Protein 8K1L (pdb70)

Sequence (1271 aa):
LDQHKIPLEELCRRLGTNTETGLTSSQAKSHLEKYGPNALTPPRTTPEWIKFCKQLFGGFQMLLWIGSILCFIAYTMEKYKNPDVLGDNLYLGLALLFVVIMTGCFAYYQDHNASKIMDSFKNLMPQFAFVIRDGKKIQLKAEEVTVGDLVEVKFGDRIPADIRITSCQSMKVDNSSLTGESEPQSRSTECTNDNPLETKNLAFFFTNTLEGTGRGIVINVGDDSVMGRIACLASSLDSGKTPIAREIEHFIHIITAMAVSLAAVFAVISFLYGYTWLEAAIFMIGIIVAKVPEGLLATVTVCLTLTAKRMAKKNCLVRNLEAVETLGSTSTICSDKTGTLTQNRMTVAHMWFDQKIVTADTTENQSGNQLYRGSKGFPELIRVASLCSRAEFKTEHAHLPVLKRDVNGDASEAAILKFAEMSTGSVMNIRSKQKKVSEIPFNSANKYQVSVHEREDKSGYFLVMKGAPERILERCSTILIDGTEIPLDNHMKECFNNAYMELGGMGERVLGFCDFELPSDQYPRGYVFDADEPNFPISGLRFVGLMSMIDPPRAAVPDAVSKCRSAGIKVIMVTGDHPITAKAIARQVGIISEGHETVDDIAARLNIPVSEVNPRSAQAAVIHGNDLKDMNSDQLDDILRHYREIVFARTSPQQKLIIVEGVQRQGEFVAVTGDGVNDSPALKKADIGVAMGIAGSDVSKQAADMILLDDNFASIVTGVEEGRLIFDNIKKSIAYTLTSKIPELSPFLMYILFDLPLAIGTVTILCIDLGTDVVPAISMAYEGPEADPRKPRDPVKEKLVNERLISMAYGQIGVMQAFGGFFTYFVIMGECGFLPNRLFGLRKWWESKAYNDLTDSYGQEWTWDARKQLEYTCHTAFFISIVIVQWTDLIICKTRRLSLFQQGMKNGTLNFALVFETCVAAFLSYTPGMDKGLRMYPLKIWWWFPPMPFSLLILVYDECRKFLMRRNPGGFLERETYYTFIWNSETSEFMGRTGVNWAKITIFYVIFYTLLAGFFAGMLMIFYQTLDFKIPKWQNKDSLIGTNPGLGFRPMPPEAQVDSTLIQFKHGIKGDWQYWVHSLTEFLEPYETLTSSGQEFTNCDFDKPPQEGKACNFNVELLGDHCTKENNFGYELGKPCVLIKLNKIFGWRPEVYNSSAEVPEDMPADLKSYIKDIETGNKTHMNMVWLSCEGETANDKEKIGTITYTPFRGFPAYYYPYLNVPGYLTPVVALQFGSLQNGQAVNVECKAWANNISRDRQRRLGSVHFEIRMD

B-factor: mean 114.82, std 47.59, range [26.55, 231.52]

Foldseek 3Di:
DQPLVDDPVVQCVVLVADPQAQAAPVSLVVQCVVPFPLAADADDDDDPVVVLVVLLDALLNVLLVVLLVLLVVLVVVCCVVPVPDDDFSNVVSVVSVVLSNVLSVLVCQQFPQQFRLRVLPVPQFAQFCFWCHPNGTDSDGLRSDWFSTKGKDFAQRFPSAKFQWDDKAPWWWAPCQWFVARATDAADCHADDRDPVPGSRIDFRGIRTHGIITIGGHPGGACPTQLRVLSRLLSPFFQPAFPVRVLVSVVSVVLSVVLVVVLVVCVVLCVVQPQDPSRNSQLSSQSSLLSRQSQQSSLLSLLLVVLQVVLVVLLKHFNRSSLLQSLQLFFEAEEEVQLQFFPVQKAFFWWWFQLDIDGDDDAPVRPDDPPCLPAPLNVVQLLLLPVLVAWDWDPVCPPPDLSPTDTDDGSVSSRSNSVSCVNVVHCVVVCVLKPWDAWDAQDDPLGKIWTWIQDSVRQFIKIKIKFACVSQVQQAQWEQHSNDTGGDDPVNVVSSVVVVVVLCQLVWDKMWIFMATGDCVVAPPPRDADRVDGPDRRGRTYTGIMITIARAGYPQQLVQQVVCVLLNHFYEYDGQADLSNQVSRCPVSCLQDPPAAALVRVCVVVVHPSVVVDRLSHAEESAEQVNLVPDDLVVLLVVVPSHGRYYYYNHTLVVLLVNQVSVCVVVGQYEYEEAHSSVSSVQNNGSFYEYEQPSHRSSSVSSGRMYNNVSNSNSSSVSNQLSNQSLLLSLLLVLQSLLSSCLSNVQSVCCSVWPFAGQADSLLSCCCSVNLSNLLSSLSSQQDDDDDCSPPCSSVPDRSDDQLSCCSRVNDLSVLLNVLLVLLVQVLCVVVFAHPVNRTPCNVPLQDQVQQFDAHPVGGGHGNVRSLLSSLQSNLLSSLLSLLLSLLSSQLSSDQQDACVVRDPDRVSNVVSNVRSVVSSCVCAPDPDNCPNSSHYHDDPVSNPSSNVSSVVSNCVSNVLSVVCNPPPVPVSCVRNRD/DPPCPPVVQPNVHDHPVVVVVVVVVVVVVVVVVVVVVVVVVVVVVVPADPQFGPQAECRDPCHQFKFKDWQLADDPVVNVAQEDEKAAAPPMPLVSSLVSLCVVCVLLPPCVVVQPQEDCADLPRAHDPLGAHHDHPCLLPDCCDVVVSRVSHHQKHKIKMFIDQGAQHQFAFDQDLVSFDPPPDVVVSVVLVVCCVPPSSQRQFKAKDKAFDDPVLRVQQDDKPQSHPRHGHRRRRNPSRRPSHDTDITMIIRGDHDAADKTKMKMFIGTPSYDADPPVNTRMDIHMYHYD

Radius of gyration: 47.16 Å; Cα contacts (8 Å, |Δi|>4): 2419; chains: 2; bounding box: 75×88×152 Å

InterPro domains:
  IPR001757 P-type ATPase [TIGR01494] (113-382)
  IPR001757 P-type ATPase [TIGR01494] (664-781)
  IPR004014 Cation-transporting P-type ATPase, N-terminal [PF00690] (21-88)
  IPR004014 Cation-transporting P-type ATPase, N-terminal [SM00831] (19-93)
  IPR005775 P-type ATPase subfamily IIC, subunit alpha [TIGR01106] (5-996)
  IPR005775 P-type ATPase subfamily IIC, subunit alpha [cd02608] (39-993)
  IPR006068 Cation-transporting P-type ATPase, C-terminal [PF00689] (774-981)
  IPR008250 P-type ATPase, A domain superfamily [SSF81653] (143-248)
  IPR018303 P-type ATPase, phosphorylation site [PS00154] (353-359)
  IPR023214 HAD superfamily [G3DSA:3.40.50.1000] (348-730)
  IPR023298 P-type ATPase, transmembrane domain superfamily [SSF81665] (18-986)
  IPR023299 P-type ATPase, cytoplasmic domain N [G3DSA:3.40.1110.10] (361-569)
  IPR023299 P-type ATPase, cytoplasmic domain N [SSF81660] (360-570)
  IPR036412 HAD-like superfamily [SSF56784] (354-739)
  IPR044492 P-type ATPase, haloacid dehalogenase domain [SFLDF00027] (332-742)
  IPR050510 Cation transport ATPase (P-type) [PTHR43294] (3-996)
  IPR059000 P-type ATPase, A domain [PF00122] (141-250)

Nearest PDB structures (foldseek):
  8k1l-assembly1_B  TM=1.003E+00  e=4.335E-68  Artemia salina
  8jfz-assembly1_D  TM=7.504E-01  e=4.717E-24  Squalus acanthias
  8ijl-assembly1_B  TM=7.668E-01  e=1.470E-22  Rattus
  7ddh-assembly2_D  TM=7.681E-01  e=4.342E-22  Sus scrofa
  7w47-assembly1_B  TM=7.426E-01  e=4.609E-15  Sus scrofa

Organism: Artemia franciscana (NCBI:txid6661)

Secondary structure (DSSP, 8-state):
--TTTS-HHHHHHHHT-BTTTB--HHHHHHHHHH----SPPPPP---HHHHHHHHS-SSTTHHHHHHHHHHHHHHHHHHHH-TT--SSHHHHHHHHHHHHHHHHHHHHHHS-----HHHH---S--S--EE-GGGS-----SS---TT-EEE--SSS---SEEEEEE-SS-EE--TTTSS--S-EE--SS--SSSGGG-TTB--SS----B---EEEEEE-SSSSHHHHHHHHHHT----S-HHHHHHHHHHHHHHHHHHHHHHHHTHHHHTTT--HHHHHHHHHHHTTSSS-TTTHHHHHHHHHHHHHHHHTTTEEESSGGGTGGGTS--EEEE-TBTTTB-S--B--EEEETTEEEEPP--TT--S---STT-THHHHHHHHHHHSS--EE-STTTTS-TTTS-EES-HHHHHHHHHHHHHHS-THHHHHHS-EEEE----SSS--EEEEEE-TTSSSEEEEEEE-HHHHHTTEEEEEETTEEEE--HHHHHHHHHHHHHHHHTT-EEEEEEEEEE-TTTS-TT----SSS--S--SSEEEEEEEEEB--B-SSHHHHHHHHHHTT-EEEEE-SS-HHHHHHHHHHHTSSPTT---HHHHHHHHTS-TTTS-TTT--EE--BHHHHHS--HHHHHHHHHH-SEEEEBS--HHHHHHHHHHHHTTT--EEEE--SSTTHHHHHHSSEEEEESSSS-HHHHHT-SEEETT--TTHHHHHHHHHHHHHHHHHHHHHHHTSSHHHHHHHHHHHHSS-PPPSS-HHHHHHHHTTGGGHHHHHGGGPPP-S-SSSTTTT--S-SS-HHHHIIIIIIHHHHHHHHHHHHHHHHHHHHT--HHHHTT-HHHHH-SS-S-EE-TTS-EE-HHHHHHHHHHHHHHHHHHHHHHHHHHHHHHH-SSS-HHHH-S--HHHHHHHHHHHHHHHHHTSSTTTTSSS------TTSSSTTHHHHHHHHHHHHHHHHHHHSSTT-HHHHTT--/------TT---SSS-HHHHHHHHHHHHHHHHHHHHHHHHHHHHHHTT--SSS-SS-TTSSSSTT---EEESS-PPTT-TT--EEEE--SSSSSTHHHHHHHHHHTSTTTHHHHH-SS-B--BTTBPPPTT-PBP--GGGGTTTSSGGGGGGTTTT----EEEE---TT------SSTTTS-SSS-HHHHHHHHHHHHS-GGGGSBPEEEEEESSHHHHHHS--B---S-SS-BSSS---TT-TT----EEE--B----BTEEEEEEEEEE-TT----TTT-TTEEEEEEEE-

Structure (mmCIF, N/CA/C/O backbone):
data_8K1L
#
_entry.id   8K1L
#
_cell.length_a   1.00
_cell.length_b   1.00
_cell.length_c   1.00
_cell.angle_alpha   90.00
_cell.angle_beta   90.00
_cell.angle_gamma   90.00
#
_symmetry.space_group_name_H-M   'P 1'
#
loop_
_entity.id
_entity.type
_entity.pdbx_description
1 polymer 'Na+,K+-ATPase alpha2KK'
2 polymer 'Na+,K+-ATPase beta2'
3 non-polymer 'TETRAFLUOROALUMINATE ION'
#
loop_
_atom_site.group_PDB
_atom_site.id
_atom_site.type_symbol
_atom_site.label_atom_id
_atom_site.label_alt_id
_atom_site.label_comp_id
_atom_site.label_asym_id
_atom_site.label_entity_id
_atom_site.label_seq_id
_atom_site.pdbx_PDB_ins_code
_atom_site.Cartn_x
_atom_site.Cartn_y
_atom_site.Cartn_z
_atom_site.occupancy
_atom_site.B_iso_or_equiv
_atom_site.auth_seq_id
_atom_site.auth_comp_id
_atom_site.auth_asym_id
_atom_site.auth_atom_id
_atom_site.pdbx_PDB_model_num
ATOM 1 N N . LEU A 1 18 ? 153.76700 160.46800 227.85900 1.000 151.26400 18 LEU A N 1
ATOM 2 C CA . LEU A 1 18 ? 154.74900 160.32600 228.93000 1.000 152.68152 18 LEU A CA 1
ATOM 3 C C . LEU A 1 18 ? 154.46000 161.30800 230.06000 1.000 155.07785 18 LEU A C 1
ATOM 4 O O . LEU A 1 18 ? 154.67700 162.51100 229.92100 1.000 155.23537 18 LEU A O 1
ATOM 9 N N . ASP A 1 19 ? 153.96800 160.78400 231.18300 1.000 167.33302 19 ASP A N 1
ATOM 10 C CA . ASP A 1 19 ? 153.60800 161.59300 232.34100 1.000 167.19066 19 ASP A CA 1
ATOM 11 C C . ASP A 1 19 ? 154.36700 161.15100 233.58800 1.000 165.38208 19 ASP A C 1
ATOM 12 O O . ASP A 1 19 ? 153.89400 161.33800 234.71100 1.000 164.35927 19 ASP A O 1
ATOM 17 N N . GLN A 1 20 ? 155.55000 160.56400 233.40200 1.000 159.34459 20 GLN A N 1
ATOM 18 C CA . GLN A 1 20 ? 156.30500 160.04900 234.53800 1.000 160.08413 20 GLN A CA 1
ATOM 19 C C . GLN A 1 20 ? 156.81300 161.16800 235.43600 1.000 161.10154 20 GLN A C 1
ATOM 20 O O . GLN A 1 20 ? 156.97000 160.96700 236.64600 1.000 161.64477 20 GLN A O 1
ATOM 26 N N . HIS A 1 21 ? 157.08100 162.34600 234.87100 1.000 154.62983 21 HIS A N 1
ATOM 27 C CA . HIS A 1 21 ? 157.45100 163.48500 235.70200 1.000 154.20628 21 HIS A CA 1
ATOM 28 C C . HIS A 1 21 ? 156.29100 163.93400 236.58100 1.000 154.33566 21 HIS A C 1
ATOM 29 O O . HIS A 1 21 ? 156.51000 164.38300 237.71200 1.000 153.47331 21 HIS A O 1
ATOM 36 N N . LYS A 1 22 ? 155.05800 163.82300 236.08300 1.000 166.22997 22 LYS A N 1
ATOM 37 C CA . LYS A 1 22 ? 153.89800 164.20500 236.88200 1.000 167.91818 22 LYS A CA 1
ATOM 38 C C . LYS A 1 22 ? 153.66800 163.23300 238.03300 1.000 168.31092 22 LYS A C 1
ATOM 39 O O . LYS A 1 22 ? 153.40500 163.65600 239.16500 1.000 168.58824 22 LYS A O 1
ATOM 45 N N . ILE A 1 23 ? 153.75900 161.93300 237.76800 1.000 166.59931 23 ILE A N 1
ATOM 46 C CA . ILE A 1 23 ? 153.49100 160.91800 238.78500 1.000 166.33229 23 ILE A CA 1
ATOM 47 C C . ILE A 1 23 ? 154.59400 160.96300 239.83700 1.000 167.13189 23 ILE A C 1
ATOM 48 O O . ILE A 1 23 ? 155.73200 161.34600 239.52500 1.000 165.65001 23 ILE A O 1
ATOM 53 N N . PRO A 1 24 ? 154.30800 160.60300 241.08600 1.000 172.78041 24 PRO A N 1
ATOM 54 C CA . PRO A 1 24 ? 155.32300 160.70600 242.14000 1.000 171.85361 24 PRO A CA 1
ATOM 55 C C . PRO A 1 24 ? 156.45000 159.70300 241.94100 1.000 171.36283 24 PRO A C 1
ATOM 56 O O . PRO A 1 24 ? 156.41100 158.82500 241.07700 1.000 170.72827 24 PRO A O 1
ATOM 60 N N . LEU A 1 25 ? 157.47900 159.86000 242.77600 1.000 173.97357 25 LEU A N 1
ATOM 61 C CA . LEU A 1 25 ? 158.66100 159.01000 242.67800 1.000 175.21035 25 LEU A CA 1
ATOM 62 C C . LEU A 1 25 ? 158.32200 157.55100 242.95200 1.000 175.01432 25 LEU A C 1
ATOM 63 O O . LEU A 1 25 ? 158.82400 156.65200 242.26900 1.000 175.54958 25 LEU A O 1
ATOM 68 N N . GLU A 1 26 ? 157.47000 157.29600 243.94900 1.000 177.89526 26 GLU A N 1
ATOM 69 C CA . GLU A 1 26 ? 157.11200 155.92000 244.28100 1.000 178.30510 26 GLU A CA 1
ATOM 70 C C . GLU A 1 26 ? 156.39600 155.24000 243.12200 1.000 177.38186 26 GLU A C 1
ATOM 71 O O . GLU A 1 26 ? 156.61200 154.05100 242.86000 1.000 177.27417 26 GLU A O 1
ATOM 77 N N . GLU A 1 27 ? 155.52700 155.97600 242.42400 1.000 179.91726 27 GLU A N 1
ATOM 78 C CA . GLU A 1 27 ? 154.81500 155.39600 241.29000 1.000 180.83070 27 GLU A CA 1
ATOM 79 C C . GLU A 1 27 ? 155.78100 154.94900 240.20200 1.000 181.72387 27 GLU A C 1
ATOM 80 O O . GLU A 1 27 ? 155.65700 153.84100 239.67000 1.000 182.11408 27 GLU A O 1
ATOM 86 N N . LEU A 1 28 ? 156.76200 155.79000 239.86800 1.000 178.70715 28 LEU A N 1
ATOM 87 C CA . LEU A 1 28 ? 157.75900 155.40200 238.87500 1.000 177.85126 28 LEU A CA 1
ATOM 88 C C . LEU A 1 28 ? 158.61300 154.24200 239.37000 1.000 177.90156 28 LEU A C 1
ATOM 89 O O . LEU A 1 28 ? 158.97400 153.35300 238.58900 1.000 178.12784 28 LEU A O 1
ATOM 94 N N . CYS A 1 29 ? 158.95500 154.23900 240.66100 1.000 178.27016 29 CYS A N 1
ATOM 95 C CA . CYS A 1 29 ? 159.75900 153.15100 241.20700 1.000 178.32668 29 CYS A CA 1
ATOM 96 C C . CYS A 1 29 ? 159.03400 151.81600 241.09400 1.000 178.91235 29 CYS A C 1
ATOM 97 O O . CYS A 1 29 ? 159.64200 150.80100 240.73800 1.000 177.32053 29 CYS A O 1
ATOM 100 N N . ARG A 1 30 ? 157.73300 151.79500 241.38800 1.000 177.49156 30 ARG A N 1
ATOM 101 C CA . ARG A 1 30 ? 156.97500 150.55800 241.23000 1.000 176.28559 30 ARG A CA 1
ATOM 102 C C . ARG A 1 30 ? 156.70600 150.23600 239.76500 1.000 175.70573 30 ARG A C 1
ATOM 103 O O . ARG A 1 30 ? 156.53400 149.06300 239.41600 1.000 176.52123 30 ARG A O 1
ATOM 111 N N . ARG A 1 31 ? 156.65800 151.25200 238.90100 1.000 173.59007 31 ARG A N 1
ATOM 112 C CA . ARG A 1 31 ? 156.52800 151.00100 237.47000 1.000 173.60073 31 ARG A CA 1
ATOM 113 C C . ARG A 1 31 ? 157.76200 150.30000 236.91600 1.000 172.48998 31 ARG A C 1
ATOM 114 O O . ARG A 1 31 ? 157.64600 149.38000 236.09900 1.000 172.74356 31 ARG A O 1
ATOM 122 N N . LEU A 1 32 ? 158.94900 150.72000 237.34600 1.000 164.60554 32 LEU A N 1
ATOM 123 C CA . LEU A 1 32 ? 160.19700 150.17700 236.83000 1.000 164.68094 32 LEU A CA 1
ATOM 124 C C . LEU A 1 32 ? 160.89000 149.23000 237.80100 1.000 167.08432 32 LEU A C 1
ATOM 125 O O . LEU A 1 32 ? 161.97100 148.72700 237.48300 1.000 169.35041 32 LEU A O 1
ATOM 130 N N . GLY A 1 33 ? 160.30100 148.96900 238.96400 1.000 171.33592 33 GLY A N 1
ATOM 131 C CA . GLY A 1 33 ? 160.98000 148.15300 239.96000 1.000 170.52084 33 GLY A CA 1
ATOM 132 C C . GLY A 1 33 ? 162.25700 148.78300 240.46800 1.000 170.96294 33 GLY A C 1
ATOM 133 O O . GLY A 1 33 ? 163.27300 148.09300 240.61600 1.000 170.46633 33 GLY A O 1
ATOM 134 N N . THR A 1 34 ? 162.22800 150.08300 240.74600 1.000 177.20875 34 THR A N 1
ATOM 135 C CA . THR A 1 34 ? 163.40900 150.85100 241.10900 1.000 178.16592 34 THR A CA 1
ATOM 136 C C . THR A 1 34 ? 163.40900 151.15200 242.60300 1.000 177.83117 34 THR A C 1
ATOM 137 O O . THR A 1 34 ? 162.35600 151.19900 243.24400 1.000 177.95526 34 THR A O 1
ATOM 141 N N . ASN A 1 35 ? 164.60600 151.35000 243.15200 1.000 169.56701 35 ASN A N 1
ATOM 142 C CA . ASN A 1 35 ? 164.78900 151.71200 244.54900 1.000 169.33033 35 ASN A CA 1
ATOM 143 C C . ASN A 1 35 ? 165.45400 153.07800 244.64100 1.000 169.75427 35 ASN A C 1
ATOM 144 O O . ASN A 1 35 ? 166.36400 153.39100 243.86700 1.000 168.62441 35 ASN A O 1
ATOM 149 N N . THR A 1 36 ? 164.99300 153.89200 245.59300 1.000 169.74964 36 THR A N 1
ATOM 150 C CA . THR A 1 36 ? 165.54000 155.23300 245.76400 1.000 168.45531 36 THR A CA 1
ATOM 151 C C . THR A 1 36 ? 166.94000 155.22200 246.36900 1.000 168.19504 36 THR A C 1
ATOM 152 O O . THR A 1 36 ? 167.60600 156.26300 246.37700 1.000 167.51910 36 THR A O 1
ATOM 156 N N . GLU A 1 37 ? 167.40500 154.08000 246.87400 1.000 173.99815 37 GLU A N 1
ATOM 157 C CA . GLU A 1 37 ? 168.71100 153.99800 247.51400 1.000 174.00951 37 GLU A CA 1
ATOM 158 C C . GLU A 1 37 ? 169.69200 153.07400 246.80900 1.000 174.23733 37 GLU A C 1
ATOM 159 O O . GLU A 1 37 ? 170.89700 153.33000 246.85800 1.000 174.30596 37 GLU A O 1
ATOM 165 N N . THR A 1 38 ? 169.21800 152.01000 246.15700 1.000 165.62738 38 THR A N 1
ATOM 166 C CA . THR A 1 38 ? 170.09300 151.13200 245.39300 1.000 165.14775 38 THR A CA 1
ATOM 167 C C . THR A 1 38 ? 169.72700 151.03000 243.92000 1.000 165.57414 38 THR A C 1
ATOM 168 O O . THR A 1 38 ? 170.57400 150.61300 243.12300 1.000 165.63597 38 THR A O 1
ATOM 172 N N . GLY A 1 39 ? 168.50600 151.39500 243.53600 1.000 167.01697 39 GLY A N 1
ATOM 173 C CA . GLY A 1 39 ? 168.13200 151.43100 242.13600 1.000 166.88835 39 GLY A CA 1
ATOM 174 C C . GLY A 1 39 ? 167.77000 150.08000 241.56200 1.000 166.13147 39 GLY A C 1
ATOM 175 O O . GLY A 1 39 ? 166.59100 149.78300 241.34800 1.000 165.29377 39 GLY A O 1
ATOM 176 N N . LEU A 1 40 ? 168.77900 149.24900 241.31500 1.000 168.98662 40 LEU A N 1
ATOM 177 C CA . LEU A 1 40 ? 168.58000 147.94500 240.70300 1.000 169.22449 40 LEU A CA 1
ATOM 178 C C . LEU A 1 40 ? 169.73100 147.03100 241.09400 1.000 169.83075 40 LEU A C 1
ATOM 179 O O . LEU A 1 40 ? 170.74300 147.46800 241.64800 1.000 168.83186 40 LEU A O 1
ATOM 184 N N . THR A 1 41 ? 169.56100 145.74800 240.79800 1.000 174.97487 41 THR A N 1
ATOM 185 C CA . THR A 1 41 ? 170.59800 144.74400 240.97600 1.000 175.23646 41 THR A CA 1
ATOM 186 C C . THR A 1 41 ? 171.16600 144.34100 239.62100 1.000 174.63852 41 THR A C 1
ATOM 187 O O . THR A 1 41 ? 170.66700 144.74000 238.56600 1.000 174.65177 41 THR A O 1
ATOM 191 N N . SER A 1 42 ? 172.22900 143.53500 239.66500 1.000 174.31155 42 SER A N 1
ATOM 192 C CA . SER A 1 42 ? 172.88800 143.11300 238.43300 1.000 174.12895 42 SER A CA 1
ATOM 193 C C . SER A 1 42 ? 171.95900 142.28700 237.55200 1.000 175.53675 42 SER A C 1
ATOM 194 O O . SER A 1 42 ? 171.94100 142.46000 236.32900 1.000 176.47675 42 SER A O 1
ATOM 197 N N . SER A 1 43 ? 171.19400 141.36800 238.14800 1.000 175.24702 43 SER A N 1
ATOM 198 C CA . SER A 1 43 ? 170.27800 140.55300 237.35500 1.000 175.94129 43 SER A CA 1
ATOM 199 C C . SER A 1 43 ? 169.17800 141.40500 236.73400 1.000 175.34258 43 SER A C 1
ATOM 200 O O . SER A 1 43 ? 168.83400 141.22500 235.55900 1.000 173.54755 43 SER A O 1
ATOM 203 N N . GLN A 1 44 ? 168.61900 142.34200 237.50400 1.000 168.42730 44 GLN A N 1
ATOM 204 C CA . GLN A 1 44 ? 167.61500 143.24300 236.95000 1.000 167.54013 44 GLN A CA 1
ATOM 205 C C . GLN A 1 44 ? 168.22600 144.15900 235.89500 1.000 167.13142 44 GLN A C 1
ATOM 206 O O . GLN A 1 44 ? 167.55800 144.52400 234.92100 1.000 165.42961 44 GLN A O 1
ATOM 212 N N . ALA A 1 45 ? 169.49700 144.53400 236.06700 1.000 163.96043 45 ALA A N 1
ATOM 213 C CA . ALA A 1 45 ? 170.19600 145.29800 235.03600 1.000 161.83542 45 ALA A CA 1
ATOM 214 C C . ALA A 1 45 ? 170.33300 144.49800 233.74600 1.000 163.76430 45 ALA A C 1
ATOM 215 O O . ALA A 1 45 ? 170.09000 145.02200 232.65400 1.000 165.20757 45 ALA A O 1
ATOM 217 N N . LYS A 1 46 ? 170.72200 143.22600 233.85300 1.000 160.59265 46 LYS A N 1
ATOM 218 C CA . LYS A 1 46 ? 170.78100 142.35900 232.67900 1.000 159.53129 46 LYS A CA 1
ATOM 219 C C . LYS A 1 46 ? 169.41500 142.23100 232.02000 1.000 160.62516 46 LYS A C 1
ATOM 220 O O . LYS A 1 46 ? 169.30000 142.25600 230.78700 1.000 163.28085 46 LYS A O 1
ATOM 226 N N . SER A 1 47 ? 168.36900 142.09700 232.83200 1.000 160.03558 47 SER A N 1
ATOM 227 C CA . SER A 1 47 ? 167.01700 141.99600 232.29800 1.000 162.27371 47 SER A CA 1
ATOM 228 C C . SER A 1 47 ? 166.61400 143.26300 231.55100 1.000 161.55951 47 SER A C 1
ATOM 229 O O . SER A 1 47 ? 166.02900 143.19200 230.46500 1.000 159.59819 47 SER A O 1
ATOM 232 N N . HIS A 1 48 ? 166.91500 144.43400 232.11600 1.000 152.11804 48 HIS A N 1
ATOM 233 C CA . HIS A 1 48 ? 166.57700 145.68400 231.44100 1.000 150.88990 48 HIS A CA 1
ATOM 234 C C . HIS A 1 48 ? 167.38800 145.85900 230.16300 1.000 149.98643 48 HIS A C 1
ATOM 235 O O . HIS A 1 48 ? 166.87800 146.38100 229.16300 1.000 150.72584 48 HIS A O 1
ATOM 242 N N . LEU A 1 49 ? 168.65200 145.43500 230.18000 1.000 150.45217 49 LEU A N 1
ATOM 243 C CA . LEU A 1 49 ? 169.47100 145.48900 228.97500 1.000 149.94824 49 LEU A CA 1
ATOM 244 C C . LEU A 1 49 ? 168.86300 144.64000 227.86500 1.000 152.25280 49 LEU A C 1
ATOM 245 O O . LEU A 1 49 ? 168.71700 145.10000 226.72600 1.000 153.34258 49 LEU A O 1
ATOM 250 N N . GLU A 1 50 ? 168.49900 143.39200 228.17800 1.000 164.70484 50 GLU A N 1
ATOM 251 C CA . GLU A 1 50 ? 167.94500 142.52500 227.14000 1.000 164.77930 50 GLU A CA 1
ATOM 252 C C . GLU A 1 50 ? 166.56200 142.99000 226.70300 1.000 164.74192 50 GLU A C 1
ATOM 253 O O . GLU A 1 50 ? 166.18000 142.79100 225.54500 1.000 165.24966 50 GLU A O 1
ATOM 259 N N . LYS A 1 51 ? 165.79600 143.59900 227.61300 1.000 151.72381 51 LYS A N 1
ATOM 260 C CA . LYS A 1 51 ? 164.51600 144.18400 227.23100 1.000 151.54375 51 LYS A CA 1
ATOM 261 C C . LYS A 1 51 ? 164.71700 145.31100 226.22800 1.000 152.14007 51 LYS A C 1
ATOM 262 O O . LYS A 1 51 ? 164.10800 145.31900 225.15200 1.000 153.56226 51 LYS A O 1
ATOM 268 N N . TYR A 1 52 ? 165.58300 146.26700 226.56000 1.000 146.67841 52 TYR A N 1
ATOM 269 C CA . TYR A 1 52 ? 166.00900 147.29000 225.61300 1.000 144.61476 52 TYR A CA 1
ATOM 270 C C . TYR A 1 52 ? 167.31800 147.92000 226.06900 1.000 142.87124 52 TYR A C 1
ATOM 271 O O . TYR A 1 52 ? 167.38200 148.55100 227.12700 1.000 142.39441 52 TYR A O 1
ATOM 280 N N . GLY A 1 53 ? 168.37400 147.74000 225.28200 1.000 138.58014 53 GLY A N 1
ATOM 281 C CA . GLY A 1 53 ? 169.66400 148.28300 225.62700 1.000 139.27330 53 GLY A CA 1
ATOM 282 C C . GLY A 1 53 ? 170.32700 149.15900 224.57800 1.000 141.78235 53 GLY A C 1
ATOM 283 O O . GLY A 1 53 ? 171.52900 149.02100 224.33200 1.000 141.07514 53 GLY A O 1
ATOM 284 N N . PRO A 1 54 ? 169.57800 150.05600 223.90300 1.000 152.14956 54 PRO A N 1
ATOM 285 C CA . PRO A 1 54 ? 170.25200 150.94800 222.95100 1.000 153.02768 54 PRO A CA 1
ATOM 286 C C . PRO A 1 54 ? 171.12700 151.97700 223.65200 1.000 153.68111 54 PRO A C 1
ATOM 287 O O . PRO A 1 54 ? 172.32400 152.07400 223.36400 1.000 152.30086 54 PRO A O 1
ATOM 291 N N . ASN A 1 55 ? 170.53600 152.72900 224.58700 1.000 156.19714 55 ASN A N 1
ATOM 292 C CA . ASN A 1 55 ? 171.20400 153.77700 225.35600 1.000 153.20424 55 ASN A CA 1
ATOM 293 C C . ASN A 1 55 ? 172.10200 154.63800 224.47800 1.000 154.44886 55 ASN A C 1
ATOM 294 O O . ASN A 1 55 ? 173.14400 155.12800 224.92400 1.000 158.20013 55 ASN A O 1
ATOM 299 N N . ALA A 1 56 ? 171.69400 154.82600 223.22900 1.000 148.06007 56 ALA A N 1
ATOM 300 C CA . ALA A 1 56 ? 172.47700 155.54700 222.24000 1.000 147.46361 56 ALA A CA 1
ATOM 301 C C . ALA A 1 56 ? 171.60100 155.74500 221.01700 1.000 147.18965 56 ALA A C 1
ATOM 302 O O . ALA A 1 56 ? 170.50900 155.18000 220.91400 1.000 147.50948 56 ALA A O 1
ATOM 304 N N . LEU A 1 57 ? 172.09600 156.55500 220.09100 1.000 144.71681 57 LEU A N 1
ATOM 305 C CA . LEU A 1 57 ? 171.37000 156.84800 218.86400 1.000 146.09808 57 LEU A CA 1
ATOM 306 C C . LEU A 1 57 ? 171.62200 155.71900 217.87200 1.000 148.42697 57 LEU A C 1
ATOM 307 O O . LEU A 1 57 ? 172.76900 155.46800 217.48700 1.000 147.33299 57 LEU A O 1
ATOM 312 N N . THR A 1 58 ? 170.55900 155.03200 217.46800 1.000 164.37874 58 THR A N 1
ATOM 313 C CA . THR A 1 58 ? 170.69800 153.90900 216.55500 1.000 164.84879 58 THR A CA 1
ATOM 314 C C . THR A 1 58 ? 171.23800 154.39200 215.21000 1.000 165.46284 58 THR A C 1
ATOM 315 O O . THR A 1 58 ? 170.75800 155.40700 214.68500 1.000 164.98501 58 THR A O 1
ATOM 319 N N . PRO A 1 59 ? 172.22900 153.71300 214.63600 1.000 169.34102 59 PRO A N 1
ATOM 320 C CA . PRO A 1 59 ? 172.78100 154.16800 213.36400 1.000 168.09113 59 PRO A CA 1
ATOM 321 C C . PRO A 1 59 ? 171.73100 154.12700 212.28000 1.000 169.56567 59 PRO A C 1
ATOM 322 O O . PRO A 1 59 ? 170.82600 153.26800 212.29000 1.000 169.70061 59 PRO A O 1
ATOM 326 N N . PRO A 1 60 ? 171.80200 155.03700 211.31200 1.000 170.25738 60 PRO A N 1
ATOM 327 C CA . PRO A 1 60 ? 170.73400 155.15400 210.32000 1.000 169.33390 60 PRO A CA 1
ATOM 328 C C . PRO A 1 60 ? 170.92200 154.19000 209.16300 1.000 168.54551 60 PRO A C 1
ATOM 329 O O . PRO A 1 60 ? 172.03700 153.78100 208.83100 1.000 168.83218 60 PRO A O 1
ATOM 333 N N . ARG A 1 61 ? 169.80200 153.82900 208.54400 1.000 166.76234 61 ARG A N 1
ATOM 334 C CA . ARG A 1 61 ? 169.85600 152.99200 207.35500 1.000 168.01698 61 ARG A CA 1
ATOM 335 C C . ARG A 1 61 ? 170.45000 153.78700 206.20100 1.000 169.44663 61 ARG A C 1
ATOM 336 O O . ARG A 1 61 ? 170.00600 154.89900 205.90100 1.000 168.05113 61 ARG A O 1
ATOM 344 N N . THR A 1 62 ? 171.46100 153.21500 205.55600 1.000 166.32951 62 THR A N 1
ATOM 345 C CA . THR A 1 62 ? 172.15800 153.86400 204.46000 1.000 164.98279 62 THR A CA 1
ATOM 346 C C . THR A 1 62 ? 172.18400 152.95100 203.24300 1.000 164.05338 62 THR A C 1
ATOM 347 O O . THR A 1 62 ? 172.19700 151.72200 203.36600 1.000 162.84689 62 THR A O 1
ATOM 351 N N . THR A 1 63 ? 172.18500 153.56800 202.06600 1.000 150.45950 63 THR A N 1
ATOM 352 C CA . THR A 1 63 ? 172.28300 152.85500 200.80600 1.000 148.79435 63 THR A CA 1
ATOM 353 C C . THR A 1 63 ? 173.68100 153.01400 200.23300 1.000 147.71101 63 THR A C 1
ATOM 354 O O . THR A 1 63 ? 174.25300 154.11000 200.30900 1.000 146.82313 63 THR A O 1
ATOM 358 N N . PRO A 1 64 ? 174.26000 151.95800 199.66700 1.000 135.76053 64 PRO A N 1
ATOM 359 C CA . PRO A 1 64 ? 175.63900 152.04500 199.17200 1.000 132.52274 64 PRO A CA 1
ATOM 360 C C . PRO A 1 64 ? 175.76600 153.03600 198.02300 1.000 133.16919 64 PRO A C 1
ATOM 361 O O . PRO A 1 64 ? 174.77600 153.46000 197.42400 1.000 135.62605 64 PRO A O 1
ATOM 365 N N . GLU A 1 65 ? 177.01100 153.41900 197.73200 1.000 126.05549 65 GLU A N 1
ATOM 366 C CA . GLU A 1 65 ? 177.25400 154.37000 196.65400 1.000 126.49426 65 GLU A CA 1
ATOM 367 C C . GLU A 1 65 ? 177.02400 153.74600 195.28400 1.000 127.94041 65 GLU A C 1
ATOM 368 O O . GLU A 1 65 ? 176.56900 154.43100 194.36100 1.000 128.04082 65 GLU A O 1
ATOM 374 N N . TRP A 1 66 ? 177.33700 152.45600 195.12800 1.000 131.16606 66 TRP A N 1
ATOM 375 C CA . TRP A 1 66 ? 177.22200 151.82200 193.81800 1.000 131.65088 66 TRP A CA 1
ATOM 376 C C . TRP A 1 66 ? 175.77700 151.78600 193.33200 1.000 131.89827 66 TRP A C 1
ATOM 377 O O . TRP A 1 66 ? 175.51000 152.03200 192.15100 1.000 135.36894 66 TRP A O 1
ATOM 388 N N . ILE A 1 67 ? 174.82900 151.48500 194.22200 1.000 121.87827 67 ILE A N 1
ATOM 389 C CA . ILE A 1 67 ? 173.43100 151.41500 193.80400 1.000 122.96066 67 ILE A CA 1
ATOM 390 C C . ILE A 1 67 ? 172.90200 152.80500 193.46800 1.000 124.12019 67 ILE A C 1
ATOM 391 O O . ILE A 1 67 ? 172.13100 152.97600 192.51600 1.000 126.01193 67 ILE A O 1
ATOM 396 N N . LYS A 1 68 ? 173.30200 153.81800 194.23900 1.000 117.54292 68 LYS A N 1
ATOM 397 C CA . LYS A 1 68 ? 172.90800 155.18500 193.91500 1.000 116.07988 68 LYS A CA 1
ATOM 398 C C . LYS A 1 68 ? 173.51200 155.63000 192.59100 1.000 118.05172 68 LYS A C 1
ATOM 399 O O . LYS A 1 68 ? 172.84300 156.28300 191.78200 1.000 118.19003 68 LYS A O 1
ATOM 405 N N . PHE A 1 69 ? 174.78200 155.29500 192.35500 1.000 117.04848 69 PHE A N 1
ATOM 406 C CA . PHE A 1 69 ? 175.39900 155.60300 191.07000 1.000 113.56854 69 PHE A CA 1
ATOM 407 C C . PHE A 1 69 ? 174.75400 154.80900 189.94200 1.000 114.10784 69 PHE A C 1
ATOM 408 O O . PHE A 1 69 ? 174.52000 155.34400 188.85200 1.000 116.42372 69 PHE A O 1
ATOM 416 N N . CYS A 1 70 ? 174.46700 153.52600 190.18100 1.000 124.37000 70 CYS A N 1
ATOM 417 C CA . CYS A 1 70 ? 173.88700 152.68800 189.13600 1.000 124.57880 70 CYS A CA 1
ATOM 418 C C . CYS A 1 70 ? 172.52800 153.21200 188.69300 1.000 125.97133 70 CYS A C 1
ATOM 419 O O . CYS A 1 70 ? 172.24100 153.27500 187.49200 1.000 127.75441 70 CYS A O 1
ATOM 422 N N . LYS A 1 71 ? 171.67500 153.59500 189.64500 1.000 121.53081 71 LYS A N 1
ATOM 423 C CA . LYS A 1 71 ? 170.38800 154.17000 189.27900 1.000 119.94685 71 LYS A CA 1
ATOM 424 C C . LYS A 1 71 ? 170.53300 155.57300 188.70700 1.000 118.32756 71 LYS A C 1
ATOM 425 O O . LYS A 1 71 ? 169.58100 156.08900 188.11100 1.000 117.37926 71 LYS A O 1
ATOM 431 N N . GLN A 1 72 ? 171.69700 156.20100 188.87700 1.000 113.49618 72 GLN A N 1
ATOM 432 C CA . GLN A 1 72 ? 171.97100 157.47700 188.23200 1.000 113.00717 72 GLN A CA 1
ATOM 433 C C . GLN A 1 72 ? 172.46200 157.30600 186.80200 1.000 111.44687 72 GLN A C 1
ATOM 434 O O . GLN A 1 72 ? 172.47000 158.27900 186.04100 1.000 111.07922 72 GLN A O 1
ATOM 440 N N . LEU A 1 73 ? 172.87200 156.09300 186.42400 1.000 110.70912 73 LEU A N 1
ATOM 441 C CA . LEU A 1 73 ? 173.26100 155.82400 185.04500 1.000 109.95979 73 LEU A CA 1
ATOM 442 C C . LEU A 1 73 ? 172.06600 155.80500 184.10500 1.000 110.37116 73 LEU A C 1
ATOM 443 O O . LEU A 1 73 ? 172.24600 155.92600 182.89000 1.000 111.49436 73 LEU A O 1
ATOM 448 N N . PHE A 1 74 ? 170.85800 155.65200 184.63700 1.000 111.39821 74 PHE A N 1
ATOM 449 C CA . PHE A 1 74 ? 169.64100 155.59600 183.84400 1.000 109.69990 74 PHE A CA 1
ATOM 450 C C . PHE A 1 74 ? 168.85100 156.88400 184.02900 1.000 108.09775 74 PHE A C 1
ATOM 451 O O . PHE A 1 74 ? 168.76000 157.41300 185.14000 1.000 111.36908 74 PHE A O 1
ATOM 459 N N . GLY A 1 75 ? 168.28700 157.38600 182.93500 1.000 98.91897 75 GLY A N 1
ATOM 460 C CA . GLY A 1 75 ? 167.48500 158.59100 182.98600 1.000 100.15593 75 GLY A CA 1
ATOM 461 C C . GLY A 1 75 ? 166.61600 158.76200 181.75800 1.000 103.41943 75 GLY A C 1
ATOM 462 O O . GLY A 1 75 ? 166.07100 157.78700 181.23400 1.000 106.71466 75 GLY A O 1
ATOM 463 N N . GLY A 1 76 ? 166.46900 160.00000 181.29600 1.000 89.61860 76 GLY A N 1
ATOM 464 C CA . GLY A 1 76 ? 165.76100 160.26100 180.06100 1.000 86.79536 76 GLY A CA 1
ATOM 465 C C . GLY A 1 76 ? 166.72000 160.50300 178.91600 1.000 85.87235 76 GLY A C 1
ATOM 466 O O . GLY A 1 76 ? 166.46400 160.09700 177.77900 1.000 80.95526 76 GLY A O 1
ATOM 467 N N . PHE A 1 77 ? 167.83300 161.17300 179.21100 1.000 91.57882 77 PHE A N 1
ATOM 468 C CA . PHE A 1 77 ? 168.87700 161.42500 178.23000 1.000 88.45602 77 PHE A CA 1
ATOM 469 C C . PHE A 1 77 ? 169.89700 160.30000 178.14500 1.000 92.89324 77 PHE A C 1
ATOM 470 O O . PHE A 1 77 ? 170.69500 160.27800 177.20300 1.000 95.83059 77 PHE A O 1
ATOM 478 N N . GLN A 1 78 ? 169.89500 159.37700 179.10400 1.000 93.26190 78 GLN A N 1
ATOM 479 C CA . GLN A 1 78 ? 170.81300 158.24800 179.10200 1.000 90.12203 78 GLN A CA 1
ATOM 480 C C . GLN A 1 78 ? 170.15800 156.94000 178.69700 1.000 94.78590 78 GLN A C 1
ATOM 481 O O . GLN A 1 78 ? 170.83000 156.08500 178.11800 1.000 98.21956 78 GLN A O 1
ATOM 487 N N . MET A 1 79 ? 168.86900 156.76300 178.99000 1.000 92.53744 79 MET A N 1
ATOM 488 C CA . MET A 1 79 ? 168.16200 155.58300 178.50600 1.000 89.57764 79 MET A CA 1
ATOM 489 C C . MET A 1 79 ? 168.09200 155.58000 176.98600 1.000 94.22210 79 MET A C 1
ATOM 490 O O . MET A 1 79 ? 168.22500 154.52700 176.35200 1.000 94.04655 79 MET A O 1
ATOM 495 N N . LEU A 1 80 ? 167.87100 156.75000 176.38200 1.000 84.92593 80 LEU A N 1
ATOM 496 C CA . LEU A 1 80 ? 167.86400 156.84000 174.92600 1.000 80.16455 80 LEU A CA 1
ATOM 497 C C . LEU A 1 80 ? 169.23800 156.53200 174.34800 1.000 75.30751 80 LEU A C 1
ATOM 498 O O . LEU A 1 80 ? 169.35100 155.83500 173.33300 1.000 79.25448 80 LEU A O 1
ATOM 503 N N . LEU A 1 81 ? 170.29800 157.04500 174.97700 1.000 65.09804 81 LEU A N 1
ATOM 504 C CA . LEU A 1 81 ? 171.64300 156.71000 174.52700 1.000 66.01724 81 LEU A CA 1
ATOM 505 C C . LEU A 1 81 ? 171.98300 155.25300 174.81000 1.000 68.32010 81 LEU A C 1
ATOM 506 O O . LEU A 1 81 ? 172.90200 154.70300 174.19400 1.000 72.95100 81 LEU A O 1
ATOM 511 N N . TRP A 1 82 ? 171.26800 154.61400 175.73700 1.000 81.58769 82 TRP A N 1
ATOM 512 C CA . TRP A 1 82 ? 171.39300 153.16900 175.89200 1.000 84.64384 82 TRP A CA 1
ATOM 513 C C . TRP A 1 82 ? 170.83300 152.44500 174.67500 1.000 82.47491 82 TRP A C 1
ATOM 514 O O . TRP A 1 82 ? 171.44700 151.50600 174.15800 1.000 84.30425 82 TRP A O 1
ATOM 525 N N . ILE A 1 83 ? 169.66400 152.87600 174.19900 1.000 66.38702 83 ILE A N 1
ATOM 526 C CA . ILE A 1 83 ? 169.09000 152.28400 172.99600 1.000 64.10646 83 ILE A CA 1
ATOM 527 C C . ILE A 1 83 ? 169.94400 152.62100 171.78200 1.000 68.26229 83 ILE A C 1
ATOM 528 O O . ILE A 1 83 ? 170.13000 151.79100 170.88400 1.000 68.78626 83 ILE A O 1
ATOM 533 N N . GLY A 1 84 ? 170.47800 153.84200 171.73500 1.000 70.12871 84 GLY A N 1
ATOM 534 C CA . GLY A 1 84 ? 171.34500 154.21400 170.62900 1.000 63.50981 84 GLY A CA 1
ATOM 535 C C . GLY A 1 84 ? 172.63900 153.42500 170.61100 1.000 66.08072 84 GLY A C 1
ATOM 536 O O . GLY A 1 84 ? 173.07200 152.94600 169.56200 1.000 66.45219 84 GLY A O 1
ATOM 537 N N . SER A 1 85 ? 173.27200 153.27800 171.77700 1.000 72.65897 85 SER A N 1
ATOM 538 C CA . SER A 1 85 ? 174.53700 152.55200 171.85000 1.000 67.46448 85 SER A CA 1
ATOM 539 C C . SER A 1 85 ? 174.35600 151.08900 171.46600 1.000 77.81932 85 SER A C 1
ATOM 540 O O . SER A 1 85 ? 175.18400 150.51600 170.75100 1.000 85.63099 85 SER A O 1
ATOM 543 N N . ILE A 1 86 ? 173.27800 150.46500 171.94200 1.000 73.24687 86 ILE A N 1
ATOM 544 C CA . ILE A 1 86 ? 173.02800 149.06400 171.61500 1.000 67.05065 86 ILE A CA 1
ATOM 545 C C . ILE A 1 86 ? 172.77300 148.90000 170.12200 1.000 65.77267 86 ILE A C 1
ATOM 546 O O . ILE A 1 86 ? 173.24100 147.93900 169.49900 1.000 70.10121 86 ILE A O 1
ATOM 551 N N . LEU A 1 87 ? 172.03600 149.83800 169.52300 1.000 70.14969 87 LEU A N 1
ATOM 552 C CA . LEU A 1 87 ? 171.62400 149.68400 168.13200 1.000 76.08469 87 LEU A CA 1
ATOM 553 C C . LEU A 1 87 ? 172.82100 149.64200 167.18800 1.000 76.21578 87 LEU A C 1
ATOM 554 O O . LEU A 1 87 ? 172.86400 148.81100 166.27400 1.000 83.22915 87 LEU A O 1
ATOM 559 N N . CYS A 1 88 ? 173.80300 150.52400 167.38700 1.000 76.09492 88 CYS A N 1
ATOM 560 C CA . CYS A 1 88 ? 174.97900 150.49500 166.52300 1.000 80.31537 88 CYS A CA 1
ATOM 561 C C . CYS A 1 88 ? 175.84300 149.27100 166.78700 1.000 81.87811 88 CYS A C 1
ATOM 562 O O . CYS A 1 88 ? 176.58500 148.83900 165.89800 1.000 89.24917 88 CYS A O 1
ATOM 565 N N . PHE A 1 89 ? 175.77200 148.70300 167.99100 1.000 71.21872 89 PHE A N 1
ATOM 566 C CA . PHE A 1 89 ? 176.42300 147.41900 168.22900 1.000 71.97778 89 PHE A CA 1
ATOM 567 C C . PHE A 1 89 ? 175.79500 146.32800 167.37600 1.000 78.20461 89 PHE A C 1
ATOM 568 O O . PHE A 1 89 ? 176.50100 145.48800 166.80600 1.000 82.05828 89 PHE A O 1
ATOM 576 N N . ILE A 1 90 ? 174.46500 146.32300 167.28100 1.000 79.77483 90 ILE A N 1
ATOM 577 C CA . ILE A 1 90 ? 173.78200 145.38600 166.39600 1.000 80.29715 90 ILE A CA 1
ATOM 578 C C . ILE A 1 90 ? 174.08300 145.72000 164.94100 1.000 82.20855 90 ILE A C 1
ATOM 579 O O . ILE A 1 90 ? 174.28800 144.82500 164.11100 1.000 82.66505 90 ILE A O 1
ATOM 584 N N . ALA A 1 91 ? 174.13500 147.01300 164.61400 1.000 79.93701 91 ALA A N 1
ATOM 585 C CA . ALA A 1 91 ? 174.43000 147.42400 163.24500 1.000 78.87861 91 ALA A CA 1
ATOM 586 C C . ALA A 1 91 ? 175.80900 146.94800 162.80900 1.000 84.54394 91 ALA A C 1
ATOM 587 O O . ALA A 1 91 ? 175.99100 146.51800 161.66500 1.000 89.94062 91 ALA A O 1
ATOM 589 N N . TYR A 1 92 ? 176.79600 147.02300 163.70300 1.000 90.91982 92 TYR A N 1
ATOM 590 C CA . TYR A 1 92 ? 178.13300 146.55100 163.36000 1.000 87.93709 92 TYR A CA 1
ATOM 591 C C . TYR A 1 92 ? 178.15200 145.04100 163.17400 1.000 89.09255 92 TYR A C 1
ATOM 592 O O . TYR A 1 92 ? 178.89800 144.52100 162.33700 1.000 101.10959 92 TYR A O 1
ATOM 601 N N . THR A 1 93 ? 177.34600 144.31900 163.95300 1.000 88.73253 93 THR A N 1
ATOM 602 C CA . THR A 1 93 ? 177.27500 142.87100 163.79600 1.000 94.45918 93 THR A CA 1
ATOM 603 C C . THR A 1 93 ? 176.68900 142.49300 162.44200 1.000 99.85392 93 THR A C 1
ATOM 604 O O . THR A 1 93 ? 177.16800 141.55800 161.78900 1.000 104.01349 93 THR A O 1
ATOM 608 N N . MET A 1 94 ? 175.65900 143.21500 161.99700 1.000 97.77385 94 MET A N 1
ATOM 609 C CA . MET A 1 94 ? 175.07600 142.94600 160.68700 1.000 95.24856 94 MET A CA 1
ATOM 610 C C . MET A 1 94 ? 176.09900 143.16400 159.58000 1.000 91.00720 94 MET A C 1
ATOM 611 O O . MET A 1 94 ? 176.18700 142.37400 158.63400 1.000 91.63823 94 MET A O 1
ATOM 616 N N . GLU A 1 95 ? 176.88100 144.24000 159.68100 1.000 99.59237 95 GLU A N 1
ATOM 617 C CA . GLU A 1 95 ? 177.89100 144.51500 158.66600 1.000 102.32873 95 GLU A CA 1
ATOM 618 C C . GLU A 1 95 ? 178.99500 143.46600 158.67700 1.000 106.86385 95 GLU A C 1
ATOM 619 O O . GLU A 1 95 ? 179.48000 143.05700 157.61700 1.000 115.04084 95 GLU A O 1
ATOM 625 N N . LYS A 1 96 ? 179.41200 143.02000 159.86400 1.000 108.36693 96 LYS A N 1
ATOM 626 C CA . LYS A 1 96 ? 180.54600 142.10300 159.94000 1.000 105.55681 96 LYS A CA 1
ATOM 627 C C . LYS A 1 96 ? 180.21200 140.74400 159.33700 1.000 109.88650 96 LYS A C 1
ATOM 628 O O . LYS A 1 96 ? 181.00800 140.19100 158.56900 1.000 111.06038 96 LYS A O 1
ATOM 634 N N . TYR A 1 97 ? 179.04700 140.18800 159.66700 1.000 122.49063 97 TYR A N 1
ATOM 635 C CA . TYR A 1 97 ? 178.69200 138.86700 159.16200 1.000 122.92556 97 TYR A CA 1
ATOM 636 C C . TYR A 1 97 ? 178.11300 138.90800 157.75400 1.000 121.96337 97 TYR A C 1
ATOM 637 O O . TYR A 1 97 ? 177.96000 137.84900 157.13600 1.000 122.84141 97 TYR A O 1
ATOM 646 N N . LYS A 1 98 ? 177.80200 140.09100 157.22900 1.000 115.93875 98 LYS A N 1
ATOM 647 C CA . LYS A 1 98 ? 177.46100 140.25800 155.82300 1.000 116.44130 98 LYS A CA 1
ATOM 648 C C . LYS A 1 98 ? 178.59200 140.88900 155.02400 1.000 112.77784 98 LYS A C 1
ATOM 649 O O . LYS A 1 98 ? 178.47900 141.01100 153.80100 1.000 111.50719 98 LYS A O 1
ATOM 655 N N . ASN A 1 99 ? 179.67000 141.29200 155.68700 1.000 122.09309 99 ASN A N 1
ATOM 656 C CA . ASN A 1 99 ? 180.85400 141.83500 155.02200 1.000 125.39444 99 ASN A CA 1
ATOM 657 C C . ASN A 1 99 ? 182.02800 141.56900 155.95100 1.000 126.96109 99 ASN A C 1
ATOM 658 O O . ASN A 1 99 ? 182.25300 142.31800 156.91400 1.000 130.74578 99 ASN A O 1
ATOM 663 N N . PRO A 1 100 ? 182.79400 140.50500 155.70600 1.000 125.16837 100 PRO A N 1
ATOM 664 C CA . PRO A 1 100 ? 183.86100 140.13800 156.65100 1.000 125.18865 100 PRO A CA 1
ATOM 665 C C . PRO A 1 100 ? 184.95800 141.18000 156.77800 1.000 127.10092 100 PRO A C 1
ATOM 666 O O . PRO A 1 100 ? 185.70400 141.14800 157.76400 1.000 127.62830 100 PRO A O 1
ATOM 670 N N . ASP A 1 101 ? 185.08600 142.10000 155.82400 1.000 125.60577 101 ASP A N 1
ATOM 671 C CA . ASP A 1 101 ? 186.15100 143.09500 155.83800 1.000 125.93009 101 ASP A CA 1
ATOM 672 C C . ASP A 1 101 ? 185.62300 144.51100 156.05100 1.000 126.04507 101 ASP A C 1
ATOM 673 O O . ASP A 1 101 ? 186.20700 145.47600 155.55400 1.000 124.49958 101 ASP A O 1
ATOM 678 N N . VAL A 1 102 ? 184.52500 144.65400 156.78600 1.000 115.56044 102 VAL A N 1
ATOM 679 C CA . VAL A 1 102 ? 183.99400 145.97600 157.09800 1.000 111.18202 102 VAL A CA 1
ATOM 680 C C . VAL A 1 102 ? 184.86800 146.61600 158.16800 1.000 109.53469 102 VAL A C 1
ATOM 681 O O . VAL A 1 102 ? 185.22000 145.97700 159.16700 1.000 110.71259 102 VAL A O 1
ATOM 685 N N . LEU A 1 103 ? 185.24400 147.87100 157.94900 1.000 103.59335 103 LEU A N 1
ATOM 686 C CA . LEU A 1 103 ? 186.04300 148.58200 158.93200 1.000 104.73506 103 LEU A CA 1
ATOM 687 C C . LEU A 1 103 ? 185.19700 148.92400 160.15500 1.000 106.15481 103 LEU A C 1
ATOM 688 O O . LEU A 1 103 ? 183.96400 148.90400 160.11800 1.000 106.98384 103 LEU A O 1
ATOM 693 N N . GLY A 1 104 ? 185.87800 149.24100 161.25100 1.000 101.09421 104 GLY A N 1
ATOM 694 C CA . GLY A 1 104 ? 185.18600 149.53500 162.48800 1.000 98.50824 104 GLY A CA 1
ATOM 695 C C . GLY A 1 104 ? 184.77100 150.98600 162.59300 1.000 96.35855 104 GLY A C 1
ATOM 696 O O . GLY A 1 104 ? 185.58000 151.85200 162.93400 1.000 94.58671 104 GLY A O 1
ATOM 697 N N . ASP A 1 105 ? 183.50700 151.26100 162.28600 1.000 93.10269 105 ASP A N 1
ATOM 698 C CA . ASP A 1 105 ? 182.95000 152.60300 162.39100 1.000 91.88688 105 ASP A CA 1
ATOM 699 C C . ASP A 1 105 ? 181.73700 152.65100 163.30100 1.000 91.66430 105 ASP A C 1
ATOM 700 O O . ASP A 1 105 ? 181.60600 153.58100 164.10500 1.000 96.44427 105 ASP A O 1
ATOM 705 N N . ASN A 1 106 ? 180.83400 151.67600 163.19200 1.000 90.78244 106 ASN A N 1
ATOM 706 C CA . ASN A 1 106 ? 179.69000 151.63200 164.09400 1.000 91.84356 106 ASN A CA 1
ATOM 707 C C . ASN A 1 106 ? 180.07400 151.08600 165.46200 1.000 91.65308 106 ASN A C 1
ATOM 708 O O . ASN A 1 106 ? 179.45900 151.45600 166.46800 1.000 90.98696 106 ASN A O 1
ATOM 713 N N . LEU A 1 107 ? 181.07300 150.20300 165.52100 1.000 85.83913 107 LEU A N 1
ATOM 714 C CA . LEU A 1 107 ? 181.51200 149.68000 166.81000 1.000 80.84338 107 LEU A CA 1
ATOM 715 C C . LEU A 1 107 ? 182.14800 150.77200 167.65800 1.000 83.69783 107 LEU A C 1
ATOM 716 O O . LEU A 1 107 ? 181.84000 150.90400 168.84700 1.000 91.20787 107 LEU A O 1
ATOM 721 N N . TYR A 1 108 ? 183.03500 151.57100 167.06300 1.000 76.78883 108 TYR A N 1
ATOM 722 C CA . TYR A 1 108 ? 183.67900 152.63600 167.82300 1.000 72.98128 108 TYR A CA 1
ATOM 723 C C . TYR A 1 108 ? 182.70000 153.76000 168.13000 1.000 75.73399 108 TYR A C 1
ATOM 724 O O . TYR A 1 108 ? 182.79100 154.39700 169.18600 1.000 84.14850 108 TYR A O 1
ATOM 733 N N . LEU A 1 109 ? 181.76000 154.02500 167.22200 1.000 79.35452 109 LEU A N 1
ATOM 734 C CA . LEU A 1 109 ? 180.65100 154.91000 167.56100 1.000 80.05440 109 LEU A CA 1
ATOM 735 C C . LEU A 1 109 ? 179.79100 154.29500 168.65600 1.000 79.82450 109 LEU A C 1
ATOM 736 O O . LEU A 1 109 ? 179.27600 155.00600 169.52700 1.000 85.90983 109 LEU A O 1
ATOM 741 N N . GLY A 1 110 ? 179.62200 152.97200 168.62500 1.000 73.68114 110 GLY A N 1
ATOM 742 C CA . GLY A 1 110 ? 178.90500 152.30300 169.69800 1.000 70.63516 110 GLY A CA 1
ATOM 743 C C . GLY A 1 110 ? 179.58300 152.47500 171.04200 1.000 70.94390 110 GLY A C 1
ATOM 744 O O . GLY A 1 110 ? 178.92800 152.73200 172.05500 1.000 75.91844 110 GLY A O 1
ATOM 745 N N . LEU A 1 111 ? 180.90800 152.33000 171.07000 1.000 69.05574 111 LEU A N 1
ATOM 746 C CA . LEU A 1 111 ? 181.64800 152.58800 172.29800 1.000 65.26974 111 LEU A CA 1
ATOM 747 C C . LEU A 1 111 ? 181.54000 154.05100 172.70200 1.000 69.02510 111 LEU A C 1
ATOM 748 O O . LEU A 1 111 ? 181.39000 154.36600 173.88800 1.000 74.39522 111 LEU A O 1
ATOM 753 N N . ALA A 1 112 ? 181.61300 154.96000 171.72700 1.000 62.78825 112 ALA A N 1
ATOM 754 C CA . ALA A 1 112 ? 181.59400 156.38700 172.02600 1.000 59.38713 112 ALA A CA 1
ATOM 755 C C . ALA A 1 112 ? 180.31300 156.78100 172.75000 1.000 65.63249 112 ALA A C 1
ATOM 756 O O . ALA A 1 112 ? 180.35300 157.44700 173.78900 1.000 78.92575 112 ALA A O 1
ATOM 758 N N . LEU A 1 113 ? 179.16100 156.36400 172.21800 1.000 62.13881 113 LEU A N 1
ATOM 759 C CA . LEU A 1 113 ? 177.89400 156.69700 172.85900 1.000 63.24124 113 LEU A CA 1
ATOM 760 C C . LEU A 1 113 ? 177.78700 156.07500 174.24200 1.000 70.96673 113 LEU A C 1
ATOM 761 O O . LEU A 1 113 ? 177.16300 156.65400 175.13800 1.000 72.82075 113 LEU A O 1
ATOM 766 N N . LEU A 1 114 ? 178.38100 154.89800 174.43400 1.000 75.29636 114 LEU A N 1
ATOM 767 C CA . LEU A 1 114 ? 178.40300 154.29200 175.76000 1.000 72.33606 114 LEU A CA 1
ATOM 768 C C . LEU A 1 114 ? 179.20000 155.14900 176.73300 1.000 77.04386 114 LEU A C 1
ATOM 769 O O . LEU A 1 114 ? 178.79400 155.34400 177.88400 1.000 82.39417 114 LEU A O 1
ATOM 774 N N . PHE A 1 115 ? 180.34400 155.67300 176.28500 1.000 81.08243 115 PHE A N 1
ATOM 775 C CA . PHE A 1 115 ? 181.15300 156.52700 177.14700 1.000 75.03145 115 PHE A CA 1
ATOM 776 C C . PHE A 1 115 ? 180.39900 157.79500 177.52500 1.000 73.29581 115 PHE A C 1
ATOM 777 O O . PHE A 1 115 ? 180.57100 158.32100 178.63000 1.000 80.24409 115 PHE A O 1
ATOM 785 N N . VAL A 1 116 ? 179.56100 158.30300 176.61800 1.000 70.48936 116 VAL A N 1
ATOM 786 C CA . VAL A 1 116 ? 178.73200 159.46000 176.94100 1.000 75.35790 116 VAL A CA 1
ATOM 787 C C . VAL A 1 116 ? 177.76300 159.13100 178.06300 1.000 80.28378 116 VAL A C 1
ATOM 788 O O . VAL A 1 116 ? 177.48900 159.97500 178.92500 1.000 83.52540 116 VAL A O 1
ATOM 792 N N . VAL A 1 117 ? 177.22800 157.91000 178.07500 1.000 78.54337 117 VAL A N 1
ATOM 793 C CA . VAL A 1 117 ? 176.31000 157.51400 179.13700 1.000 79.21543 117 VAL A CA 1
ATOM 794 C C . VAL A 1 117 ? 177.01800 157.53500 180.48500 1.000 77.92208 117 VAL A C 1
ATOM 795 O O . VAL A 1 117 ? 176.50200 158.07700 181.46800 1.000 78.38150 117 VAL A O 1
ATOM 799 N N . ILE A 1 118 ? 178.21700 156.95000 180.55000 1.000 76.89959 118 ILE A N 1
ATOM 800 C CA . ILE A 1 118 ? 178.96700 156.91500 181.80300 1.000 80.19531 118 ILE A CA 1
ATOM 801 C C . ILE A 1 118 ? 179.44500 158.28800 182.24500 1.000 80.78457 118 ILE A C 1
ATOM 802 O O . ILE A 1 118 ? 179.27200 158.64000 183.41800 1.000 79.75664 118 ILE A O 1
ATOM 807 N N . MET A 1 119 ? 180.02400 159.08000 181.34400 1.000 91.47474 119 MET A N 1
ATOM 808 C CA . MET A 1 119 ? 180.51100 160.40400 181.71100 1.000 91.24873 119 MET A CA 1
ATOM 809 C C . MET A 1 119 ? 179.39200 161.33100 182.16200 1.000 91.92852 119 MET A C 1
ATOM 810 O O . MET A 1 119 ? 179.56400 162.06200 183.14400 1.000 93.72713 119 MET A O 1
ATOM 815 N N . THR A 1 120 ? 178.25000 161.31700 181.47600 1.000 83.95430 120 THR A N 1
ATOM 816 C CA . THR A 1 120 ? 177.07900 162.04900 181.93600 1.000 81.45579 120 THR A CA 1
ATOM 817 C C . THR A 1 120 ? 176.40000 161.36700 183.11600 1.000 84.59019 120 THR A C 1
ATOM 818 O O . THR A 1 120 ? 175.76200 162.04700 183.92700 1.000 87.86801 120 THR A O 1
ATOM 822 N N . GLY A 1 121 ? 176.54800 160.05200 183.25000 1.000 96.59159 121 GLY A N 1
ATOM 823 C CA . GLY A 1 121 ? 176.03500 159.34900 184.40800 1.000 103.21673 121 GLY A CA 1
ATOM 824 C C . GLY A 1 121 ? 176.95100 159.49900 185.60300 1.000 105.07338 121 GLY A C 1
ATOM 825 O O . GLY A 1 121 ? 176.62500 159.05600 186.70800 1.000 105.80242 121 GLY A O 1
ATOM 826 N N . CYS A 1 122 ? 178.10800 160.12100 185.38800 1.000 99.11843 122 CYS A N 1
ATOM 827 C CA . CYS A 1 122 ? 179.02400 160.46300 186.46600 1.000 95.25993 122 CYS A CA 1
ATOM 828 C C . CYS A 1 122 ? 178.96500 161.93500 186.84100 1.000 94.26864 122 CYS A C 1
ATOM 829 O O . CYS A 1 122 ? 179.24900 162.28400 187.99000 1.000 93.98939 122 CYS A O 1
ATOM 832 N N . PHE A 1 123 ? 178.59600 162.80300 185.89700 1.000 81.49379 123 PHE A N 1
ATOM 833 C CA . PHE A 1 123 ? 178.39700 164.21000 186.22300 1.000 81.98987 123 PHE A CA 1
ATOM 834 C C . PHE A 1 123 ? 177.15400 164.40100 187.07900 1.000 83.11530 123 PHE A C 1
ATOM 835 O O . PHE A 1 123 ? 177.13100 165.25400 187.97400 1.000 91.32747 123 PHE A O 1
ATOM 843 N N . ALA A 1 124 ? 176.10300 163.62300 186.81200 1.000 83.89268 124 ALA A N 1
ATOM 844 C CA . ALA A 1 124 ? 174.89800 163.70300 187.62900 1.000 87.42582 124 ALA A CA 1
ATOM 845 C C . ALA A 1 124 ? 175.17300 163.26400 189.06100 1.000 94.83523 124 ALA A C 1
ATOM 846 O O . ALA A 1 124 ? 174.62300 163.83500 190.01000 1.000 96.38735 124 ALA A O 1
ATOM 848 N N . TYR A 1 125 ? 176.01400 162.24300 189.23700 1.000 95.03083 125 TYR A N 1
ATOM 849 C CA . TYR A 1 125 ? 176.35500 161.78000 190.57900 1.000 87.42664 125 TYR A CA 1
ATOM 850 C C . TYR A 1 125 ? 177.04100 162.87400 191.38600 1.000 94.45853 125 TYR A C 1
ATOM 851 O O . TYR A 1 125 ? 176.72600 163.08200 192.56200 1.000 97.96687 125 TYR A O 1
ATOM 860 N N . TYR A 1 126 ? 177.99200 163.57900 190.77100 1.000 97.37526 126 TYR A N 1
ATOM 861 C CA . TYR A 1 126 ? 178.71100 164.62400 191.49200 1.000 95.20656 126 TYR A CA 1
ATOM 862 C C . TYR A 1 126 ? 177.78700 165.76800 191.88300 1.000 95.16748 126 TYR A C 1
ATOM 863 O O . TYR A 1 126 ? 178.03100 166.44700 192.88700 1.000 100.31833 126 TYR A O 1
ATOM 872 N N . GLN A 1 127 ? 176.72300 165.99600 191.11100 1.000 77.83643 127 GLN A N 1
ATOM 873 C CA . GLN A 1 127 ? 175.77200 167.04600 191.45800 1.000 76.88235 127 GLN A CA 1
ATOM 874 C C . GLN A 1 127 ? 175.02300 166.71000 192.74100 1.000 89.76377 127 GLN A C 1
ATOM 875 O O . GLN A 1 127 ? 174.83100 167.57900 193.59900 1.000 95.28670 127 GLN A O 1
ATOM 881 N N . ASP A 1 128 ? 174.60200 165.45800 192.89500 1.000 96.24527 128 ASP A N 1
ATOM 882 C CA . ASP A 1 128 ? 173.89700 164.99900 194.08800 1.000 90.67839 128 ASP A CA 1
ATOM 883 C C . ASP A 1 128 ? 174.83300 164.06300 194.84700 1.000 93.56589 128 ASP A C 1
ATOM 884 O O . ASP A 1 128 ? 174.78200 162.84200 194.70400 1.000 99.77337 128 ASP A O 1
ATOM 889 N N . HIS A 1 129 ? 175.69200 164.65400 195.67000 1.000 104.83651 129 HIS A N 1
ATOM 890 C CA . HIS A 1 129 ? 176.67400 163.93000 196.46700 1.000 109.29260 129 HIS A CA 1
ATOM 891 C C . HIS A 1 129 ? 176.59800 164.38600 197.91600 1.000 113.49001 129 HIS A C 1
ATOM 892 O O . HIS A 1 129 ? 177.59900 164.74500 198.54200 1.000 114.27128 129 HIS A O 1
ATOM 899 N N . ASN A 1 130 ? 175.38300 164.39700 198.46300 1.000 115.96392 130 ASN A N 1
ATOM 900 C CA . ASN A 1 130 ? 175.16300 164.87900 199.81900 1.000 117.12915 130 ASN A CA 1
ATOM 901 C C . ASN A 1 130 ? 175.93000 164.02900 200.82200 1.000 117.08379 130 ASN A C 1
ATOM 902 O O . ASN A 1 130 ? 175.57100 162.87500 201.07600 1.000 118.38970 130 ASN A O 1
ATOM 907 N N . ALA A 1 131 ? 176.98700 164.59400 201.39500 1.000 135.18994 131 ALA A N 1
ATOM 908 C CA . ALA A 1 131 ? 177.81400 163.91800 202.39000 1.000 138.61526 131 ALA A CA 1
ATOM 909 C C . ALA A 1 131 ? 177.45500 164.51300 203.74700 1.000 139.85407 131 ALA A C 1
ATOM 910 O O . ALA A 1 131 ? 178.07100 165.47700 204.20400 1.000 140.16968 131 ALA A O 1
ATOM 912 N N . SER A 1 132 ? 176.44800 163.92700 204.39200 1.000 130.77578 132 SER A N 1
ATOM 913 C CA . SER A 1 132 ? 175.95300 164.41600 205.68000 1.000 129.65123 132 SER A CA 1
ATOM 914 C C . SER A 1 132 ? 175.77500 163.20700 206.59400 1.000 129.60888 132 SER A C 1
ATOM 915 O O . SER A 1 132 ? 174.70400 162.59500 206.63600 1.000 130.64852 132 SER A O 1
ATOM 918 N N . LYS A 1 133 ? 176.83500 162.87000 207.32500 1.000 123.55931 133 LYS A N 1
ATOM 919 C CA . LYS A 1 133 ? 176.79800 161.77800 208.29700 1.000 124.30568 133 LYS A CA 1
ATOM 920 C C . LYS A 1 133 ? 176.42000 162.32200 209.67500 1.000 124.21832 133 LYS A C 1
ATOM 921 O O . LYS A 1 133 ? 177.17100 162.23300 210.64500 1.000 127.97773 133 LYS A O 1
ATOM 927 N N . ILE A 1 134 ? 175.21700 162.89700 209.74000 1.000 110.40621 134 ILE A N 1
ATOM 928 C CA . ILE A 1 134 ? 174.79800 163.61800 210.93900 1.000 107.79555 134 ILE A CA 1
ATOM 929 C C . ILE A 1 134 ? 174.78000 162.70200 212.15200 1.000 113.17792 134 ILE A C 1
ATOM 930 O O . ILE A 1 134 ? 174.94600 163.16200 213.28700 1.000 116.46337 134 ILE A O 1
ATOM 935 N N . MET A 1 135 ? 174.58200 161.39900 211.94300 1.000 122.89100 135 MET A N 1
ATOM 936 C CA . MET A 1 135 ? 174.65000 160.46300 213.05700 1.000 122.86597 135 MET A CA 1
ATOM 937 C C . MET A 1 135 ? 176.07600 160.35900 213.58400 1.000 121.67198 135 MET A C 1
ATOM 938 O O . MET A 1 135 ? 176.30500 160.42000 214.79800 1.000 122.00924 135 MET A O 1
ATOM 943 N N . ASP A 1 136 ? 177.05400 160.24800 212.68300 1.000 127.75851 136 ASP A N 1
ATOM 944 C CA . ASP A 1 136 ? 178.45600 160.29500 213.07600 1.000 130.11986 136 ASP A CA 1
ATOM 945 C C . ASP A 1 136 ? 178.88000 161.68000 213.54900 1.000 131.39014 136 ASP A C 1
ATOM 946 O O . ASP A 1 136 ? 179.96000 161.81200 214.13500 1.000 131.91246 136 ASP A O 1
ATOM 951 N N . SER A 1 137 ? 178.05900 162.70700 213.31200 1.000 125.69410 137 SER A N 1
ATOM 952 C CA . SER A 1 137 ? 178.33400 164.04400 213.82500 1.000 124.09846 137 SER A CA 1
ATOM 953 C C . SER A 1 137 ? 178.02200 164.17600 215.30700 1.000 121.73153 137 SER A C 1
ATOM 954 O O . SER A 1 137 ? 178.52500 165.10300 215.95100 1.000 120.85097 137 SER A O 1
ATOM 957 N N . PHE A 1 138 ? 177.20500 163.28000 215.86200 1.000 115.73602 138 PHE A N 1
ATOM 958 C CA . PHE A 1 138 ? 176.96000 163.26400 217.29800 1.000 114.76096 138 PHE A CA 1
ATOM 959 C C . PHE A 1 138 ? 178.11800 162.56400 217.99500 1.000 117.31752 138 PHE A C 1
ATOM 960 O O . PHE A 1 138 ? 177.91300 161.60600 218.74700 1.000 115.78201 138 PHE A O 1
ATOM 968 N N . LYS A 1 139 ? 179.34200 163.03100 217.74000 1.000 138.25899 139 LYS A N 1
ATOM 969 C CA . LYS A 1 139 ? 180.51900 162.37400 218.29600 1.000 139.06442 139 LYS A CA 1
ATOM 970 C C . LYS A 1 139 ? 180.62600 162.58700 219.79700 1.000 139.94256 139 LYS A C 1
ATOM 971 O O . LYS A 1 139 ? 181.17000 161.73300 220.50600 1.000 141.36864 139 LYS A O 1
ATOM 977 N N . ASN A 1 140 ? 180.12400 163.71500 220.29400 1.000 144.74769 140 ASN A N 1
ATOM 978 C CA . ASN A 1 140 ? 180.19400 164.03400 221.71300 1.000 144.76912 140 ASN A CA 1
ATOM 979 C C . ASN A 1 140 ? 179.45400 163.01200 222.57000 1.000 145.86413 140 ASN A C 1
ATOM 980 O O . ASN A 1 140 ? 180.08200 162.29600 223.35400 1.000 148.39627 140 ASN A O 1
ATOM 985 N N . LEU A 1 141 ? 178.13400 162.91200 222.40500 1.000 144.54431 141 LEU A N 1
ATOM 986 C CA . LEU A 1 141 ? 177.30400 162.04300 223.23600 1.000 145.20500 141 LEU A CA 1
ATOM 987 C C . LEU A 1 141 ? 177.59700 162.20500 224.72300 1.000 145.86149 141 LEU A C 1
ATOM 988 O O . LEU A 1 141 ? 177.26000 163.23200 225.32100 1.000 145.18070 141 LEU A O 1
ATOM 993 N N . MET A 1 142 ? 178.21900 161.19000 225.32300 1.000 155.53054 142 MET A N 1
ATOM 994 C CA . MET A 1 142 ? 178.44100 161.12900 226.76400 1.000 155.18572 142 MET A CA 1
ATOM 995 C C . MET A 1 142 ? 179.51300 160.12300 227.18200 1.000 157.80957 142 MET A C 1
ATOM 996 O O . MET A 1 142 ? 179.24800 159.21500 227.97500 1.000 158.78594 142 MET A O 1
ATOM 1001 N N . PRO A 1 143 ? 180.75500 160.29500 226.74500 1.000 160.89542 143 PRO A N 1
ATOM 1002 C CA . PRO A 1 143 ? 181.79600 159.33900 227.13000 1.000 159.47065 143 PRO A CA 1
ATOM 1003 C C . PRO A 1 143 ? 182.12400 159.44200 228.61200 1.000 159.36282 143 PRO A C 1
ATOM 1004 O O . PRO A 1 143 ? 181.98400 160.49900 229.23200 1.000 160.21662 143 PRO A O 1
ATOM 1008 N N . GLN A 1 144 ? 182.57700 158.31900 229.17500 1.000 160.04224 144 GLN A N 1
ATOM 1009 C CA . GLN A 1 144 ? 183.03300 158.24200 230.56400 1.000 161.46810 144 GLN A CA 1
ATOM 1010 C C . GLN A 1 144 ? 181.90900 158.62000 231.53600 1.000 161.50504 144 GLN A C 1
ATOM 1011 O O . GLN A 1 144 ? 181.93100 159.65900 232.20000 1.000 161.52149 144 GLN A O 1
ATOM 1017 N N . PHE A 1 145 ? 180.90400 157.74500 231.57200 1.000 168.98092 145 PHE A N 1
ATOM 1018 C CA . PHE A 1 145 ? 179.82000 157.87200 232.53900 1.000 170.81057 145 PHE A CA 1
ATOM 1019 C C . PHE A 1 145 ? 180.38800 157.89300 233.95300 1.000 171.26135 145 PHE A C 1
ATOM 1020 O O . PHE A 1 145 ? 181.29800 157.12700 234.28200 1.000 171.53577 145 PHE A O 1
ATOM 1028 N N . ALA A 1 146 ? 179.83800 158.77100 234.79500 1.000 175.03042 146 ALA A N 1
ATOM 1029 C CA . ALA A 1 146 ? 180.49300 159.10600 236.06000 1.000 175.21820 146 ALA A CA 1
ATOM 1030 C C . ALA A 1 146 ? 180.21200 158.08900 237.16400 1.000 175.62086 146 ALA A C 1
ATOM 1031 O O . ALA A 1 146 ? 181.11900 157.38200 237.61300 1.000 173.92718 146 ALA A O 1
ATOM 1033 N N . PHE A 1 147 ? 178.96200 157.99300 237.61500 1.000 175.37123 147 PHE A N 1
ATOM 1034 C CA . PHE A 1 147 ? 178.67200 157.19700 238.80100 1.000 176.25395 147 PHE A CA 1
ATOM 1035 C C . PHE A 1 147 ? 177.24500 156.67400 238.76900 1.000 174.18189 147 PHE A C 1
ATOM 1036 O O . PHE A 1 147 ? 176.32200 157.37300 238.34300 1.000 171.23185 147 PHE A O 1
ATOM 1044 N N . VAL A 1 148 ? 177.08300 155.44100 239.24000 1.000 176.04765 148 VAL A N 1
ATOM 1045 C CA . VAL A 1 148 ? 175.79800 154.75500 239.30600 1.000 174.92659 148 VAL A CA 1
ATOM 1046 C C . VAL A 1 148 ? 175.69300 154.04900 240.65200 1.000 175.45977 148 VAL A C 1
ATOM 1047 O O . VAL A 1 148 ? 176.65900 153.43900 241.12200 1.000 174.33133 148 VAL A O 1
ATOM 1051 N N . ILE A 1 149 ? 174.52100 154.13400 241.27500 1.000 174.53016 149 ILE A N 1
ATOM 1052 C CA . ILE A 1 149 ? 174.33200 153.66200 242.64100 1.000 173.30861 149 ILE A CA 1
ATOM 1053 C C . ILE A 1 149 ? 173.76100 152.24000 242.66900 1.000 173.76003 149 ILE A C 1
ATOM 1054 O O . ILE A 1 149 ? 173.23400 151.80100 243.69100 1.000 174.13015 149 ILE A O 1
ATOM 1059 N N . ARG A 1 150 ? 173.84400 151.51600 241.55700 1.000 171.60747 150 ARG A N 1
ATOM 1060 C CA . ARG A 1 150 ? 173.40100 150.12800 241.54400 1.000 170.72008 150 ARG A CA 1
ATOM 1061 C C . ARG A 1 150 ? 174.28800 149.27900 242.44600 1.000 170.75264 150 ARG A C 1
ATOM 1062 O O . ARG A 1 150 ? 175.48900 149.53000 242.57900 1.000 169.32453 150 ARG A O 1
ATOM 1070 N N . ASP A 1 151 ? 173.67900 148.27500 243.08000 1.000 179.09290 151 ASP A N 1
ATOM 1071 C CA . ASP A 1 151 ? 174.35000 147.36900 244.01200 1.000 179.04259 151 ASP A CA 1
ATOM 1072 C C . ASP A 1 151 ? 174.92300 148.09900 245.22300 1.000 177.88526 151 ASP A C 1
ATOM 1073 O O . ASP A 1 151 ? 175.86200 147.61000 245.86000 1.000 176.54463 151 ASP A O 1
ATOM 1078 N N . GLY A 1 152 ? 174.37500 149.26600 245.55500 1.000 183.99711 152 GLY A N 1
ATOM 1079 C CA . GLY A 1 152 ? 174.83600 150.00700 246.71300 1.000 183.47090 152 GLY A CA 1
ATOM 1080 C C . GLY A 1 152 ? 176.24300 150.54800 246.61100 1.000 184.39882 152 GLY A C 1
ATOM 1081 O O . GLY A 1 152 ? 176.81600 150.94700 247.62700 1.000 184.13419 152 GLY A O 1
ATOM 1082 N N . LYS A 1 153 ? 176.81900 150.57700 245.41100 1.000 182.03679 153 LYS A N 1
ATOM 1083 C CA . LYS A 1 153 ? 178.18200 151.04300 245.21200 1.000 182.15113 153 LYS A CA 1
ATOM 1084 C C . LYS A 1 153 ? 178.24200 151.86300 243.93300 1.000 182.23218 153 LYS A C 1
ATOM 1085 O O . LYS A 1 153 ? 177.48700 151.60700 242.99200 1.000 180.28698 153 LYS A O 1
ATOM 1091 N N . LYS A 1 154 ? 179.13500 152.85000 243.90700 1.000 179.12614 154 LYS A N 1
ATOM 1092 C CA . LYS A 1 154 ? 179.30400 153.69400 242.73200 1.000 176.79408 154 LYS A CA 1
ATOM 1093 C C . LYS A 1 154 ? 180.27300 153.04500 241.75100 1.000 176.38485 154 LYS A C 1
ATOM 1094 O O . LYS A 1 154 ? 181.39200 152.67700 242.12200 1.000 176.02423 154 LYS A O 1
ATOM 1100 N N . ILE A 1 155 ? 179.84300 152.90600 240.49900 1.000 180.69710 155 ILE A N 1
ATOM 1101 C CA . ILE A 1 155 ? 180.65000 152.29800 239.44800 1.000 181.52056 155 ILE A CA 1
ATOM 1102 C C . ILE A 1 155 ? 180.84300 153.30500 238.32200 1.000 181.24901 155 ILE A C 1
ATOM 1103 O O . ILE A 1 155 ? 179.86700 153.84500 237.78800 1.000 179.66577 155 ILE A O 1
ATOM 1108 N N . GLN A 1 156 ? 182.10300 153.54500 237.96200 1.000 192.00324 156 GLN A N 1
ATOM 1109 C CA . GLN A 1 156 ? 182.46600 154.42700 236.85200 1.000 192.04051 156 GLN A CA 1
ATOM 1110 C C . GLN A 1 156 ? 182.49100 153.63200 235.54300 1.000 191.28631 156 GLN A C 1
ATOM 1111 O O . GLN A 1 156 ? 183.50100 153.53800 234.84600 1.000 191.44095 156 GLN A O 1
ATOM 1117 N N . LEU A 1 157 ? 181.33800 153.05200 235.22100 1.000 174.48740 157 LEU A N 1
ATOM 1118 C CA . LEU A 1 157 ? 181.22600 152.09100 234.13100 1.000 174.42179 157 LEU A CA 1
ATOM 1119 C C . LEU A 1 157 ? 181.07800 152.80500 232.78500 1.000 175.18981 157 LEU A C 1
ATOM 1120 O O . LEU A 1 157 ? 181.19800 154.02900 232.68200 1.000 175.48258 157 LEU A O 1
ATOM 1125 N N . LYS A 1 158 ? 180.79800 152.03500 231.73300 1.000 165.68187 158 LYS A N 1
ATOM 1126 C CA . LYS A 1 158 ? 180.86100 152.54600 230.37200 1.000 163.93757 158 LYS A CA 1
ATOM 1127 C C . LYS A 1 158 ? 179.72700 153.53300 230.11000 1.000 164.14273 158 LYS A C 1
ATOM 1128 O O . LYS A 1 158 ? 178.85500 153.77300 230.95000 1.000 165.04562 158 LYS A O 1
ATOM 1134 N N . ALA A 1 159 ? 179.74300 154.09900 228.90400 1.000 160.89744 159 ALA A N 1
ATOM 1135 C CA . ALA A 1 159 ? 178.75600 155.09400 228.51300 1.000 161.37656 159 ALA A CA 1
ATOM 1136 C C . ALA A 1 159 ? 177.38400 154.48500 228.24200 1.000 160.36066 159 ALA A C 1
ATOM 1137 O O . ALA A 1 159 ? 176.36400 155.09300 228.58400 1.000 158.25156 159 ALA A O 1
ATOM 1139 N N . GLU A 1 160 ? 177.33100 153.28600 227.66400 1.000 151.98333 160 GLU A N 1
ATOM 1140 C CA . GLU A 1 160 ? 176.08500 152.75400 227.12700 1.000 150.26675 160 GLU A CA 1
ATOM 1141 C C . GLU A 1 160 ? 175.38300 151.75700 228.04300 1.000 149.66352 160 GLU A C 1
ATOM 1142 O O . GLU A 1 160 ? 174.17100 151.57100 227.90800 1.000 147.15963 160 GLU A O 1
ATOM 1148 N N . GLU A 1 161 ? 176.09800 151.13200 228.98000 1.000 154.08146 161 GLU A N 1
ATOM 1149 C CA . GLU A 1 161 ? 175.51300 150.03500 229.74700 1.000 151.54092 161 GLU A CA 1
ATOM 1150 C C . GLU A 1 161 ? 174.29200 150.47700 230.55000 1.000 152.18379 161 GLU A C 1
ATOM 1151 O O . GLU A 1 161 ? 173.44600 149.64600 230.89800 1.000 153.78399 161 GLU A O 1
ATOM 1157 N N . VAL A 1 162 ? 174.17800 151.77100 230.84400 1.000 143.79241 162 VAL A N 1
ATOM 1158 C CA . VAL A 1 162 ? 173.11900 152.29600 231.70200 1.000 142.48782 162 VAL A CA 1
ATOM 1159 C C . VAL A 1 162 ? 171.75300 152.05900 231.07000 1.000 138.65995 162 VAL A C 1
ATOM 1160 O O . VAL A 1 162 ? 171.57600 152.24200 229.86200 1.000 142.83608 162 VAL A O 1
ATOM 1164 N N . THR A 1 163 ? 170.78000 151.64900 231.88400 1.000 126.24838 163 THR A N 1
ATOM 1165 C CA . THR A 1 163 ? 169.44000 151.34300 231.40500 1.000 129.03381 163 THR A CA 1
ATOM 1166 C C . THR A 1 163 ? 168.40500 151.99400 232.31200 1.000 134.12746 163 THR A C 1
ATOM 1167 O O . THR A 1 163 ? 168.73400 152.70800 233.26200 1.000 137.77710 163 THR A O 1
ATOM 1171 N N . VAL A 1 164 ? 167.13200 151.73600 231.99800 1.000 139.36036 164 VAL A N 1
ATOM 1172 C CA . VAL A 1 164 ? 166.03900 152.30300 232.77600 1.000 140.50596 164 VAL A CA 1
ATOM 1173 C C . VAL A 1 164 ? 165.97100 151.65500 234.15700 1.000 140.15472 164 VAL A C 1
ATOM 1174 O O . VAL A 1 164 ? 166.52000 150.57400 234.40200 1.000 142.36578 164 VAL A O 1
ATOM 1178 N N . GLY A 1 165 ? 165.28300 152.33600 235.07000 1.000 148.96499 165 GLY A N 1
ATOM 1179 C CA . GLY A 1 165 ? 165.20200 151.86900 236.43700 1.000 150.30774 165 GLY A CA 1
ATOM 1180 C C . GLY A 1 165 ? 166.51000 151.90800 237.18700 1.000 153.85491 165 GLY A C 1
ATOM 1181 O O . GLY A 1 165 ? 166.63700 151.24800 238.22100 1.000 157.04709 165 GLY A O 1
ATOM 1182 N N . ASP A 1 166 ? 167.48700 152.66300 236.70000 1.000 147.91658 166 ASP A N 1
ATOM 1183 C CA . ASP A 1 166 ? 168.83100 152.67900 237.25600 1.000 145.14355 166 ASP A CA 1
ATOM 1184 C C . ASP A 1 166 ? 169.12000 154.05800 237.83300 1.000 147.10195 166 ASP A C 1
ATOM 1185 O O . ASP A 1 166 ? 169.00500 155.06700 237.12900 1.000 147.33271 166 ASP A O 1
ATOM 1190 N N . LEU A 1 167 ? 169.50600 154.09400 239.10500 1.000 156.92947 167 LEU A N 1
ATOM 1191 C CA . LEU A 1 167 ? 169.84000 155.35300 239.75700 1.000 156.28777 167 LEU A CA 1
ATOM 1192 C C . LEU A 1 167 ? 171.20400 155.84200 239.28800 1.000 155.95467 167 LEU A C 1
ATOM 1193 O O . LEU A 1 167 ? 172.20200 155.12400 239.39400 1.000 156.27368 167 LEU A O 1
ATOM 1198 N N . VAL A 1 168 ? 171.24800 157.06700 238.77700 1.000 152.56189 168 VAL A N 1
ATOM 1199 C CA . VAL A 1 168 ? 172.48600 157.65700 238.29200 1.000 155.28300 168 VAL A CA 1
ATOM 1200 C C . VAL A 1 168 ? 172.92000 158.75100 239.25800 1.000 154.30146 168 VAL A C 1
ATOM 1201 O O . VAL A 1 168 ? 172.12800 159.27800 240.04300 1.000 151.41672 168 VAL A O 1
ATOM 1205 N N . GLU A 1 169 ? 174.21000 159.09300 239.19300 1.000 165.18110 169 GLU A N 1
ATOM 1206 C CA . GLU A 1 169 ? 174.80900 160.11500 240.05200 1.000 163.98416 169 GLU A CA 1
ATOM 1207 C C . GLU A 1 169 ? 175.49400 161.15900 239.16600 1.000 164.15879 169 GLU A C 1
ATOM 1208 O O . GLU A 1 169 ? 176.64400 161.00000 238.75100 1.000 164.62755 169 GLU A O 1
ATOM 1214 N N . VAL A 1 170 ? 174.77000 162.24200 238.87800 1.000 155.62679 170 VAL A N 1
ATOM 1215 C CA . VAL A 1 170 ? 175.33400 163.32900 238.02700 1.000 155.14323 170 VAL A CA 1
ATOM 1216 C C . VAL A 1 170 ? 175.97400 164.37000 238.94900 1.000 158.09576 170 VAL A C 1
ATOM 1217 O O . VAL A 1 170 ? 175.48200 164.53100 240.08000 1.000 158.71032 170 VAL A O 1
ATOM 1221 N N . LYS A 1 171 ? 177.03200 165.04100 238.48400 1.000 157.10567 171 LYS A N 1
ATOM 1222 C CA . LYS A 1 171 ? 177.68800 166.10100 239.29500 1.000 154.90365 171 LYS A CA 1
ATOM 1223 C C . LYS A 1 171 ? 177.77200 167.38400 238.46500 1.000 154.33813 171 LYS A C 1
ATOM 1224 O O . LYS A 1 171 ? 176.71700 167.85000 238.00000 1.000 154.43895 171 LYS A O 1
ATOM 1230 N N . PHE A 1 172 ? 178.98000 167.92300 238.28900 1.000 153.83762 172 PHE A N 1
ATOM 1231 C CA . PHE A 1 172 ? 179.15500 169.18200 237.52400 1.000 153.77261 172 PHE A CA 1
ATOM 1232 C C . PHE A 1 172 ? 179.81600 168.86400 236.18200 1.000 153.40825 172 PHE A C 1
ATOM 1233 O O . PHE A 1 172 ? 180.91400 168.28100 236.18300 1.000 154.88977 172 PHE A O 1
ATOM 1241 N N . GLY A 1 173 ? 179.16800 169.23900 235.07800 1.000 148.66174 173 GLY A N 1
ATOM 1242 C CA . GLY A 1 173 ? 179.75800 169.02200 233.74400 1.000 149.56958 173 GLY A CA 1
ATOM 1243 C C . GLY A 1 173 ? 180.07600 167.56200 233.48200 1.000 151.34924 173 GLY A C 1
ATOM 1244 O O . GLY A 1 173 ? 181.26500 167.25100 233.28000 1.000 150.14318 173 GLY A O 1
ATOM 1245 N N . ASP A 1 174 ? 179.05900 166.69600 233.49100 1.000 156.19287 174 ASP A N 1
ATOM 1246 C CA . ASP A 1 174 ? 179.27400 165.26000 233.16800 1.000 155.23243 174 ASP A CA 1
ATOM 1247 C C . ASP A 1 174 ? 178.26200 164.82300 232.10500 1.000 153.67675 174 ASP A C 1
ATOM 1248 O O . ASP A 1 174 ? 178.12200 163.60400 231.90200 1.000 153.70046 174 ASP A O 1
ATOM 1253 N N . ARG A 1 175 ? 177.59000 165.78100 231.46200 1.000 147.66611 175 ARG A N 1
ATOM 1254 C CA . ARG A 1 175 ? 176.60900 165.46400 230.38900 1.000 146.89498 175 ARG A CA 1
ATOM 1255 C C . ARG A 1 175 ? 175.61500 164.41900 230.90500 1.000 145.65942 175 ARG A C 1
ATOM 1256 O O . ARG A 1 175 ? 175.82300 163.22600 230.62700 1.000 146.45043 175 ARG A O 1
ATOM 1264 N N . ILE A 1 176 ? 174.58300 164.86000 231.62700 1.000 135.40148 176 ILE A N 1
ATOM 1265 C CA . ILE A 1 176 ? 173.57400 163.92500 232.20800 1.000 134.72922 176 ILE A CA 1
ATOM 1266 C C . ILE A 1 176 ? 173.53900 162.63600 231.38100 1.000 137.42505 176 ILE A C 1
ATOM 1267 O O . ILE A 1 176 ? 173.29600 162.71800 230.16400 1.000 140.69658 176 ILE A O 1
ATOM 1272 N N . PRO A 1 177 ? 173.74900 161.45300 231.99700 1.000 141.53843 177 PRO A N 1
ATOM 1273 C CA . PRO A 1 177 ? 173.82700 160.18700 231.25700 1.000 138.91226 177 PRO A CA 1
ATOM 1274 C C . PRO A 1 177 ? 172.59600 159.83400 230.41300 1.000 137.35178 177 PRO A C 1
ATOM 1275 O O . PRO A 1 177 ? 172.77500 159.36400 229.31200 1.000 139.39382 177 PRO A O 1
ATOM 1279 N N . ALA A 1 178 ? 171.39600 160.03600 230.95300 1.000 132.09796 178 ALA A N 1
ATOM 1280 C CA . ALA A 1 178 ? 170.17800 159.64600 230.20900 1.000 134.14742 178 ALA A CA 1
ATOM 1281 C C . ALA A 1 178 ? 168.95800 160.34900 230.80800 1.000 136.72946 178 ALA A C 1
ATOM 1282 O O . ALA A 1 178 ? 169.10400 160.97500 231.87300 1.000 140.90517 178 ALA A O 1
ATOM 1284 N N . ASP A 1 179 ? 167.80500 160.25200 230.14400 1.000 127.57457 179 ASP A N 1
ATOM 1285 C CA . ASP A 1 179 ? 166.60200 160.96800 230.63900 1.000 129.83870 179 ASP A CA 1
ATOM 1286 C C . ASP A 1 179 ? 166.28000 160.44000 232.04100 1.000 131.60815 179 ASP A C 1
ATOM 1287 O O . ASP A 1 179 ? 165.83700 159.28200 232.14400 1.000 132.33930 179 ASP A O 1
ATOM 1292 N N . ILE A 1 180 ? 166.50400 161.25800 233.07300 1.000 128.95210 180 ILE A N 1
ATOM 1293 C CA . ILE A 1 180 ? 166.29300 160.79800 234.47700 1.000 128.01948 180 ILE A CA 1
ATOM 1294 C C . ILE A 1 180 ? 165.20600 161.65200 235.12600 1.000 131.82018 180 ILE A C 1
ATOM 1295 O O . ILE A 1 180 ? 165.25300 162.88200 234.95900 1.000 136.88796 180 ILE A O 1
ATOM 1300 N N . ARG A 1 181 ? 164.26900 161.02300 235.83600 1.000 146.94221 181 ARG A N 1
ATOM 1301 C CA . ARG A 1 181 ? 163.24500 161.80000 236.58200 1.000 149.12192 181 ARG A CA 1
ATOM 1302 C C . ARG A 1 181 ? 163.92100 162.34000 237.84300 1.000 149.54117 181 ARG A C 1
ATOM 1303 O O . ARG A 1 181 ? 164.08800 161.56200 238.79900 1.000 148.31640 181 ARG A O 1
ATOM 1311 N N . ILE A 1 182 ? 164.31100 163.61700 237.83700 1.000 144.22493 182 ILE A N 1
ATOM 1312 C CA . ILE A 1 182 ? 165.07100 164.17200 238.99400 1.000 142.08820 182 ILE A CA 1
ATOM 1313 C C . ILE A 1 182 ? 164.41600 163.66700 240.28200 1.000 144.35036 182 ILE A C 1
ATOM 1314 O O . ILE A 1 182 ? 163.20100 163.87900 240.45000 1.000 143.51557 182 ILE A O 1
ATOM 1319 N N . THR A 1 183 ? 165.19600 163.00800 241.14100 1.000 157.89173 183 THR A N 1
ATOM 1320 C CA . THR A 1 183 ? 164.66300 162.47000 242.42000 1.000 158.42652 183 THR A CA 1
ATOM 1321 C C . THR A 1 183 ? 165.15000 163.34000 243.58100 1.000 157.80655 183 THR A C 1
ATOM 1322 O O . THR A 1 183 ? 164.33600 163.63500 244.47500 1.000 157.44289 183 THR A O 1
ATOM 1326 N N . SER A 1 184 ? 166.42800 163.72100 243.56500 1.000 165.51134 184 SER A N 1
ATOM 1327 C CA . SER A 1 184 ? 166.99600 164.52200 244.67900 1.000 165.10582 184 SER A CA 1
ATOM 1328 C C . SER A 1 184 ? 168.16400 165.36700 244.16500 1.000 166.10559 184 SER A C 1
ATOM 1329 O O . SER A 1 184 ? 168.96300 164.83700 243.37000 1.000 166.81776 184 SER A O 1
ATOM 1332 N N . CYS A 1 185 ? 168.26300 166.62300 244.61100 1.000 172.30165 185 CYS A N 1
ATOM 1333 C CA . CYS A 1 185 ? 169.30900 167.49900 244.10500 1.000 173.11422 185 CYS A CA 1
ATOM 1334 C C . CYS A 1 185 ? 169.31900 168.78100 244.92300 1.000 174.30661 185 CYS A C 1
ATOM 1335 O O . CYS A 1 185 ? 168.33400 169.11800 245.58400 1.000 174.11368 185 CYS A O 1
ATOM 1338 N N . GLN A 1 186 ? 170.44400 169.49200 244.86800 1.000 168.62510 186 GLN A N 1
ATOM 1339 C CA . GLN A 1 186 ? 170.57900 170.78300 245.53200 1.000 167.35588 186 GLN A CA 1
ATOM 1340 C C . GLN A 1 186 ? 171.46000 171.68600 244.68300 1.000 168.41200 186 GLN A C 1
ATOM 1341 O O . GLN A 1 186 ? 172.47100 171.23600 244.13600 1.000 169.42838 186 GLN A O 1
ATOM 1347 N N . SER A 1 187 ? 171.05300 172.95100 244.55100 1.000 166.51013 187 SER A N 1
ATOM 1348 C CA . SER A 1 187 ? 171.76200 173.92700 243.72100 1.000 166.35561 187 SER A CA 1
ATOM 1349 C C . SER A 1 187 ? 171.89500 173.43100 242.28300 1.000 166.66816 187 SER A C 1
ATOM 1350 O O . SER A 1 187 ? 172.83000 173.78400 241.56200 1.000 165.94386 187 SER A O 1
ATOM 1353 N N . MET A 1 188 ? 170.93500 172.61300 241.86000 1.000 156.08472 188 MET A N 1
ATOM 1354 C CA . MET A 1 188 ? 170.99300 171.93800 240.56800 1.000 153.53052 188 MET A CA 1
ATOM 1355 C C . MET A 1 188 ? 170.63100 172.91500 239.46000 1.000 151.58596 188 MET A C 1
ATOM 1356 O O . MET A 1 188 ? 169.48200 173.35300 239.36500 1.000 151.04888 188 MET A O 1
ATOM 1361 N N . LYS A 1 189 ? 171.60200 173.25100 238.61500 1.000 139.04457 189 LYS A N 1
ATOM 1362 C CA . LYS A 1 189 ? 171.33300 173.99800 237.39500 1.000 139.31998 189 LYS A CA 1
ATOM 1363 C C . LYS A 1 189 ? 171.93600 173.24500 236.22100 1.000 141.10780 189 LYS A C 1
ATOM 1364 O O . LYS A 1 189 ? 173.09800 172.82800 236.27500 1.000 139.56518 189 LYS A O 1
ATOM 1370 N N . VAL A 1 190 ? 171.13800 173.05700 235.17100 1.000 134.74024 190 VAL A N 1
ATOM 1371 C CA . VAL A 1 190 ? 171.58000 172.40300 233.94900 1.000 130.06913 190 VAL A CA 1
ATOM 1372 C C . VAL A 1 190 ? 171.27200 173.33100 232.78400 1.000 131.20243 190 VAL A C 1
ATOM 1373 O O . VAL A 1 190 ? 170.46700 174.25800 232.89200 1.000 135.12997 190 VAL A O 1
ATOM 1377 N N . ASP A 1 191 ? 171.93500 173.07600 231.66200 1.000 117.56578 191 ASP A N 1
ATOM 1378 C CA . ASP A 1 191 ? 171.77600 173.88200 230.45600 1.000 117.35588 191 ASP A CA 1
ATOM 1379 C C . ASP A 1 191 ? 171.31500 172.97000 229.32600 1.000 118.13064 191 ASP A C 1
ATOM 1380 O O . ASP A 1 191 ? 172.11800 172.24600 228.73000 1.000 120.80801 191 ASP A O 1
ATOM 1385 N N . ASN A 1 192 ? 170.02100 173.00100 229.03000 1.000 103.09135 192 ASN A N 1
ATOM 1386 C CA . ASN A 1 192 ? 169.49000 172.27800 227.87700 1.000 103.75594 192 ASN A CA 1
ATOM 1387 C C . ASN A 1 192 ? 169.66100 173.09100 226.59900 1.000 102.38178 192 ASN A C 1
ATOM 1388 O O . ASN A 1 192 ? 168.71700 173.33000 225.84900 1.000 102.20837 192 ASN A O 1
ATOM 1393 N N . SER A 1 193 ? 170.90000 173.52500 226.34900 1.000 96.44373 193 SER A N 1
ATOM 1394 C CA . SER A 1 193 ? 171.20500 174.28200 225.14300 1.000 93.55635 193 SER A CA 1
ATOM 1395 C C . SER A 1 193 ? 171.08500 173.43100 223.88800 1.000 90.72101 193 SER A C 1
ATOM 1396 O O . SER A 1 193 ? 171.07500 173.97800 222.78100 1.000 95.79780 193 SER A O 1
ATOM 1399 N N . SER A 1 194 ? 170.99800 172.11400 224.03600 1.000 85.50531 194 SER A N 1
ATOM 1400 C CA . SER A 1 194 ? 170.72000 171.21700 222.92800 1.000 92.75558 194 SER A CA 1
ATOM 1401 C C . SER A 1 194 ? 169.23000 170.96700 222.75700 1.000 92.30939 194 SER A C 1
ATOM 1402 O O . SER A 1 194 ? 168.84100 170.14500 221.92300 1.000 92.83146 194 SER A O 1
ATOM 1405 N N . LEU A 1 195 ? 168.39400 171.65500 223.52800 1.000 86.00042 195 LEU A N 1
ATOM 1406 C CA . LEU A 1 195 ? 166.94500 171.51600 223.46300 1.000 88.01662 195 LEU A CA 1
ATOM 1407 C C . LEU A 1 195 ? 166.23900 172.78200 223.01000 1.000 88.39322 195 LEU A C 1
ATOM 1408 O O . LEU A 1 195 ? 165.32200 172.71000 222.19100 1.000 89.52367 195 LEU A O 1
ATOM 1413 N N . THR A 1 196 ? 166.64200 173.94400 223.52400 1.000 85.18338 196 THR A N 1
ATOM 1414 C CA . THR A 1 196 ? 166.02000 175.20800 223.16500 1.000 82.15837 196 THR A CA 1
ATOM 1415 C C . THR A 1 196 ? 167.00700 176.23200 222.62700 1.000 82.73889 196 THR A C 1
ATOM 1416 O O . THR A 1 196 ? 166.61900 177.38500 222.40900 1.000 84.92376 196 THR A O 1
ATOM 1420 N N . GLY A 1 197 ? 168.26200 175.85600 222.41500 1.000 88.06452 197 GLY A N 1
ATOM 1421 C CA . GLY A 1 197 ? 169.27000 176.75500 221.87800 1.000 89.45907 197 GLY A CA 1
ATOM 1422 C C . GLY A 1 197 ? 169.89300 177.68200 222.89900 1.000 96.76137 197 GLY A C 1
ATOM 1423 O O . GLY A 1 197 ? 171.07200 178.02500 222.78900 1.000 98.76334 197 GLY A O 1
ATOM 1424 N N . GLU A 1 198 ? 169.11600 178.10000 223.89500 1.000 93.97109 198 GLU A N 1
ATOM 1425 C CA . GLU A 1 198 ? 169.61900 178.98100 224.93800 1.000 92.75987 198 GLU A CA 1
ATOM 1426 C C . GLU A 1 198 ? 170.49200 178.19800 225.90900 1.000 95.74631 198 GLU A C 1
ATOM 1427 O O . GLU A 1 198 ? 170.10200 177.12700 226.38400 1.000 96.34432 198 GLU A O 1
ATOM 1433 N N . SER A 1 199 ? 171.67100 178.73600 226.20600 1.000 107.38852 199 SER A N 1
ATOM 1434 C CA . SER A 1 199 ? 172.62200 178.08900 227.09700 1.000 107.86502 199 SER A CA 1
ATOM 1435 C C . SER A 1 199 ? 172.54900 178.61100 228.52500 1.000 110.04238 199 SER A C 1
ATOM 1436 O O . SER A 1 199 ? 173.35800 178.19700 229.36100 1.000 111.25679 199 SER A O 1
ATOM 1439 N N . GLU A 1 200 ? 171.61400 179.50600 228.82300 1.000 116.31379 200 GLU A N 1
ATOM 1440 C CA . GLU A 1 200 ? 171.52200 180.06600 230.16600 1.000 113.79371 200 GLU A CA 1
ATOM 1441 C C . GLU A 1 200 ? 171.16100 178.96900 231.16200 1.000 114.46712 200 GLU A C 1
ATOM 1442 O O . GLU A 1 200 ? 170.29900 178.13200 230.87000 1.000 117.39789 200 GLU A O 1
ATOM 1448 N N . PRO A 1 201 ? 171.80300 178.92600 232.32800 1.000 118.75424 201 PRO A N 1
ATOM 1449 C CA . PRO A 1 201 ? 171.52900 177.84600 233.28300 1.000 119.05902 201 PRO A CA 1
ATOM 1450 C C . PRO A 1 201 ? 170.08700 177.87800 233.76500 1.000 117.63873 201 PRO A C 1
ATOM 1451 O O . PRO A 1 201 ? 169.49900 178.94400 233.95800 1.000 120.29539 201 PRO A O 1
ATOM 1455 N N . GLN A 1 202 ? 169.52200 176.69100 233.96500 1.000 117.67959 202 GLN A N 1
ATOM 1456 C CA . GLN A 1 202 ? 168.16700 176.53600 234.47500 1.000 120.92803 202 GLN A CA 1
ATOM 1457 C C . GLN A 1 202 ? 168.20800 175.68100 235.73000 1.000 125.44804 202 GLN A C 1
ATOM 1458 O O . GLN A 1 202 ? 168.69600 174.54700 235.69600 1.000 127.08449 202 GLN A O 1
ATOM 1464 N N . SER A 1 203 ? 167.68900 176.22000 236.82900 1.000 141.42820 203 SER A N 1
ATOM 1465 C CA . SER A 1 203 ? 167.69000 175.50500 238.09600 1.000 138.96256 203 SER A CA 1
ATOM 1466 C C . SER A 1 203 ? 166.63500 174.40600 238.07700 1.000 139.64155 203 SER A C 1
ATOM 1467 O O . SER A 1 203 ? 165.48200 174.64800 237.70900 1.000 139.93280 203 SER A O 1
ATOM 1470 N N . ARG A 1 204 ? 167.02900 173.20100 238.47800 1.000 140.33101 204 ARG A N 1
ATOM 1471 C CA . ARG A 1 204 ? 166.14700 172.04300 238.47000 1.000 139.75179 204 ARG A CA 1
ATOM 1472 C C . ARG A 1 204 ? 165.82800 171.61900 239.89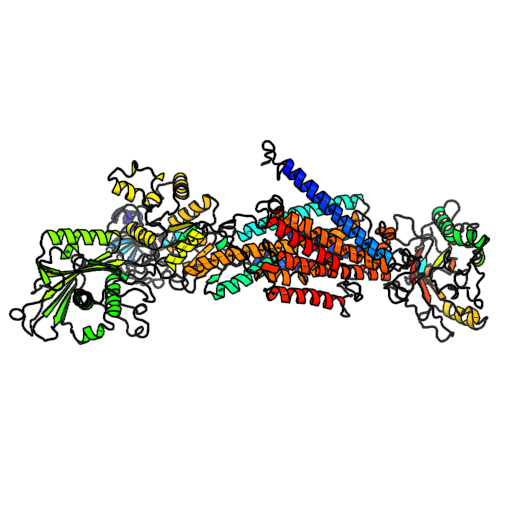600 1.000 141.85399 204 ARG A C 1
ATOM 1473 O O . ARG A 1 204 ? 166.71300 171.57800 240.75600 1.000 143.06214 204 ARG A O 1
ATOM 1481 N N . SER A 1 205 ? 164.55700 171.30600 240.13900 1.000 152.83236 205 SER A N 1
ATOM 1482 C CA . SER A 1 205 ? 164.09700 170.85900 241.44500 1.000 152.22875 205 SER A CA 1
ATOM 1483 C C . SER A 1 205 ? 163.18100 169.66000 241.26100 1.000 151.34478 205 SER A C 1
ATOM 1484 O O . SER A 1 205 ? 162.52500 169.50600 240.22900 1.000 151.90695 205 SER A O 1
ATOM 1487 N N . THR A 1 206 ? 163.12800 168.81300 242.28800 1.000 147.44872 206 THR A N 1
ATOM 1488 C CA . THR A 1 206 ? 162.36200 167.56900 242.23200 1.000 148.77010 206 THR A CA 1
ATOM 1489 C C . THR A 1 206 ? 160.86500 167.84300 242.40500 1.000 151.37310 206 THR A C 1
ATOM 1490 O O . THR A 1 206 ? 160.21400 167.37800 243.33900 1.000 153.45484 206 THR A O 1
ATOM 1494 N N . GLU A 1 207 ? 160.32100 168.61400 241.46500 1.000 158.27147 207 GLU A N 1
ATOM 1495 C CA . GLU A 1 207 ? 158.90900 168.97700 241.49200 1.000 158.45309 207 GLU A CA 1
ATOM 1496 C C . GLU A 1 207 ? 158.48800 169.43300 240.10400 1.000 159.29237 207 GLU A C 1
ATOM 1497 O O . GLU A 1 207 ? 159.11100 170.33100 239.53100 1.000 158.29574 207 GLU A O 1
ATOM 1503 N N . CYS A 1 208 ? 157.44000 168.81100 239.57000 1.000 162.91252 208 CYS A N 1
ATOM 1504 C CA . CYS A 1 208 ? 156.93600 169.18400 238.25600 1.000 163.24903 208 CYS A CA 1
ATOM 1505 C C . CYS A 1 208 ? 156.28300 170.55800 238.31300 1.000 162.77615 208 CYS A C 1
ATOM 1506 O O . CYS A 1 208 ? 155.47100 170.83600 239.20100 1.000 161.95398 208 CYS A O 1
ATOM 1509 N N . THR A 1 209 ? 156.63400 171.41900 237.35900 1.000 163.83068 209 THR A N 1
ATOM 1510 C CA . THR A 1 209 ? 156.12600 172.78500 237.33500 1.000 163.29264 209 THR A CA 1
ATOM 1511 C C . THR A 1 209 ? 154.96600 172.98500 236.37100 1.000 163.61555 209 THR A C 1
ATOM 1512 O O . THR A 1 209 ? 154.13700 173.87200 236.59900 1.000 161.99871 209 THR A O 1
ATOM 1516 N N . ASN A 1 210 ? 154.88200 172.19300 235.30500 1.000 164.73821 210 ASN A N 1
ATOM 1517 C CA . ASN A 1 210 ? 153.78000 172.31000 234.35900 1.000 164.36490 210 ASN A CA 1
ATOM 1518 C C . ASN A 1 210 ? 153.61200 170.97900 233.63700 1.000 163.62491 210 ASN A C 1
ATOM 1519 O O . ASN A 1 210 ? 154.43900 170.07200 233.76200 1.000 162.31470 210 ASN A O 1
ATOM 1524 N N . ASP A 1 211 ? 152.51900 170.87800 232.87600 1.000 160.91987 211 ASP A N 1
ATOM 1525 C CA . ASP A 1 211 ? 152.16900 169.61400 232.23400 1.000 160.60472 211 ASP A CA 1
ATOM 1526 C C . ASP A 1 211 ? 153.18800 169.21200 231.17300 1.000 162.05524 211 ASP A C 1
ATOM 1527 O O . ASP A 1 211 ? 153.53200 168.03100 231.05700 1.000 163.21128 211 ASP A O 1
ATOM 1532 N N . ASN A 1 212 ? 153.67000 170.16700 230.38800 1.000 153.08668 212 ASN A N 1
ATOM 1533 C CA . ASN A 1 212 ? 154.59900 169.84700 229.30900 1.000 151.31540 212 ASN A CA 1
ATOM 1534 C C . ASN A 1 212 ? 155.92600 169.37600 229.88800 1.000 151.20822 212 ASN A C 1
ATOM 1535 O O . ASN A 1 212 ? 156.57300 170.13300 230.62200 1.000 149.92975 212 ASN A O 1
ATOM 1540 N N . PRO A 1 213 ? 156.37700 168.15600 229.57800 1.000 139.94484 213 PRO A N 1
ATOM 1541 C CA . PRO A 1 213 ? 157.59900 167.63400 230.21000 1.000 137.95946 213 PRO A CA 1
ATOM 1542 C C . PRO A 1 213 ? 158.86600 168.37600 229.82500 1.000 138.77989 213 PRO A C 1
ATOM 1543 O O . PRO A 1 213 ? 159.87600 168.23700 230.52700 1.000 140.00361 213 PRO A O 1
ATOM 1547 N N . LEU A 1 214 ? 158.85300 169.15500 228.74500 1.000 135.77427 214 LEU A N 1
ATOM 1548 C CA . LEU A 1 214 ? 160.04400 169.87800 228.32300 1.000 135.42396 214 LEU A CA 1
ATOM 1549 C C . LEU A 1 214 ? 160.30200 171.13300 229.14500 1.000 135.56807 214 LEU A C 1
ATOM 1550 O O . LEU A 1 214 ? 161.40000 171.69400 229.05700 1.000 135.56448 214 LEU A O 1
ATOM 1555 N N . GLU A 1 215 ? 159.33400 171.58400 229.93700 1.000 144.06841 215 GLU A N 1
ATOM 1556 C CA . GLU A 1 215 ? 159.45800 172.80400 230.72700 1.000 146.84246 215 GLU A CA 1
ATOM 1557 C C . GLU A 1 215 ? 159.14200 172.52100 232.19200 1.000 148.23712 215 GLU A C 1
ATOM 1558 O O . GLU A 1 215 ? 158.37900 173.23300 232.84600 1.000 149.19943 215 GLU A O 1
ATOM 1564 N N . THR A 1 216 ? 159.72200 171.44900 232.72400 1.000 150.67914 216 THR A N 1
ATOM 1565 C CA . THR A 1 216 ? 159.63700 171.14900 234.14500 1.000 148.79922 216 THR A CA 1
ATOM 1566 C C . THR A 1 216 ? 161.04000 171.04000 234.71400 1.000 149.65521 216 THR A C 1
ATOM 1567 O O . THR A 1 216 ? 161.93900 170.48900 234.07300 1.000 150.99997 216 THR A O 1
ATOM 1571 N N . LYS A 1 217 ? 161.22000 171.56800 235.92300 1.000 143.46533 217 LYS A N 1
ATOM 1572 C CA . LYS A 1 217 ? 162.47900 171.39500 236.63200 1.000 141.51561 217 LYS A CA 1
ATOM 1573 C C . LYS A 1 217 ? 162.63000 169.98800 237.19200 1.000 143.38295 217 LYS A C 1
ATOM 1574 O O . LYS A 1 217 ? 163.70800 169.64600 237.68800 1.000 142.79811 217 LYS A O 1
ATOM 1580 N N . ASN A 1 218 ? 161.57600 169.17400 237.11700 1.000 148.21673 218 ASN A N 1
ATOM 1581 C CA . ASN A 1 218 ? 161.56700 167.83600 237.68900 1.000 146.31719 218 ASN A CA 1
ATOM 1582 C C . ASN A 1 218 ? 162.26300 166.80800 236.80600 1.000 145.75000 218 ASN A C 1
ATOM 1583 O O . ASN A 1 218 ? 162.56300 165.70600 237.27800 1.000 145.16482 218 ASN A O 1
ATOM 1588 N N . LEU A 1 219 ? 162.53700 167.14000 235.54900 1.000 136.79837 219 LEU A N 1
ATOM 1589 C CA . LEU A 1 219 ? 163.05600 166.18600 234.58100 1.000 132.28835 219 LEU A CA 1
ATOM 1590 C C . LEU A 1 219 ? 164.35700 166.69900 233.97900 1.000 132.91421 219 LEU A C 1
ATOM 1591 O O . LEU A 1 219 ? 164.43200 167.84400 233.52600 1.000 136.57359 219 LEU A O 1
ATOM 1596 N N . ALA A 1 220 ? 165.37700 165.84600 233.97200 1.000 127.23337 220 ALA A N 1
ATOM 1597 C CA . ALA A 1 220 ? 166.61300 166.12000 233.26000 1.000 127.90755 220 ALA A CA 1
ATOM 1598 C C . ALA A 1 220 ? 166.50700 165.55200 231.84900 1.000 132.54447 220 ALA A C 1
ATOM 1599 O O . ALA A 1 220 ? 165.45400 165.07000 231.42700 1.000 138.27818 220 ALA A O 1
ATOM 1601 N N . PHE A 1 221 ? 167.61300 165.59300 231.10900 1.000 128.20085 221 PHE A N 1
ATOM 1602 C CA . PHE A 1 221 ? 167.57700 165.20100 229.70900 1.000 126.93704 221 PHE A CA 1
ATOM 1603 C C . PHE A 1 221 ? 168.90100 164.57300 229.29900 1.000 130.47997 221 PHE A C 1
ATOM 1604 O O . PHE A 1 221 ? 169.90700 164.65700 230.00800 1.000 131.37329 221 PHE A O 1
ATOM 1612 N N . PHE A 1 222 ? 168.87100 163.92800 228.13100 1.000 126.73738 222 PHE A N 1
ATOM 1613 C CA . PHE A 1 222 ? 170.02000 163.17200 227.64300 1.000 122.26447 222 PHE A CA 1
ATOM 1614 C C . PHE A 1 222 ? 171.22200 164.07900 227.40500 1.000 123.55280 222 PHE A C 1
ATOM 1615 O O . PHE A 1 222 ? 172.35900 163.72200 227.73200 1.000 124.91239 222 PHE A O 1
ATOM 1623 N N . PHE A 1 223 ? 170.99200 165.25500 226.83300 1.000 132.71096 223 PHE A N 1
ATOM 1624 C CA . PHE A 1 223 ? 172.06800 166.16100 226.43400 1.000 134.11524 223 PHE A CA 1
ATOM 1625 C C . PHE A 1 223 ? 171.97200 167.47300 227.20600 1.000 134.89871 223 PHE A C 1
ATOM 1626 O O . PHE A 1 223 ? 171.40300 168.45600 226.72900 1.000 133.79329 223 PHE A O 1
ATOM 1634 N N . THR A 1 224 ? 172.54700 167.48100 228.40700 1.000 134.93509 224 THR A N 1
ATOM 1635 C CA . THR A 1 224 ? 172.75300 168.70200 229.17400 1.000 134.13780 224 THR A CA 1
ATOM 1636 C C . THR A 1 224 ? 174.09900 168.59800 229.87100 1.000 133.56391 224 THR A C 1
ATOM 1637 O O . THR A 1 224 ? 174.30300 167.70100 230.69500 1.000 134.79727 224 THR A O 1
ATOM 1641 N N . ASN A 1 225 ? 175.01400 169.50700 229.54300 1.000 135.25164 225 ASN A N 1
ATOM 1642 C CA . ASN A 1 225 ? 176.30600 169.58000 230.22400 1.000 136.50748 225 ASN A CA 1
ATOM 1643 C C . ASN A 1 225 ? 176.12500 170.37900 231.51600 1.000 141.56796 225 ASN A C 1
ATOM 1644 O O . ASN A 1 225 ? 176.53700 171.53300 231.64300 1.000 143.21100 225 ASN A O 1
ATOM 1649 N N . THR A 1 226 ? 175.48300 169.72000 232.48600 1.000 144.26524 226 THR A N 1
ATOM 1650 C CA . THR A 1 226 ? 175.05100 170.32600 233.74400 1.000 142.48045 226 THR A CA 1
ATOM 1651 C C . THR A 1 226 ? 176.12500 171.18500 234.40000 1.000 141.71614 226 THR A C 1
ATOM 1652 O O . THR A 1 226 ? 177.24500 170.72600 234.63900 1.000 144.83024 226 THR A O 1
ATOM 1656 N N . LEU A 1 227 ? 175.78900 172.44300 234.69000 1.000 133.70679 227 LEU A N 1
ATOM 1657 C CA . LEU A 1 227 ? 176.79800 173.37800 235.17300 1.000 137.70665 227 LEU A CA 1
ATOM 1658 C C . LEU A 1 227 ? 177.16500 173.10900 236.62900 1.000 140.20907 227 LEU A C 1
ATOM 1659 O O . LEU A 1 227 ? 178.35000 173.09800 236.98200 1.000 140.61447 227 LEU A O 1
ATOM 1664 N N . GLU A 1 228 ? 176.16800 172.87800 237.48600 1.000 150.73159 228 GLU A N 1
ATOM 1665 C CA . GLU A 1 228 ? 176.42100 172.64100 238.90400 1.000 151.16175 228 GLU A CA 1
ATOM 1666 C C . GLU A 1 228 ? 175.16700 172.13300 239.60800 1.000 149.75459 228 GLU A C 1
ATOM 1667 O O . GLU A 1 228 ? 174.05000 172.50400 239.23300 1.000 149.02873 228 GLU A O 1
ATOM 1673 N N . GLY A 1 229 ? 175.33500 171.28900 240.62700 1.000 157.80182 229 GLY A N 1
ATOM 1674 C CA . GLY A 1 229 ? 174.21400 170.95100 241.48100 1.000 160.27856 229 GLY A CA 1
ATOM 1675 C C . GLY A 1 229 ? 173.99200 169.49700 241.84100 1.000 161.55880 229 GLY A C 1
ATOM 1676 O O . GLY A 1 229 ? 172.92200 169.15700 242.35600 1.000 162.68713 229 GLY A O 1
ATOM 1677 N N . THR A 1 230 ? 174.96600 168.63100 241.57100 1.000 163.87512 230 THR A N 1
ATOM 1678 C CA . THR A 1 230 ? 174.88200 167.20500 241.92400 1.000 165.69231 230 THR A CA 1
ATOM 1679 C C . THR A 1 230 ? 173.67000 166.64100 241.18500 1.000 167.50442 230 THR A C 1
ATOM 1680 O O . THR A 1 230 ? 173.59000 166.80300 239.95700 1.000 169.42544 230 THR A O 1
ATOM 1684 N N . GLY A 1 231 ? 172.71700 166.00400 241.86300 1.000 160.39721 231 GLY A N 1
ATOM 1685 C CA . GLY A 1 231 ? 171.53100 165.49100 241.20800 1.000 159.82875 231 GLY A CA 1
ATOM 1686 C C . GLY A 1 231 ? 171.39200 163.98300 241.26000 1.000 157.65276 231 GLY A C 1
ATOM 1687 O O . GLY A 1 231 ? 172.37500 163.25200 241.10300 1.000 156.51739 231 GLY A O 1
ATOM 1688 N N . ARG A 1 232 ? 170.16600 163.51000 241.47600 1.000 152.82656 232 ARG A N 1
ATOM 1689 C CA . ARG A 1 232 ? 169.85800 162.08700 241.51100 1.000 153.05872 232 ARG A CA 1
ATOM 1690 C C . ARG A 1 232 ? 168.56800 161.85300 240.74200 1.000 153.54506 232 ARG A C 1
ATOM 1691 O O . ARG A 1 232 ? 167.58400 162.56700 240.95400 1.000 154.53196 232 ARG A O 1
ATOM 1699 N N . GLY A 1 233 ? 168.57000 160.85900 239.85500 1.000 146.94325 233 GLY A N 1
ATOM 1700 C CA . GLY A 1 233 ? 167.39300 160.55900 239.06800 1.000 147.01876 233 GLY A CA 1
ATOM 1701 C C . GLY A 1 233 ? 167.37400 159.11200 238.61800 1.000 146.32886 233 GLY A C 1
ATOM 1702 O O . GLY A 1 233 ? 168.40900 158.44500 238.53600 1.000 146.50235 233 GLY A O 1
ATOM 1703 N N . ILE A 1 234 ? 166.16600 158.63800 238.31900 1.000 142.56143 234 ILE A N 1
ATOM 1704 C CA . ILE A 1 234 ? 165.95000 157.30700 237.76500 1.000 143.01241 234 ILE A CA 1
ATOM 1705 C C . ILE A 1 234 ? 165.73400 157.43800 236.26400 1.000 145.86148 234 ILE A C 1
ATOM 1706 O O . ILE A 1 234 ? 165.02000 158.33600 235.80100 1.000 144.89452 234 ILE A O 1
ATOM 1711 N N . VAL A 1 235 ? 166.36100 156.54800 235.50000 1.000 135.72276 235 VAL A N 1
ATOM 1712 C CA . VAL A 1 235 ? 166.36700 156.66400 234.04500 1.000 129.62148 235 VAL A CA 1
ATOM 1713 C C . VAL A 1 235 ? 164.99100 156.26900 233.52000 1.000 126.36552 235 VAL A C 1
ATOM 1714 O O . VAL A 1 235 ? 164.58300 155.11100 233.63600 1.000 129.37068 235 VAL A O 1
ATOM 1718 N N . ILE A 1 236 ? 164.26600 157.23100 232.94900 1.000 126.34368 236 ILE A N 1
ATOM 1719 C CA . ILE A 1 236 ? 162.98100 156.90500 232.34100 1.000 132.61743 236 ILE A CA 1
ATOM 1720 C C . ILE A 1 236 ? 163.18100 156.14100 231.03500 1.000 134.49546 236 ILE A C 1
ATOM 1721 O O . ILE A 1 236 ? 162.44900 155.18700 230.74400 1.000 134.24184 236 ILE A O 1
ATOM 1726 N N . ASN A 1 237 ? 164.17000 156.53200 230.23400 1.000 133.71863 237 ASN A N 1
ATOM 1727 C CA . ASN A 1 237 ? 164.41600 155.85700 228.96700 1.000 131.62506 237 ASN A CA 1
ATOM 1728 C C . ASN A 1 237 ? 165.83600 156.15000 228.50400 1.000 131.97138 237 ASN A C 1
ATOM 1729 O O . ASN A 1 237 ? 166.48600 157.08200 228.98400 1.000 131.31757 237 ASN A O 1
ATOM 1734 N N . VAL A 1 238 ? 166.30600 155.33600 227.55800 1.000 131.85343 238 VAL A N 1
ATOM 1735 C CA . VAL A 1 238 ? 167.65900 155.45700 227.02500 1.000 130.70448 238 VAL A CA 1
ATOM 1736 C C . VAL A 1 238 ? 167.67300 155.29800 225.50800 1.000 132.73217 238 VAL A C 1
ATOM 1737 O O . VAL A 1 238 ? 167.60700 154.18100 224.98600 1.000 136.20130 238 VAL A O 1
ATOM 1741 N N . GLY A 1 239 ? 167.75500 156.41000 224.79400 1.000 134.55634 239 GLY A N 1
ATOM 1742 C CA . GLY A 1 239 ? 168.00000 156.36500 223.36000 1.000 135.82153 239 GLY A CA 1
ATOM 1743 C C . GLY A 1 239 ? 166.76600 156.00000 222.56000 1.000 134.97646 239 GLY A C 1
ATOM 1744 O O . GLY A 1 239 ? 165.97400 155.13500 222.93500 1.000 132.99199 239 GLY A O 1
ATOM 1745 N N . ASP A 1 240 ? 166.58800 156.70900 221.44200 1.000 143.37495 240 ASP A N 1
ATOM 1746 C CA . ASP A 1 240 ? 165.53900 156.44700 220.45900 1.000 144.81728 240 ASP A CA 1
ATOM 1747 C C . ASP A 1 240 ? 164.15300 156.73100 221.02900 1.000 145.16479 240 ASP A C 1
ATOM 1748 O O . ASP A 1 240 ? 163.14900 156.65800 220.31300 1.000 144.02492 240 ASP A O 1
ATOM 1753 N N . ASP A 1 241 ? 164.09400 157.06000 222.32000 1.000 139.87063 241 ASP A N 1
ATOM 1754 C CA . ASP A 1 241 ? 162.88300 157.53500 222.96800 1.000 140.19654 241 ASP A CA 1
ATOM 1755 C C . ASP A 1 241 ? 163.13700 158.72600 223.87400 1.000 138.42652 241 ASP A C 1
ATOM 1756 O O . ASP A 1 241 ? 162.18700 159.43500 224.22000 1.000 139.05756 241 ASP A O 1
ATOM 1761 N N . SER A 1 242 ? 164.38600 158.95400 224.26900 1.000 122.81062 242 SER A N 1
ATOM 1762 C CA . SER A 1 242 ? 164.75500 160.19700 224.91800 1.000 124.85041 242 SER A CA 1
ATOM 1763 C C . SER A 1 242 ? 164.57600 161.35700 223.94400 1.000 126.62911 242 SER A C 1
ATOM 1764 O O . SER A 1 242 ? 164.58800 161.18300 222.72200 1.000 128.39445 242 SER A O 1
ATOM 1767 N N . VAL A 1 243 ? 164.39800 162.55500 224.50300 1.000 115.18724 243 VAL A N 1
ATOM 1768 C CA . VAL A 1 243 ? 164.09300 163.72100 223.67800 1.000 109.68265 243 VAL A CA 1
ATOM 1769 C C . VAL A 1 243 ? 165.19000 163.94700 222.64800 1.000 110.99191 243 VAL A C 1
ATOM 1770 O O . VAL A 1 243 ? 164.91600 164.20100 221.47000 1.000 117.12043 243 VAL A O 1
ATOM 1774 N N . MET A 1 244 ? 166.45000 163.85400 223.07300 1.000 114.16430 244 MET A N 1
ATOM 1775 C CA . MET A 1 244 ? 167.54800 163.94000 222.11700 1.000 116.51759 244 MET A CA 1
ATOM 1776 C C . MET A 1 244 ? 167.57800 162.72200 221.20500 1.000 116.33076 244 MET A C 1
ATOM 1777 O O . MET A 1 244 ? 167.87700 162.83300 220.01000 1.000 119.76926 244 MET A O 1
ATOM 1782 N N . GLY A 1 245 ? 167.28100 161.54400 221.75500 1.000 115.23943 245 GLY A N 1
ATOM 1783 C CA . GLY A 1 245 ? 167.28700 160.33900 220.94200 1.000 118.54027 245 GLY A CA 1
ATOM 1784 C C . GLY A 1 245 ? 166.27300 160.38900 219.81700 1.000 119.56115 245 GLY A C 1
ATOM 1785 O O . GLY A 1 245 ? 166.55200 159.95400 218.69700 1.000 119.78415 245 GLY A O 1
ATOM 1786 N N . ARG A 1 246 ? 165.08100 160.91600 220.09900 1.000 116.80158 246 ARG A N 1
ATOM 1787 C CA . ARG A 1 246 ? 164.06800 161.04000 219.05800 1.000 113.05297 246 ARG A CA 1
ATOM 1788 C C . ARG A 1 246 ? 164.52000 161.99400 217.96200 1.000 112.75732 246 ARG A C 1
ATOM 1789 O O . ARG A 1 246 ? 164.36000 161.70200 216.77200 1.000 112.95551 246 ARG A O 1
ATOM 1797 N N . ILE A 1 247 ? 165.09400 163.13600 218.34500 1.000 104.92485 247 ILE A N 1
ATOM 1798 C CA . ILE A 1 247 ? 165.48500 164.14000 217.35900 1.000 106.08041 247 ILE A CA 1
ATOM 1799 C C . ILE A 1 247 ? 166.57100 163.59900 216.44000 1.000 107.59847 247 ILE A C 1
ATOM 1800 O O . ILE A 1 247 ? 166.50200 163.75900 215.21600 1.000 111.59659 247 ILE A O 1
ATOM 1805 N N . ALA A 1 248 ? 167.58600 162.94500 217.00800 1.000 108.40361 248 ALA A N 1
ATOM 1806 C CA . ALA A 1 248 ? 168.66200 162.40400 216.18400 1.000 108.24126 248 ALA A CA 1
ATOM 1807 C C . ALA A 1 248 ? 168.13900 161.35600 215.21100 1.000 108.77480 248 ALA A C 1
ATOM 1808 O O . ALA A 1 248 ? 168.52300 161.34300 214.03600 1.000 113.19322 248 ALA A O 1
ATOM 1810 N N . CYS A 1 249 ? 167.26500 160.46600 215.68300 1.000 113.48691 249 CYS A N 1
ATOM 1811 C CA . CYS A 1 249 ? 166.64200 159.50000 214.78600 1.000 115.88282 249 CYS A CA 1
ATOM 1812 C C . CYS A 1 249 ? 165.77500 160.19600 213.74600 1.000 116.16030 249 CYS A C 1
ATOM 1813 O O . CYS A 1 249 ? 165.81200 159.84900 212.56000 1.000 117.54897 249 CYS A O 1
ATOM 1816 N N . LEU A 1 250 ? 164.98800 161.18500 214.17300 1.000 98.94633 250 LEU A N 1
ATOM 1817 C CA . LEU A 1 250 ? 164.10300 161.87900 213.24600 1.000 100.11646 250 LEU A CA 1
ATOM 1818 C C . LEU A 1 250 ? 164.88100 162.79200 212.30500 1.000 99.23968 250 LEU A C 1
ATOM 1819 O O . LEU A 1 250 ? 164.46500 162.99400 211.16000 1.000 102.56330 250 LEU A O 1
ATOM 1824 N N . ALA A 1 251 ? 166.00300 163.35400 212.76300 1.000 93.70566 251 ALA A N 1
ATOM 1825 C CA . ALA A 1 251 ? 166.84700 164.13500 211.86400 1.000 93.73242 251 ALA A CA 1
ATOM 1826 C C . ALA A 1 251 ? 167.53000 163.24300 210.83600 1.000 97.81829 251 ALA A C 1
ATOM 1827 O O . ALA A 1 251 ? 167.69100 163.63500 209.67500 1.000 104.08348 251 ALA A O 1
ATOM 1829 N N . SER A 1 252 ? 167.95000 162.04500 211.24700 1.000 102.92392 252 SER A N 1
ATOM 1830 C CA . SER A 1 252 ? 168.62100 161.13800 210.32200 1.000 103.61229 252 SER A CA 1
ATOM 1831 C C . SER A 1 252 ? 167.65400 160.59200 209.28000 1.000 103.53383 252 SER A C 1
ATOM 1832 O O . SER A 1 252 ? 167.97000 160.56600 208.08500 1.000 105.62138 252 SER A O 1
ATOM 1835 N N . SER A 1 253 ? 166.47500 160.15300 209.70900 1.000 109.61906 253 SER A N 1
ATOM 1836 C CA . SER A 1 253 ? 165.47800 159.59000 208.80000 1.000 113.14225 253 SER A CA 1
ATOM 1837 C C . SER A 1 253 ? 164.60500 160.67900 208.18500 1.000 114.83769 253 SER A C 1
ATOM 1838 O O . SER A 1 253 ? 163.37700 160.63400 208.24700 1.000 115.19318 253 SER A O 1
ATOM 1841 N N . LEU A 1 254 ? 165.24800 161.67300 207.57700 1.000 109.95272 254 LEU A N 1
ATOM 1842 C CA . LEU A 1 254 ? 164.54200 162.78700 206.96400 1.000 106.64980 254 LEU A CA 1
ATOM 1843 C C . LEU A 1 254 ? 165.27900 163.21300 205.70600 1.000 107.92848 254 LEU A C 1
ATOM 1844 O O . LEU A 1 254 ? 166.51200 163.24900 205.68300 1.000 110.51154 254 LEU A O 1
ATOM 1849 N N . ASP A 1 255 ? 164.51600 163.52700 204.66300 1.000 124.14531 255 ASP A N 1
ATOM 1850 C CA . ASP A 1 255 ? 165.07200 164.04000 203.42100 1.000 125.04231 255 ASP A CA 1
ATOM 1851 C C . ASP A 1 255 ? 164.19400 165.17300 202.91500 1.000 124.91239 255 ASP A C 1
ATOM 1852 O O . ASP A 1 255 ? 162.96800 165.13300 203.04000 1.000 126.61539 255 ASP A O 1
ATOM 1857 N N . SER A 1 256 ? 164.83800 166.19300 202.34700 1.000 116.45915 256 SER A N 1
ATOM 1858 C CA . SER A 1 256 ? 164.09400 167.31800 201.79700 1.000 119.40633 256 SER A CA 1
ATOM 1859 C C . SER A 1 256 ? 163.25800 166.92200 200.58900 1.000 116.61794 256 SER A C 1
ATOM 1860 O O . SER A 1 256 ? 162.30100 167.62800 200.25600 1.000 113.55652 256 SER A O 1
ATOM 1863 N N . GLY A 1 257 ? 163.59100 165.81300 199.93600 1.000 112.02398 257 GLY A N 1
ATOM 1864 C CA . GLY A 1 257 ? 162.90300 165.41000 198.72700 1.000 113.05855 257 GLY A CA 1
ATOM 1865 C C . GLY A 1 257 ? 163.70700 165.73400 197.48600 1.000 113.50713 257 GLY A C 1
ATOM 1866 O O . GLY A 1 257 ? 164.77800 165.16200 197.26500 1.000 114.17819 257 GLY A O 1
ATOM 1867 N N . LYS A 1 258 ? 163.20200 166.65300 196.66800 1.000 101.27378 258 LYS A N 1
ATOM 1868 C CA . LYS A 1 258 ? 163.89400 167.09800 195.46700 1.000 99.82085 258 LYS A CA 1
ATOM 1869 C C . LYS A 1 258 ? 164.07500 168.60600 195.53200 1.000 100.65303 258 LYS A C 1
ATOM 1870 O O . LYS A 1 258 ? 163.11100 169.34000 195.77200 1.000 97.20851 258 LYS A O 1
ATOM 1876 N N . THR A 1 259 ? 165.30600 169.06300 195.31800 1.000 88.40238 259 THR A N 1
ATOM 1877 C CA . THR A 1 259 ? 165.59000 170.48700 195.34200 1.000 84.05741 259 THR A CA 1
ATOM 1878 C C . THR A 1 259 ? 164.91000 171.18000 194.16200 1.000 84.39167 259 THR A C 1
ATOM 1879 O O . THR A 1 259 ? 164.64500 170.55100 193.13400 1.000 91.94443 259 THR A O 1
ATOM 1883 N N . PRO A 1 260 ? 164.59600 172.47500 194.29300 1.000 80.42811 260 PRO A N 1
ATOM 1884 C CA . PRO A 1 260 ? 163.84900 173.15300 193.21800 1.000 84.36349 260 PRO A CA 1
ATOM 1885 C C . PRO A 1 260 ? 164.52600 173.09200 191.86100 1.000 93.83099 260 PRO A C 1
ATOM 1886 O O . PRO A 1 260 ? 163.84200 172.92500 190.84400 1.000 99.39318 260 PRO A O 1
ATOM 1890 N N . ILE A 1 261 ? 165.85200 173.22100 191.80900 1.000 88.18353 261 ILE A N 1
ATOM 1891 C CA . ILE A 1 261 ? 166.54000 173.13200 190.52500 1.000 81.60185 261 ILE A CA 1
ATOM 1892 C C . ILE A 1 261 ? 166.48100 171.70900 189.98300 1.000 78.96986 261 ILE A C 1
ATOM 1893 O O . ILE A 1 261 ? 166.36500 171.49800 188.77000 1.000 84.38988 261 ILE A O 1
ATOM 1898 N N . ALA A 1 262 ? 166.55900 170.70900 190.86500 1.000 78.20178 262 ALA A N 1
ATOM 1899 C CA . ALA A 1 262 ? 166.44700 169.32400 190.41900 1.000 79.53248 262 ALA A CA 1
ATOM 1900 C C . ALA A 1 262 ? 165.06300 169.03500 189.85700 1.000 83.44485 262 ALA A C 1
ATOM 1901 O O . ALA A 1 262 ? 164.93200 168.31800 188.85900 1.000 95.31262 262 ALA A O 1
ATOM 1903 N N . ARG A 1 263 ? 164.01900 169.57700 190.48700 1.000 79.64236 263 ARG A N 1
ATOM 1904 C CA . ARG A 1 263 ? 162.66600 169.37700 189.98000 1.000 82.79381 263 ARG A CA 1
ATOM 1905 C C . ARG A 1 263 ? 162.50600 169.98600 188.59600 1.000 88.60883 263 ARG A C 1
ATOM 1906 O O . ARG A 1 263 ? 161.85700 169.40000 187.72200 1.000 89.22959 263 ARG A O 1
ATOM 1914 N N . GLU A 1 264 ? 163.08500 171.16700 188.38000 1.000 86.58148 264 GLU A N 1
ATOM 1915 C CA . GLU A 1 264 ? 163.04600 171.78000 187.05700 1.000 84.44465 264 GLU A CA 1
ATOM 1916 C C . GLU A 1 264 ? 163.82100 170.94900 186.04200 1.000 87.77496 264 GLU A C 1
ATOM 1917 O O . GLU A 1 264 ? 163.37800 170.78100 184.90000 1.000 93.66414 264 GLU A O 1
ATOM 1923 N N . ILE A 1 265 ? 164.98400 170.42700 186.43800 1.000 82.59913 265 ILE A N 1
ATOM 1924 C CA . ILE A 1 265 ? 165.79000 169.62700 185.52100 1.000 85.06318 265 ILE A CA 1
ATOM 1925 C C . ILE A 1 265 ? 165.06000 168.34200 185.15000 1.000 86.02836 265 ILE A C 1
ATOM 1926 O O . ILE A 1 265 ? 165.03200 167.94300 183.97900 1.000 90.81448 265 ILE A O 1
ATOM 1931 N N . GLU A 1 266 ? 164.45300 167.67700 186.13600 1.000 82.51644 266 GLU A N 1
ATOM 1932 C CA . GLU A 1 266 ? 163.67000 166.48200 185.84100 1.000 80.02057 266 GLU A CA 1
ATOM 1933 C C . GLU A 1 266 ? 162.48300 166.81800 184.95100 1.000 86.99633 266 GLU A C 1
ATOM 1934 O O . GLU A 1 266 ? 162.11100 166.03200 184.07200 1.000 91.46082 266 GLU A O 1
ATOM 1940 N N . HIS A 1 267 ? 161.86900 167.98000 185.17200 1.000 84.37191 267 HIS A N 1
ATOM 1941 C CA . HIS A 1 267 ? 160.81900 168.44700 184.27600 1.000 85.38467 267 HIS A CA 1
ATOM 1942 C C . HIS A 1 267 ? 161.37500 168.74200 182.88900 1.000 87.50587 267 HIS A C 1
ATOM 1943 O O . HIS A 1 267 ? 160.71500 168.47900 181.87700 1.000 88.73659 267 HIS A O 1
ATOM 1950 N N . PHE A 1 268 ? 162.58600 169.30000 182.82300 1.000 87.80861 268 PHE A N 1
ATOM 1951 C CA . PHE A 1 268 ? 163.22800 169.54200 181.53500 1.000 87.90761 268 PHE A CA 1
ATOM 1952 C C . PHE A 1 268 ? 163.48900 168.24000 180.79000 1.000 91.84382 268 PHE A C 1
ATOM 1953 O O . PHE A 1 268 ? 163.23200 168.13800 179.58600 1.000 96.99358 268 PHE A O 1
ATOM 1961 N N . ILE A 1 269 ? 164.01200 167.23400 181.49200 1.000 80.31536 269 ILE A N 1
ATOM 1962 C CA . ILE A 1 269 ? 164.29700 165.95200 180.85700 1.000 76.49214 269 ILE A CA 1
ATOM 1963 C C . ILE A 1 269 ? 163.01000 165.30500 180.36400 1.000 81.01859 269 ILE A C 1
ATOM 1964 O O . ILE A 1 269 ? 162.97400 164.70000 179.28700 1.000 85.49938 269 ILE A O 1
ATOM 1969 N N . HIS A 1 270 ? 161.93100 165.43600 181.13800 1.000 76.37547 270 HIS A N 1
ATOM 1970 C CA . HIS A 1 270 ? 160.66300 164.82900 180.74900 1.000 73.86527 270 HIS A CA 1
ATOM 1971 C C . HIS A 1 270 ? 160.11900 165.45500 179.47200 1.000 76.00298 270 HIS A C 1
ATOM 1972 O O . HIS A 1 270 ? 159.48500 164.77300 178.66000 1.000 81.35889 270 HIS A O 1
ATOM 1979 N N . ILE A 1 271 ? 160.34400 166.75600 179.28500 1.000 75.30322 271 ILE A N 1
ATOM 1980 C CA . ILE A 1 271 ? 159.83900 167.43200 178.09300 1.000 74.32585 271 ILE A CA 1
ATOM 1981 C C . ILE A 1 271 ? 160.61800 166.99700 176.85800 1.000 75.91068 271 ILE A C 1
ATOM 1982 O O . ILE A 1 271 ? 160.03500 166.66400 175.82100 1.000 82.92587 271 ILE A O 1
ATOM 1987 N N . ILE A 1 272 ? 161.95000 166.98600 176.95100 1.000 72.09939 272 ILE A N 1
ATOM 1988 C CA . ILE A 1 272 ? 162.76500 166.66200 175.78300 1.000 74.16588 272 ILE A CA 1
ATOM 1989 C C . ILE A 1 272 ? 162.63900 165.18500 175.43300 1.000 74.24287 272 ILE A C 1
ATOM 1990 O O . ILE A 1 272 ? 162.55700 164.81900 174.25500 1.000 75.91427 272 ILE A O 1
ATOM 1995 N N . THR A 1 273 ? 162.62600 164.31300 176.44300 1.000 66.28705 273 THR A N 1
ATOM 1996 C CA . THR A 1 273 ? 162.41800 162.89300 176.18300 1.000 64.14338 273 THR A CA 1
ATOM 1997 C C . THR A 1 273 ? 161.05000 162.64700 175.56100 1.000 69.78399 273 THR A C 1
ATOM 1998 O O . THR A 1 273 ? 160.86200 161.67500 174.82000 1.000 65.23579 273 THR A O 1
ATOM 2002 N N . ALA A 1 274 ? 160.08300 163.52100 175.84600 1.000 75.89100 274 ALA A N 1
ATOM 2003 C CA . ALA A 1 274 ? 158.75100 163.36900 175.27100 1.000 71.86257 274 ALA A CA 1
ATOM 2004 C C . ALA A 1 274 ? 158.78400 163.52300 173.75600 1.000 74.09202 274 ALA A C 1
ATOM 2005 O O . ALA A 1 274 ? 158.18500 162.72500 173.02800 1.000 82.07997 274 ALA A O 1
ATOM 2007 N N . MET A 1 275 ? 159.48500 164.54600 173.25800 1.000 69.34343 275 MET A N 1
ATOM 2008 C CA . MET A 1 275 ? 159.58400 164.72100 171.81300 1.000 68.21339 275 MET A CA 1
ATOM 2009 C C . MET A 1 275 ? 160.48400 163.66300 171.19000 1.000 70.53990 275 MET A C 1
ATOM 2010 O O . MET A 1 275 ? 160.17400 163.12700 170.12000 1.000 74.18905 275 MET A O 1
ATOM 2015 N N . ALA A 1 276 ? 161.60400 163.35200 171.84400 1.000 71.73679 276 ALA A N 1
ATOM 2016 C CA . ALA A 1 276 ? 162.57900 162.43500 171.26300 1.000 70.31860 276 ALA A CA 1
ATOM 2017 C C . ALA A 1 276 ? 161.98500 161.04600 171.06700 1.000 68.71708 276 ALA A C 1
ATOM 2018 O O . ALA A 1 276 ? 162.17400 160.42100 170.01900 1.000 71.17991 276 ALA A O 1
ATOM 2020 N N . VAL A 1 277 ? 161.26100 160.54600 172.06800 1.000 67.67629 277 VAL A N 1
ATOM 2021 C CA . VAL A 1 277 ? 160.66000 159.22500 171.93200 1.000 67.09435 277 VAL A CA 1
ATOM 2022 C C . VAL A 1 277 ? 159.44200 159.28500 171.01900 1.000 68.61590 277 VAL A C 1
ATOM 2023 O O . VAL A 1 277 ? 159.06300 158.28100 170.40600 1.000 73.24832 277 VAL A O 1
ATOM 2027 N N . SER A 1 278 ? 158.80400 160.45400 170.91400 1.000 63.22708 278 SER A N 1
ATOM 2028 C CA . SER A 1 278 ? 157.67900 160.58900 169.99500 1.000 58.73629 278 SER A CA 1
ATOM 2029 C C . SER A 1 278 ? 158.15800 160.72900 168.55700 1.000 66.46094 278 SER A C 1
ATOM 2030 O O . SER A 1 278 ? 157.54400 160.18200 167.63500 1.000 72.37204 278 SER A O 1
ATOM 2033 N N . LEU A 1 279 ? 159.25600 161.45800 168.34500 1.000 68.26877 279 LEU A N 1
ATOM 2034 C CA . LEU A 1 279 ? 159.77500 161.62800 166.99200 1.000 66.78643 279 LEU A CA 1
ATOM 2035 C C . LEU A 1 279 ? 160.38900 160.33600 166.47000 1.000 63.65389 279 LEU A C 1
ATOM 2036 O O . LEU A 1 279 ? 160.18100 159.96900 165.30900 1.000 66.14203 279 LEU A O 1
ATOM 2041 N N . ALA A 1 280 ? 161.15200 159.63500 167.31100 1.000 53.01762 280 ALA A N 1
ATOM 2042 C CA . ALA A 1 280 ? 161.73700 158.36800 166.89000 1.000 55.10187 280 ALA A CA 1
ATOM 2043 C C . ALA A 1 280 ? 160.66100 157.32300 166.62800 1.000 61.46881 280 ALA A C 1
ATOM 2044 O O . ALA A 1 280 ? 160.79300 156.50200 165.71500 1.000 64.70100 280 ALA A O 1
ATOM 2046 N N . ALA A 1 281 ? 159.59000 157.33100 167.42500 1.000 63.67543 281 ALA A N 1
ATOM 2047 C CA . ALA A 1 281 ? 158.48600 156.41000 167.18000 1.000 61.90789 281 ALA A CA 1
ATOM 2048 C C . ALA A 1 281 ? 157.80000 156.71600 165.85700 1.000 60.27132 281 ALA A C 1
ATOM 2049 O O . ALA A 1 281 ? 157.42300 155.80000 165.11700 1.000 67.73955 281 ALA A O 1
ATOM 2051 N N . VAL A 1 282 ? 157.61800 158.00100 165.54700 1.000 52.67451 282 VAL A N 1
ATOM 2052 C CA . VAL A 1 282 ? 157.02400 158.38000 164.26900 1.000 58.26739 282 VAL A CA 1
ATOM 2053 C C . VAL A 1 282 ? 157.91800 157.94300 163.11800 1.000 66.62537 282 VAL A C 1
ATOM 2054 O O . VAL A 1 282 ? 157.44100 157.40900 162.10900 1.000 67.55791 282 VAL A O 1
ATOM 2058 N N . PHE A 1 283 ? 159.22700 158.14000 163.25600 1.000 70.07577 283 PHE A N 1
ATOM 2059 C CA . PHE A 1 283 ? 160.14200 157.84300 162.16300 1.000 68.34793 283 PHE A CA 1
ATOM 2060 C C . PHE A 1 283 ? 160.56000 156.38100 162.11500 1.000 72.06094 283 PHE A C 1
ATOM 2061 O O . PHE A 1 283 ? 161.33300 156.00600 161.22800 1.000 75.79217 283 PHE A O 1
ATOM 2069 N N . ALA A 1 284 ? 160.08800 155.55700 163.04300 1.000 75.00663 284 ALA A N 1
ATOM 2070 C CA . ALA A 1 284 ? 160.10900 154.11400 162.86200 1.000 69.92813 284 ALA A CA 1
ATOM 2071 C C . ALA A 1 284 ? 158.91300 153.63100 162.06000 1.000 73.75679 284 ALA A C 1
ATOM 2072 O O . ALA A 1 284 ? 158.86400 152.45600 161.68400 1.000 76.91995 284 ALA A O 1
ATOM 2074 N N . VAL A 1 285 ? 157.95300 154.51400 161.79400 1.000 68.02752 285 VAL A N 1
ATOM 2075 C CA . VAL A 1 285 ? 156.80200 154.18600 160.96800 1.000 71.02575 285 VAL A CA 1
ATOM 2076 C C . VAL A 1 285 ? 156.94600 154.69700 159.54200 1.000 77.88229 285 VAL A C 1
ATOM 2077 O O . VAL A 1 285 ? 156.66900 153.93700 158.60100 1.000 83.95863 285 VAL A O 1
ATOM 2081 N N . ILE A 1 286 ? 157.39100 155.94300 159.34300 1.000 72.35627 286 ILE A N 1
ATOM 2082 C CA . ILE A 1 286 ? 157.58800 156.47000 157.99800 1.000 78.31703 286 ILE A CA 1
ATOM 2083 C C . ILE A 1 286 ? 158.84500 155.90000 157.34900 1.000 74.92501 286 ILE A C 1
ATOM 2084 O O . ILE A 1 286 ? 158.99600 155.97800 156.12300 1.000 76.99013 286 ILE A O 1
ATOM 2089 N N . SER A 1 287 ? 159.72800 155.27400 158.12700 1.000 73.77806 287 SER A N 1
ATOM 2090 C CA . SER A 1 287 ? 160.86100 154.53900 157.57500 1.000 72.43914 287 SER A CA 1
ATOM 2091 C C . SER A 1 287 ? 160.42600 153.19300 157.00800 1.000 84.35008 287 SER A C 1
ATOM 2092 O O . SER A 1 287 ? 160.65000 152.90700 155.82800 1.000 91.46143 287 SER A O 1
ATOM 2095 N N . PHE A 1 288 ? 159.80400 152.35500 157.84100 1.000 86.19553 288 PHE A N 1
ATOM 2096 C CA . PHE A 1 288 ? 159.40400 151.02000 157.41600 1.000 81.92561 288 PHE A CA 1
ATOM 2097 C C . PHE A 1 288 ? 158.37400 151.05800 156.29500 1.000 75.61542 288 PHE A C 1
ATOM 2098 O O . PHE A 1 288 ? 158.28900 150.10700 155.51200 1.000 78.19873 288 PHE A O 1
ATOM 2106 N N . LEU A 1 289 ? 157.61100 152.14200 156.18200 1.000 68.47685 289 LEU A N 1
ATOM 2107 C CA . LEU A 1 289 ? 156.67900 152.33100 155.07900 1.000 84.11069 289 LEU A CA 1
ATOM 2108 C C . LEU A 1 289 ? 157.34100 152.94200 153.85000 1.000 90.13741 289 LEU A C 1
ATOM 2109 O O . LEU A 1 289 ? 156.65600 153.19900 152.85500 1.000 85.90268 289 LEU A O 1
ATOM 2114 N N . TYR A 1 290 ? 158.65200 153.18500 153.89800 1.000 79.53246 290 TYR A N 1
ATOM 2115 C CA . TYR A 1 290 ? 159.37800 153.77700 152.78500 1.000 70.47396 290 TYR A CA 1
ATOM 2116 C C . TYR A 1 290 ? 160.33600 152.81900 152.09600 1.000 71.87560 290 TYR A C 1
ATOM 2117 O O . TYR A 1 290 ? 160.93700 153.19900 151.08500 1.000 78.08035 290 TYR A O 1
ATOM 2126 N N . GLY A 1 291 ? 160.50000 151.60000 152.60300 1.000 71.71912 291 GLY A N 1
ATOM 2127 C CA . GLY A 1 291 ? 161.33500 150.59700 151.98000 1.000 74.56693 291 GLY A CA 1
ATOM 2128 C C . GLY A 1 291 ? 162.70300 150.43800 152.60500 1.000 71.78807 291 GLY A C 1
ATOM 2129 O O . GLY A 1 291 ? 163.48900 149.60900 152.13000 1.000 73.31724 291 GLY A O 1
ATOM 2130 N N . TYR A 1 292 ? 163.01800 151.21100 153.64200 1.000 63.88855 292 TYR A N 1
ATOM 2131 C CA . TYR A 1 292 ? 164.28700 151.06000 154.34000 1.000 63.81333 292 TYR A CA 1
ATOM 2132 C C . TYR A 1 292 ? 164.43400 149.64900 154.88800 1.000 75.09697 292 TYR A C 1
ATOM 2133 O O . TYR A 1 292 ? 163.53500 149.13000 155.55300 1.000 82.32487 292 TYR A O 1
ATOM 2142 N N . THR A 1 293 ? 165.57500 149.03000 154.60300 1.000 75.28923 293 THR A N 1
ATOM 2143 C CA . THR A 1 293 ? 165.86200 147.72600 155.17200 1.000 74.77818 293 THR A CA 1
ATOM 2144 C C . THR A 1 293 ? 166.14600 147.86000 156.66500 1.000 76.82398 293 THR A C 1
ATOM 2145 O O . THR A 1 293 ? 166.18800 148.95900 157.22500 1.000 81.58157 293 THR A O 1
ATOM 2149 N N . TRP A 1 294 ? 166.34000 146.71200 157.31700 1.000 77.65902 294 TRP A N 1
ATOM 2150 C CA . TRP A 1 294 ? 166.57900 146.71000 158.75500 1.000 78.15014 294 TRP A CA 1
ATOM 2151 C C . TRP A 1 294 ? 167.83200 147.50300 159.10500 1.000 77.56459 294 TRP A C 1
ATOM 2152 O O . TRP A 1 294 ? 167.85800 148.23800 160.09800 1.000 80.82741 294 TRP A O 1
ATOM 2163 N N . LEU A 1 295 ? 168.88500 147.36600 158.29800 1.000 64.64900 295 LEU A N 1
ATOM 2164 C CA . LEU A 1 295 ? 170.10900 148.11600 158.56000 1.000 66.50190 295 LEU A CA 1
ATOM 2165 C C . LEU A 1 295 ? 169.92600 149.60100 158.27200 1.000 77.04722 295 LEU A C 1
ATOM 2166 O O . LEU A 1 295 ? 170.44600 150.44900 159.00500 1.000 84.73626 295 LEU A O 1
ATOM 2171 N N . GLU A 1 296 ? 169.19400 149.93700 157.20600 1.000 73.63591 296 GLU A N 1
ATOM 2172 C CA . GLU A 1 296 ? 168.98300 151.34200 156.86800 1.000 68.80207 296 GLU A CA 1
ATOM 2173 C C . GLU A 1 296 ? 168.19900 152.05700 157.96000 1.000 73.79567 296 GLU A C 1
ATOM 2174 O O . GLU A 1 296 ? 168.51500 153.19400 158.32400 1.000 74.31245 296 GLU A O 1
ATOM 2180 N N . ALA A 1 297 ? 167.16300 151.40500 158.49100 1.000 67.18729 297 ALA A N 1
ATOM 2181 C CA . ALA A 1 297 ? 166.42800 151.97800 159.61300 1.000 57.04035 297 ALA A CA 1
ATOM 2182 C C . ALA A 1 297 ? 167.29300 152.02400 160.86500 1.000 55.90609 297 ALA A C 1
ATOM 2183 O O . ALA A 1 297 ? 167.25400 153.00000 161.62400 1.000 58.15637 297 ALA A O 1
ATOM 2185 N N . ALA A 1 298 ? 168.07700 150.97000 161.10200 1.000 62.20244 298 ALA A N 1
ATOM 2186 C CA . ALA A 1 298 ? 168.95700 150.93400 162.26400 1.000 63.57365 298 ALA A CA 1
ATOM 2187 C C . ALA A 1 298 ? 169.98800 152.05100 162.21100 1.000 60.59600 298 ALA A C 1
ATOM 2188 O O . ALA A 1 298 ? 170.21000 152.75400 163.20000 1.000 70.13943 298 ALA A O 1
ATOM 2190 N N . ILE A 1 299 ? 170.62300 152.23400 161.05400 1.000 60.05702 299 ILE A N 1
ATOM 2191 C CA . ILE A 1 299 ? 171.59200 153.31600 160.90400 1.000 63.06782 299 ILE A CA 1
ATOM 2192 C C . ILE A 1 299 ? 170.89600 154.66500 161.03100 1.000 68.47382 299 ILE A C 1
ATOM 2193 O O . ILE A 1 299 ? 171.46900 155.63500 161.54400 1.000 74.09763 299 ILE A O 1
ATOM 2198 N N . PHE A 1 300 ? 169.64000 154.73900 160.59400 1.000 66.65026 300 PHE A N 1
ATOM 2199 C CA . PHE A 1 300 ? 168.89600 155.98900 160.67400 1.000 67.60101 300 PHE A CA 1
ATOM 2200 C C . PHE A 1 300 ? 168.45900 156.30700 162.09800 1.000 73.14988 300 PHE A C 1
ATOM 2201 O O . PHE A 1 300 ? 168.44200 157.47900 162.49000 1.000 73.39931 300 PHE A O 1
ATOM 2209 N N . MET A 1 301 ? 168.09800 155.28700 162.88100 1.000 76.59029 301 MET A N 1
ATOM 2210 C CA . MET A 1 301 ? 167.59200 155.53000 164.22900 1.000 71.06083 301 MET A CA 1
ATOM 2211 C C . MET A 1 301 ? 168.65400 156.15900 165.11900 1.000 67.80681 301 MET A C 1
ATOM 2212 O O . MET A 1 301 ? 168.35000 157.03100 165.94000 1.000 70.00342 301 MET A O 1
ATOM 2217 N N . ILE A 1 302 ? 169.90800 155.73300 164.97000 1.000 58.34768 302 ILE A N 1
ATOM 2218 C CA . ILE A 1 302 ? 171.00200 156.30300 165.73800 1.000 58.27311 302 ILE A CA 1
ATOM 2219 C C . ILE A 1 302 ? 171.31400 157.73200 165.32100 1.000 65.30213 302 ILE A C 1
ATOM 2220 O O . ILE A 1 302 ? 172.21100 158.35800 165.89000 1.000 73.13504 302 ILE A O 1
ATOM 2225 N N . GLY A 1 303 ? 170.60900 158.26100 164.32800 1.000 63.63120 303 GLY A N 1
ATOM 2226 C CA . GLY A 1 303 ? 170.76800 159.65000 163.95800 1.000 64.67222 303 GLY A CA 1
ATOM 2227 C C . GLY A 1 303 ? 169.76700 160.55400 164.64500 1.000 64.48292 303 GLY A C 1
ATOM 2228 O O . GLY A 1 303 ? 170.13300 161.59600 165.19400 1.000 69.82222 303 GLY A O 1
ATOM 2229 N N . ILE A 1 304 ? 168.49100 160.16000 164.62300 1.000 55.98904 304 ILE A N 1
ATOM 2230 C CA . ILE A 1 304 ? 167.42700 161.00000 165.16500 1.000 52.33475 304 ILE A CA 1
ATOM 2231 C C . ILE A 1 304 ? 167.25200 160.85800 166.66900 1.000 58.24435 304 ILE A C 1
ATOM 2232 O O . ILE A 1 304 ? 166.37400 161.52100 167.24200 1.000 63.77165 304 ILE A O 1
ATOM 2237 N N . ILE A 1 305 ? 168.04400 160.01500 167.32800 1.000 60.88586 305 ILE A N 1
ATOM 2238 C CA . ILE A 1 305 ? 168.07000 159.95300 168.78300 1.000 55.68899 305 ILE A CA 1
ATOM 2239 C C . ILE A 1 305 ? 169.42700 160.36100 169.33400 1.000 58.12313 305 ILE A C 1
ATOM 2240 O O . ILE A 1 305 ? 169.63900 160.31700 170.54900 1.000 62.67032 305 ILE A O 1
ATOM 2245 N N . VAL A 1 306 ? 170.35600 160.75600 168.46800 1.000 59.06607 306 VAL A N 1
ATOM 2246 C CA . VAL A 1 306 ? 171.61000 161.36000 168.88300 1.000 60.39951 306 VAL A CA 1
ATOM 2247 C C . VAL A 1 306 ? 171.59800 162.86700 168.66600 1.000 71.11124 306 VAL A C 1
ATOM 2248 O O . VAL A 1 306 ? 172.11400 163.62100 169.49400 1.000 75.98955 306 VAL A O 1
ATOM 2252 N N . ALA A 1 307 ? 170.99500 163.32400 167.56900 1.000 50.67949 307 ALA A N 1
ATOM 2253 C CA . ALA A 1 307 ? 170.81500 164.75700 167.37300 1.000 49.73109 307 ALA A CA 1
ATOM 2254 C C . ALA A 1 307 ? 169.84800 165.33700 168.39600 1.000 57.14196 307 ALA A C 1
ATOM 2255 O O . ALA A 1 307 ? 170.04800 166.45300 168.88600 1.000 60.51726 307 ALA A O 1
ATOM 2257 N N . LYS A 1 308 ? 168.79100 164.59300 168.73000 1.000 64.95269 308 LYS A N 1
ATOM 2258 C CA . LYS A 1 308 ? 167.75500 165.12700 169.60900 1.000 62.55567 308 LYS A CA 1
ATOM 2259 C C . LYS A 1 308 ? 168.25700 165.29600 171.03800 1.000 68.91958 308 LYS A C 1
ATOM 2260 O O . LYS A 1 308 ? 168.07600 166.35700 171.64500 1.000 72.24322 308 LYS A O 1
ATOM 2266 N N . VAL A 1 309 ? 168.88800 164.26700 171.59500 1.000 69.82935 309 VAL A N 1
ATOM 2267 C CA . VAL A 1 309 ? 169.29600 164.31900 172.99700 1.000 73.28709 309 VAL A CA 1
ATOM 2268 C C . VAL A 1 309 ? 170.58100 165.12900 173.12900 1.000 67.54050 309 VAL A C 1
ATOM 2269 O O . VAL A 1 309 ? 171.56200 164.87500 172.41300 1.000 67.22775 309 VAL A O 1
ATOM 2273 N N . PRO A 1 310 ? 170.60300 166.15100 173.97800 1.000 68.63190 310 PRO A N 1
ATOM 2274 C CA . PRO A 1 310 ? 171.85000 166.89300 174.19500 1.000 74.40228 310 PRO A CA 1
ATOM 2275 C C . PRO A 1 310 ? 172.79600 166.13600 175.11000 1.000 76.29425 310 PRO A C 1
ATOM 2276 O O . PRO A 1 310 ? 172.58200 166.06300 176.32400 1.000 77.32091 310 PRO A O 1
ATOM 2280 N N . GLU A 1 311 ? 173.85300 165.57000 174.53100 1.000 84.25496 311 GLU A N 1
ATOM 2281 C CA . GLU A 1 311 ? 174.81800 164.79900 175.30100 1.000 84.10672 311 GLU A CA 1
ATOM 2282 C C . GLU A 1 311 ? 175.64600 165.66100 176.24300 1.000 80.52941 311 GLU A C 1
ATOM 2283 O O . GLU A 1 311 ? 176.19900 165.13200 177.21300 1.000 81.28291 311 GLU A O 1
ATOM 2289 N N . GLY A 1 312 ? 175.74300 166.96000 175.98900 1.000 88.90917 312 GLY A N 1
ATOM 2290 C CA . GLY A 1 312 ? 176.54600 167.82800 176.82500 1.000 91.61221 312 GLY A CA 1
ATOM 2291 C C . GLY A 1 312 ? 175.74500 168.90800 177.51900 1.000 90.15536 312 GLY A C 1
ATOM 2292 O O . GLY A 1 312 ? 176.18500 170.05800 177.58900 1.000 90.80537 312 GLY A O 1
ATOM 2293 N N . LEU A 1 313 ? 174.56400 168.56100 178.02700 1.000 82.28141 313 LEU A N 1
ATOM 2294 C CA . LEU A 1 313 ? 173.70600 169.51900 178.71200 1.000 81.52596 313 LEU A CA 1
ATOM 2295 C C . LEU A 1 313 ? 173.63600 169.28800 180.21300 1.000 80.15755 313 LEU A C 1
ATOM 2296 O O . LEU A 1 313 ? 173.83600 170.22700 180.98900 1.000 85.11621 313 LEU A O 1
ATOM 2301 N N . LEU A 1 314 ? 173.34500 168.06000 180.64800 1.000 86.30478 314 LEU A N 1
ATOM 2302 C CA . LEU A 1 314 ? 173.34200 167.77400 182.07900 1.000 88.44635 314 LEU A CA 1
ATOM 2303 C C . LEU A 1 314 ? 174.72700 167.97500 182.67600 1.000 89.71449 314 LEU A C 1
ATOM 2304 O O . LEU A 1 314 ? 174.86300 168.46100 183.80500 1.000 85.34575 314 LEU A O 1
ATOM 2309 N N . ALA A 1 315 ? 175.76900 167.59900 181.93300 1.000 76.89062 315 ALA A N 1
ATOM 2310 C CA . ALA A 1 315 ? 177.13000 167.89000 182.36800 1.000 71.24197 315 ALA A CA 1
ATOM 2311 C C . ALA A 1 315 ? 177.37800 169.39000 182.42400 1.000 76.13083 315 ALA A C 1
ATOM 2312 O O . ALA A 1 315 ? 178.06000 169.88200 183.33000 1.000 84.80006 315 ALA A O 1
ATOM 2314 N N . THR A 1 316 ? 176.83900 170.13300 181.45600 1.000 78.70787 316 THR A N 1
ATOM 2315 C CA . THR A 1 316 ? 177.02100 171.58100 181.44100 1.000 76.72971 316 THR A CA 1
ATOM 2316 C C . THR A 1 316 ? 176.41400 172.23300 182.67500 1.000 78.90327 316 THR A C 1
ATOM 2317 O O . THR A 1 316 ? 177.02300 173.12400 183.27900 1.000 79.12181 316 THR A O 1
ATOM 2321 N N . VAL A 1 317 ? 175.21200 171.80700 183.06400 1.000 72.69680 317 VAL A N 1
ATOM 2322 C CA . VAL A 1 317 ? 174.56000 172.39900 184.22700 1.000 66.23007 317 VAL A CA 1
ATOM 2323 C C . VAL A 1 317 ? 175.33700 172.07100 185.49500 1.000 71.93434 317 VAL A C 1
ATOM 2324 O O . VAL A 1 317 ? 175.44300 172.89900 186.40800 1.000 80.69385 317 VAL A O 1
ATOM 2328 N N . THR A 1 318 ? 175.89800 170.86400 185.57000 1.000 74.37199 318 THR A N 1
ATOM 2329 C CA . THR A 1 318 ? 176.67200 170.47900 186.74500 1.000 76.36414 318 THR A CA 1
ATOM 2330 C C . THR A 1 318 ? 177.89400 171.37300 186.91500 1.000 75.17365 318 THR A C 1
ATOM 2331 O O . THR A 1 318 ? 178.19800 171.82600 188.02400 1.000 80.86870 318 THR A O 1
ATOM 2335 N N . VAL A 1 319 ? 178.60400 171.64800 185.82000 1.000 62.84210 319 VAL A N 1
ATOM 2336 C CA . VAL A 1 319 ? 179.76000 172.53200 185.90400 1.000 62.51866 319 VAL A CA 1
ATOM 2337 C C . VAL A 1 319 ? 179.32600 173.96600 186.17300 1.000 63.90408 319 VAL A C 1
ATOM 2338 O O . VAL A 1 319 ? 179.99900 174.69600 186.91000 1.000 74.28213 319 VAL A O 1
ATOM 2342 N N . CYS A 1 320 ? 178.20500 174.39600 185.58800 1.000 63.80841 320 CYS A N 1
ATOM 2343 C CA . CYS A 1 320 ? 177.72700 175.75700 185.81600 1.000 66.57024 320 CYS A CA 1
ATOM 2344 C C . CYS A 1 320 ? 177.42300 175.99600 187.28900 1.000 74.77305 320 CYS A C 1
ATOM 2345 O O . CYS A 1 320 ? 177.74900 177.05700 187.83300 1.000 78.75765 320 CYS A O 1
ATOM 2348 N N . LEU A 1 321 ? 176.79000 175.02600 187.95000 1.000 73.47466 321 LEU A N 1
ATOM 2349 C CA . LEU A 1 321 ? 176.57400 175.13600 189.38900 1.000 65.57240 321 LEU A CA 1
ATOM 2350 C C . LEU A 1 321 ? 177.89600 175.11000 190.14400 1.000 73.49611 321 LEU A C 1
ATOM 2351 O O . LEU A 1 321 ? 178.05400 175.79600 191.16000 1.000 75.29628 321 LEU A O 1
ATOM 2356 N N . THR A 1 322 ? 178.85500 174.31500 189.66700 1.000 71.94396 322 THR A N 1
ATOM 2357 C CA . THR A 1 322 ? 180.14900 174.23000 190.33300 1.000 65.16379 322 THR A CA 1
ATOM 2358 C C . THR A 1 322 ? 180.87400 175.56900 190.30600 1.000 70.19546 322 THR A C 1
ATOM 2359 O O . THR A 1 322 ? 181.45500 175.99000 191.31300 1.000 81.85191 322 THR A O 1
ATOM 2363 N N . LEU A 1 323 ? 180.83800 176.26200 189.16600 1.000 68.34701 323 LEU A N 1
ATOM 2364 C CA . LEU A 1 323 ? 181.54800 177.53200 189.05000 1.000 68.88519 323 LEU A CA 1
ATOM 2365 C C . LEU A 1 323 ? 180.99200 178.57200 190.01300 1.000 76.14339 323 LEU A C 1
ATOM 2366 O O . LEU A 1 323 ? 181.75500 179.29400 190.66600 1.000 78.63376 323 LEU A O 1
ATOM 2371 N N . THR A 1 324 ? 179.66400 178.66100 190.12400 1.000 72.43447 324 THR A N 1
ATOM 2372 C CA . THR A 1 324 ? 179.07900 179.65600 191.01600 1.000 71.50507 324 THR A CA 1
ATOM 2373 C C . THR A 1 324 ? 179.22800 179.25700 192.47800 1.000 74.49929 324 THR A C 1
ATOM 2374 O O . THR A 1 324 ? 179.25900 180.12900 193.35200 1.000 80.51550 324 THR A O 1
ATOM 2378 N N . ALA A 1 325 ? 179.32000 177.95700 192.76600 1.000 79.05126 325 ALA A N 1
ATOM 2379 C CA . ALA A 1 325 ? 179.65300 177.53300 194.12100 1.000 77.28815 325 ALA A CA 1
ATOM 2380 C C . ALA A 1 325 ? 181.09100 177.89400 194.46000 1.000 81.89361 325 ALA A C 1
ATOM 2381 O O . ALA A 1 325 ? 181.39800 178.24900 195.60300 1.000 85.05174 325 ALA A O 1
ATOM 2383 N N . LYS A 1 326 ? 181.98500 177.80300 193.47500 1.000 86.65923 326 LYS A N 1
ATOM 2384 C CA . LYS A 1 326 ? 183.36200 178.24100 193.67100 1.000 82.06601 326 LYS A CA 1
ATOM 2385 C C . LYS A 1 326 ? 183.42900 179.74600 193.89400 1.000 82.79650 326 LYS A C 1
ATOM 2386 O O . LYS A 1 326 ? 184.21200 180.22600 194.72100 1.000 80.50539 326 LYS A O 1
ATOM 2392 N N . ARG A 1 327 ? 182.62000 180.50800 193.15400 1.000 87.93451 327 ARG A N 1
ATOM 2393 C CA . ARG A 1 327 ? 182.60400 181.95700 193.32600 1.000 90.25192 327 ARG A CA 1
ATOM 2394 C C . ARG A 1 327 ? 181.95000 182.35200 194.64300 1.000 88.34167 327 ARG A C 1
ATOM 2395 O O . ARG A 1 327 ? 182.43000 183.25900 195.33300 1.000 91.07460 327 ARG A O 1
ATOM 2403 N N . MET A 1 328 ? 180.85700 181.68500 195.01100 1.000 95.23365 328 MET A N 1
ATOM 2404 C CA . MET A 1 328 ? 180.15000 182.03000 196.23700 1.000 95.32930 328 MET A CA 1
ATOM 2405 C C . MET A 1 328 ? 180.87400 181.54600 197.48400 1.000 92.91216 328 MET A C 1
ATOM 2406 O O . MET A 1 328 ? 180.62200 182.07300 198.57200 1.000 93.68188 328 MET A O 1
ATOM 2411 N N . ALA A 1 329 ? 181.76500 180.56100 197.35700 1.000 87.01079 329 ALA A N 1
ATOM 2412 C CA . ALA A 1 329 ? 182.57600 180.15200 198.49600 1.000 89.97986 329 ALA A CA 1
ATOM 2413 C C . ALA A 1 329 ? 183.68100 181.15300 198.80100 1.000 90.81923 329 ALA A C 1
ATOM 2414 O O . ALA A 1 329 ? 184.20800 181.15300 199.91700 1.000 87.57591 329 ALA A O 1
ATOM 2416 N N . LYS A 1 330 ? 184.04400 182.00100 197.83600 1.000 97.56604 330 LYS A N 1
ATOM 2417 C CA . LYS A 1 330 ? 185.03200 183.04200 198.08300 1.000 96.45519 330 LYS A CA 1
ATOM 2418 C C . LYS A 1 330 ? 184.51100 184.13100 199.00800 1.000 100.04088 330 LYS A C 1
ATOM 2419 O O . LYS A 1 330 ? 185.30900 184.93300 199.50500 1.000 103.20335 330 LYS A O 1
ATOM 2425 N N . LYS A 1 331 ? 183.20100 184.18100 199.24600 1.000 108.93303 331 LYS A N 1
ATOM 2426 C CA . LYS A 1 331 ? 182.60300 185.08400 200.22000 1.000 106.79034 331 LYS A CA 1
ATOM 2427 C C . LYS A 1 331 ? 182.33500 184.38700 201.54900 1.000 107.71523 331 LYS A C 1
ATOM 2428 O O . LYS A 1 331 ? 181.37100 184.72500 202.24500 1.000 107.00153 331 LYS A O 1
ATOM 2434 N N . ASN A 1 332 ? 183.17500 183.41100 201.90200 1.000 109.89881 332 ASN A N 1
ATOM 2435 C CA . ASN A 1 332 ? 183.06300 182.66700 203.15800 1.000 107.50335 332 ASN A CA 1
ATOM 2436 C C . ASN A 1 332 ? 181.69500 181.99900 203.28500 1.000 105.30938 332 ASN A C 1
ATOM 2437 O O . ASN A 1 332 ? 181.06700 182.00900 204.34500 1.000 106.76374 332 ASN A O 1
ATOM 2442 N N . CYS A 1 333 ? 181.23100 181.41200 202.18300 1.000 96.53955 333 CYS A N 1
ATOM 2443 C CA . CYS A 1 333 ? 179.93600 180.73400 202.12900 1.000 94.70340 333 CYS A CA 1
ATOM 2444 C C . CYS A 1 333 ? 180.15100 179.35100 201.52000 1.000 97.48041 333 CYS A C 1
ATOM 2445 O O . CYS A 1 333 ? 180.00900 179.16900 200.30800 1.000 100.57163 333 CYS A O 1
ATOM 2448 N N . LEU A 1 334 ? 180.48400 178.37900 202.36500 1.000 85.28892 334 LEU A N 1
ATOM 2449 C CA . LEU A 1 334 ? 180.73800 177.02200 201.90300 1.000 85.43240 334 LEU A CA 1
ATOM 2450 C C . LEU A 1 334 ? 179.42700 176.30600 201.60200 1.000 89.51939 334 LEU A C 1
ATOM 2451 O O . LEU A 1 334 ? 178.42900 176.48500 202.30400 1.000 95.29644 334 LEU A O 1
ATOM 2456 N N . VAL A 1 335 ? 179.43500 175.49200 200.54900 1.000 79.82708 335 VAL A N 1
ATOM 2457 C CA . VAL A 1 335 ? 178.25300 174.77100 200.09300 1.000 73.37589 335 VAL A CA 1
ATOM 2458 C C . VAL A 1 335 ? 178.56600 173.28200 200.08300 1.000 78.64336 335 VAL A C 1
ATOM 2459 O O . VAL A 1 335 ? 179.58900 172.86300 199.52900 1.000 89.87819 335 VAL A O 1
ATOM 2463 N N . ARG A 1 336 ? 177.68500 172.48600 200.68800 1.000 88.34050 336 ARG A N 1
ATOM 2464 C CA . ARG A 1 336 ? 177.88600 171.04300 200.75500 1.000 91.25702 336 ARG A CA 1
ATOM 2465 C C . ARG A 1 336 ? 177.22800 170.29600 199.60400 1.000 92.21125 336 ARG A C 1
ATOM 2466 O O . ARG A 1 336 ? 177.77000 169.28500 199.14400 1.000 95.66108 336 ARG A O 1
ATOM 2474 N N . ASN A 1 337 ? 176.07800 170.76300 199.12800 1.000 84.48810 337 ASN A N 1
ATOM 2475 C CA . ASN A 1 337 ? 175.36400 170.13100 198.02800 1.000 79.51840 337 ASN A CA 1
ATOM 2476 C C . ASN A 1 337 ? 175.31500 171.09400 196.85300 1.000 85.56034 337 ASN A C 1
ATOM 2477 O O . ASN A 1 337 ? 174.90200 172.24700 197.01000 1.000 89.10859 337 ASN A O 1
ATOM 2482 N N . LEU A 1 338 ? 175.72000 170.61300 195.67500 1.000 76.23037 338 LEU A N 1
ATOM 2483 C CA . LEU A 1 338 ? 175.85400 171.49100 194.51600 1.000 73.23251 338 LEU A CA 1
ATOM 2484 C C . LEU A 1 338 ? 174.52600 172.13900 194.15000 1.000 78.68273 338 LEU A C 1
ATOM 2485 O O . LEU A 1 338 ? 174.44900 173.35800 193.95800 1.000 82.97152 338 LEU A O 1
ATOM 2490 N N . GLU A 1 339 ? 173.46200 171.34000 194.05800 1.000 77.13959 339 GLU A N 1
ATOM 2491 C CA . GLU A 1 339 ? 172.16500 171.87000 193.65800 1.000 75.93471 339 GLU A CA 1
ATOM 2492 C C . GLU A 1 339 ? 171.56100 172.79900 194.70000 1.000 80.96000 339 GLU A C 1
ATOM 2493 O O . GLU A 1 339 ? 170.58200 173.48800 194.39600 1.000 83.58596 339 GLU A O 1
ATOM 2499 N N . ALA A 1 340 ? 172.11500 172.83500 195.91100 1.000 81.03483 340 ALA A N 1
ATOM 2500 C CA . ALA A 1 340 ? 171.60800 173.71300 196.95600 1.000 72.96875 340 ALA A CA 1
ATOM 2501 C C . ALA A 1 340 ? 172.08800 175.14800 196.80500 1.000 74.57663 340 ALA A C 1
ATOM 2502 O O . ALA A 1 340 ? 171.69400 176.00200 197.60500 1.000 76.65387 340 ALA A O 1
ATOM 2504 N N . VAL A 1 341 ? 172.93500 175.42600 195.81500 1.000 77.16153 341 VAL A N 1
ATOM 2505 C CA . VAL A 1 341 ? 173.38200 176.79400 195.57600 1.000 78.92976 341 VAL A CA 1
ATOM 2506 C C . VAL A 1 341 ? 172.21500 177.66500 195.12500 1.000 87.74231 341 VAL A C 1
ATOM 2507 O O . VAL A 1 341 ? 172.04100 178.79400 195.59700 1.000 85.54749 341 VAL A O 1
ATOM 2511 N N . GLU A 1 342 ? 171.39500 177.15000 194.20800 1.000 92.67552 342 GLU A N 1
ATOM 2512 C CA . GLU A 1 342 ? 170.31800 177.93900 193.62500 1.000 83.82804 342 GLU A CA 1
ATOM 2513 C C . GLU A 1 342 ? 169.11900 178.10400 194.54900 1.000 85.69724 342 GLU A C 1
ATOM 2514 O O . GLU A 1 342 ? 168.48600 179.16500 194.52900 1.000 90.37642 342 GLU A O 1
ATOM 2520 N N . THR A 1 343 ? 168.79600 177.09900 195.36500 1.000 79.43895 343 THR A N 1
ATOM 2521 C CA . THR A 1 343 ? 167.51700 177.09600 196.06900 1.000 79.98120 343 THR A CA 1
ATOM 2522 C C . THR A 1 343 ? 167.40500 178.17700 197.13100 1.000 76.53219 343 THR A C 1
ATOM 2523 O O . THR A 1 343 ? 166.39200 178.21200 197.83700 1.000 83.35437 343 THR A O 1
ATOM 2527 N N . LEU A 1 344 ? 168.40300 179.04300 197.27400 1.000 72.11130 344 LEU A N 1
ATOM 2528 C CA . LEU A 1 344 ? 168.24800 180.27600 198.02600 1.000 79.80852 344 LEU A CA 1
ATOM 2529 C C . LEU A 1 344 ? 167.63100 181.38000 197.18200 1.000 80.41846 344 LEU A C 1
ATOM 2530 O O . LEU A 1 344 ? 167.33800 182.45700 197.70700 1.000 83.61051 344 LEU A O 1
ATOM 2535 N N . GLY A 1 345 ? 167.42600 181.13500 195.89100 1.000 81.61615 345 GLY A N 1
ATOM 2536 C CA . GLY A 1 345 ? 166.82800 182.11700 195.01300 1.000 83.24860 345 GLY A CA 1
ATOM 2537 C C . GLY A 1 345 ? 165.35300 181.87000 194.78100 1.000 84.05483 345 GLY A C 1
ATOM 2538 O O . GLY A 1 345 ? 164.57800 182.81500 194.61000 1.000 90.27948 345 GLY A O 1
ATOM 2539 N N . SER A 1 346 ? 164.95300 180.60300 194.77100 1.000 82.80463 346 SER A N 1
ATOM 2540 C CA . SER A 1 346 ? 163.55400 180.23700 194.60600 1.000 86.67583 346 SER A CA 1
ATOM 2541 C C . SER A 1 346 ? 162.81900 180.10800 195.93200 1.000 92.90401 346 SER A C 1
ATOM 2542 O O . SER A 1 346 ? 161.61000 179.85500 195.93100 1.000 90.87790 346 SER A O 1
ATOM 2545 N N . THR A 1 347 ? 163.51200 180.27300 197.05400 1.000 86.53371 347 THR A N 1
ATOM 2546 C CA . THR A 1 347 ? 162.85500 180.24500 198.35000 1.000 79.88459 347 THR A CA 1
ATOM 2547 C C . THR A 1 347 ? 162.04800 181.52200 198.56400 1.000 81.36862 347 THR A C 1
ATOM 2548 O O . THR A 1 347 ? 162.38200 182.59100 198.04600 1.000 78.83025 347 THR A O 1
ATOM 2552 N N . SER A 1 348 ? 160.96300 181.39900 199.32600 1.000 76.54271 348 SER A N 1
ATOM 2553 C CA . SER A 1 348 ? 160.07100 182.53100 199.54100 1.000 74.74362 348 SER A CA 1
ATOM 2554 C C . SER A 1 348 ? 159.80700 182.77100 201.02100 1.000 78.77067 348 SER A C 1
ATOM 2555 O O . SER A 1 348 ? 159.55100 183.90600 201.43300 1.000 86.23509 348 SER A O 1
ATOM 2558 N N . THR A 1 349 ? 159.85100 181.71400 201.82700 1.000 74.12130 349 THR A N 1
ATOM 2559 C CA . THR A 1 349 ? 159.70400 181.82700 203.27300 1.000 74.71911 349 THR A CA 1
ATOM 2560 C C . THR A 1 349 ? 160.95400 181.26000 203.92000 1.000 74.74030 349 THR A C 1
ATOM 2561 O O . THR A 1 349 ? 161.31700 180.10900 203.66400 1.000 80.15416 349 THR A O 1
ATOM 2565 N N . ILE A 1 350 ? 161.60900 182.05800 204.75400 1.000 60.48992 350 ILE A N 1
ATOM 2566 C CA . ILE A 1 350 ? 162.86800 181.66900 205.37400 1.000 58.08235 350 ILE A CA 1
ATOM 2567 C C . ILE A 1 350 ? 162.66200 181.68900 206.88400 1.000 57.80697 350 ILE A C 1
ATOM 2568 O O . ILE A 1 350 ? 162.60100 182.75400 207.50800 1.000 68.87468 350 ILE A O 1
ATOM 2573 N N . CYS A 1 351 ? 162.53000 180.50600 207.47800 1.000 46.63683 351 CYS A N 1
ATOM 2574 C CA . CYS A 1 351 ? 162.52800 180.41300 208.92600 1.000 54.63061 351 CYS A CA 1
ATOM 2575 C C . CYS A 1 351 ? 163.92200 180.73200 209.45900 1.000 63.78817 351 CYS A C 1
ATOM 2576 O O . CYS A 1 351 ? 164.90900 180.75800 208.72300 1.000 71.03213 351 CYS A O 1
ATOM 2579 N N . SER A 1 352 ? 164.00100 180.97600 210.76200 1.000 66.14671 352 SER A N 1
ATOM 2580 C CA . SER A 1 352 ? 165.24400 181.44700 211.35600 1.000 58.43301 352 SER A CA 1
ATOM 2581 C C . SER A 1 352 ? 165.30500 180.98800 212.80600 1.000 53.36722 352 SER A C 1
ATOM 2582 O O . SER A 1 352 ? 164.45100 180.23300 213.27800 1.000 61.99706 352 SER A O 1
ATOM 2585 N N . ASP A 1 353 ? 166.33700 181.44300 213.50600 1.000 49.03359 353 ASP A N 1
ATOM 2586 C CA . ASP A 1 353 ? 166.52300 181.16300 214.92000 1.000 56.45924 353 ASP A CA 1
ATOM 2587 C C . ASP A 1 353 ? 167.03900 182.42800 215.58900 1.000 62.77240 353 ASP A C 1
ATOM 2588 O O . ASP A 1 353 ? 167.80600 183.18500 214.99000 1.000 72.67989 353 ASP A O 1
ATOM 2593 N N . LYS A 1 354 ? 166.61600 182.65700 216.83200 1.000 61.68245 354 LYS A N 1
ATOM 2594 C CA . LYS A 1 354 ? 166.98600 183.89800 217.50400 1.000 65.89089 354 LYS A CA 1
ATOM 2595 C C . LYS A 1 354 ? 168.38200 183.81000 218.10800 1.000 72.73398 354 LYS A C 1
ATOM 2596 O O . LYS A 1 354 ? 169.27900 184.57300 217.73300 1.000 80.65265 354 LYS A O 1
ATOM 2602 N N . THR A 1 355 ? 168.58800 182.89000 219.04500 1.000 77.86243 355 THR A N 1
ATOM 2603 C CA . THR A 1 355 ? 169.85000 182.80100 219.77000 1.000 76.00342 355 THR A CA 1
ATOM 2604 C C . THR A 1 355 ? 170.85800 182.03500 218.92600 1.000 84.91463 355 THR A C 1
ATOM 2605 O O . THR A 1 355 ? 170.73300 180.81900 218.74500 1.000 88.72770 355 THR A O 1
ATOM 2609 N N . GLY A 1 356 ? 171.85600 182.74400 218.41100 1.000 81.75105 356 GLY A N 1
ATOM 2610 C CA . GLY A 1 356 ? 172.91600 182.11100 217.65500 1.000 78.05432 356 GLY A CA 1
ATOM 2611 C C . GLY A 1 356 ? 172.92100 182.49600 216.19300 1.000 74.05165 356 GLY A C 1
ATOM 2612 O O . GLY A 1 356 ? 173.98700 182.60900 215.58200 1.000 85.20293 356 GLY A O 1
ATOM 2613 N N . THR A 1 357 ? 171.73900 182.70500 215.61900 1.000 59.97309 357 THR A N 1
ATOM 2614 C CA . THR A 1 357 ? 171.61900 183.09200 214.22100 1.000 64.19181 357 THR A CA 1
ATOM 2615 C C . THR A 1 357 ? 171.30000 184.57300 214.06700 1.000 69.97106 357 THR A C 1
ATOM 2616 O O . THR A 1 357 ? 172.04900 185.30200 213.41100 1.000 74.22585 357 THR A O 1
ATOM 2620 N N . LEU A 1 358 ? 170.20600 185.04100 214.66200 1.000 71.25253 358 LEU A N 1
ATOM 2621 C CA . LEU A 1 358 ? 169.83400 186.44500 214.58500 1.000 60.51969 358 LEU A CA 1
ATOM 2622 C C . LEU A 1 358 ? 170.41300 187.27600 215.72200 1.000 65.01132 358 LEU A C 1
ATOM 2623 O O . LEU A 1 358 ? 170.25800 188.50000 215.71300 1.000 73.09630 358 LEU A O 1
ATOM 2628 N N . THR A 1 359 ? 171.05900 186.64500 216.70100 1.000 78.97206 359 THR A N 1
ATOM 2629 C CA . THR A 1 359 ? 171.66400 187.35100 217.82000 1.000 75.13972 359 THR A CA 1
ATOM 2630 C C . THR A 1 359 ? 173.05600 186.79000 218.06700 1.000 79.59209 359 THR A C 1
ATOM 2631 O O . THR A 1 359 ? 173.37000 185.66000 217.68800 1.000 85.75046 359 THR A O 1
ATOM 2635 N N . GLN A 1 360 ? 173.89200 187.59900 218.71900 1.000 94.08501 360 GLN A N 1
ATOM 2636 C CA . GLN A 1 360 ? 175.28900 187.24400 218.93200 1.000 94.50325 360 GLN A CA 1
ATOM 2637 C C . GLN A 1 360 ? 175.48300 186.15200 219.97300 1.000 98.97141 360 GLN A C 1
ATOM 2638 O O . GLN A 1 360 ? 176.61200 185.67500 220.13000 1.000 103.33507 360 GLN A O 1
ATOM 2644 N N . ASN A 1 361 ? 174.42800 185.75400 220.68600 1.000 105.55879 361 ASN A N 1
ATOM 2645 C CA . ASN A 1 361 ? 174.53600 184.80400 221.79600 1.000 106.06585 361 ASN A CA 1
ATOM 2646 C C . ASN A 1 361 ? 175.51800 185.31400 222.84700 1.000 104.87421 361 ASN A C 1
ATOM 2647 O O . ASN A 1 361 ? 176.28400 184.55100 223.43600 1.000 108.07596 361 ASN A O 1
ATOM 2652 N N . ARG A 1 362 ? 175.49300 186.62400 223.07800 1.000 111.78983 362 ARG A N 1
ATOM 2653 C CA . ARG A 1 362 ? 176.40400 187.28300 224.01200 1.000 110.47671 362 ARG A CA 1
ATOM 2654 C C . ARG A 1 362 ? 175.57300 188.27000 224.82200 1.000 114.59038 362 ARG A C 1
ATOM 2655 O O . ARG A 1 362 ? 175.33900 189.39800 224.37700 1.000 119.14188 362 ARG A O 1
ATOM 2663 N N . MET A 1 363 ? 175.11900 187.83900 225.99600 1.000 121.18942 363 MET A N 1
ATOM 2664 C CA . MET A 1 363 ? 174.30500 188.70100 226.84200 1.000 119.14739 363 MET A CA 1
ATOM 2665 C C . MET A 1 363 ? 175.06900 189.97600 227.16400 1.000 121.01790 363 MET A C 1
ATOM 2666 O O . MET A 1 363 ? 176.10400 189.94000 227.83400 1.000 125.61637 363 MET A O 1
ATOM 2671 N N . THR A 1 364 ? 174.56600 191.10200 226.66500 1.000 118.34572 364 THR A N 1
ATOM 2672 C CA . THR A 1 364 ? 175.25100 192.37800 226.78700 1.000 118.87179 364 THR A CA 1
ATOM 2673 C C . THR A 1 364 ? 174.24900 193.44600 227.19400 1.000 122.89075 364 THR A C 1
ATOM 2674 O O . THR A 1 364 ? 173.05300 193.33400 226.91600 1.000 125.94036 364 THR A O 1
ATOM 2678 N N . VAL A 1 365 ? 174.75100 194.48500 227.86200 1.000 135.83663 365 VAL A N 1
ATOM 2679 C CA . VAL A 1 365 ? 173.88900 195.56200 228.3270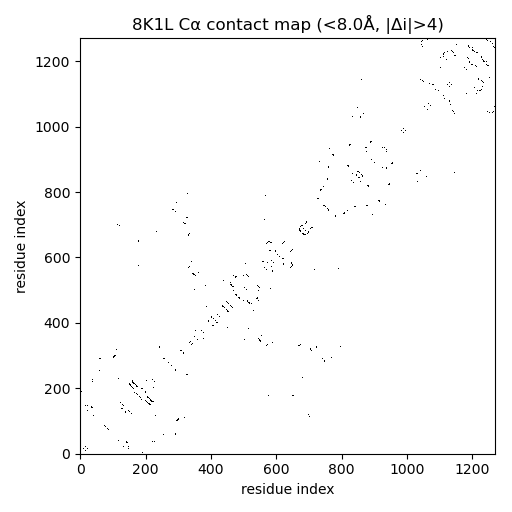0 1.000 134.60919 365 VAL A CA 1
ATOM 2680 C C . VAL A 1 365 ? 173.38800 196.37400 227.14200 1.000 137.21022 365 VAL A C 1
ATOM 2681 O O . VAL A 1 365 ? 174.11000 196.59500 226.16000 1.000 140.56025 365 VAL A O 1
ATOM 2685 N N . ALA A 1 366 ? 172.12800 196.79800 227.21500 1.000 146.04421 366 ALA A N 1
ATOM 2686 C CA . ALA A 1 366 ? 171.52300 197.61900 226.17400 1.000 148.11665 366 ALA A CA 1
ATOM 2687 C C . ALA A 1 366 ? 171.02500 198.95600 226.69500 1.000 149.79643 366 ALA A C 1
ATOM 2688 O O . ALA A 1 366 ? 171.30700 199.99500 226.08900 1.000 151.56536 366 ALA A O 1
ATOM 2690 N N . HIS A 1 367 ? 170.28900 198.96400 227.80100 1.000 154.01973 367 HIS A N 1
ATOM 2691 C CA . HIS A 1 367 ? 169.67400 200.17200 228.32800 1.000 154.69746 367 HIS A CA 1
ATOM 2692 C C . HIS A 1 367 ? 170.09500 200.38400 229.77400 1.000 155.89897 367 HIS A C 1
ATOM 2693 O O . HIS A 1 367 ? 170.26100 199.42400 230.53200 1.000 156.38670 367 HIS A O 1
ATOM 2700 N N . MET A 1 368 ? 170.27000 201.64800 230.14700 1.000 166.49842 368 MET A N 1
ATOM 2701 C CA . MET A 1 368 ? 170.78000 202.02000 231.45700 1.000 164.74418 368 MET A CA 1
ATOM 2702 C C . MET A 1 368 ? 169.82700 203.01800 232.09700 1.000 167.12096 368 MET A C 1
ATOM 2703 O O . MET A 1 368 ? 169.42900 203.99500 231.45500 1.000 167.66726 368 MET A O 1
ATOM 2708 N N . TRP A 1 369 ? 169.46500 202.77900 233.35500 1.000 176.68384 369 TRP A N 1
ATOM 2709 C CA . TRP A 1 369 ? 168.63100 203.70700 234.11000 1.000 177.49636 369 TRP A CA 1
ATOM 2710 C C . TRP A 1 369 ? 169.50700 204.49400 235.07400 1.000 177.64943 369 TRP A C 1
ATOM 2711 O O . TRP A 1 369 ? 170.19900 203.90800 235.91400 1.000 177.23736 369 TRP A O 1
ATOM 2722 N N . PHE A 1 370 ? 169.46800 205.81700 234.95000 1.000 175.20873 370 PHE A N 1
ATOM 2723 C CA . PHE A 1 370 ? 170.23000 206.70400 235.81700 1.000 174.44630 370 PHE A CA 1
ATOM 2724 C C . PHE A 1 370 ? 169.66800 208.10800 235.66700 1.000 176.49573 370 PHE A C 1
ATOM 2725 O O . PHE A 1 370 ? 169.41500 208.55400 234.54300 1.000 175.87146 370 PHE A O 1
ATOM 2733 N N . ASP A 1 371 ? 169.46500 208.78800 236.79500 1.000 185.02887 371 ASP A N 1
ATOM 2734 C CA . ASP A 1 371 ? 168.96200 210.16100 236.80700 1.000 183.68287 371 ASP A CA 1
ATOM 2735 C C . ASP A 1 371 ? 167.65200 210.27700 236.03000 1.000 181.74053 371 ASP A C 1
ATOM 2736 O O . ASP A 1 371 ? 167.44000 211.22400 235.26900 1.000 181.52246 371 ASP A O 1
ATOM 2741 N N . GLN A 1 372 ? 166.77000 209.29300 236.22300 1.000 186.77578 372 GLN A N 1
ATOM 2742 C CA . GLN A 1 372 ? 165.45600 209.26500 235.57600 1.000 189.06718 372 GLN A CA 1
ATOM 2743 C C . GLN A 1 372 ? 165.58500 209.29800 234.05300 1.000 188.80612 372 GLN A C 1
ATOM 2744 O O . GLN A 1 372 ? 164.77600 209.91200 233.35400 1.000 188.20304 372 GLN A O 1
ATOM 2750 N N . LYS A 1 373 ? 166.61300 208.63300 233.52900 1.000 184.25328 373 LYS A N 1
ATOM 2751 C CA . LYS A 1 373 ? 166.87000 208.63400 232.09600 1.000 184.59671 373 LYS A CA 1
ATOM 2752 C C . LYS A 1 373 ? 167.19500 207.22600 231.62200 1.000 183.84135 373 LYS A C 1
ATOM 2753 O O . LYS A 1 373 ? 167.82800 206.44800 232.34100 1.000 182.83556 373 LYS A O 1
ATOM 2759 N N . ILE A 1 374 ? 166.75500 206.90800 230.40700 1.000 178.48606 374 ILE A N 1
ATOM 2760 C CA . ILE A 1 374 ? 167.05400 205.64100 229.75300 1.000 176.94460 374 ILE A CA 1
ATOM 2761 C C . ILE A 1 374 ? 167.68700 205.94700 228.40500 1.000 176.30105 374 ILE A C 1
ATOM 2762 O O . ILE A 1 374 ? 167.08000 206.62800 227.56900 1.000 176.67934 374 ILE A O 1
ATOM 2767 N N . VAL A 1 375 ? 168.90300 205.44800 228.19400 1.000 169.83050 375 VAL A N 1
ATOM 2768 C CA . VAL A 1 375 ? 169.59500 205.58700 226.92100 1.000 171.81559 375 VAL A CA 1
ATOM 2769 C C . VAL A 1 375 ? 170.11900 204.22100 226.50500 1.000 171.24202 375 VAL A C 1
ATOM 2770 O O . VAL A 1 375 ? 170.40000 203.35800 227.34200 1.000 170.56579 375 VAL A O 1
ATOM 2774 N N . THR A 1 376 ? 170.22700 204.02100 225.19500 1.000 164.49833 376 THR A N 1
ATOM 2775 C CA . THR A 1 376 ? 170.66900 202.74300 224.66100 1.000 164.83077 376 THR A CA 1
ATOM 2776 C C . THR A 1 376 ? 172.18900 202.65300 224.66700 1.000 164.70084 376 THR A C 1
ATOM 2777 O O . THR A 1 376 ? 172.88600 203.62800 224.37400 1.000 164.51450 376 THR A O 1
ATOM 2781 N N . ALA A 1 377 ? 172.70000 201.47300 225.00200 1.000 169.81045 377 ALA A N 1
ATOM 2782 C CA . ALA A 1 377 ? 174.13000 201.21000 225.00500 1.000 170.41516 377 ALA A CA 1
ATOM 2783 C C . ALA A 1 377 ? 174.52700 200.45400 223.74400 1.000 170.97339 377 ALA A C 1
ATOM 2784 O O . ALA A 1 377 ? 173.73900 199.68800 223.18200 1.000 168.87515 377 ALA A O 1
ATOM 2786 N N . ASP A 1 378 ? 175.75900 200.68400 223.29900 1.000 179.59360 378 ASP A N 1
ATOM 2787 C CA . ASP A 1 378 ? 176.25100 200.04400 222.08800 1.000 178.93881 378 ASP A CA 1
ATOM 2788 C C . ASP A 1 378 ? 176.34300 198.53500 222.27600 1.000 177.96601 378 ASP A C 1
ATOM 2789 O O . ASP A 1 378 ? 176.80900 198.04700 223.30900 1.000 177.19400 378 ASP A O 1
ATOM 2794 N N . THR A 1 379 ? 175.89500 197.79400 221.26000 1.000 169.74593 379 THR A N 1
ATOM 2795 C CA . THR A 1 379 ? 175.87400 196.34000 221.31400 1.000 169.81688 379 THR A CA 1
ATOM 2796 C C . THR A 1 379 ? 176.60800 195.67500 220.15800 1.000 169.42461 379 THR A C 1
ATOM 2797 O O . THR A 1 379 ? 176.71300 194.44400 220.14400 1.000 169.60647 379 THR A O 1
ATOM 2801 N N . THR A 1 380 ? 177.10900 196.44200 219.19300 1.000 172.10558 380 THR A N 1
ATOM 2802 C CA . THR A 1 380 ? 177.77800 195.86100 218.03800 1.000 171.48032 380 THR A CA 1
ATOM 2803 C C . THR A 1 380 ? 179.08000 195.18400 218.45400 1.000 171.59901 380 THR A C 1
ATOM 2804 O O . THR A 1 380 ? 179.77900 195.64800 219.35900 1.000 170.21354 380 THR A O 1
ATOM 2808 N N . GLU A 1 381 ? 179.39600 194.06900 217.78800 1.000 166.94024 381 GLU A N 1
ATOM 2809 C CA . GLU A 1 381 ? 180.62800 193.34600 218.08700 1.000 166.82365 381 GLU A CA 1
ATOM 2810 C C . GLU A 1 381 ? 181.85400 194.20900 217.81500 1.000 165.83344 381 GLU A C 1
ATOM 2811 O O . GLU A 1 381 ? 182.82800 194.17600 218.57700 1.000 165.37762 381 GLU A O 1
ATOM 2817 N N . ASN A 1 382 ? 181.82500 194.98600 216.73500 1.000 186.90861 382 ASN A N 1
ATOM 2818 C CA . ASN A 1 382 ? 182.94500 195.84200 216.37000 1.000 187.78299 382 ASN A CA 1
ATOM 2819 C C . ASN A 1 382 ? 182.98400 197.14000 217.16600 1.000 188.36591 382 ASN A C 1
ATOM 2820 O O . ASN A 1 382 ? 183.93100 197.91700 217.00000 1.000 189.67417 382 ASN A O 1
ATOM 2825 N N . GLN A 1 383 ? 181.98300 197.38800 218.01200 1.000 176.46189 383 GLN A N 1
ATOM 2826 C CA . GLN A 1 383 ? 181.92600 198.57000 218.87300 1.000 175.85199 383 GLN A CA 1
ATOM 2827 C C . GLN A 1 383 ? 181.96200 199.85900 218.04900 1.000 175.20585 383 GLN A C 1
ATOM 2828 O O . GLN A 1 383 ? 182.84200 200.70900 218.20200 1.000 174.35876 383 GLN A O 1
ATOM 2834 N N . SER A 1 384 ? 180.97900 199.98700 217.16100 1.000 185.55376 384 SER A N 1
ATOM 2835 C CA . SER A 1 384 ? 180.81300 201.17500 216.33700 1.000 186.43275 384 SER A CA 1
ATOM 2836 C C . SER A 1 384 ? 179.67000 202.06400 216.81400 1.000 187.32990 384 SER A C 1
ATOM 2837 O O . SER A 1 384 ? 179.28000 202.99100 216.09700 1.000 187.08497 384 SER A O 1
ATOM 2840 N N . GLY A 1 385 ? 179.12800 201.80500 218.00300 1.000 186.27284 385 GLY A N 1
ATOM 2841 C CA . GLY A 1 385 ? 177.99600 202.55300 218.50300 1.000 185.02187 385 GLY A CA 1
ATOM 2842 C C . GLY A 1 385 ? 178.37900 203.91300 219.05600 1.000 185.32219 385 GLY A C 1
ATOM 2843 O O . GLY A 1 385 ? 179.54600 204.30100 219.10900 1.000 185.06961 385 GLY A O 1
ATOM 2844 N N . ASN A 1 386 ? 177.35500 204.65000 219.47800 1.000 186.99285 386 ASN A N 1
ATOM 2845 C CA . ASN A 1 386 ? 177.52800 206.00000 219.99900 1.000 186.88873 386 ASN A CA 1
ATOM 2846 C C . ASN A 1 386 ? 177.72500 205.94400 221.50900 1.000 187.27595 386 ASN A C 1
ATOM 2847 O O . ASN A 1 386 ? 176.82200 205.52800 222.24400 1.000 187.58219 386 ASN A O 1
ATOM 2852 N N . GLN A 1 387 ? 178.90100 206.36300 221.96800 1.000 189.43093 387 GLN A N 1
ATOM 2853 C CA . GLN A 1 387 ? 179.18000 206.47200 223.39800 1.000 189.96697 387 GLN A CA 1
ATOM 2854 C C . GLN A 1 387 ? 178.97200 207.91900 223.84300 1.000 190.20020 387 GLN A C 1
ATOM 2855 O O . GLN A 1 387 ? 179.90500 208.65100 224.17400 1.000 188.90046 387 GLN A O 1
ATOM 2861 N N . LEU A 1 388 ? 177.70500 208.32900 223.82600 1.000 188.71479 388 LEU A N 1
ATOM 2862 C CA . LEU A 1 388 ? 177.32200 209.67600 224.22800 1.000 186.77961 388 LEU A CA 1
ATOM 2863 C C . LEU A 1 388 ? 176.99200 209.78600 225.71000 1.000 186.77910 388 LEU A C 1
ATOM 2864 O O . LEU A 1 388 ? 176.80300 210.90200 226.20600 1.000 186.25466 388 LEU A O 1
ATOM 2869 N N . TYR A 1 389 ? 176.92000 208.66600 226.42100 1.000 185.12058 389 TYR A N 1
ATOM 2870 C CA . TYR A 1 389 ? 176.51500 208.64000 227.82000 1.000 184.51907 389 TYR A CA 1
ATOM 2871 C C . TYR A 1 389 ? 177.68500 208.74500 228.78900 1.000 184.59652 389 TYR A C 1
ATOM 2872 O O . TYR A 1 389 ? 177.45700 208.85900 229.99800 1.000 183.29447 389 TYR A O 1
ATOM 2881 N N . ARG A 1 390 ? 178.92600 208.71000 228.29500 1.000 185.78977 390 ARG A N 1
ATOM 2882 C CA . ARG A 1 390 ? 180.07900 208.74300 229.18900 1.000 186.35320 390 ARG A CA 1
ATOM 2883 C C . ARG A 1 390 ? 180.15700 210.05000 229.96800 1.000 186.44724 390 ARG A C 1
ATOM 2884 O O . ARG A 1 390 ? 180.69900 210.07500 231.07900 1.000 185.18072 390 ARG A O 1
ATOM 2892 N N . GLY A 1 391 ? 179.62600 211.13500 229.41200 1.000 186.26547 391 GLY A N 1
ATOM 2893 C CA . GLY A 1 391 ? 179.63200 212.41700 230.08300 1.000 184.90123 391 GLY A CA 1
ATOM 2894 C C . GLY A 1 391 ? 178.56200 212.60800 231.13000 1.000 185.27172 391 GLY A C 1
ATOM 2895 O O . GLY A 1 391 ? 178.53900 213.64900 231.79400 1.000 184.80167 391 GLY A O 1
ATOM 2896 N N . SER A 1 392 ? 177.67000 211.63700 231.30000 1.000 183.88096 392 SER A N 1
ATOM 2897 C CA . SER A 1 392 ? 176.62000 211.75000 232.30100 1.000 184.18839 392 SER A CA 1
ATOM 2898 C C . SER A 1 392 ? 177.21000 211.71400 233.70700 1.000 184.38166 392 SER A C 1
ATOM 2899 O O . SER A 1 392 ? 178.20700 211.03700 233.97300 1.000 185.23345 392 SER A O 1
ATOM 2902 N N . LYS A 1 393 ? 176.57600 212.46000 234.61500 1.000 185.75493 393 LYS A N 1
ATOM 2903 C CA . LYS A 1 393 ? 177.08400 212.55400 235.98000 1.000 186.72621 393 LYS A CA 1
ATOM 2904 C C . LYS A 1 393 ? 176.95200 211.23600 236.73100 1.000 186.84886 393 LYS A C 1
ATOM 2905 O O . LYS A 1 393 ? 177.82400 210.89800 237.53800 1.000 185.92786 393 LYS A O 1
ATOM 2911 N N . GLY A 1 394 ? 175.87800 210.48500 236.49200 1.000 187.18392 394 GLY A N 1
ATOM 2912 C CA . GLY A 1 394 ? 175.71300 209.20100 237.14700 1.000 186.67304 394 GLY A CA 1
ATOM 2913 C C . GLY A 1 394 ? 176.53900 208.07600 236.56600 1.000 186.57351 394 GLY A C 1
ATOM 2914 O O . GLY A 1 394 ? 176.55300 206.97900 237.13300 1.000 185.98264 394 GLY A O 1
ATOM 2915 N N . PHE A 1 395 ? 177.21900 208.32200 235.44700 1.000 186.65702 395 PHE A N 1
ATOM 2916 C CA . PHE A 1 395 ? 178.03100 207.28000 234.82200 1.000 186.29227 395 PHE A CA 1
ATOM 2917 C C . PHE A 1 395 ? 179.18200 206.80300 235.70200 1.000 187.09810 395 PHE A C 1
ATOM 2918 O O . PHE A 1 395 ? 179.31800 205.58100 235.88400 1.000 186.56706 395 PHE A O 1
ATOM 2926 N N . PRO A 1 396 ? 180.03300 207.67200 236.27100 1.000 189.68990 396 PRO A N 1
ATOM 2927 C CA . PRO A 1 396 ? 181.18300 207.14900 237.03300 1.000 189.66868 396 PRO A CA 1
ATOM 2928 C C . PRO A 1 396 ? 180.79700 206.35800 238.27200 1.000 189.37984 396 PRO A C 1
ATOM 2929 O O . PRO A 1 396 ? 181.40600 205.31700 238.54600 1.000 187.60145 396 PRO A O 1
ATOM 2933 N N . GLU A 1 397 ? 179.81300 206.82700 239.04100 1.000 195.76767 397 GLU A N 1
ATOM 2934 C CA . GLU A 1 397 ? 179.41300 206.09400 240.23800 1.000 195.71323 397 GLU A CA 1
ATOM 2935 C C . GLU A 1 397 ? 178.81200 204.74200 239.88100 1.000 194.97079 397 GLU A C 1
ATOM 2936 O O . GLU A 1 397 ? 179.11000 203.73200 240.52800 1.000 194.70261 397 GLU A O 1
ATOM 2942 N N . LEU A 1 398 ? 177.96600 204.70200 238.85000 1.000 191.11541 398 LEU A N 1
ATOM 2943 C CA . LEU A 1 398 ? 177.30800 203.45400 238.47800 1.000 191.67606 398 LEU A CA 1
ATOM 2944 C C . LEU A 1 398 ? 178.31600 202.41600 237.99900 1.000 191.56316 398 LEU A C 1
ATOM 2945 O O . LEU A 1 398 ? 178.25900 201.24900 238.40000 1.000 190.68874 398 LEU A O 1
ATOM 2950 N N . ILE A 1 399 ? 179.25700 202.82600 237.14500 1.000 192.85663 399 ILE A N 1
ATOM 2951 C CA . ILE A 1 399 ? 180.26700 201.88600 236.66300 1.000 192.96392 399 ILE A CA 1
ATOM 2952 C C . ILE A 1 399 ? 181.19400 201.47300 237.79900 1.000 192.98117 399 ILE A C 1
ATOM 2953 O O . ILE A 1 399 ? 181.68900 200.34000 237.83300 1.000 192.85414 399 ILE A O 1
ATOM 2958 N N . ARG A 1 400 ? 181.45400 202.38500 238.74000 1.000 194.67601 400 ARG A N 1
ATOM 2959 C CA . ARG A 1 400 ? 182.21400 202.01500 239.92900 1.000 194.27400 400 ARG A CA 1
ATOM 2960 C C . ARG A 1 400 ? 181.47400 200.95200 240.73100 1.000 194.29152 400 ARG A C 1
ATOM 2961 O O . ARG A 1 400 ? 182.07100 199.96700 241.17900 1.000 194.67252 400 ARG A O 1
ATOM 2969 N N . VAL A 1 401 ? 180.16500 201.13300 240.91400 1.000 194.88678 401 VAL A N 1
ATOM 2970 C CA . VAL A 1 401 ? 179.35800 200.09500 241.54700 1.000 195.71461 401 VAL A CA 1
ATOM 2971 C C . VAL A 1 401 ? 179.30200 198.85900 240.66000 1.000 197.04238 401 VAL A C 1
ATOM 2972 O O . VAL A 1 401 ? 179.33000 197.72400 241.14900 1.000 198.04528 401 VAL A O 1
ATOM 2976 N N . ALA A 1 402 ? 179.22500 199.05900 239.34200 1.000 194.61073 402 ALA A N 1
ATOM 2977 C CA . ALA A 1 402 ? 179.17000 197.92800 238.42000 1.000 193.72861 402 ALA A CA 1
ATOM 2978 C C . ALA A 1 402 ? 180.47800 197.14700 238.41200 1.000 193.95281 402 ALA A C 1
ATOM 2979 O O . ALA A 1 402 ? 180.49700 195.95700 238.07600 1.000 193.35592 402 ALA A O 1
ATOM 2981 N N . SER A 1 403 ? 181.58700 197.80100 238.75900 1.000 193.17912 403 SER A N 1
ATOM 2982 C CA . SER A 1 403 ? 182.88400 197.14000 238.73400 1.000 192.35953 403 SER A CA 1
ATOM 2983 C C . SER A 1 403 ? 183.30300 196.58500 240.08900 1.000 193.11327 403 SER A C 1
ATOM 2984 O O . SER A 1 403 ? 183.94100 195.52800 240.13800 1.000 194.09362 403 SER A O 1
ATOM 2987 N N . LEU A 1 404 ? 182.96100 197.26200 241.18200 1.000 203.82898 404 LEU A N 1
ATOM 2988 C CA . LEU A 1 404 ? 183.44100 196.90300 242.51000 1.000 204.93151 404 LEU A CA 1
ATOM 2989 C C . LEU A 1 404 ? 182.52200 195.93300 243.23700 1.000 204.70736 404 LEU A C 1
ATOM 2990 O O . LEU A 1 404 ? 182.78800 195.60100 244.39600 1.000 205.73731 404 LEU A O 1
ATOM 2995 N N . CYS A 1 405 ? 181.45700 195.46900 242.58600 1.000 205.22798 405 CYS A N 1
ATOM 2996 C CA . CYS A 1 405 ? 180.43700 194.64500 243.22400 1.000 206.15043 405 CYS A CA 1
ATOM 2997 C C . CYS A 1 405 ? 180.84700 193.17800 243.29000 1.000 206.32861 405 CYS A C 1
ATOM 2998 O O . CYS A 1 405 ? 180.08800 192.29500 242.87600 1.000 205.74660 405 CYS A O 1
ATOM 3001 N N . SER A 1 406 ? 182.06400 192.92900 243.78100 1.000 204.67840 406 SER A N 1
ATOM 3002 C CA . SER A 1 406 ? 182.67600 191.61400 243.96800 1.000 204.21670 406 SER A CA 1
ATOM 3003 C C . SER A 1 406 ? 183.02600 190.97100 242.63100 1.000 202.88361 406 SER A C 1
ATOM 3004 O O . SER A 1 406 ? 183.80400 190.01200 242.58400 1.000 202.74294 406 SER A O 1
ATOM 3007 N N . ARG A 1 407 ? 182.47100 191.51500 241.54700 1.000 194.14726 407 ARG A N 1
ATOM 3008 C CA . ARG A 1 407 ? 182.97400 191.37000 240.18600 1.000 194.30745 407 ARG A CA 1
ATOM 3009 C C . ARG A 1 407 ? 183.17300 189.92600 239.72700 1.000 194.91547 407 ARG A C 1
ATOM 3010 O O . ARG A 1 407 ? 182.73400 188.97500 240.38100 1.000 193.97650 407 ARG A O 1
ATOM 3018 N N . ALA A 1 408 ? 183.80600 189.77700 238.56500 1.000 188.80527 408 ALA A N 1
ATOM 3019 C CA . ALA A 1 408 ? 184.31400 188.51700 238.04300 1.000 187.18081 408 ALA A CA 1
ATOM 3020 C C . ALA A 1 408 ? 185.70400 188.79300 237.48300 1.000 186.88833 408 ALA A C 1
ATOM 3021 O O . ALA A 1 408 ? 186.25900 189.87000 237.72500 1.000 186.63675 408 ALA A O 1
ATOM 3023 N N . GLU A 1 409 ? 186.28400 187.85400 236.74200 1.000 183.55154 409 GLU A N 1
ATOM 3024 C CA . GLU A 1 409 ? 187.63500 188.09600 236.25100 1.000 183.25875 409 GLU A CA 1
ATOM 3025 C C . GLU A 1 409 ? 187.76400 187.58500 234.82400 1.000 182.93375 409 GLU A C 1
ATOM 3026 O O . GLU A 1 409 ? 187.00400 186.71400 234.39000 1.000 181.64429 409 GLU A O 1
ATOM 3032 N N . PHE A 1 410 ? 188.73700 188.14500 234.10400 1.000 182.24226 410 PHE A N 1
ATOM 3033 C CA . PHE A 1 410 ? 189.07900 187.69300 232.76100 1.000 182.75385 410 PHE A CA 1
ATOM 3034 C C . PHE A 1 410 ? 189.97300 186.46300 232.84200 1.000 183.05670 410 PHE A C 1
ATOM 3035 O O . PHE A 1 410 ? 190.17500 185.90800 233.92700 1.000 182.73420 410 PHE A O 1
ATOM 3043 N N . LYS A 1 411 ? 190.51800 186.03000 231.70700 1.000 188.88660 411 LYS A N 1
ATOM 3044 C CA . LYS A 1 411 ? 191.46000 184.91800 231.69300 1.000 188.28878 411 LYS A CA 1
ATOM 3045 C C . LYS A 1 411 ? 192.80000 185.40500 231.16900 1.000 188.34689 411 LYS A C 1
ATOM 3046 O O . LYS A 1 411 ? 192.85300 186.22000 230.24500 1.000 188.15295 411 LYS A O 1
ATOM 3052 N N . THR A 1 412 ? 193.87700 184.89800 231.77100 1.000 189.63669 412 THR A N 1
ATOM 3053 C CA . THR A 1 412 ? 195.22000 185.27000 231.34200 1.000 189.39415 412 THR A CA 1
ATOM 3054 C C . THR A 1 412 ? 195.54300 184.68400 229.97100 1.000 189.41450 412 THR A C 1
ATOM 3055 O O . THR A 1 412 ? 196.12900 185.35700 229.11600 1.000 188.52842 412 THR A O 1
ATOM 3059 N N . GLU A 1 413 ? 195.17000 183.42200 229.74500 1.000 196.13056 413 GLU A N 1
ATOM 3060 C CA . GLU A 1 413 ? 195.51300 182.75600 228.49300 1.000 196.12260 413 GLU A CA 1
ATOM 3061 C C . GLU A 1 413 ? 194.75400 183.30400 227.29200 1.000 196.28686 413 GLU A C 1
ATOM 3062 O O . GLU A 1 413 ? 195.15500 183.03200 226.15500 1.000 194.80867 413 GLU A O 1
ATOM 3068 N N . HIS A 1 414 ? 193.67600 184.06000 227.50300 1.000 193.94720 414 HIS A N 1
ATOM 3069 C CA . HIS A 1 414 ? 193.01300 184.78100 226.42300 1.000 192.49473 414 HIS A CA 1
ATOM 3070 C C . HIS A 1 414 ? 193.13800 186.29200 226.58000 1.000 192.24149 414 HIS A C 1
ATOM 3071 O O . HIS A 1 414 ? 192.31500 187.03700 226.04100 1.000 192.33044 414 HIS A O 1
ATOM 3078 N N . ALA A 1 415 ? 194.15400 186.75700 227.31000 1.000 188.01799 415 ALA A N 1
ATOM 3079 C CA . ALA A 1 415 ? 194.32100 188.19100 227.52100 1.000 187.62831 415 ALA A CA 1
ATOM 3080 C C . ALA A 1 415 ? 194.58300 188.92200 226.20900 1.000 188.68581 415 ALA A C 1
ATOM 3081 O O . ALA A 1 415 ? 194.09700 190.04100 226.00800 1.000 187.33727 415 ALA A O 1
ATOM 3083 N N . HIS A 1 416 ? 195.35500 188.30800 225.30900 1.000 188.51165 416 HIS A N 1
ATOM 3084 C CA . HIS A 1 416 ? 195.73900 188.97600 224.07000 1.000 187.49344 416 HIS A CA 1
ATOM 3085 C C . HIS A 1 416 ? 194.56100 189.22200 223.13300 1.000 186.46353 416 HIS A C 1
ATOM 3086 O O . HIS A 1 416 ? 194.64500 190.11100 222.27800 1.000 184.80398 416 HIS A O 1
ATOM 3093 N N . LEU A 1 417 ? 193.47100 188.46800 223.26700 1.000 187.99400 417 LEU A N 1
ATOM 3094 C CA . LEU A 1 417 ? 192.29500 188.72200 222.45200 1.000 187.19739 417 LEU A CA 1
ATOM 3095 C C . LEU A 1 417 ? 191.64200 190.04100 222.86100 1.000 186.99910 417 LEU A C 1
ATOM 3096 O O . LEU A 1 417 ? 191.86300 190.53900 223.96700 1.000 186.35670 417 LEU A O 1
ATOM 3101 N N . PRO A 1 418 ? 190.84800 190.63900 221.97100 1.000 185.64860 418 PRO A N 1
ATOM 3102 C CA . PRO A 1 418 ? 190.10900 191.85100 222.33900 1.000 185.51957 418 PRO A CA 1
ATOM 3103 C C . PRO A 1 418 ? 189.14800 191.59400 223.49000 1.000 185.42835 418 PRO A C 1
ATOM 3104 O O . PRO A 1 418 ? 188.81300 190.45400 223.81700 1.000 185.52836 418 PRO A O 1
ATOM 3108 N N . VAL A 1 419 ? 188.69800 192.69200 224.10300 1.000 181.12726 419 VAL A N 1
ATOM 3109 C CA . VAL A 1 419 ? 187.94700 192.60700 225.35400 1.000 181.47805 419 VAL A CA 1
ATOM 3110 C C . VAL A 1 419 ? 186.66200 191.80600 225.17000 1.000 181.92998 419 VAL A C 1
ATOM 3111 O O . VAL A 1 419 ? 186.26400 191.03900 226.05600 1.000 181.16156 419 VAL A O 1
ATOM 3115 N N . LEU A 1 420 ? 185.99500 191.96200 224.02400 1.000 174.44125 420 LEU A N 1
ATOM 3116 C CA . LEU A 1 420 ? 184.75700 191.22300 223.79700 1.000 172.93055 420 LEU A CA 1
ATOM 3117 C C . LEU A 1 420 ? 185.02200 189.74300 223.56100 1.000 173.81045 420 LEU A C 1
ATOM 3118 O O . LEU A 1 420 ? 184.19800 188.90000 223.93500 1.000 173.22769 420 LEU A O 1
ATOM 3123 N N . LYS A 1 421 ? 186.15500 189.40700 222.95300 1.000 178.59839 421 LYS A N 1
ATOM 3124 C CA . LYS A 1 421 ? 186.50800 188.02200 222.67900 1.000 178.05312 421 LYS A CA 1
ATOM 3125 C C . LYS A 1 421 ? 187.17300 187.33600 223.86500 1.000 178.45105 421 LYS A C 1
ATOM 3126 O O . LYS A 1 421 ? 187.46700 186.13900 223.78500 1.000 177.65927 421 LYS A O 1
ATOM 3132 N N . ARG A 1 422 ? 187.41200 188.05700 224.95800 1.000 181.90862 422 ARG A N 1
ATOM 3133 C CA . ARG A 1 422 ? 188.05000 187.46300 226.12500 1.000 181.07914 422 ARG A CA 1
ATOM 3134 C C . ARG A 1 422 ? 187.04600 186.63400 226.91700 1.000 180.78058 422 ARG A C 1
ATOM 3135 O O . ARG A 1 422 ? 185.89800 187.04500 227.11100 1.000 181.04050 422 ARG A O 1
ATOM 3143 N N . ASP A 1 423 ? 187.48100 185.46200 227.37300 1.000 183.34769 423 ASP A N 1
ATOM 3144 C CA . ASP A 1 423 ? 186.62400 184.60000 228.17300 1.000 183.48195 423 ASP A CA 1
ATOM 3145 C C . ASP A 1 423 ? 186.57500 185.08400 229.61900 1.000 183.37580 423 ASP A C 1
ATOM 3146 O O . ASP A 1 423 ? 187.48400 185.76400 230.10300 1.000 183.93715 423 ASP A O 1
ATOM 3151 N N . VAL A 1 424 ? 185.48800 184.73800 230.30700 1.000 176.73783 424 VAL A N 1
ATOM 3152 C CA . VAL A 1 424 ? 185.25800 185.14900 231.68500 1.000 176.71132 424 VAL A CA 1
ATOM 3153 C C . VAL A 1 424 ? 184.84600 183.93200 232.51000 1.000 176.69808 424 VAL A C 1
ATOM 3154 O O . VAL A 1 424 ? 184.52000 182.87000 231.97900 1.000 177.11468 424 VAL A O 1
ATOM 3158 N N . ASN A 1 425 ? 184.86500 184.10800 233.83100 1.000 173.52184 425 ASN A N 1
ATOM 3159 C CA . ASN A 1 425 ? 184.32100 183.14000 234.78000 1.000 174.36030 425 ASN A CA 1
ATOM 3160 C C . ASN A 1 425 ? 183.21400 183.82100 235.57100 1.000 173.23507 425 ASN A C 1
ATOM 3161 O O . ASN A 1 425 ? 183.44600 184.85100 236.21300 1.000 171.67086 425 ASN A O 1
ATOM 3166 N N . GLY A 1 426 ? 182.02400 183.25000 235.52300 1.000 172.67579 426 GLY A N 1
ATOM 3167 C CA . GLY A 1 426 ? 180.88200 183.79300 236.22600 1.000 172.99288 426 GLY A CA 1
ATOM 3168 C C . GLY A 1 426 ? 179.62100 183.52600 235.43200 1.000 173.89791 426 GLY A C 1
ATOM 3169 O O . GLY A 1 426 ? 179.64300 182.86000 234.40100 1.000 173.65601 426 GLY A O 1
ATOM 3170 N N . ASP A 1 427 ? 178.51500 184.06500 235.93400 1.000 165.28340 427 ASP A N 1
ATOM 3171 C CA . ASP A 1 427 ? 177.26500 183.95100 235.20500 1.000 163.42987 427 ASP A CA 1
ATOM 3172 C C . ASP A 1 427 ? 177.25200 184.93300 234.03500 1.000 161.31556 427 ASP A C 1
ATOM 3173 O O . ASP A 1 427 ? 178.09700 185.82500 233.92500 1.000 160.07812 427 ASP A O 1
ATOM 3178 N N . ALA A 1 428 ? 176.27600 184.75200 233.14300 1.000 157.58965 428 ALA A N 1
ATOM 3179 C CA . ALA A 1 428 ? 176.15900 185.63500 231.98800 1.000 157.87294 428 ALA A CA 1
ATOM 3180 C C . ALA A 1 428 ? 175.92300 187.07800 232.41800 1.000 159.85385 428 ALA A C 1
ATOM 3181 O O . ALA A 1 428 ? 176.46800 188.01000 231.81600 1.000 160.01552 428 ALA A O 1
ATOM 3183 N N . SER A 1 429 ? 175.10900 187.28300 233.45700 1.000 162.81858 429 SER A N 1
ATOM 3184 C CA . SER A 1 429 ? 174.87600 188.63100 233.96700 1.000 161.99778 429 SER A CA 1
ATOM 3185 C C . SER A 1 429 ? 176.15900 189.24100 234.51800 1.000 161.81298 429 SER A C 1
ATOM 3186 O O . SER A 1 429 ? 176.43400 190.42900 234.31600 1.000 158.95226 429 SER A O 1
ATOM 3189 N N . GLU A 1 430 ? 176.95200 188.44200 235.23300 1.000 169.87095 430 GLU A N 1
ATOM 3190 C CA . GLU A 1 430 ? 178.21000 188.94600 235.77400 1.000 169.22457 430 GLU A CA 1
ATOM 3191 C C . GLU A 1 430 ? 179.20700 189.22700 234.65600 1.000 168.29405 430 GLU A C 1
ATOM 3192 O O . GLU A 1 430 ? 180.05800 190.11800 234.77400 1.000 167.79429 430 GLU A O 1
ATOM 3198 N N . ALA A 1 431 ? 179.13000 188.45600 233.56900 1.000 165.89765 431 ALA A N 1
ATOM 3199 C CA . ALA A 1 431 ? 179.98600 188.70000 232.41100 1.000 166.43043 431 ALA A CA 1
ATOM 3200 C C . ALA A 1 431 ? 179.63400 190.00900 231.70900 1.000 165.71735 431 ALA A C 1
ATOM 3201 O O . ALA A 1 431 ? 180.52600 190.78500 231.34900 1.000 166.04263 431 ALA A O 1
ATOM 3203 N N . ALA A 1 432 ? 178.33800 190.28200 231.52900 1.000 158.78092 432 ALA A N 1
ATOM 3204 C CA . ALA A 1 432 ? 177.90900 191.45500 230.76900 1.000 159.04416 432 ALA A CA 1
ATOM 3205 C C . ALA A 1 432 ? 178.38800 192.75100 231.41300 1.000 160.25754 432 ALA A C 1
ATOM 3206 O O . ALA A 1 432 ? 178.89800 193.64500 230.72700 1.000 160.49089 432 ALA A O 1
ATOM 3208 N N . ILE A 1 433 ? 178.23400 192.87200 232.73300 1.000 161.78511 433 ILE A N 1
ATOM 3209 C CA . ILE A 1 433 ? 178.65500 194.09100 233.41900 1.000 160.96521 433 ILE A CA 1
ATOM 3210 C C . ILE A 1 433 ? 180.16400 194.26300 233.32600 1.000 160.59268 433 ILE A C 1
ATOM 3211 O O . ILE A 1 433 ? 180.67100 195.38900 233.24500 1.000 160.11997 433 ILE A O 1
ATOM 3216 N N . LEU A 1 434 ? 180.90700 193.15600 233.36400 1.000 167.57097 434 LEU A N 1
ATOM 3217 C CA . LEU A 1 434 ? 182.36200 193.25500 233.37000 1.000 169.47083 434 LEU A CA 1
ATOM 3218 C C . LEU A 1 434 ? 182.88800 193.74600 232.02500 1.000 170.00212 434 LEU A C 1
ATOM 3219 O O . LEU A 1 434 ? 183.78400 194.59400 231.98300 1.000 171.50056 434 LEU A O 1
ATOM 3224 N N . LYS A 1 435 ? 182.35800 193.22400 230.91300 1.000 166.08105 435 LYS A N 1
ATOM 3225 C CA . LYS A 1 435 ? 182.79200 193.74000 229.61500 1.000 166.00129 435 LYS A CA 1
ATOM 3226 C C . LYS A 1 435 ? 182.41900 195.20600 229.45100 1.000 165.92360 435 LYS A C 1
ATOM 3227 O O . LYS A 1 435 ? 183.21600 196.00400 228.94200 1.000 166.89702 435 LYS A O 1
ATOM 3233 N N . PHE A 1 436 ? 181.21500 195.58200 229.87700 1.000 163.99823 436 PHE A N 1
ATOM 3234 C CA . PHE A 1 436 ? 180.79800 196.97000 229.73800 1.000 164.45285 436 PHE A CA 1
ATOM 3235 C C . PHE A 1 436 ? 181.69100 197.90100 230.54800 1.000 166.06694 436 PHE A C 1
ATOM 3236 O O . PHE A 1 436 ? 182.10100 198.95800 230.05700 1.000 165.84276 436 PHE A O 1
ATOM 3244 N N . ALA A 1 437 ? 182.00300 197.52800 231.79300 1.000 179.09936 437 ALA A N 1
ATOM 3245 C CA . ALA A 1 437 ? 182.91200 198.34300 232.59300 1.000 179.80658 437 ALA A CA 1
ATOM 3246 C C . ALA A 1 437 ? 184.30000 198.38300 231.96800 1.000 181.04511 437 ALA A C 1
ATOM 3247 O O . ALA A 1 437 ? 184.93700 199.44200 231.91700 1.000 182.13244 437 ALA A O 1
ATOM 3249 N N . GLU A 1 438 ? 184.77800 197.23800 231.47900 1.000 187.11399 438 GLU A N 1
ATOM 3250 C CA . GLU A 1 438 ? 186.07600 197.19200 230.81500 1.000 186.89209 438 GLU A CA 1
ATOM 3251 C C . GLU A 1 438 ? 186.08000 198.05700 229.56100 1.000 186.66545 438 GLU A C 1
ATOM 3252 O O . GLU A 1 438 ? 187.07300 198.73300 229.26500 1.000 186.97460 438 GLU A O 1
ATOM 3258 N N . MET A 1 439 ? 184.97800 198.04400 228.80800 1.000 184.21687 439 MET A N 1
ATOM 3259 C CA . MET A 1 439 ? 184.89500 198.85600 227.59900 1.000 184.09497 439 MET A CA 1
ATOM 3260 C C . MET A 1 439 ? 184.76300 200.33900 227.92400 1.000 183.62760 439 MET A C 1
ATOM 3261 O O . MET A 1 439 ? 185.29500 201.18000 227.19100 1.000 183.92252 439 MET A O 1
ATOM 3266 N N . SER A 1 440 ? 184.07100 200.68100 229.01100 1.000 189.12718 440 SER A N 1
ATOM 3267 C CA . SER A 1 440 ? 183.80200 202.08500 229.30700 1.000 190.17493 440 SER A CA 1
ATOM 3268 C C . SER A 1 440 ? 185.02100 202.77500 229.91100 1.000 191.51849 440 SER A C 1
ATOM 3269 O O . SER A 1 440 ? 185.52700 203.75900 229.36000 1.000 191.50557 440 SER A O 1
ATOM 3272 N N . THR A 1 441 ? 185.50500 202.27400 231.05000 1.000 197.40427 441 THR A N 1
ATOM 3273 C CA . THR A 1 441 ? 186.61500 202.93000 231.73400 1.000 196.39082 441 THR A CA 1
ATOM 3274 C C . THR A 1 441 ? 187.95400 202.66900 231.05800 1.000 197.14989 441 THR A C 1
ATOM 3275 O O . THR A 1 441 ? 188.95200 203.29500 231.43000 1.000 196.87459 441 THR A O 1
ATOM 3279 N N . GLY A 1 442 ? 188.00300 201.76100 230.09100 1.000 196.14593 442 GLY A N 1
ATOM 3280 C CA . GLY A 1 442 ? 189.22900 201.43000 229.38400 1.000 194.47610 442 GLY A CA 1
ATOM 3281 C C . GLY A 1 442 ? 190.02400 200.29700 229.99900 1.000 195.00040 442 GLY A C 1
ATOM 3282 O O . GLY A 1 442 ? 190.43300 199.37200 229.29400 1.000 194.09620 442 GLY A O 1
ATOM 3283 N N . SER A 1 443 ? 190.26300 200.36100 231.31100 1.000 195.68375 443 SER A N 1
ATOM 3284 C CA . SER A 1 443 ? 190.97400 199.29200 232.01200 1.000 195.14137 443 SER A CA 1
ATOM 3285 C C . SER A 1 443 ? 190.55900 199.36200 233.48000 1.000 194.12105 443 SER A C 1
ATOM 3286 O O . SER A 1 443 ? 191.03200 200.23300 234.21500 1.000 194.11056 443 SER A O 1
ATOM 3289 N N . VAL A 1 444 ? 189.68300 198.44300 233.89300 1.000 197.09684 444 VAL A N 1
ATOM 3290 C CA . VAL A 1 444 ? 189.17900 198.48300 235.25800 1.000 198.12642 444 VAL A CA 1
ATOM 3291 C C . VAL A 1 444 ? 190.17300 197.83200 236.21400 1.000 199.32629 444 VAL A C 1
ATOM 3292 O O . VAL A 1 444 ? 190.04100 197.96500 237.43700 1.000 199.73843 444 VAL A O 1
ATOM 3296 N N . MET A 1 445 ? 191.17900 197.13300 235.68200 1.000 201.85639 445 MET A N 1
ATOM 3297 C CA . MET A 1 445 ? 192.26800 196.64200 236.52100 1.000 201.65514 445 MET A CA 1
ATOM 3298 C C . MET A 1 445 ? 192.92500 197.80600 237.25600 1.000 202.39082 445 MET A C 1
ATOM 3299 O O . MET A 1 445 ? 193.32500 197.67700 238.41900 1.000 201.95284 445 MET A O 1
ATOM 3304 N N . ASN A 1 446 ? 193.00600 198.96800 236.60200 1.000 207.79904 446 ASN A N 1
ATOM 3305 C CA . ASN A 1 446 ? 193.43900 200.17900 237.29100 1.000 208.09251 446 ASN A CA 1
ATOM 3306 C C . ASN A 1 446 ? 192.55200 200.46700 238.49500 1.000 207.69340 446 ASN A C 1
ATOM 3307 O O . ASN A 1 446 ? 193.04500 200.84800 239.56400 1.000 207.73243 446 ASN A O 1
ATOM 3312 N N . ILE A 1 447 ? 191.23800 200.29000 238.34300 1.000 204.66470 447 ILE A N 1
ATOM 3313 C CA . ILE A 1 447 ? 190.33600 200.44600 239.48000 1.000 204.46617 447 ILE A CA 1
ATOM 3314 C C . ILE A 1 447 ? 190.58000 199.34300 240.50400 1.000 204.00432 447 ILE A C 1
ATOM 3315 O O . ILE A 1 447 ? 190.50000 199.57500 241.71500 1.000 204.25731 447 ILE A O 1
ATOM 3320 N N . ARG A 1 448 ? 190.88900 198.12800 240.03800 1.000 203.50141 448 ARG A N 1
ATOM 3321 C CA . ARG A 1 448 ? 191.28000 197.06700 240.96300 1.000 203.68269 448 ARG A CA 1
ATOM 3322 C C . ARG A 1 448 ? 192.51000 197.46600 241.76800 1.000 204.13466 448 ARG A C 1
ATOM 3323 O O . ARG A 1 448 ? 192.54000 197.30500 242.99300 1.000 204.00566 448 ARG A O 1
ATOM 3331 N N . SER A 1 449 ? 193.53800 197.98300 241.09200 1.000 211.33700 449 SER A N 1
ATOM 3332 C CA . SER A 1 449 ? 194.76100 198.37400 241.78500 1.000 212.38443 449 SER A CA 1
ATOM 3333 C C . SER A 1 449 ? 194.51100 199.53600 242.73800 1.000 212.86969 449 SER A C 1
ATOM 3334 O O . SER A 1 449 ? 195.02100 199.54500 243.86500 1.000 212.04077 449 SER A O 1
ATOM 3337 N N . LYS A 1 450 ? 193.72700 200.52400 242.30700 1.000 211.35036 450 LYS A N 1
ATOM 3338 C CA . LYS A 1 450 ? 193.44300 201.68300 243.14300 1.000 210.52783 450 LYS A CA 1
ATOM 3339 C C . LYS A 1 450 ? 192.37600 201.41100 244.19400 1.000 210.52659 450 LYS A C 1
ATOM 3340 O O . LYS A 1 450 ? 192.17600 202.25000 245.07900 1.000 210.76384 450 LYS A O 1
ATOM 3346 N N . GLN A 1 451 ? 191.69100 200.26900 244.12400 1.000 212.50604 451 GLN A N 1
ATOM 3347 C CA . GLN A 1 451 ? 190.61000 199.94000 245.05700 1.000 212.31290 451 GLN A CA 1
ATOM 3348 C C . GLN A 1 451 ? 190.74000 198.46600 245.44000 1.000 211.79565 451 GLN A C 1
ATOM 3349 O O . GLN A 1 451 ? 190.26800 197.58200 244.72000 1.000 212.19258 451 GLN A O 1
ATOM 3355 N N . LYS A 1 452 ? 191.38000 198.21100 246.57700 1.000 204.96460 452 LYS A N 1
ATOM 3356 C CA . LYS A 1 452 ? 191.54300 196.84800 247.05300 1.000 204.99121 452 LYS A CA 1
ATOM 3357 C C . LYS A 1 452 ? 190.22700 196.31200 247.61600 1.000 204.95466 452 LYS A C 1
ATOM 3358 O O . LYS A 1 452 ? 189.29600 197.06000 247.92400 1.000 204.61626 452 LYS A O 1
ATOM 3364 N N . LYS A 1 453 ? 190.16300 194.99000 247.74400 1.000 201.87945 453 LYS A N 1
ATOM 3365 C CA . LYS A 1 453 ? 188.99300 194.29500 248.26200 1.000 201.86050 453 LYS A CA 1
ATOM 3366 C C . LYS A 1 453 ? 189.29800 193.71900 249.63900 1.000 202.84484 453 LYS A C 1
ATOM 3367 O O . LYS A 1 453 ? 190.36500 193.13200 249.84800 1.000 202.32119 453 LYS A O 1
ATOM 3373 N N . VAL A 1 454 ? 188.36300 193.89000 250.57200 1.000 204.44081 454 VAL A N 1
ATOM 3374 C CA . VAL A 1 454 ? 188.50300 193.31200 251.90600 1.000 204.02592 454 VAL A CA 1
ATOM 3375 C C . VAL A 1 454 ? 187.35500 192.39300 252.29000 1.000 203.47244 454 VAL A C 1
ATOM 3376 O O . VAL A 1 454 ? 187.52400 191.54900 253.18900 1.000 204.03877 454 VAL A O 1
ATOM 3380 N N . SER A 1 455 ? 186.18100 192.49800 251.67100 1.000 195.74644 455 SER A N 1
ATOM 3381 C CA . SER A 1 455 ? 185.06200 191.63300 252.01200 1.000 195.99006 455 SER A CA 1
ATOM 3382 C C . SER A 1 455 ? 184.22500 191.38500 250.76700 1.000 195.82288 455 SER A C 1
ATOM 3383 O O . SER A 1 455 ? 184.27200 192.15100 249.80200 1.000 195.85910 455 SER A O 1
ATOM 3386 N N . GLU A 1 456 ? 183.46300 190.29300 250.79900 1.000 188.99421 456 GLU A N 1
ATOM 3387 C CA . GLU A 1 456 ? 182.55900 189.95600 249.70800 1.000 188.92842 456 GLU A CA 1
ATOM 3388 C C . GLU A 1 456 ? 181.52500 188.96300 250.21500 1.000 189.06023 456 GLU A C 1
ATOM 3389 O O . GLU A 1 456 ? 181.79700 188.15400 251.10700 1.000 187.97490 456 GLU A O 1
ATOM 3395 N N . ILE A 1 457 ? 180.32900 189.04300 249.64000 1.000 192.14376 457 ILE A N 1
ATOM 3396 C CA . ILE A 1 457 ? 179.25800 188.09300 249.93000 1.000 191.55570 457 ILE A CA 1
ATOM 3397 C C . ILE A 1 457 ? 178.78500 187.47600 248.61900 1.000 191.55528 457 ILE A C 1
ATOM 3398 O O . ILE A 1 457 ? 178.41100 188.20400 247.68900 1.000 191.71215 457 ILE A O 1
ATOM 3403 N N . PRO A 1 458 ? 178.78700 186.15200 248.49900 1.000 195.89130 458 PRO A N 1
ATOM 3404 C CA . PRO A 1 458 ? 178.41100 185.51800 247.23300 1.000 196.16562 458 PRO A CA 1
ATOM 3405 C C . PRO A 1 458 ? 176.91100 185.54800 246.98500 1.000 196.76159 458 PRO A C 1
ATOM 3406 O O . PRO A 1 458 ? 176.10400 185.77300 247.89100 1.000 196.03295 458 PRO A O 1
ATOM 3410 N N . PHE A 1 459 ? 176.54900 185.31800 245.72400 1.000 196.35974 459 PHE A N 1
ATOM 3411 C CA . PHE A 1 459 ? 175.15100 185.17100 245.32900 1.000 196.02251 459 PHE A CA 1
ATOM 3412 C C . PHE A 1 459 ? 174.56000 183.93500 245.99400 1.000 197.09293 459 PHE A C 1
ATOM 3413 O O . PHE A 1 459 ? 175.08700 182.82700 245.84600 1.000 196.62850 459 PHE A O 1
ATOM 3421 N N . ASN A 1 460 ? 173.46400 184.12000 246.72800 1.000 204.01556 460 ASN A N 1
ATOM 3422 C CA . ASN A 1 460 ? 172.76100 183.00700 247.35100 1.000 204.36391 460 ASN A CA 1
ATOM 3423 C C . ASN A 1 460 ? 171.66000 182.50300 246.42500 1.000 204.59067 460 ASN A C 1
ATOM 3424 O O . ASN A 1 460 ? 171.61300 182.87900 245.25000 1.000 203.93963 460 ASN A O 1
ATOM 3429 N N . SER A 1 461 ? 170.77300 181.65100 246.94000 1.000 210.74743 461 SER A N 1
ATOM 3430 C CA . SER A 1 461 ? 169.67800 181.09700 246.15600 1.000 210.85885 461 SER A CA 1
ATOM 3431 C C . SER A 1 461 ? 168.32800 181.71800 246.48800 1.000 210.54628 461 SER A C 1
ATOM 3432 O O . SER A 1 461 ? 167.36800 181.51100 245.73900 1.000 210.93050 461 SER A O 1
ATOM 3435 N N . ALA A 1 462 ? 168.22100 182.45800 247.59100 1.000 199.05122 462 ALA A N 1
ATOM 3436 C CA . ALA A 1 462 ? 166.98300 183.15700 247.91200 1.000 198.42416 462 ALA A CA 1
ATOM 3437 C C . ALA A 1 462 ? 167.21400 184.66100 247.93700 1.000 198.35077 462 ALA A C 1
ATOM 3438 O O . ALA A 1 462 ? 166.52500 185.41700 247.24500 1.000 198.34505 462 ALA A O 1
ATOM 3440 N N . ASN A 1 463 ? 168.18700 185.10200 248.73500 1.000 195.75299 463 ASN A N 1
ATOM 3441 C CA . ASN A 1 463 ? 168.54700 186.51400 248.76900 1.000 195.38630 463 ASN A CA 1
ATOM 3442 C C . ASN A 1 463 ? 169.38600 186.92500 247.56700 1.000 197.06699 463 ASN A C 1
ATOM 3443 O O . ASN A 1 463 ? 169.24800 188.05800 247.09600 1.000 196.76848 463 ASN A O 1
ATOM 3448 N N . LYS A 1 464 ? 170.25300 186.03200 247.07900 1.000 200.46541 464 LYS A N 1
ATOM 3449 C CA . LYS A 1 464 ? 171.06900 186.21700 245.88000 1.000 199.20752 464 LYS A CA 1
ATOM 3450 C C . LYS A 1 464 ? 171.60900 187.63300 245.71200 1.000 200.22432 464 LYS A C 1
ATOM 3451 O O . LYS A 1 464 ? 171.51900 188.20100 244.61800 1.000 200.44747 464 LYS A O 1
ATOM 3457 N N . TYR A 1 465 ? 172.16700 188.21500 246.76600 1.000 199.04676 465 TYR A N 1
ATOM 3458 C CA . TYR A 1 465 ? 172.77900 189.53000 246.65200 1.000 198.24424 465 TYR A CA 1
ATOM 3459 C C . TYR A 1 465 ? 174.29700 189.40600 246.61400 1.000 198.63693 465 TYR A C 1
ATOM 3460 O O . TYR A 1 465 ? 174.86400 188.32400 246.78700 1.000 198.31993 465 TYR A O 1
ATOM 3469 N N . GLN A 1 466 ? 174.95300 190.53800 246.37600 1.000 200.74528 466 GLN A N 1
ATOM 3470 C CA . GLN A 1 466 ? 176.41100 190.62000 246.36500 1.000 201.75634 466 GLN A CA 1
ATOM 3471 C C . GLN A 1 466 ? 176.82600 191.85700 247.15900 1.000 201.83939 466 GLN A C 1
ATOM 3472 O O . GLN A 1 466 ? 176.76200 192.98300 246.66000 1.000 200.37953 466 GLN A O 1
ATOM 3478 N N . VAL A 1 467 ? 177.24800 191.63800 248.40100 1.000 201.76920 467 VAL A N 1
ATOM 3479 C CA . VAL A 1 467 ? 177.77200 192.68700 249.26700 1.000 199.89225 467 VAL A CA 1
ATOM 3480 C C . VAL A 1 467 ? 179.28400 192.55300 249.34400 1.000 199.53150 467 VAL A C 1
ATOM 3481 O O . VAL A 1 467 ? 179.81100 191.45900 249.56900 1.000 197.95267 467 VAL A O 1
ATOM 3485 N N . SER A 1 468 ? 179.97900 193.66900 249.14300 1.000 207.27346 468 SER A N 1
ATOM 3486 C CA . SER A 1 468 ? 181.42300 193.70600 249.29300 1.000 207.85960 468 SER A CA 1
ATOM 3487 C C . SER A 1 468 ? 181.81600 195.02500 249.93500 1.000 209.34772 468 SER A C 1
ATOM 3488 O O . SER A 1 468 ? 181.10400 196.02700 249.83300 1.000 208.84612 468 SER A O 1
ATOM 3491 N N . VAL A 1 469 ? 182.96900 195.01200 250.59600 1.000 212.83000 469 VAL A N 1
ATOM 3492 C CA . VAL A 1 469 ? 183.51900 196.18200 251.26600 1.000 212.24463 469 VAL A CA 1
ATOM 3493 C C . VAL A 1 469 ? 184.81400 196.56000 250.56200 1.000 211.97789 469 VAL A C 1
ATOM 3494 O O . VAL A 1 469 ? 185.66400 195.69800 250.30900 1.000 210.71890 469 VAL A O 1
ATOM 3498 N N . HIS A 1 470 ? 184.95300 197.83900 250.22800 1.000 216.29352 470 HIS A N 1
ATOM 3499 C CA . HIS A 1 470 ? 186.11600 198.34700 249.51600 1.000 215.95883 470 HIS A CA 1
ATOM 3500 C C . HIS A 1 470 ? 186.74100 199.48600 250.30700 1.000 216.17952 470 HIS A C 1
ATOM 3501 O O . HIS A 1 470 ? 186.03800 200.40700 250.73700 1.000 215.47002 470 HIS A O 1
ATOM 3508 N N . GLU A 1 471 ? 188.05700 199.41900 250.49600 1.000 220.31898 471 GLU A N 1
ATOM 3509 C CA . GLU A 1 471 ? 188.77200 200.46800 251.21000 1.000 220.88893 471 GLU A CA 1
ATOM 3510 C C . GLU A 1 471 ? 188.75000 201.75600 250.39900 1.000 221.18738 471 GLU A C 1
ATOM 3511 O O . GLU A 1 471 ? 189.07500 201.75300 249.20900 1.000 220.59636 471 GLU A O 1
ATOM 3517 N N . ARG A 1 472 ? 188.38700 202.86000 251.04200 1.000 227.27959 472 ARG A N 1
ATOM 3518 C CA . ARG A 1 472 ? 188.36400 204.14000 250.34600 1.000 227.08616 472 ARG A CA 1
ATOM 3519 C C . ARG A 1 472 ? 189.77400 204.52800 249.92100 1.000 227.26464 472 ARG A C 1
ATOM 3520 O O . ARG A 1 472 ? 190.75000 204.19700 250.60200 1.000 228.02428 472 ARG A O 1
ATOM 3528 N N . GLU A 1 473 ? 189.87700 205.21800 248.78600 1.000 225.81322 473 GLU A N 1
ATOM 3529 C CA . GLU A 1 473 ? 191.16800 205.56600 248.20500 1.000 226.05509 473 GLU A CA 1
ATOM 3530 C C . GLU A 1 473 ? 191.97500 206.44600 249.15100 1.000 226.33079 473 GLU A C 1
ATOM 3531 O O . GLU A 1 473 ? 193.18900 206.26600 249.29200 1.000 225.44765 473 GLU A O 1
ATOM 3537 N N . ASP A 1 474 ? 191.31000 207.39700 249.80300 1.000 229.36962 474 ASP A N 1
ATOM 3538 C CA . ASP A 1 474 ? 191.95800 208.22300 250.81300 1.000 228.85350 474 ASP A CA 1
ATOM 3539 C C . ASP A 1 474 ? 192.20100 207.47500 252.11700 1.000 228.96869 474 ASP A C 1
ATOM 3540 O O . ASP A 1 474 ? 192.81300 208.04200 253.02900 1.000 228.93103 474 ASP A O 1
ATOM 3545 N N . LYS A 1 475 ? 191.72800 206.23000 252.22500 1.000 224.67200 475 LYS A N 1
ATOM 3546 C CA . LYS A 1 475 ? 191.89800 205.40800 253.42400 1.000 223.66210 475 LYS A CA 1
ATOM 3547 C C . LYS A 1 475 ? 191.25300 206.07400 254.63800 1.000 223.81209 475 LYS A C 1
ATOM 3548 O O . LYS A 1 475 ? 191.88300 206.27800 255.67800 1.000 223.66050 475 LYS A O 1
ATOM 3554 N N . SER A 1 476 ? 189.97300 206.41500 254.49500 1.000 231.15697 476 SER A N 1
ATOM 3555 C CA . SER A 1 476 ? 189.22000 207.06800 255.55800 1.000 231.50818 476 SER A CA 1
ATOM 3556 C C . SER A 1 476 ? 187.97400 206.31300 255.99200 1.000 231.26564 476 SER A C 1
ATOM 3557 O O . SER A 1 476 ? 187.54500 206.48900 257.13900 1.000 230.58189 476 SER A O 1
ATOM 3560 N N . GLY A 1 477 ? 187.38200 205.48600 255.13400 1.000 227.34879 477 GLY A N 1
ATOM 3561 C CA . GLY A 1 477 ? 186.18000 204.75700 255.47600 1.000 226.46454 477 GLY A CA 1
ATOM 3562 C C . GLY A 1 477 ? 186.08800 203.47100 254.68300 1.000 226.36752 477 GLY A C 1
ATOM 3563 O O . GLY A 1 477 ? 187.08400 202.96200 254.16600 1.000 225.37820 477 GLY A O 1
ATOM 3564 N N . TYR A 1 478 ? 184.86900 202.94700 254.59400 1.000 219.52878 478 TYR A N 1
ATOM 3565 C CA . TYR A 1 478 ? 184.58800 201.71600 253.87100 1.000 219.09608 478 TYR A CA 1
ATOM 3566 C C . TYR A 1 478 ? 183.43300 201.94100 252.90600 1.000 218.18678 478 TYR A C 1
ATOM 3567 O O . TYR A 1 478 ? 182.45200 202.61200 253.24300 1.000 217.56534 478 TYR A O 1
ATOM 3576 N N . PHE A 1 479 ? 183.55300 201.37900 251.70700 1.000 211.62233 479 PHE A N 1
ATOM 3577 C CA . PHE A 1 479 ? 182.52800 201.50400 250.68100 1.000 211.92075 479 PHE A CA 1
ATOM 3578 C C . PHE A 1 479 ? 181.73200 200.21200 250.57000 1.000 212.49559 479 PHE A C 1
ATOM 3579 O O . PHE A 1 479 ? 182.29600 199.11500 250.62200 1.000 213.40649 479 PHE A O 1
ATOM 3587 N N . LEU A 1 480 ? 180.42000 200.35100 250.41500 1.000 213.52222 480 LEU A N 1
ATOM 3588 C CA . LEU A 1 480 ? 179.50700 199.22200 250.31200 1.000 213.69581 480 LEU A CA 1
ATOM 3589 C C . LEU A 1 480 ? 178.93000 199.16600 248.90400 1.000 214.05673 480 LEU A C 1
ATOM 3590 O O . LEU A 1 480 ? 178.37900 200.15600 248.41400 1.000 213.56705 480 LEU A O 1
ATOM 3595 N N . VAL A 1 481 ? 179.06300 198.00800 248.26100 1.000 206.16476 481 VAL A N 1
ATOM 3596 C CA . VAL A 1 481 ? 178.52300 197.76000 246.92900 1.000 205.34897 481 VAL A CA 1
ATOM 3597 C C . VAL A 1 481 ? 177.49700 196.64200 247.03600 1.000 204.90719 481 VAL A C 1
ATOM 3598 O O . VAL A 1 481 ? 177.64200 195.73700 247.86600 1.000 203.72482 481 VAL A O 1
ATOM 3602 N N . MET A 1 482 ? 176.46000 196.71000 246.20400 1.000 196.33050 482 MET A N 1
ATOM 3603 C CA . MET A 1 482 ? 175.25000 195.93500 246.43100 1.000 196.68948 482 MET A CA 1
ATOM 3604 C C . MET A 1 482 ? 174.42200 195.93500 245.15300 1.000 196.74849 482 MET A C 1
ATOM 3605 O O . MET A 1 482 ? 173.91300 196.98700 244.75700 1.000 196.17028 482 MET A O 1
ATOM 3610 N N . LYS A 1 483 ? 174.29400 194.77500 244.49600 1.000 191.71566 483 LYS A N 1
ATOM 3611 C CA . LYS A 1 483 ? 173.36600 194.66800 243.37600 1.000 190.75970 483 LYS A CA 1
ATOM 3612 C C . LYS A 1 483 ? 172.48900 193.44200 243.56500 1.000 191.73723 483 LYS A C 1
ATOM 3613 O O . LYS A 1 483 ? 172.89100 192.45900 244.19400 1.000 190.64452 483 LYS A O 1
ATOM 3619 N N . GLY A 1 484 ? 171.30400 193.49300 242.97600 1.000 188.96205 484 GLY A N 1
ATOM 3620 C CA . GLY A 1 484 ? 170.38900 192.37400 243.03400 1.000 187.58612 484 GLY A CA 1
ATOM 3621 C C . GLY A 1 484 ? 169.16800 192.66200 242.19300 1.000 186.35374 484 GLY A C 1
ATOM 3622 O O . GLY A 1 484 ? 169.13200 193.61600 241.40900 1.000 187.27790 484 GLY A O 1
ATOM 3623 N N . ALA A 1 485 ? 168.16600 191.80900 242.36300 1.000 188.57783 485 ALA A N 1
ATOM 3624 C CA . ALA A 1 485 ? 166.89600 192.00700 241.69000 1.000 189.10569 485 ALA A CA 1
ATOM 3625 C C . ALA A 1 485 ? 166.28200 193.33100 242.14400 1.000 190.08246 485 ALA A C 1
ATOM 3626 O O . ALA A 1 485 ? 166.22700 193.59600 243.35400 1.000 191.12889 485 ALA A O 1
ATOM 3628 N N . PRO A 1 486 ? 165.83000 194.18100 241.21900 1.000 185.79304 486 PRO A N 1
ATOM 3629 C CA . PRO A 1 486 ? 165.37800 195.53000 241.60900 1.000 186.08892 486 PRO A CA 1
ATOM 3630 C C . PRO A 1 486 ? 164.26500 195.54400 242.64400 1.000 187.67974 486 PRO A C 1
ATOM 3631 O O . PRO A 1 486 ? 164.24800 196.42800 243.50900 1.000 187.71681 486 PRO A O 1
ATOM 3635 N N . GLU A 1 487 ? 163.33300 194.59200 242.58100 1.000 188.18160 487 GLU A N 1
ATOM 3636 C CA . GLU A 1 487 ? 162.25100 194.55100 243.56000 1.000 186.18721 487 GLU A CA 1
ATOM 3637 C C . GLU A 1 487 ? 162.78900 194.29000 244.96200 1.000 185.59348 487 GLU A C 1
ATOM 3638 O O . GLU A 1 487 ? 162.30700 194.86800 245.94400 1.000 184.95285 487 GLU A O 1
ATOM 3644 N N . ARG A 1 488 ? 163.79200 193.41800 245.07400 1.000 189.42701 488 ARG A N 1
ATOM 3645 C CA . ARG A 1 488 ? 164.32900 193.06100 246.38200 1.000 189.60757 488 ARG A CA 1
ATOM 3646 C C . ARG A 1 488 ? 165.09800 194.21100 247.01700 1.000 190.45369 488 ARG A C 1
ATOM 3647 O O . ARG A 1 488 ? 165.10200 194.34800 248.24500 1.000 190.69815 488 ARG A O 1
ATOM 3655 N N . ILE A 1 489 ? 165.75600 195.04100 246.20800 1.000 185.20209 489 ILE A N 1
ATOM 3656 C CA . ILE A 1 489 ? 166.54800 196.14900 246.72600 1.000 183.85741 489 ILE A CA 1
ATOM 3657 C C . ILE A 1 489 ? 165.77200 197.46000 246.70700 1.000 182.96710 489 ILE A C 1
ATOM 3658 O O . ILE A 1 489 ? 166.30100 198.49500 247.12500 1.000 184.01468 489 ILE A O 1
ATOM 3663 N N . LEU A 1 490 ? 164.53200 197.44500 246.22100 1.000 188.20550 490 LEU A N 1
ATOM 3664 C CA . LEU A 1 490 ? 163.65700 198.60600 246.33800 1.000 189.42043 490 LEU A CA 1
ATOM 3665 C C . LEU A 1 490 ? 163.37200 198.91300 247.80600 1.000 191.07601 490 LEU A C 1
ATOM 3666 O O . LEU A 1 490 ? 163.41100 200.07300 248.22700 1.000 192.00096 490 LEU A O 1
ATOM 3671 N N . GLU A 1 491 ? 163.09100 197.87400 248.59500 1.000 190.89790 491 GLU A N 1
ATOM 3672 C CA . GLU A 1 491 ? 162.87500 198.05700 250.02500 1.000 191.13821 491 GLU A CA 1
ATOM 3673 C C . GLU A 1 491 ? 164.17300 198.32000 250.77300 1.000 191.35407 491 GLU A C 1
ATOM 3674 O O . GLU A 1 491 ? 164.14700 198.94500 251.83900 1.000 190.19738 491 GLU A O 1
ATOM 3680 N N . ARG A 1 492 ? 165.30500 197.86700 250.24000 1.000 190.28110 492 ARG A N 1
ATOM 3681 C CA . ARG A 1 492 ? 166.59600 198.04100 250.88900 1.000 189.49950 492 ARG A CA 1
ATOM 3682 C C . ARG A 1 492 ? 167.25000 199.37400 250.55600 1.000 188.88900 492 ARG A C 1
ATOM 3683 O O . ARG A 1 492 ? 168.38900 199.61000 250.97200 1.000 188.71106 492 ARG A O 1
ATOM 3691 N N . CYS A 1 493 ? 166.56700 200.24200 249.81500 1.000 198.31750 493 CYS A N 1
ATOM 3692 C CA . CYS A 1 493 ? 167.08800 201.55200 249.45200 1.000 198.92725 493 CYS A CA 1
ATOM 3693 C C . CYS A 1 493 ? 166.16900 202.63400 249.99800 1.000 199.51112 493 CYS A C 1
ATOM 3694 O O . CYS A 1 493 ? 164.95800 202.60900 249.75000 1.000 199.83323 493 CYS A O 1
ATOM 3697 N N . SER A 1 494 ? 166.74700 203.58200 250.73700 1.000 199.38686 494 SER A N 1
ATOM 3698 C CA . SER A 1 494 ? 166.00100 204.71000 251.27500 1.000 198.89070 494 SER A CA 1
ATOM 3699 C C . SER A 1 494 ? 166.26100 206.01600 250.54100 1.000 198.79894 494 SER A C 1
ATOM 3700 O O . SER A 1 494 ? 165.44800 206.93800 250.65200 1.000 198.78512 494 SER A O 1
ATOM 3703 N N . THR A 1 495 ? 167.36400 206.11700 249.80400 1.000 207.48569 495 THR A N 1
ATOM 3704 C CA . THR A 1 495 ? 167.71400 207.32100 249.06800 1.000 207.48477 495 THR A CA 1
ATOM 3705 C C . THR A 1 495 ? 168.11900 206.94500 247.65100 1.000 207.46664 495 THR A C 1
ATOM 3706 O O . THR A 1 495 ? 168.58300 205.83000 247.39600 1.000 208.03146 495 THR A O 1
ATOM 3710 N N . ILE A 1 496 ? 167.93500 207.88500 246.72700 1.000 202.39409 496 ILE A N 1
ATOM 3711 C CA . ILE A 1 496 ? 168.25600 207.68100 245.32000 1.000 202.31323 496 ILE A CA 1
ATOM 3712 C C . ILE A 1 496 ? 169.19800 208.78900 244.86900 1.000 201.60090 496 ILE A C 1
ATOM 3713 O O . ILE A 1 496 ? 168.96300 209.96800 245.15800 1.000 201.21161 496 ILE A O 1
ATOM 3718 N N . LEU A 1 497 ? 170.27300 208.40700 244.18500 1.000 197.55072 497 LEU A N 1
ATOM 3719 C CA . LEU A 1 497 ? 171.19500 209.37500 243.60400 1.000 197.98582 497 LEU A CA 1
ATOM 3720 C C . LEU A 1 497 ? 170.55000 210.00000 242.37400 1.000 199.19432 497 LEU A C 1
ATOM 3721 O O . LEU A 1 497 ? 170.17400 209.29000 241.43500 1.000 198.89194 497 LEU A O 1
ATOM 3726 N N . ILE A 1 498 ? 170.41600 211.32400 242.37800 1.000 198.15839 498 ILE A N 1
ATOM 3727 C CA . ILE A 1 498 ? 169.85200 212.06100 241.25400 1.000 197.44469 498 ILE A CA 1
ATOM 3728 C C . ILE A 1 498 ? 170.78900 213.21200 240.92300 1.000 197.60951 498 ILE A C 1
ATOM 3729 O O . ILE A 1 498 ? 170.99600 214.10500 241.75400 1.000 197.67754 498 ILE A O 1
ATOM 3734 N N . ASP A 1 499 ? 171.35000 213.19200 239.71200 1.000 199.08417 499 ASP A N 1
ATOM 3735 C CA . ASP A 1 499 ? 172.19900 214.27300 239.20800 1.000 199.17399 499 ASP A CA 1
ATOM 3736 C C . ASP A 1 499 ? 173.36400 214.55600 240.15400 1.000 197.72790 499 ASP A C 1
ATOM 3737 O O . ASP A 1 499 ? 173.76400 215.70400 240.35900 1.000 196.82888 499 ASP A O 1
ATOM 3742 N N . GLY A 1 500 ? 173.91600 213.49500 240.73600 1.000 198.16054 500 GLY A N 1
ATOM 3743 C CA . GLY A 1 500 ? 174.99000 213.63100 241.69500 1.000 198.35951 500 GLY A CA 1
ATOM 3744 C C . GLY A 1 500 ? 174.55600 214.01000 243.09300 1.000 199.64586 500 GLY A C 1
ATOM 3745 O O . GLY A 1 500 ? 175.41700 214.17900 243.96500 1.000 199.44185 500 GLY A O 1
ATOM 3746 N N . THR A 1 501 ? 173.25500 214.14700 243.33700 1.000 199.64169 501 THR A N 1
ATOM 3747 C CA . THR A 1 501 ? 172.72700 214.53500 244.63700 1.000 198.40592 501 THR A CA 1
ATOM 3748 C C . THR A 1 501 ? 171.91500 213.38600 245.21300 1.000 197.83833 501 THR A C 1
ATOM 3749 O O . THR A 1 501 ? 171.04100 212.83500 244.53500 1.000 197.70055 501 THR A O 1
ATOM 3753 N N . GLU A 1 502 ? 172.20600 213.02800 246.46100 1.000 193.42935 502 GLU A N 1
ATOM 3754 C CA . GLU A 1 502 ? 171.48000 211.96400 247.14200 1.000 193.73108 502 GLU A CA 1
ATOM 3755 C C . GLU A 1 502 ? 170.11600 212.48500 247.57900 1.000 193.67110 502 GLU A C 1
ATOM 3756 O O . GLU A 1 502 ? 170.02800 213.36800 248.43900 1.000 193.04016 502 GLU A O 1
ATOM 3762 N N . ILE A 1 503 ? 169.05700 211.94000 246.99100 1.000 198.54723 503 ILE A N 1
ATOM 3763 C CA . ILE A 1 503 ? 167.69000 212.37500 247.24400 1.000 198.27567 503 ILE A CA 1
ATOM 3764 C C . ILE A 1 503 ? 166.96400 211.24400 247.95800 1.000 199.11250 503 ILE A C 1
ATOM 3765 O O . ILE A 1 503 ? 167.04500 210.09700 247.51700 1.000 199.23618 503 ILE A O 1
ATOM 3770 N N . PRO A 1 504 ? 166.26400 211.51100 249.06100 1.000 202.79685 504 PRO A N 1
ATOM 3771 C CA . PRO A 1 504 ? 165.49500 210.45000 249.71900 1.000 203.05440 504 PRO A CA 1
ATOM 3772 C C . PRO A 1 504 ? 164.39900 209.91400 248.81000 1.000 203.10156 504 PRO A C 1
ATOM 3773 O O . PRO A 1 504 ? 163.83800 210.63500 247.98100 1.000 202.14998 504 PRO A O 1
ATOM 3777 N N . LEU A 1 505 ? 164.09800 208.62900 248.97600 1.000 204.68057 505 LEU A N 1
ATOM 3778 C CA . LEU A 1 505 ? 163.11900 207.94800 248.13500 1.000 203.80641 505 LEU A CA 1
ATOM 3779 C C . LEU A 1 505 ? 161.71700 208.30400 248.61400 1.000 203.22095 505 LEU A C 1
ATOM 3780 O O . LEU A 1 505 ? 161.33400 207.97300 249.74100 1.000 202.89157 505 LEU A O 1
ATOM 3785 N N . ASP A 1 506 ? 160.95200 208.97800 247.76200 1.000 209.88419 506 ASP A N 1
ATOM 3786 C CA . ASP A 1 506 ? 159.58400 209.37300 248.05700 1.000 210.46943 506 ASP A CA 1
ATOM 3787 C C . ASP A 1 506 ? 158.61500 208.55400 247.20900 1.000 210.98208 506 ASP A C 1
ATOM 3788 O O . ASP A 1 506 ? 159.01000 207.64900 246.46800 1.000 211.20716 506 ASP A O 1
ATOM 3793 N N . ASN A 1 507 ? 157.32800 208.88800 247.32400 1.000 214.55681 507 ASN A N 1
ATOM 3794 C CA . ASN A 1 507 ? 156.30700 208.18300 246.55500 1.000 214.33342 507 ASN A CA 1
ATOM 3795 C C . ASN A 1 507 ? 156.51500 208.37000 245.05700 1.000 214.05075 507 ASN A C 1
ATOM 3796 O O . ASN A 1 507 ? 156.26200 207.45200 244.26800 1.000 213.42980 507 ASN A O 1
ATOM 3801 N N . HIS A 1 508 ? 156.97000 209.55700 244.64800 1.000 204.04386 508 HIS A N 1
ATOM 3802 C CA . HIS A 1 508 ? 157.22400 209.80600 243.23300 1.000 204.07940 508 HIS A CA 1
ATOM 3803 C C . HIS A 1 508 ? 158.31000 208.88300 242.69500 1.000 203.46322 508 HIS A C 1
ATOM 3804 O O . HIS A 1 508 ? 158.18300 208.34000 241.59200 1.000 202.52710 508 HIS A O 1
ATOM 3811 N N . MET A 1 509 ? 159.38800 208.69500 243.46000 1.000 198.85351 509 MET A N 1
ATOM 3812 C CA . MET A 1 509 ? 160.47400 207.83000 243.00800 1.000 197.61752 509 MET A CA 1
ATOM 3813 C C . MET A 1 509 ? 160.02600 206.37600 242.90100 1.000 197.62177 509 MET A C 1
ATOM 3814 O O . MET A 1 509 ? 160.40000 205.67800 241.95200 1.000 198.62868 509 MET A O 1
ATOM 3819 N N . LYS A 1 510 ? 159.23000 205.90000 243.86500 1.000 203.05572 510 LYS A N 1
ATOM 3820 C CA . LYS A 1 510 ? 158.75800 204.51900 243.81200 1.000 203.51515 510 LYS A CA 1
ATOM 3821 C C . LYS A 1 510 ? 157.90600 204.27100 242.57300 1.000 204.64316 510 LYS A C 1
ATOM 3822 O O . LYS A 1 510 ? 158.06100 203.24600 241.89900 1.000 203.80036 510 LYS A O 1
ATOM 3828 N N . GLU A 1 511 ? 156.99500 205.19600 242.26000 1.000 210.29374 511 GLU A N 1
ATOM 3829 C CA . GLU A 1 511 ? 156.22000 205.07800 241.03000 1.000 209.07647 511 GLU A CA 1
ATOM 3830 C C . GLU A 1 511 ? 157.12000 205.17000 239.80500 1.000 208.60970 511 GLU A C 1
ATOM 3831 O O . GLU A 1 511 ? 156.93900 204.42600 238.83400 1.000 207.42276 511 GLU A O 1
ATOM 3837 N N . CYS A 1 512 ? 158.09500 206.08100 239.83300 1.000 200.86735 512 CYS A N 1
ATOM 3838 C CA . CYS A 1 512 ? 159.04800 206.18500 238.73300 1.000 200.41762 512 CYS A CA 1
ATOM 3839 C C . CYS A 1 512 ? 159.91400 204.93700 238.63000 1.000 198.32523 512 CYS A C 1
ATOM 3840 O O . CYS A 1 512 ? 160.24400 204.49500 237.52300 1.000 196.99475 512 CYS A O 1
ATOM 3843 N N . PHE A 1 513 ? 160.30500 204.36700 239.77100 1.000 192.30090 513 PHE A N 1
ATOM 3844 C CA . PHE A 1 513 ? 161.10800 203.14900 239.76000 1.000 191.90347 513 PHE A CA 1
ATOM 3845 C C . PHE A 1 513 ? 160.36500 202.02400 239.05200 1.000 191.97657 513 PHE A C 1
ATOM 3846 O O . PHE A 1 513 ? 160.91000 201.36700 238.15900 1.000 192.89501 513 PHE A O 1
ATOM 3854 N N . ASN A 1 514 ? 159.10600 201.79700 239.43300 1.000 188.83789 514 ASN A N 1
ATOM 3855 C CA . ASN A 1 514 ? 158.31900 200.74200 238.80400 1.000 188.95821 514 ASN A CA 1
ATOM 3856 C C . ASN A 1 514 ? 158.06700 201.04200 237.33200 1.000 189.57870 514 ASN A C 1
ATOM 3857 O O . ASN A 1 514 ? 158.07400 200.13200 236.49500 1.000 189.51613 514 ASN A O 1
ATOM 3862 N N . ASN A 1 515 ? 157.82900 202.31300 237.00200 1.000 190.53912 515 ASN A N 1
ATOM 3863 C CA . ASN A 1 515 ? 157.57800 202.69500 235.61600 1.000 190.96270 515 ASN A CA 1
ATOM 3864 C C . ASN A 1 515 ? 158.75500 202.32000 234.72500 1.000 190.31213 515 ASN A C 1
ATOM 3865 O O . ASN A 1 515 ? 158.58600 201.67000 233.68800 1.000 189.67137 515 ASN A O 1
ATOM 3870 N N . ALA A 1 516 ? 159.96400 202.72500 235.12000 1.000 183.26107 516 ALA A N 1
ATOM 3871 C CA . ALA A 1 516 ? 161.15200 202.32900 234.37200 1.000 181.60960 516 ALA A CA 1
ATOM 3872 C C . ALA A 1 516 ? 161.37900 200.82600 234.45600 1.000 181.38395 516 ALA A C 1
ATOM 3873 O O . ALA A 1 516 ? 161.73600 200.18800 233.45900 1.000 181.92037 516 ALA A O 1
ATOM 3875 N N . TYR A 1 517 ? 161.17500 200.24400 235.64100 1.000 175.14547 517 TYR A N 1
ATOM 3876 C CA . TYR A 1 517 ? 161.38800 198.81100 235.81800 1.000 174.06767 517 TYR A CA 1
ATOM 3877 C C . TYR A 1 517 ? 160.48800 198.00000 234.89700 1.000 175.65561 517 TYR A C 1
ATOM 3878 O O . TYR A 1 517 ? 160.95500 197.08700 234.20600 1.000 177.36530 517 TYR A O 1
ATOM 3887 N N . MET A 1 518 ? 159.19300 198.31900 234.86800 1.000 176.46845 518 MET A N 1
ATOM 3888 C CA . MET A 1 518 ? 158.28700 197.57800 234.00000 1.000 176.37822 518 MET A CA 1
ATOM 3889 C C . MET A 1 518 ? 158.52300 197.92900 232.53900 1.000 175.10618 518 MET A C 1
ATOM 3890 O O . MET A 1 518 ? 158.32300 197.09000 231.65200 1.000 175.15555 518 MET A O 1
ATOM 3895 N N . GLU A 1 519 ? 158.94100 199.16600 232.26600 1.000 173.59823 519 GLU A N 1
ATOM 3896 C CA . GLU A 1 519 ? 159.31700 199.52500 230.90400 1.000 174.63994 519 GLU A CA 1
ATOM 3897 C C . GLU A 1 519 ? 160.52800 198.72200 230.45300 1.000 175.15462 519 GLU A C 1
ATOM 3898 O O . GLU A 1 519 ? 160.56600 198.21500 229.32800 1.000 175.41464 519 GLU A O 1
ATOM 3904 N N . LEU A 1 520 ? 161.52400 198.57900 231.33300 1.000 170.57450 520 LEU A N 1
ATOM 3905 C CA . LEU A 1 520 ? 162.72200 197.81800 230.98900 1.000 169.54384 520 LEU A CA 1
ATOM 3906 C C . LEU A 1 520 ? 162.38300 196.36000 230.71000 1.000 169.06267 520 LEU A C 1
ATOM 3907 O O . LEU A 1 520 ? 162.89500 195.76100 229.75700 1.000 169.20907 520 LEU A O 1
ATOM 3912 N N . GLY A 1 521 ? 161.52100 195.77000 231.53800 1.000 166.16113 521 GLY A N 1
ATOM 3913 C CA . GLY A 1 521 ? 161.05900 194.42100 231.26300 1.000 164.68021 521 GLY A CA 1
ATOM 3914 C C . GLY A 1 521 ? 160.11800 194.36600 230.07500 1.000 165.75072 521 GLY A C 1
ATOM 3915 O O . GLY A 1 521 ? 159.80600 193.28600 229.56700 1.000 165.73989 521 GLY A O 1
ATOM 3916 N N . GLY A 1 522 ? 159.64700 195.53000 229.62200 1.000 162.17858 522 GLY A N 1
ATOM 3917 C CA . GLY A 1 522 ? 158.77700 195.56600 228.45800 1.000 161.49802 522 GLY A CA 1
ATOM 3918 C C . GLY A 1 522 ? 159.44600 195.02100 227.21100 1.000 161.06945 522 GLY A C 1
ATOM 3919 O O . GLY A 1 522 ? 158.83400 194.27400 226.44300 1.000 161.95867 522 GLY A O 1
ATOM 3920 N N . MET A 1 523 ? 160.71100 195.38200 226.99300 1.000 153.64040 523 MET A N 1
ATOM 3921 C CA . MET A 1 523 ? 161.49400 194.82100 225.90100 1.000 154.75954 523 MET A CA 1
ATOM 3922 C C . MET A 1 523 ? 162.20300 193.53100 226.28800 1.000 154.16984 523 MET A C 1
ATOM 3923 O O . MET A 1 523 ? 163.22800 193.19900 225.68200 1.000 153.79149 523 MET A O 1
ATOM 3928 N N . GLY A 1 524 ? 161.71100 192.82000 227.30000 1.000 150.14877 524 GLY A N 1
ATOM 3929 C CA . GLY A 1 524 ? 162.25700 191.53000 227.66400 1.000 149.55409 524 GLY A CA 1
ATOM 3930 C C . GLY A 1 524 ? 163.67800 191.54800 228.17500 1.000 149.11289 524 GLY A C 1
ATOM 3931 O O . GLY A 1 524 ? 164.26000 190.47500 228.37000 1.000 147.08848 524 GLY A O 1
ATOM 3932 N N . GLU A 1 525 ? 164.25500 192.72400 228.40300 1.000 149.98254 525 GLU A N 1
ATOM 3933 C CA . GLU A 1 525 ? 165.64500 192.83500 228.82700 1.000 149.27945 525 GLU A CA 1
ATOM 3934 C C . GLU A 1 525 ? 165.73200 192.52200 230.31500 1.000 150.81464 525 GLU A C 1
ATOM 3935 O O . GLU A 1 525 ? 165.19100 193.26200 231.14300 1.000 152.45040 525 GLU A O 1
ATOM 3941 N N . ARG A 1 526 ? 166.40100 191.42300 230.65800 1.000 147.37252 526 ARG A N 1
ATOM 3942 C CA . ARG A 1 526 ? 166.61500 191.10000 232.06000 1.000 148.09001 526 ARG A CA 1
ATOM 3943 C C . ARG A 1 526 ? 167.42300 192.20400 232.72700 1.000 146.91651 526 ARG A C 1
ATOM 3944 O O . ARG A 1 526 ? 168.39500 192.71300 232.16400 1.000 144.89633 526 ARG A O 1
ATOM 3952 N N . VAL A 1 527 ? 167.00700 192.57800 233.93600 1.000 151.35988 527 VAL A N 1
ATOM 3953 C CA . VAL A 1 527 ? 167.55800 193.73700 234.61900 1.000 149.99024 527 VAL A CA 1
ATOM 3954 C C . VAL A 1 527 ? 167.96600 193.35300 236.03300 1.000 150.49436 527 VAL A C 1
ATOM 3955 O O . VAL A 1 527 ? 167.51900 192.34900 236.58900 1.000 150.10643 527 VAL A O 1
ATOM 3959 N N . LEU A 1 528 ? 168.83500 194.18000 236.60800 1.000 164.81663 528 LEU A N 1
ATOM 3960 C CA . LEU A 1 528 ? 169.24700 194.05800 237.99700 1.000 167.13987 528 LEU A CA 1
ATOM 3961 C C . LEU A 1 528 ? 169.64400 195.43400 238.51000 1.000 168.16715 528 LEU A C 1
ATOM 3962 O O . LEU A 1 528 ? 170.30800 196.20100 237.80600 1.000 168.72011 528 LEU A O 1
ATOM 3967 N N . GLY A 1 529 ? 169.22100 195.74700 239.73100 1.000 178.36947 529 GLY A N 1
ATOM 3968 C CA . GLY A 1 529 ? 169.44900 197.06200 240.29400 1.000 177.32343 529 GLY A CA 1
ATOM 3969 C C . GLY A 1 529 ? 170.81500 197.19200 240.94200 1.000 177.62209 529 GLY A C 1
ATOM 3970 O O . GLY A 1 529 ? 171.44500 196.20700 241.31300 1.000 176.46746 529 GLY A O 1
ATOM 3971 N N . PHE A 1 530 ? 171.26900 198.43700 241.07200 1.000 187.79385 530 PHE A N 1
ATOM 3972 C CA . PHE A 1 530 ? 172.57400 198.74800 241.63900 1.000 187.62817 530 PHE A CA 1
ATOM 3973 C C . PHE A 1 530 ? 172.42400 199.82800 242.69700 1.000 189.50692 530 PHE A C 1
ATOM 3974 O O . PHE A 1 530 ? 171.71700 200.81800 242.48400 1.000 189.44925 530 PHE A O 1
ATOM 3982 N N . CYS A 1 531 ? 173.09100 199.63600 243.83300 1.000 202.82241 531 CYS A N 1
ATOM 3983 C CA . CYS A 1 531 ? 173.01100 200.58100 244.93600 1.000 202.61123 531 CYS A CA 1
ATOM 3984 C C . CYS A 1 531 ? 174.29400 200.50000 245.74800 1.000 202.67605 531 CYS A C 1
ATOM 3985 O O . CYS A 1 531 ? 175.02600 199.50800 245.69000 1.000 201.17400 531 CYS A O 1
ATOM 3988 N N . ASP A 1 532 ? 174.55700 201.56200 246.50700 1.000 208.88879 532 ASP A N 1
ATOM 3989 C CA . ASP A 1 532 ? 175.76000 201.65700 247.31900 1.000 208.52022 532 ASP A CA 1
ATOM 3990 C C . ASP A 1 532 ? 175.43400 202.35900 248.63000 1.000 208.42760 532 ASP A C 1
ATOM 3991 O O . ASP A 1 532 ? 174.32300 202.85200 248.84000 1.000 208.40138 532 ASP A O 1
ATOM 3996 N N . PHE A 1 533 ? 176.42400 202.39500 249.51900 1.000 210.92052 533 PHE A N 1
ATOM 3997 C CA . PHE A 1 533 ? 176.29000 203.06600 250.80300 1.000 210.92621 533 PHE A CA 1
ATOM 3998 C C . PHE A 1 533 ? 177.68000 203.37400 251.33800 1.000 211.41214 533 PHE A C 1
ATOM 3999 O O . PHE A 1 533 ? 178.61700 202.60000 251.12700 1.000 210.22641 533 PHE A O 1
ATOM 4007 N N . GLU A 1 534 ? 177.80500 204.50500 252.02700 1.000 212.15257 534 GLU A N 1
ATOM 4008 C CA . GLU A 1 534 ? 179.07500 204.95300 252.58700 1.000 210.64463 534 GLU A CA 1
ATOM 4009 C C . GLU A 1 534 ? 179.06600 204.68600 254.08800 1.000 210.10995 534 GLU A C 1
ATOM 4010 O O . GLU A 1 534 ? 178.27300 205.27900 254.82600 1.000 210.35421 534 GLU A O 1
ATOM 4016 N N . LEU A 1 535 ? 179.94300 203.79700 254.53300 1.000 215.17988 535 LEU A N 1
ATOM 4017 C CA . LEU A 1 535 ? 180.02400 203.47700 255.95300 1.000 216.29970 535 LEU A CA 1
ATOM 4018 C C . LEU A 1 535 ? 180.67200 204.63200 256.71000 1.000 217.07737 535 LEU A C 1
ATOM 4019 O O . LEU A 1 535 ? 181.69000 205.16900 256.25700 1.000 217.06966 535 LEU A O 1
ATOM 4024 N N . PRO A 1 536 ? 180.11500 205.04800 257.84700 1.000 223.53209 536 PRO A N 1
ATOM 4025 C CA . PRO A 1 536 ? 180.72800 206.14000 258.61300 1.000 223.56104 536 PRO A CA 1
ATOM 4026 C C . PRO A 1 536 ? 182.11700 205.76800 259.10900 1.000 224.85417 536 PRO A C 1
ATOM 4027 O O . PRO A 1 536 ? 182.39300 204.61700 259.45400 1.000 225.09293 536 PRO A O 1
ATOM 4031 N N . SER A 1 537 ? 182.99900 206.77000 259.13900 1.000 227.67773 537 SER A N 1
ATOM 4032 C CA . SER A 1 537 ? 184.36900 206.53500 259.58500 1.000 226.97216 537 SER A CA 1
ATOM 4033 C C . SER A 1 537 ? 184.44100 206.34600 261.09500 1.000 226.97086 537 SER A C 1
ATOM 4034 O O . SER A 1 537 ? 185.21800 205.51900 261.58400 1.000 227.00882 537 SER A O 1
ATOM 4037 N N . ASP A 1 538 ? 183.65000 207.11200 261.85000 1.000 223.24383 538 ASP A N 1
ATOM 4038 C CA . ASP A 1 538 ? 183.70200 207.01500 263.30600 1.000 223.08800 538 ASP A CA 1
ATOM 4039 C C . ASP A 1 538 ? 183.25200 205.64200 263.79200 1.000 223.40765 538 ASP A C 1
ATOM 4040 O O . ASP A 1 538 ? 183.90200 205.03600 264.65100 1.000 223.25232 538 ASP A O 1
ATOM 4045 N N . GLN A 1 539 ? 182.14200 205.13300 263.25300 1.000 217.89892 539 GLN A N 1
ATOM 4046 C CA . GLN A 1 539 ? 181.65000 203.82400 263.66900 1.000 216.71269 539 GLN A CA 1
ATOM 4047 C C . GLN A 1 539 ? 182.44800 202.68600 263.04600 1.000 216.76799 539 GLN A C 1
ATOM 4048 O O . GLN A 1 539 ? 182.53600 201.60300 263.63500 1.000 216.52471 539 GLN A O 1
ATOM 4054 N N . TYR A 1 540 ? 183.02900 202.90500 261.86800 1.000 220.79831 540 TYR A N 1
ATOM 4055 C CA . TYR A 1 540 ? 183.81200 201.89200 261.16200 1.000 221.17494 540 TYR A CA 1
ATOM 4056 C C . TYR A 1 540 ? 185.16100 202.49300 260.79000 1.000 221.47736 540 TYR A C 1
ATOM 4057 O O . TYR A 1 540 ? 185.39500 202.85900 259.63000 1.000 221.63031 540 TYR A O 1
ATOM 4066 N N . PRO A 1 541 ? 186.07000 202.61500 261.74900 1.000 218.96822 541 PRO A N 1
ATOM 4067 C CA . PRO A 1 541 ? 187.39200 203.17900 261.47000 1.000 218.22851 541 PRO A CA 1
ATOM 4068 C C . PRO A 1 541 ? 188.29900 202.14000 260.82000 1.000 218.18933 541 PRO A C 1
ATOM 4069 O O . PRO A 1 541 ? 187.89000 201.02200 260.51400 1.000 218.80101 541 PRO A O 1
ATOM 4073 N N . ARG A 1 542 ? 189.55300 202.53600 260.61100 1.000 217.43610 542 ARG A N 1
ATOM 4074 C CA . ARG A 1 542 ? 190.53500 201.63900 260.01800 1.000 217.85172 542 ARG A CA 1
ATOM 4075 C C . ARG A 1 542 ? 190.72500 200.40000 260.88500 1.000 218.38533 542 ARG A C 1
ATOM 4076 O O . ARG A 1 542 ? 190.79800 200.48400 262.11400 1.000 218.53643 542 ARG A O 1
ATOM 4084 N N . GLY A 1 543 ? 190.80400 199.24300 260.23300 1.000 224.63776 543 GLY A N 1
ATOM 4085 C CA . GLY A 1 543 ? 190.94200 197.98600 260.93700 1.000 224.66377 543 GLY A CA 1
ATOM 4086 C C . GLY A 1 543 ? 189.64900 197.37500 261.42500 1.000 224.97097 543 GLY A C 1
ATOM 4087 O O . GLY A 1 543 ? 189.69400 196.37400 262.14900 1.000 225.53542 543 GLY A O 1
ATOM 4088 N N . TYR A 1 544 ? 188.50200 197.94600 261.06300 1.000 219.58434 544 TYR A N 1
ATOM 4089 C CA . TYR A 1 544 ? 187.22300 197.37800 261.46700 1.000 219.25511 544 TYR A CA 1
ATOM 4090 C C . TYR A 1 544 ? 187.04800 195.98700 260.87100 1.000 220.08880 544 TYR A C 1
ATOM 4091 O O . TYR A 1 544 ? 187.34800 195.75100 259.69800 1.000 220.34735 544 TYR A O 1
ATOM 4100 N N . VAL A 1 545 ? 186.55400 195.06200 261.69000 1.000 221.07625 545 VAL A N 1
ATOM 4101 C CA . VAL A 1 545 ? 186.38400 193.66700 261.29900 1.000 220.28842 545 VAL A CA 1
ATOM 4102 C C . VAL A 1 545 ? 184.92600 193.43800 260.93100 1.000 220.67317 545 VAL A C 1
ATOM 4103 O O . VAL A 1 545 ? 184.02000 193.78200 261.70000 1.000 220.83014 545 VAL A O 1
ATOM 4107 N N . PHE A 1 546 ? 184.69900 192.85700 259.75700 1.000 223.35384 546 PHE A N 1
ATOM 4108 C CA . PHE A 1 546 ? 183.36000 192.62400 259.23400 1.000 223.52689 546 PHE A CA 1
ATOM 4109 C C . PHE A 1 546 ? 183.04700 191.13500 259.26700 1.000 224.10723 546 PHE A C 1
ATOM 4110 O O . PHE A 1 546 ? 183.85900 190.31500 258.82600 1.000 224.17215 546 PHE A O 1
ATOM 4118 N N . ASP A 1 547 ? 181.87200 190.79300 259.78900 1.000 230.73332 547 ASP A N 1
ATOM 4119 C CA . ASP A 1 547 ? 181.41800 189.41200 259.87500 1.000 231.17572 547 ASP A CA 1
ATOM 4120 C C . ASP A 1 547 ? 180.45300 189.12700 258.73300 1.000 231.25969 547 ASP A C 1
ATOM 4121 O O . ASP A 1 547 ? 179.45500 189.83600 258.56300 1.000 230.65170 547 ASP A O 1
ATOM 4126 N N . ALA A 1 548 ? 180.75200 188.08600 257.95400 1.000 229.34632 548 ALA A N 1
ATOM 4127 C CA . ALA A 1 548 ? 179.92100 187.75200 256.80400 1.000 228.33580 548 ALA A CA 1
ATOM 4128 C C . ALA A 1 548 ? 178.69000 186.95000 257.20800 1.000 228.25147 548 ALA A C 1
ATOM 4129 O O . ALA A 1 548 ? 177.59000 187.20400 256.70300 1.000 227.08938 548 ALA A O 1
ATOM 4131 N N . ASP A 1 549 ? 178.85600 185.97600 258.10700 1.000 229.34410 549 ASP A N 1
ATOM 4132 C CA . ASP A 1 549 ? 177.72000 185.16600 258.53700 1.000 228.91687 549 ASP A CA 1
ATOM 4133 C C . ASP A 1 549 ? 176.66800 186.01800 259.23600 1.000 229.23288 549 ASP A C 1
ATOM 4134 O O . ASP A 1 549 ? 175.47000 185.89400 258.95600 1.000 228.72919 549 ASP A O 1
ATOM 4139 N N . GLU A 1 550 ? 177.09600 186.88900 260.14600 1.000 231.22628 550 GLU A N 1
ATOM 4140 C CA . GLU A 1 550 ? 176.21100 187.85000 260.80300 1.000 230.56217 550 GLU A CA 1
ATOM 4141 C C . GLU A 1 550 ? 176.67100 189.25200 260.43400 1.000 229.81558 550 GLU A C 1
ATOM 4142 O O . GLU A 1 550 ? 177.65600 189.75300 261.00600 1.000 229.40140 550 GLU A O 1
ATOM 4148 N N . PRO A 1 551 ? 176.01200 189.91500 259.48700 1.000 221.78842 551 PRO A N 1
ATOM 4149 C CA . PRO A 1 551 ? 176.48400 191.23300 259.04200 1.000 221.53279 551 PRO A CA 1
ATOM 4150 C C . PRO A 1 551 ? 176.49800 192.24300 260.18100 1.000 222.06018 551 PRO A C 1
ATOM 4151 O O . PRO A 1 551 ? 175.58300 192.29200 261.00600 1.000 221.31101 551 PRO A O 1
ATOM 4155 N N . ASN A 1 552 ? 177.55600 193.05400 260.21600 1.000 226.36589 552 ASN A N 1
ATOM 4156 C CA . ASN A 1 552 ? 177.69600 194.14200 261.17500 1.000 225.57043 552 ASN A CA 1
ATOM 4157 C C . ASN A 1 552 ? 177.63100 195.50600 260.49800 1.000 225.45095 552 ASN A C 1
ATOM 4158 O O . ASN A 1 552 ? 178.11900 196.49700 261.04900 1.000 224.87912 552 ASN A O 1
ATOM 4163 N N . PHE A 1 553 ? 177.04000 195.56800 259.31000 1.000 223.56411 553 PHE A N 1
ATOM 4164 C CA . PHE A 1 553 ? 176.90200 196.77500 258.51500 1.000 223.08065 553 PHE A CA 1
ATOM 4165 C C . PHE A 1 553 ? 175.45300 196.92500 258.07900 1.000 223.29825 553 PHE A C 1
ATOM 4166 O O . PHE A 1 553 ? 174.72000 195.93300 258.01300 1.000 222.94312 553 PHE A O 1
ATOM 4174 N N . PRO A 1 554 ? 175.00700 198.15000 257.79700 1.000 215.98194 554 PRO A N 1
ATOM 4175 C CA . PRO A 1 554 ? 173.62700 198.33500 257.32900 1.000 215.24292 554 PRO A CA 1
ATOM 4176 C C . PRO A 1 554 ? 173.36900 197.56400 256.04300 1.000 215.63273 554 PRO A C 1
ATOM 4177 O O . PRO A 1 554 ? 174.21500 197.50900 255.14800 1.000 214.33526 554 PRO A O 1
ATOM 4181 N N . ILE A 1 555 ? 172.18100 196.96700 255.95800 1.000 210.92405 555 ILE A N 1
ATOM 4182 C CA . ILE A 1 555 ? 171.82500 196.11900 254.82600 1.000 210.32661 555 ILE A CA 1
ATOM 4183 C C . ILE A 1 555 ? 170.66100 196.74200 254.06800 1.000 209.78931 555 ILE A C 1
ATOM 4184 O O . ILE A 1 555 ? 170.53200 196.56600 252.85100 1.000 207.38391 555 ILE A O 1
ATOM 4189 N N . SER A 1 556 ? 169.81300 197.47800 254.77700 1.000 206.09337 556 SER A N 1
ATOM 4190 C CA . SER A 1 556 ? 168.63000 198.09800 254.19900 1.000 204.62870 556 SER A CA 1
ATOM 4191 C C . SER A 1 556 ? 168.75900 199.61600 254.23200 1.000 204.40303 556 SER A C 1
ATOM 4192 O O . SER A 1 556 ? 169.65800 200.17800 254.86400 1.000 203.54605 556 SER A O 1
ATOM 4195 N N . GLY A 1 557 ? 167.83700 200.27600 253.53900 1.000 205.05629 557 GLY A N 1
ATOM 4196 C CA . GLY A 1 557 ? 167.86100 201.72700 253.45600 1.000 204.85989 557 GLY A CA 1
ATOM 4197 C C . GLY A 1 557 ? 169.10700 202.27400 252.79400 1.000 204.89997 557 GLY A C 1
ATOM 4198 O O . GLY A 1 557 ? 169.63400 203.30800 253.22200 1.000 204.52091 557 GLY A O 1
ATOM 4199 N N . LEU A 1 558 ? 169.58600 201.60400 251.75000 1.000 206.64532 558 LEU A N 1
ATOM 4200 C CA . LEU A 1 558 ? 170.80700 202.01000 251.07400 1.000 206.54350 558 LEU A CA 1
ATOM 4201 C C . LEU A 1 558 ? 170.52800 203.16300 250.11300 1.000 205.90867 558 LEU A C 1
ATOM 4202 O O . LEU A 1 558 ? 169.40900 203.67500 250.01600 1.000 206.92773 558 LEU A O 1
ATOM 4207 N N . ARG A 1 559 ? 171.56600 203.58700 249.39900 1.000 198.87414 559 ARG A N 1
ATOM 4208 C CA . ARG A 1 559 ? 171.45600 204.65100 248.40700 1.000 199.24232 559 ARG A CA 1
ATOM 4209 C C . ARG A 1 559 ? 171.30200 204.01600 247.03000 1.000 200.46107 559 ARG A C 1
ATOM 4210 O O . ARG A 1 559 ? 172.26300 203.46600 246.48200 1.000 201.68027 559 ARG A O 1
ATOM 4218 N N . PHE A 1 560 ? 170.09600 204.09400 246.47700 1.000 199.14884 560 PHE A N 1
ATOM 4219 C CA . PHE A 1 560 ? 169.84500 203.56200 245.14600 1.000 198.53907 560 PHE A CA 1
ATOM 4220 C C . PHE A 1 560 ? 170.62200 204.35400 244.10200 1.000 197.27956 560 PHE A C 1
ATOM 4221 O O . PHE A 1 560 ? 170.74600 205.57900 244.19300 1.000 197.53781 560 PHE A O 1
ATOM 4229 N N . VAL A 1 561 ? 171.15100 203.64700 243.10700 1.000 188.86573 561 VAL A N 1
ATOM 4230 C CA . VAL A 1 561 ? 171.92100 204.25800 242.02600 1.000 189.34265 561 VAL A CA 1
ATOM 4231 C C . VAL A 1 561 ? 171.16900 204.17900 240.70100 1.000 189.96278 561 VAL A C 1
ATOM 4232 O O . VAL A 1 561 ? 170.86100 205.20400 240.09100 1.000 189.74026 561 VAL A O 1
ATOM 4236 N N . GLY A 1 562 ? 170.85700 202.97200 240.24500 1.000 186.02594 562 GLY A N 1
ATOM 4237 C CA . GLY A 1 562 ? 170.15000 202.82700 238.98800 1.000 184.83917 562 GLY A CA 1
ATOM 4238 C C . GLY A 1 562 ? 169.92600 201.37000 238.64800 1.000 184.08903 562 GLY A C 1
ATOM 4239 O O . GLY A 1 562 ? 170.20100 200.47400 239.44800 1.000 184.58819 562 GLY A O 1
ATOM 4240 N N . LEU A 1 563 ? 169.41800 201.15000 237.43800 1.000 171.13482 563 LEU A N 1
ATOM 4241 C CA . LEU A 1 563 ? 169.10300 199.82100 236.93400 1.000 171.60243 563 LEU A CA 1
ATOM 4242 C C . LEU A 1 563 ? 169.93900 199.51500 235.70000 1.000 171.85689 563 LEU A C 1
ATOM 4243 O O . LEU A 1 563 ? 170.03500 200.33700 234.78300 1.000 170.36148 563 LEU A O 1
ATOM 4248 N N . MET A 1 564 ? 170.53700 198.32800 235.68100 1.000 164.47545 564 MET A N 1
ATOM 4249 C CA . MET A 1 564 ? 171.25800 197.82400 234.52100 1.000 162.09711 564 MET A CA 1
ATOM 4250 C C . MET A 1 564 ? 170.35100 196.84700 233.78800 1.000 162.38582 564 MET A C 1
ATOM 4251 O O . MET A 1 564 ? 169.58100 196.12100 234.42300 1.000 163.02807 564 MET A O 1
ATOM 4256 N N . SER A 1 565 ? 170.43500 196.83100 232.46300 1.000 149.52891 565 SER A N 1
ATOM 4257 C CA . SER A 1 565 ? 169.64700 195.92100 231.64500 1.000 148.19367 565 SER A CA 1
ATOM 4258 C C . SER A 1 565 ? 170.56900 195.03600 230.82400 1.000 148.78416 565 SER A C 1
ATOM 4259 O O . SER A 1 565 ? 171.69900 195.42200 230.51400 1.000 147.03701 565 SER A O 1
ATOM 4262 N N . MET A 1 566 ? 170.08500 193.84600 230.48400 1.000 136.84027 566 MET A N 1
ATOM 4263 C CA . MET A 1 566 ? 170.83600 192.90300 229.67100 1.000 134.96882 566 MET A CA 1
ATOM 4264 C C . MET A 1 566 ? 169.89500 192.18900 228.71400 1.000 135.86891 566 MET A C 1
ATOM 4265 O O . MET A 1 566 ? 168.82900 191.71500 229.11600 1.000 134.70317 566 MET A O 1
ATOM 4270 N N . ILE A 1 567 ? 170.29800 192.11700 227.44700 1.000 117.06875 567 ILE A N 1
ATOM 4271 C CA . ILE A 1 567 ? 169.52300 191.43500 226.41900 1.000 114.27358 567 ILE A CA 1
ATOM 4272 C C . ILE A 1 567 ? 170.48600 190.94600 225.34900 1.000 111.07766 567 ILE A C 1
ATOM 4273 O O . ILE A 1 567 ? 171.48900 191.59900 225.04800 1.000 110.36215 567 ILE A O 1
ATOM 4278 N N . ASP A 1 568 ? 170.19000 189.78300 224.79400 1.000 107.11418 568 ASP A N 1
ATOM 4279 C CA . ASP A 1 568 ? 170.99000 189.22000 223.71500 1.000 107.35176 568 ASP A CA 1
ATOM 4280 C C . ASP A 1 568 ? 170.75800 190.02000 222.44000 1.000 110.14670 568 ASP A C 1
ATOM 4281 O O . ASP A 1 568 ? 169.67700 189.91200 221.84800 1.000 113.28998 568 ASP A O 1
ATOM 4286 N N . PRO A 1 569 ? 171.71700 190.81600 221.97900 1.000 94.40758 569 PRO A N 1
ATOM 4287 C CA . PRO A 1 569 ? 171.44900 191.74100 220.88200 1.000 89.28443 569 PRO A CA 1
ATOM 4288 C C . PRO A 1 569 ? 171.72600 191.09900 219.53600 1.000 91.09612 569 PRO A C 1
ATOM 4289 O O . PRO A 1 569 ? 172.44900 190.09600 219.45200 1.000 99.58765 569 PRO A O 1
ATOM 4293 N N . PRO A 1 570 ? 171.17300 191.64900 218.45800 1.000 88.32378 570 PRO A N 1
ATOM 4294 C CA . PRO A 1 570 ? 171.48500 191.13400 217.12100 1.000 88.67136 570 PRO A CA 1
ATOM 4295 C C . PRO A 1 570 ? 172.91400 191.46600 216.72400 1.000 90.03298 570 PRO A C 1
ATOM 4296 O O . PRO A 1 570 ? 173.61800 192.23400 217.38100 1.000 97.58662 570 PRO A O 1
ATOM 4300 N N . ARG A 1 571 ? 173.34300 190.86500 215.61900 1.000 75.14733 571 ARG A N 1
ATOM 4301 C CA . ARG A 1 571 ? 174.64500 191.17100 215.04600 1.000 76.63388 571 ARG A CA 1
ATOM 4302 C C . ARG A 1 571 ? 174.53800 192.46400 214.23900 1.000 82.70345 571 ARG A C 1
ATOM 4303 O O . ARG A 1 571 ? 173.47500 193.08400 214.15100 1.000 83.13215 571 ARG A O 1
ATOM 4311 N N . ALA A 1 572 ? 175.64800 192.89100 213.63800 1.000 89.71038 572 ALA A N 1
ATOM 4312 C CA . ALA A 1 572 ? 175.63100 194.11700 212.84700 1.000 88.58337 572 ALA A CA 1
ATOM 4313 C C . ALA A 1 572 ? 174.93400 193.90200 211.50900 1.000 87.50494 572 ALA A C 1
ATOM 4314 O O . ALA A 1 572 ? 174.16700 194.75700 211.05200 1.000 84.77933 572 ALA A O 1
ATOM 4316 N N . ALA A 1 573 ? 175.19400 192.76400 210.86500 1.000 87.88544 573 ALA A N 1
ATOM 4317 C CA . ALA A 1 573 ? 174.67100 192.53200 209.52200 1.000 89.39744 573 ALA A CA 1
ATOM 4318 C C . ALA A 1 573 ? 173.18300 192.20600 209.54700 1.000 87.49825 573 ALA A C 1
ATOM 4319 O O . ALA A 1 573 ? 172.47800 192.41200 208.55300 1.000 90.43469 573 ALA A O 1
ATOM 4321 N N . VAL A 1 574 ? 172.69000 191.68800 210.66800 1.000 77.39349 574 VAL A N 1
ATOM 4322 C CA . VAL A 1 574 ? 171.33400 191.14600 210.75200 1.000 77.14643 574 VAL A CA 1
ATOM 4323 C C . VAL A 1 574 ? 170.26000 192.17400 210.40100 1.000 82.66811 574 VAL A C 1
ATOM 4324 O O . VAL A 1 574 ? 169.40100 191.87200 209.56100 1.000 88.49238 574 VAL A O 1
ATOM 4328 N N . PRO A 1 575 ? 170.24800 193.38500 210.98200 1.000 79.85781 575 PRO A N 1
ATOM 4329 C CA . PRO A 1 575 ? 169.14300 194.31200 210.67000 1.000 74.427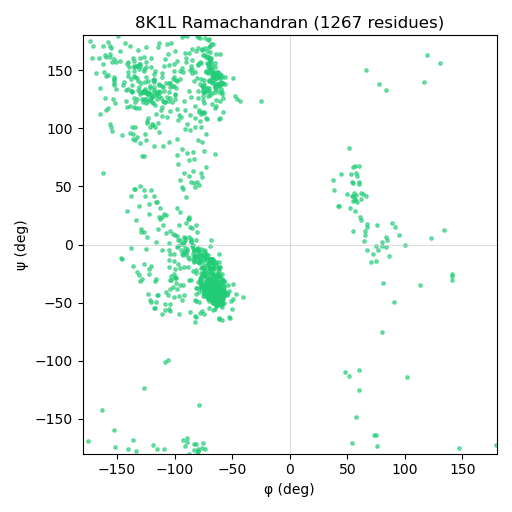77 575 PRO A CA 1
ATOM 4330 C C . PRO A 1 575 ? 169.03700 194.66300 209.19600 1.000 81.51209 575 PRO A C 1
ATOM 4331 O O . PRO A 1 575 ? 167.92900 194.89800 208.69800 1.000 76.92566 575 PRO A O 1
ATOM 4335 N N . ASP A 1 576 ? 170.16300 194.71000 208.48200 1.000 93.09169 576 ASP A N 1
ATOM 4336 C CA . ASP A 1 576 ? 170.11600 194.97000 207.04700 1.000 90.67878 576 ASP A CA 1
ATOM 4337 C C . ASP A 1 576 ? 169.62900 193.74500 206.28400 1.000 89.33119 576 ASP A C 1
ATOM 4338 O O . ASP A 1 576 ? 168.84100 193.86400 205.34000 1.000 94.22447 576 ASP A O 1
ATOM 4343 N N . ALA A 1 577 ? 170.09100 192.55700 206.68100 1.000 76.80988 577 ALA A N 1
ATOM 4344 C CA . ALA A 1 577 ? 169.75800 191.34400 205.94100 1.000 77.92887 577 ALA A CA 1
ATOM 4345 C C . ALA A 1 577 ? 168.26000 191.07000 205.96800 1.000 80.10479 577 ALA A C 1
ATOM 4346 O O . ALA A 1 577 ? 167.64900 190.80500 204.92800 1.000 82.91741 577 ALA A O 1
ATOM 4348 N N . VAL A 1 578 ? 167.64500 191.13900 207.15100 1.000 73.47837 578 VAL A N 1
ATOM 4349 C CA . VAL A 1 578 ? 166.21200 190.89200 207.24700 1.000 70.03880 578 VAL A CA 1
ATOM 4350 C C . VAL A 1 578 ? 165.41900 191.96100 206.51500 1.000 71.55636 578 VAL A C 1
ATOM 4351 O O . VAL A 1 578 ? 164.29700 191.70300 206.06800 1.000 74.78993 578 VAL A O 1
ATOM 4355 N N . SER A 1 579 ? 165.97600 193.16300 206.37800 1.000 75.96512 579 SER A N 1
ATOM 4356 C CA . SER A 1 579 ? 165.29400 194.21400 205.63300 1.000 80.61663 579 SER A CA 1
ATOM 4357 C C . SER A 1 579 ? 165.35400 193.95900 204.13100 1.000 75.46496 579 SER A C 1
ATOM 4358 O O . SER A 1 579 ? 164.37100 194.18500 203.41700 1.000 74.01018 579 SER A O 1
ATOM 4361 N N . LYS A 1 580 ? 166.50300 193.49600 203.63300 1.000 78.46557 580 LYS A N 1
ATOM 4362 C CA . LYS A 1 580 ? 166.63300 193.24000 202.20200 1.000 85.57360 580 LYS A CA 1
ATOM 4363 C C . LYS A 1 580 ? 165.93600 191.94600 201.80200 1.000 88.53733 580 LYS A C 1
ATOM 4364 O O . LYS A 1 580 ? 165.36300 191.85600 200.71000 1.000 87.60617 580 LYS A O 1
ATOM 4370 N N . CYS A 1 581 ? 165.98100 190.92900 202.66600 1.000 81.55835 581 CYS A N 1
ATOM 4371 C CA . CYS A 1 581 ? 165.29600 189.67600 202.36400 1.000 75.43612 581 CYS A CA 1
ATOM 4372 C C . CYS A 1 581 ? 163.79700 189.89700 202.21400 1.000 79.61016 581 CYS A C 1
ATOM 4373 O O . CYS A 1 581 ? 163.16400 189.34900 201.30500 1.000 82.40104 581 CYS A O 1
ATOM 4376 N N . ARG A 1 582 ? 163.20900 190.70300 203.10000 1.000 75.36088 582 ARG A N 1
ATOM 4377 C CA . ARG A 1 582 ? 161.79200 191.02100 202.97800 1.000 76.22324 582 ARG A CA 1
ATOM 4378 C C . ARG A 1 582 ? 161.51100 191.94200 201.79900 1.000 77.87099 582 ARG A C 1
ATOM 4379 O O . ARG A 1 582 ? 160.35500 192.05600 201.38000 1.000 81.23247 582 ARG A O 1
ATOM 4387 N N . SER A 1 583 ? 162.53600 192.60000 201.26100 1.000 83.10137 583 SER A N 1
ATOM 4388 C CA . SER A 1 583 ? 162.37500 193.43600 200.08100 1.000 84.81307 583 SER A CA 1
ATOM 4389 C C . SER A 1 583 ? 162.45000 192.64600 198.78400 1.000 88.19706 583 SER A C 1
ATOM 4390 O O . SER A 1 583 ? 161.91800 193.10100 197.76600 1.000 84.83253 583 SER A O 1
ATOM 4393 N N . ALA A 1 584 ? 163.08900 191.48000 198.79800 1.000 93.12249 584 ALA A N 1
ATOM 4394 C CA . ALA A 1 584 ? 163.20200 190.63300 197.62200 1.000 88.44172 584 ALA A CA 1
ATOM 4395 C C . ALA A 1 584 ? 162.05100 189.64600 197.49900 1.000 87.50213 584 ALA A C 1
ATOM 4396 O O . ALA A 1 584 ? 162.18000 188.64900 196.78300 1.000 89.41868 584 ALA A O 1
ATOM 4398 N N . GLY A 1 585 ? 160.93700 189.89600 198.18400 1.000 87.83920 585 GLY A N 1
ATOM 4399 C CA . GLY 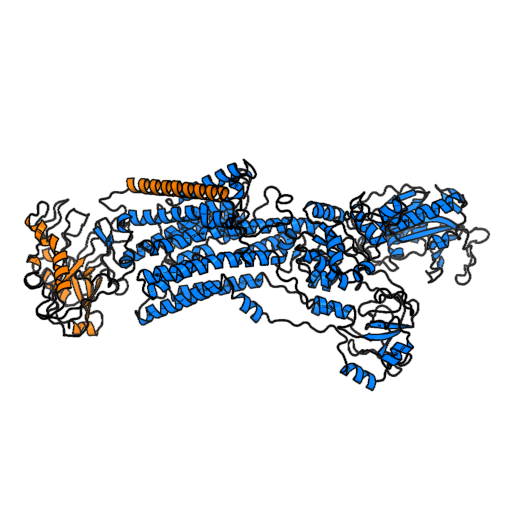A 1 585 ? 159.79400 189.01600 198.15700 1.000 88.16422 585 GLY A CA 1
ATOM 4400 C C . GLY A 1 585 ? 159.83600 187.88700 199.16500 1.000 92.71344 585 GLY A C 1
ATOM 4401 O O . GLY A 1 585 ? 158.82700 187.19600 199.34100 1.000 96.52145 585 GLY A O 1
ATOM 4402 N N . ILE A 1 586 ? 160.96800 187.68200 199.83100 1.000 77.28424 586 ILE A N 1
ATOM 4403 C CA . ILE A 1 586 ? 161.12800 186.56900 200.76100 1.000 72.51863 586 ILE A CA 1
ATOM 4404 C C . ILE A 1 586 ? 160.61400 186.99600 202.13100 1.000 73.59535 586 ILE A C 1
ATOM 4405 O O . ILE A 1 586 ? 161.21900 187.83900 202.79500 1.000 77.66154 586 ILE A O 1
ATOM 4410 N N . LYS A 1 587 ? 159.50100 186.40900 202.55900 1.000 77.45162 587 LYS A N 1
ATOM 4411 C CA . LYS A 1 587 ? 159.02400 186.63300 203.91400 1.000 78.31766 587 LYS A CA 1
ATOM 4412 C C . LYS A 1 587 ? 159.91000 185.89000 204.90900 1.000 75.56802 587 LYS A C 1
ATOM 4413 O O . LYS A 1 587 ? 160.47200 184.83400 204.60900 1.000 76.66041 587 LYS A O 1
ATOM 4419 N N . VAL A 1 588 ? 160.04900 186.46500 206.10000 1.000 60.24037 588 VAL A N 1
ATOM 4420 C CA . VAL A 1 588 ? 160.89800 185.91700 207.15100 1.000 61.46068 588 VAL A CA 1
ATOM 4421 C C . VAL A 1 588 ? 160.03400 185.64500 208.37100 1.000 59.25664 588 VAL A C 1
ATOM 4422 O O . VAL A 1 588 ? 159.21300 186.48500 208.75700 1.000 67.73217 588 VAL A O 1
ATOM 4426 N N . ILE A 1 589 ? 160.21400 184.47200 208.97100 1.000 52.83689 589 ILE A N 1
ATOM 4427 C CA . ILE A 1 589 ? 159.45200 184.05300 210.13900 1.000 59.37587 589 ILE A CA 1
ATOM 4428 C C . ILE A 1 589 ? 160.43500 183.64000 211.22200 1.000 64.47644 589 ILE A C 1
ATOM 4429 O O . ILE A 1 589 ? 161.28900 182.77700 210.99000 1.000 77.47556 589 ILE A O 1
ATOM 4434 N N . MET A 1 590 ? 160.31600 184.24500 212.39800 1.000 62.67830 590 MET A N 1
ATOM 4435 C CA . MET A 1 590 ? 161.09500 183.79000 213.53900 1.000 49.59959 590 MET A CA 1
ATOM 4436 C C . MET A 1 590 ? 160.56500 182.44900 214.02400 1.000 57.08943 590 MET A C 1
ATOM 4437 O O . MET A 1 590 ? 159.35600 182.27300 214.19800 1.000 74.93807 590 MET A O 1
ATOM 4442 N N . VAL A 1 591 ? 161.47100 181.50200 214.24200 1.000 53.21325 591 VAL A N 1
ATOM 4443 C CA . VAL A 1 591 ? 161.13600 180.20900 214.83600 1.000 59.32338 591 VAL A CA 1
ATOM 4444 C C . VAL A 1 591 ? 162.17900 179.96900 215.92300 1.000 62.56451 591 VAL A C 1
ATOM 4445 O O . VAL A 1 591 ? 163.25700 179.42700 215.66400 1.000 73.54399 591 VAL A O 1
ATOM 4449 N N . THR A 1 592 ? 161.86600 180.37400 217.14500 1.000 56.26446 592 THR A N 1
ATOM 4450 C CA . THR A 1 592 ? 162.79800 180.27300 218.25700 1.000 60.30916 592 THR A CA 1
ATOM 4451 C C . THR A 1 592 ? 162.26100 179.29600 219.29600 1.000 70.08083 592 THR A C 1
ATOM 4452 O O . THR A 1 592 ? 161.22300 178.65700 219.10800 1.000 86.23803 592 THR A O 1
ATOM 4456 N N . GLY A 1 593 ? 162.98700 179.18500 220.40300 1.000 62.68212 593 GLY A N 1
ATOM 4457 C CA . GLY A 1 593 ? 162.57000 178.33600 221.49900 1.000 60.44632 593 GLY A CA 1
ATOM 4458 C C . GLY A 1 593 ? 162.53000 179.09200 222.80700 1.000 62.32721 593 GLY A C 1
ATOM 4459 O O . GLY A 1 593 ? 162.38300 178.49500 223.87700 1.000 65.58217 593 GLY A O 1
ATOM 4460 N N . ASP A 1 594 ? 162.65900 180.41400 222.73100 1.000 77.62944 594 ASP A N 1
ATOM 4461 C CA . ASP A 1 594 ? 162.68200 181.25600 223.91400 1.000 79.80833 594 ASP A CA 1
ATOM 4462 C C . ASP A 1 594 ? 161.28200 181.78000 224.22700 1.000 85.08995 594 ASP A C 1
ATOM 4463 O O . ASP A 1 594 ? 160.31000 181.50700 223.51900 1.000 92.63089 594 ASP A O 1
ATOM 4468 N N . HIS A 1 595 ? 161.18100 182.54300 225.31100 1.000 81.79213 595 HIS A N 1
ATOM 4469 C CA . HIS A 1 595 ? 159.90000 183.07800 225.73700 1.000 81.28196 595 HIS A CA 1
ATOM 4470 C C . HIS A 1 595 ? 159.41700 184.14900 224.76000 1.000 83.02177 595 HIS A C 1
ATOM 4471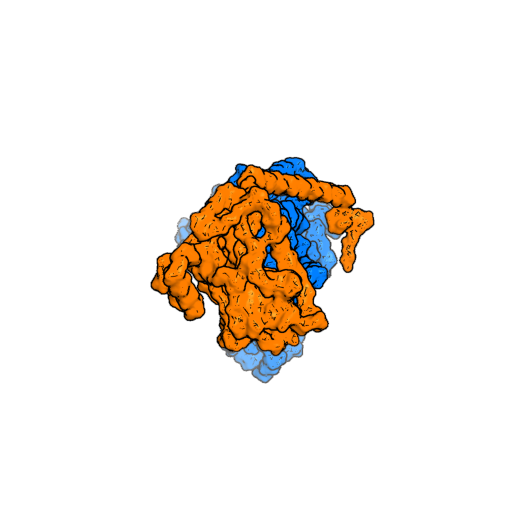 O O . HIS A 1 595 ? 160.22500 184.84900 224.14500 1.000 92.33559 595 HIS A O 1
ATOM 4478 N N . PRO A 1 596 ? 158.09900 184.28600 224.58900 1.000 81.11878 596 PRO A N 1
ATOM 4479 C CA . PRO A 1 596 ? 157.58600 185.23200 223.58500 1.000 82.18235 596 PRO A CA 1
ATOM 4480 C C . PRO A 1 596 ? 158.00100 186.67200 223.82300 1.000 84.90141 596 PRO A C 1
ATOM 4481 O O . PRO A 1 596 ? 158.19000 187.41400 222.85200 1.000 85.59186 596 PRO A O 1
ATOM 4485 N N . ILE A 1 597 ? 158.14500 187.09500 225.08100 1.000 82.50728 597 ILE A N 1
ATOM 4486 C CA . ILE A 1 597 ? 158.49700 188.48500 225.35800 1.000 82.91313 597 ILE A CA 1
ATOM 4487 C C . ILE A 1 597 ? 159.87900 188.80800 224.80700 1.000 85.03307 597 ILE A C 1
ATOM 4488 O O . ILE A 1 597 ? 160.09200 189.86300 224.19900 1.000 86.14211 597 ILE A O 1
ATOM 4493 N N . THR A 1 598 ? 160.84200 187.90700 225.01300 1.000 80.71921 598 THR A N 1
ATOM 4494 C CA . THR A 1 598 ? 162.17500 188.12100 224.46100 1.000 79.64168 598 THR A CA 1
ATOM 4495 C C . THR A 1 598 ? 162.16800 187.98600 222.94400 1.000 77.24778 598 THR A C 1
ATOM 4496 O O . THR A 1 598 ? 162.84300 188.74700 222.24200 1.000 78.25319 598 THR A O 1
ATOM 4500 N N . ALA A 1 599 ? 161.40900 187.02100 222.42000 1.000 78.62754 599 ALA A N 1
ATOM 4501 C CA . ALA A 1 599 ? 161.32100 186.85600 220.97300 1.000 70.96442 599 ALA A CA 1
ATOM 4502 C C . ALA A 1 599 ? 160.69700 188.07900 220.31700 1.000 76.11661 599 ALA A C 1
ATOM 4503 O O . ALA A 1 599 ? 161.19700 188.56800 219.29900 1.000 82.12550 599 ALA A O 1
ATOM 4505 N N . LYS A 1 600 ? 159.60700 188.59300 220.89100 1.000 91.09228 600 LYS A N 1
ATOM 4506 C CA . LYS A 1 600 ? 158.96600 189.77700 220.32800 1.000 92.44017 600 LYS A CA 1
ATOM 4507 C C . LYS A 1 600 ? 159.89900 190.97900 220.36400 1.000 90.51352 600 LYS A C 1
ATOM 4508 O O . LYS A 1 600 ? 159.87600 191.82000 219.45800 1.000 94.23818 600 LYS A O 1
ATOM 4514 N N . ALA A 1 601 ? 160.72100 191.08400 221.40900 1.000 82.26469 601 ALA A N 1
ATOM 4515 C CA . ALA A 1 601 ? 161.64600 192.20700 221.50700 1.000 82.81634 601 ALA A CA 1
ATOM 4516 C C . ALA A 1 601 ? 162.70800 192.14800 220.41900 1.000 82.10617 601 ALA A C 1
ATOM 4517 O O . ALA A 1 601 ? 163.01800 193.16600 219.78900 1.000 87.47109 601 ALA A O 1
ATOM 45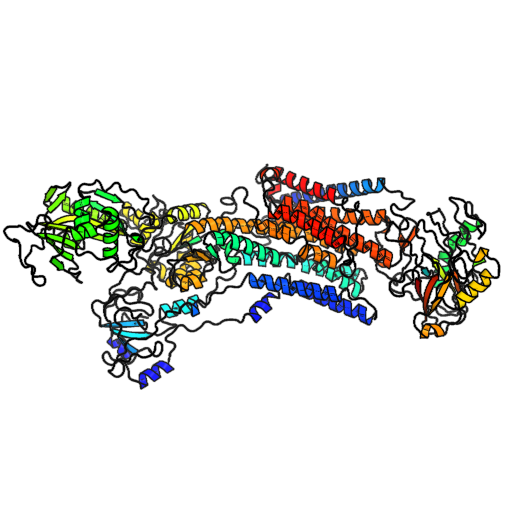19 N N . ILE A 1 602 ? 163.28700 190.96900 220.19100 1.000 66.81461 602 ILE A N 1
ATOM 4520 C CA . ILE A 1 602 ? 164.31200 190.84000 219.16100 1.000 73.77783 602 ILE A CA 1
ATOM 4521 C C . ILE A 1 602 ? 163.69000 190.92000 217.77300 1.000 76.05999 602 ILE A C 1
ATOM 4522 O O . ILE A 1 602 ? 164.24600 191.55100 216.86600 1.000 81.66583 602 ILE A O 1
ATOM 4527 N N . ALA A 1 603 ? 162.52600 190.29400 217.58600 1.000 73.05693 603 ALA A N 1
ATOM 4528 C CA . ALA A 1 603 ? 161.88900 190.29900 216.27300 1.000 70.60634 603 ALA A CA 1
ATOM 4529 C C . ALA A 1 603 ? 161.57700 191.71600 215.81700 1.000 80.18908 603 ALA A C 1
ATOM 4530 O O . ALA A 1 603 ? 161.78600 192.06000 214.64800 1.000 89.33991 603 ALA A O 1
ATOM 4532 N N . ARG A 1 604 ? 161.07200 192.55400 216.72300 1.000 90.06406 604 ARG A N 1
ATOM 4533 C CA . ARG A 1 604 ? 160.85500 193.95500 216.38100 1.000 89.72918 604 ARG A CA 1
ATOM 4534 C C . ARG A 1 604 ? 162.17700 194.66700 216.12400 1.000 90.14535 604 ARG A C 1
ATOM 4535 O O . ARG A 1 604 ? 162.26800 195.52200 215.23600 1.000 89.11658 604 ARG A O 1
ATOM 4543 N N . GLN A 1 605 ? 163.20900 194.33000 216.89700 1.000 77.91700 605 GLN A N 1
ATOM 4544 C CA . GLN A 1 605 ? 164.49100 195.01500 216.77900 1.000 72.27734 605 GLN A CA 1
ATOM 4545 C C . GLN A 1 605 ? 165.16500 194.71200 215.44500 1.000 84.28322 605 GLN A C 1
ATOM 4546 O O . GLN A 1 605 ? 165.65500 195.62300 214.76800 1.000 89.80825 605 GLN A O 1
ATOM 4552 N N . VAL A 1 606 ? 165.20300 193.43700 215.05100 1.000 77.93649 606 VAL A N 1
ATOM 4553 C CA . VAL A 1 606 ? 165.92700 193.06500 213.83800 1.000 73.40454 606 VAL A CA 1
ATOM 4554 C C . VAL A 1 606 ? 165.20900 193.56700 212.59300 1.000 79.69958 606 VAL A C 1
ATOM 4555 O O . VAL A 1 606 ? 165.85500 193.91000 211.59600 1.000 83.98600 606 VAL A O 1
ATOM 4559 N N . GLY A 1 607 ? 163.88100 193.62100 212.61900 1.000 80.60459 607 GLY A N 1
ATOM 4560 C CA . GLY A 1 607 ? 163.13200 194.09600 211.47400 1.000 80.50563 607 GLY A CA 1
ATOM 4561 C C . GLY A 1 607 ? 162.11900 193.09700 210.95500 1.000 84.27055 607 GLY A C 1
ATOM 4562 O O . GLY A 1 607 ? 161.49200 193.32800 209.91700 1.000 86.69143 607 GLY A O 1
ATOM 4563 N N . ILE A 1 608 ? 161.95500 191.97700 211.66200 1.000 81.96236 608 ILE A N 1
ATOM 4564 C CA . ILE A 1 608 ? 160.95500 190.98900 211.26500 1.000 75.11501 608 ILE A CA 1
ATOM 4565 C C . ILE A 1 608 ? 159.55600 191.57000 211.41500 1.000 77.20585 608 ILE A C 1
ATOM 4566 O O . ILE A 1 608 ? 158.71900 191.46500 210.51200 1.000 84.51250 608 ILE A O 1
ATOM 4571 N N . ILE A 1 609 ? 159.28400 192.19000 212.55700 1.000 77.09037 609 ILE A N 1
ATOM 4572 C CA . ILE A 1 609 ? 158.01900 192.86800 212.80700 1.000 78.90401 609 ILE A CA 1
ATOM 4573 C C . ILE A 1 609 ? 158.23100 194.35000 212.54100 1.000 82.52170 609 ILE A C 1
ATOM 4574 O O . ILE A 1 609 ? 159.02500 195.00500 213.22700 1.000 86.74664 609 ILE A O 1
ATOM 4579 N N . SER A 1 610 ? 157.53100 194.87800 211.54300 1.000 89.68339 610 SER A N 1
ATOM 4580 C CA . SER A 1 610 ? 157.70400 196.27300 211.16900 1.000 90.19784 610 SER A CA 1
ATOM 4581 C C . SER A 1 610 ? 157.18300 197.19200 212.26600 1.000 96.19918 610 SER A C 1
ATOM 4582 O O . SER A 1 610 ? 156.22600 196.87200 212.97600 1.000 97.95208 610 SER A O 1
ATOM 4585 N N . GLU A 1 611 ? 157.83400 198.34500 212.40500 1.000 115.64693 611 GLU A N 1
ATOM 4586 C CA . GLU A 1 611 ? 157.41100 199.32500 213.39400 1.000 117.58629 611 GLU A CA 1
ATOM 4587 C C . GLU A 1 611 ? 156.00800 199.82400 213.07400 1.000 116.23347 611 GLU A C 1
ATOM 4588 O O . GLU A 1 611 ? 155.66900 200.07800 211.91600 1.000 113.24345 611 GLU A O 1
ATOM 4594 N N . GLY A 1 612 ? 155.19000 199.96300 214.11400 1.000 121.76412 612 GLY A N 1
ATOM 4595 C CA . GLY A 1 612 ? 153.80900 200.35500 213.94800 1.000 122.24925 612 GLY A CA 1
ATOM 4596 C C . GLY A 1 612 ? 152.85500 199.22400 213.63900 1.000 122.88872 612 GLY A C 1
ATOM 4597 O O . GLY A 1 612 ? 151.66600 199.48300 213.41100 1.000 122.56252 612 GLY A O 1
ATOM 4598 N N . HIS A 1 613 ? 153.33000 197.98200 213.62300 1.000 119.35497 613 HIS A N 1
ATOM 4599 C CA . HIS A 1 613 ? 152.48400 196.81900 213.39900 1.000 117.22128 613 HIS A CA 1
ATOM 4600 C C . HIS A 1 613 ? 152.28200 196.09500 214.72200 1.000 117.90204 613 HIS A C 1
ATOM 4601 O O . HIS A 1 613 ? 153.25400 195.70400 215.37700 1.000 118.70240 613 HIS A O 1
ATOM 4608 N N . GLU A 1 614 ? 151.02300 195.92000 215.11000 1.000 130.80154 614 GLU A N 1
ATOM 4609 C CA . GLU A 1 614 ? 150.66900 195.39500 216.41700 1.000 130.96471 614 GLU A CA 1
ATOM 4610 C C . GLU A 1 614 ? 149.91700 194.08000 216.27100 1.000 131.74088 614 GLU A C 1
ATOM 4611 O O . GLU A 1 614 ? 149.10900 193.90600 215.35300 1.000 131.82036 614 GLU A O 1
ATOM 4617 N N . THR A 1 615 ? 150.18800 193.15500 217.18700 1.000 132.24479 615 THR A N 1
ATOM 4618 C CA . THR A 1 615 ? 149.49500 191.87800 217.20600 1.000 133.56648 615 THR A CA 1
ATOM 4619 C C . THR A 1 615 ? 148.15800 192.01700 217.93000 1.000 134.51435 615 THR A C 1
ATOM 4620 O O . THR A 1 615 ? 147.75500 193.10500 218.34800 1.000 135.58433 615 THR A O 1
ATOM 4624 N N . VAL A 1 616 ? 147.45700 190.89100 218.07500 1.000 143.68134 616 VAL A N 1
ATOM 4625 C CA . VAL A 1 616 ? 146.15500 190.90700 218.73500 1.000 143.31836 616 VAL A CA 1
ATOM 4626 C C . VAL A 1 616 ? 146.29600 191.35300 220.18500 1.000 144.22588 616 VAL A C 1
ATOM 4627 O O . VAL A 1 616 ? 145.52200 192.18600 220.67100 1.000 147.64183 616 VAL A O 1
ATOM 4631 N N . ASP A 1 617 ? 147.29200 190.81600 220.89500 1.000 148.66138 617 ASP A N 1
ATOM 4632 C CA . ASP A 1 617 ? 147.48300 191.18400 222.29400 1.000 148.89644 617 ASP A CA 1
ATOM 4633 C C . ASP A 1 617 ? 147.79300 192.66700 222.44000 1.000 147.04027 617 ASP A C 1
ATOM 4634 O O . ASP A 1 617 ? 147.27000 193.33200 223.34100 1.000 150.67430 617 ASP A O 1
ATOM 4639 N N . ASP A 1 618 ? 148.64700 193.20300 221.56600 1.000 137.72689 618 ASP A N 1
ATOM 4640 C CA . ASP A 1 618 ? 148.96300 194.62600 221.62500 1.000 141.87736 618 ASP A CA 1
ATOM 4641 C C . ASP A 1 618 ? 147.73600 195.47500 221.31900 1.000 144.16460 618 ASP A C 1
ATOM 4642 O O . ASP A 1 618 ? 147.49600 196.49500 221.97700 1.000 147.55652 618 ASP A O 1
ATOM 4647 N N . ILE A 1 619 ? 147.00600 195.10800 220.26400 1.000 148.27939 619 ILE A N 1
ATOM 4648 C CA . ILE A 1 619 ? 145.82400 195.92200 219.85300 1.000 148.95970 619 ILE A CA 1
ATOM 4649 C C . ILE A 1 619 ? 144.79100 195.86200 220.97900 1.000 148.38034 619 ILE A C 1
ATOM 4650 O O . ILE A 1 619 ? 144.32900 196.93200 221.41700 1.000 147.82523 619 ILE A O 1
ATOM 4655 N N . ALA A 1 620 ? 144.45900 194.65100 221.42900 1.000 158.69360 620 ALA A N 1
ATOM 4656 C CA . ALA A 1 620 ? 143.47300 194.48700 222.51900 1.000 158.62892 620 ALA A CA 1
ATOM 4657 C C . ALA A 1 620 ? 143.95300 195.26400 223.74600 1.000 159.03472 620 ALA A C 1
ATOM 4658 O O . ALA A 1 620 ? 143.11400 195.88600 224.41700 1.000 161.07391 620 ALA A O 1
ATOM 4660 N N . ALA A 1 621 ? 145.25800 195.22300 224.01600 1.000 157.19388 621 ALA A N 1
ATOM 4661 C CA . ALA A 1 621 ? 145.81300 195.95300 225.17600 1.000 156.74935 621 ALA A CA 1
ATOM 4662 C C . ALA A 1 621 ? 145.49100 197.44100 225.02600 1.000 158.58686 621 ALA A C 1
ATOM 4663 O O . ALA A 1 621 ? 145.04200 198.04900 226.01300 1.000 160.00038 621 ALA A O 1
ATOM 4665 N N . ARG A 1 622 ? 145.71100 197.99500 223.83200 1.000 159.82497 622 ARG A N 1
ATOM 4666 C CA . ARG A 1 622 ? 145.46100 199.44200 223.59800 1.000 159.54763 622 ARG A CA 1
ATOM 4667 C C . ARG A 1 622 ? 143.96700 199.72800 223.76200 1.000 160.75677 622 ARG A C 1
ATOM 4668 O O . ARG A 1 622 ? 143.62800 200.77300 224.34800 1.000 159.57447 622 ARG A O 1
ATOM 4676 N N . LEU A 1 623 ? 143.11300 198.82900 223.26500 1.000 167.57475 623 LEU A N 1
ATOM 4677 C CA . LEU A 1 623 ? 141.64400 199.05300 223.32500 1.000 167.06978 623 LEU A CA 1
ATOM 4678 C C . LEU A 1 623 ? 141.11800 198.65700 224.70700 1.000 168.09685 623 LEU A C 1
ATOM 4679 O O . LEU A 1 623 ? 139.95000 198.97200 225.00000 1.000 167.12090 623 LEU A O 1
ATOM 4684 N N . ASN A 1 624 ? 141.94800 197.99800 225.51800 1.000 174.80451 624 ASN A N 1
ATOM 4685 C CA . ASN A 1 624 ? 141.49400 197.52400 226.85200 1.000 172.71304 624 ASN A CA 1
ATOM 4686 C C . ASN A 1 624 ? 140.23000 196.68000 226.66300 1.000 172.98884 624 ASN A C 1
ATOM 4687 O O . ASN A 1 624 ? 139.29600 196.83100 227.47300 1.000 173.12409 624 ASN A O 1
ATOM 4692 N N . ILE A 1 625 ? 140.20300 195.83300 225.63000 1.000 180.62194 625 ILE A N 1
ATOM 4693 C CA . ILE A 1 625 ? 138.99400 195.00900 225.33000 1.000 181.07613 625 ILE A CA 1
ATOM 4694 C C . ILE A 1 625 ? 139.40600 193.53600 225.28100 1.000 181.02343 625 ILE A C 1
ATOM 4695 O O . ILE A 1 625 ? 140.62200 193.26800 225.28700 1.000 180.96393 625 ILE A O 1
ATOM 4700 N N . PRO A 1 626 ? 138.46100 192.57100 225.22800 1.000 184.31864 626 PRO A N 1
ATOM 4701 C CA . PRO A 1 626 ? 138.82000 191.16100 225.09500 1.000 183.95789 626 PRO A CA 1
ATOM 4702 C C . PRO A 1 626 ? 139.58500 190.94500 223.78400 1.000 185.44393 626 PRO A C 1
ATOM 4703 O O . PRO A 1 626 ? 139.05800 191.27800 222.73800 1.000 185.55415 626 PRO A O 1
ATOM 4707 N N . VAL A 1 627 ? 140.79600 190.38900 223.87400 1.000 184.00337 627 VAL A N 1
ATOM 4708 C CA . VAL A 1 627 ? 141.62000 190.13300 222.65700 1.000 182.51362 627 VAL A CA 1
ATOM 4709 C C . VAL A 1 627 ? 140.79600 189.24900 221.72000 1.000 182.58425 627 VAL A C 1
ATOM 4710 O O . VAL A 1 627 ? 140.95000 189.38300 220.49200 1.000 180.69136 627 VAL A O 1
ATOM 4714 N N . SER A 1 628 ? 139.94600 188.39300 222.29200 1.000 191.97876 628 SER A N 1
ATOM 4715 C CA . SER A 1 628 ? 139.11800 187.46800 221.47900 1.000 192.38540 628 SER A CA 1
ATOM 4716 C C . SER A 1 628 ? 138.25300 188.26600 220.50000 1.000 192.81453 628 SER A C 1
ATOM 4717 O O . SER A 1 628 ? 138.21700 187.89900 219.30900 1.000 192.96669 628 SER A O 1
ATOM 4720 N N . GLU A 1 629 ? 137.58700 189.31600 220.98500 1.000 184.92802 629 GLU A N 1
ATOM 4721 C CA . GLU A 1 629 ? 136.66800 190.09200 220.11000 1.000 184.04149 629 GLU A CA 1
ATOM 4722 C C . GLU A 1 629 ? 137.49300 190.84000 219.05600 1.000 184.67223 629 GLU A C 1
ATOM 4723 O O . GLU A 1 629 ? 136.96000 191.08800 217.95800 1.000 183.86421 629 GLU A O 1
ATOM 4729 N N . VAL A 1 630 ? 138.74500 191.17600 219.38000 1.000 182.79069 630 VAL A N 1
ATOM 4730 C CA . VAL A 1 630 ? 139.60800 191.93500 218.42800 1.000 181.82373 630 VAL A CA 1
ATOM 4731 C C . VAL A 1 630 ? 139.71800 191.12700 217.13100 1.000 181.38595 630 VAL A C 1
ATOM 4732 O O . VAL A 1 630 ? 140.09700 189.94300 217.20500 1.000 180.86935 630 VAL A O 1
ATOM 4736 N N . ASN A 1 631 ? 139.40100 191.75100 215.99400 1.000 172.78306 631 ASN A N 1
ATOM 4737 C CA . ASN A 1 631 ? 139.42600 191.03400 214.69100 1.000 172.89871 631 ASN A CA 1
ATOM 4738 C C . ASN A 1 631 ? 140.86500 190.61600 214.37200 1.000 173.45225 631 ASN A C 1
ATOM 4739 O O . ASN A 1 631 ? 141.76400 191.46500 214.46900 1.000 173.87177 631 ASN A O 1
ATOM 4744 N N . PRO A 1 632 ? 141.11600 189.34700 213.98700 1.000 164.51821 632 PRO A N 1
ATOM 4745 C CA . PRO A 1 632 ? 142.46600 188.88700 213.68500 1.000 163.67307 632 PRO A CA 1
ATOM 4746 C C . PRO A 1 632 ? 143.04300 189.75800 212.56500 1.000 163.61808 632 PRO A C 1
ATOM 4747 O O . PRO A 1 632 ? 144.18900 190.15600 212.66000 1.000 163.90733 632 PRO A O 1
ATOM 4751 N N . ARG A 1 633 ? 142.22800 190.04000 211.54700 1.000 166.26762 633 ARG A N 1
ATOM 4752 C CA . ARG A 1 633 ? 142.70000 190.86000 210.40200 1.000 167.55378 633 ARG A CA 1
ATOM 4753 C C . ARG A 1 633 ? 143.36900 192.12200 210.95200 1.000 168.77030 633 ARG A C 1
ATOM 4754 O O . ARG A 1 633 ? 144.47300 192.45100 210.48300 1.000 170.28408 633 ARG A O 1
ATOM 4762 N N . SER A 1 634 ? 142.72900 192.79100 211.91300 1.000 165.56561 634 SER A N 1
ATOM 4763 C CA . SER A 1 634 ? 143.26900 194.03600 212.44900 1.000 164.63041 634 SER A CA 1
ATOM 4764 C C . SER A 1 634 ? 144.75200 193.89600 212.77200 1.000 164.28435 634 SER A C 1
ATOM 4765 O O . SER A 1 634 ? 145.55200 194.79100 212.47500 1.000 162.50556 634 SER A O 1
ATOM 4768 N N . ALA A 1 635 ? 145.13600 192.77700 213.37600 1.000 148.51961 635 ALA A N 1
ATOM 4769 C CA . ALA A 1 635 ? 146.52600 192.54500 213.72800 1.000 145.99278 635 ALA A CA 1
ATOM 4770 C C . ALA A 1 635 ? 147.32300 192.08700 212.51100 1.000 145.37141 635 ALA A C 1
ATOM 4771 O O . ALA A 1 635 ? 146.78500 191.51800 211.55800 1.000 147.65544 635 ALA A O 1
ATOM 4773 N N . GLN A 1 636 ? 148.62900 192.34200 212.55700 1.000 120.86105 636 GLN A N 1
ATOM 4774 C CA . GLN A 1 636 ? 149.53000 191.99200 211.46600 1.000 119.95769 636 GLN A CA 1
ATOM 4775 C C . GLN A 1 636 ? 150.56800 190.95800 211.87000 1.000 118.34536 636 GLN A C 1
ATOM 4776 O O . GLN A 1 636 ? 150.75900 189.96900 211.15400 1.000 123.46999 636 GLN A O 1
ATOM 4782 N N . ALA A 1 637 ? 151.25800 191.16000 212.98800 1.000 89.67460 637 ALA A N 1
ATOM 4783 C CA . ALA A 1 637 ? 152.26300 190.20800 213.43400 1.000 87.23462 637 ALA A CA 1
ATOM 4784 C C . ALA A 1 637 ? 151.62100 189.12300 214.29600 1.000 92.14828 637 ALA A C 1
ATOM 4785 O O . ALA A 1 637 ? 150.41200 189.11600 214.54000 1.000 100.55778 637 ALA A O 1
ATOM 4787 N N . ALA A 1 638 ? 152.44300 188.19000 214.76800 1.000 81.13536 638 ALA A N 1
ATOM 4788 C CA . ALA A 1 638 ? 151.95500 187.10400 215.60600 1.000 83.75755 638 ALA A CA 1
ATOM 4789 C C . ALA A 1 638 ? 153.07900 186.62400 216.51100 1.000 85.45301 638 ALA A C 1
ATOM 4790 O O . ALA A 1 638 ? 154.23800 186.55100 216.09800 1.000 90.96226 638 ALA A O 1
ATOM 4792 N N . VAL A 1 639 ? 152.71600 186.29400 217.74800 1.000 71.30611 639 VAL A N 1
ATOM 4793 C CA . VAL A 1 639 ? 153.66700 185.83000 218.75200 1.000 62.80718 639 VAL A CA 1
ATOM 4794 C C . VAL A 1 639 ? 153.25000 184.45700 219.25500 1.000 67.36050 639 VAL A C 1
ATOM 4795 O O . VAL A 1 639 ? 153.40100 184.14900 220.44200 1.000 73.61038 639 VAL A O 1
ATOM 4799 N N . ILE A 1 640 ? 152.68900 183.64600 218.35400 1.000 74.77621 640 ILE A N 1
ATOM 4800 C CA . ILE A 1 640 ? 152.14400 182.34100 218.71200 1.000 80.79350 640 ILE A CA 1
ATOM 4801 C C . ILE A 1 640 ? 153.12700 181.56100 219.57300 1.000 86.32919 640 ILE A C 1
ATOM 4802 O O . ILE A 1 640 ? 154.30000 181.39400 219.21900 1.000 85.26369 640 ILE A O 1
ATOM 4807 N N . HIS A 1 641 ? 152.64300 181.08200 220.71400 1.000 106.75642 641 HIS A N 1
ATOM 4808 C CA . HIS A 1 641 ? 153.42700 180.33700 221.68700 1.000 101.56368 641 HIS A CA 1
ATOM 4809 C C . HIS A 1 641 ? 153.36200 178.84600 221.37200 1.000 102.09409 641 HIS A C 1
ATOM 4810 O O . HIS A 1 641 ? 152.43800 178.36700 220.71100 1.000 106.55920 641 HIS A O 1
ATOM 4817 N N . GLY A 1 642 ? 154.37100 178.11500 221.84700 1.000 106.76163 642 GLY A N 1
ATOM 4818 C CA . GLY A 1 642 ? 154.44200 176.69000 221.56300 1.000 110.12277 642 GLY A CA 1
ATOM 4819 C C . GLY A 1 642 ? 153.23900 175.91900 222.06600 1.000 111.56423 642 GLY A C 1
ATOM 4820 O O . GLY A 1 642 ? 152.77700 174.97800 221.41700 1.000 109.69476 642 GLY A O 1
ATOM 4821 N N . ASN A 1 643 ? 152.71800 176.30200 223.23400 1.000 118.22957 643 ASN A N 1
ATOM 4822 C CA . ASN A 1 643 ? 151.53700 175.63500 223.77400 1.000 120.46365 643 ASN A CA 1
ATOM 4823 C C . ASN A 1 643 ? 150.33800 175.80800 222.85000 1.000 120.41999 643 ASN A C 1
ATOM 4824 O O . ASN A 1 643 ? 149.59200 174.85600 222.59600 1.000 121.67934 643 ASN A O 1
ATOM 4829 N N . ASP A 1 644 ? 150.13500 177.02500 222.33900 1.000 116.73771 644 ASP A N 1
ATOM 4830 C CA . ASP A 1 644 ? 149.06300 177.24500 221.37400 1.000 116.58127 644 ASP A CA 1
ATOM 4831 C C . ASP A 1 644 ? 149.32500 176.48200 220.08200 1.000 116.66263 644 ASP A C 1
ATOM 4832 O O . ASP A 1 644 ? 148.39400 175.95400 219.46400 1.000 118.83800 644 ASP A O 1
ATOM 4837 N N . LEU A 1 645 ? 150.58700 176.41600 219.65600 1.000 110.65177 645 LEU A N 1
ATOM 4838 C CA . LEU A 1 645 ? 150.91900 175.68200 218.44000 1.000 111.73482 645 LEU A CA 1
ATOM 4839 C C . LEU A 1 645 ? 150.72000 174.18200 218.61300 1.000 111.69070 645 LEU A C 1
ATOM 4840 O O . LEU A 1 645 ? 150.50200 173.47000 217.62700 1.000 112.26825 645 LEU A O 1
ATOM 4845 N N . LYS A 1 646 ? 150.78700 173.68800 219.85000 1.000 120.46394 646 LYS A N 1
ATOM 4846 C CA . LYS A 1 646 ? 150.69700 172.25000 220.07500 1.000 123.53138 646 LYS A CA 1
ATOM 4847 C C . LYS A 1 646 ? 149.28800 171.72700 219.82000 1.000 124.70499 646 LYS A C 1
ATOM 4848 O O . LYS A 1 646 ? 149.11700 170.67400 219.19500 1.000 123.10834 646 LYS A O 1
ATOM 4854 N N . ASP A 1 647 ? 148.26700 172.44400 220.28400 1.000 136.92825 647 ASP A N 1
ATOM 4855 C CA . ASP A 1 647 ? 146.90300 171.93400 220.24500 1.000 139.24981 647 ASP A CA 1
ATOM 4856 C C . ASP A 1 647 ? 146.09100 172.43600 219.05600 1.000 138.90778 647 ASP A C 1
ATOM 4857 O O . ASP A 1 647 ? 144.88600 172.17300 218.99900 1.000 141.05433 647 ASP A O 1
ATOM 4862 N N . MET A 1 648 ? 146.70200 173.14700 218.11300 1.000 132.75485 648 MET A N 1
ATOM 4863 C CA . MET A 1 648 ? 146.02500 173.51900 216.87800 1.000 133.21507 648 MET A CA 1
ATOM 4864 C C . MET A 1 648 ? 146.47500 172.59500 215.75300 1.000 134.35647 648 MET A C 1
ATOM 4865 O O . MET A 1 648 ? 147.64300 172.20000 215.68800 1.000 136.39435 648 MET A O 1
ATOM 4870 N N . ASN A 1 649 ? 145.53900 172.24100 214.87800 1.000 137.00062 649 ASN A N 1
ATOM 4871 C CA . ASN A 1 649 ? 145.81700 171.29100 213.81300 1.000 137.82937 649 ASN A CA 1
ATOM 4872 C C . ASN A 1 649 ? 146.32200 172.03300 212.57600 1.000 138.94724 649 ASN A C 1
ATOM 4873 O O . ASN A 1 649 ? 146.62200 173.22900 212.61700 1.000 140.21256 649 ASN A O 1
ATOM 4878 N N . SER A 1 650 ? 146.42000 171.31900 211.45300 1.000 132.40134 650 SER A N 1
ATOM 4879 C CA . SER A 1 650 ? 146.95700 171.92000 210.23800 1.000 131.45367 650 SER A CA 1
ATOM 4880 C C . SER A 1 650 ? 146.00600 172.95000 209.64100 1.000 130.36935 650 SER A C 1
ATOM 4881 O O . SER A 1 650 ? 146.43800 173.80400 208.85900 1.000 129.24980 650 SER A O 1
ATOM 4884 N N . ASP A 1 651 ? 144.72000 172.89200 209.99100 1.000 137.87710 651 ASP A N 1
ATOM 4885 C CA . ASP A 1 651 ? 143.75000 173.81000 209.40300 1.000 139.71295 651 ASP A CA 1
ATOM 4886 C C . ASP A 1 651 ? 144.01400 175.24600 209.84200 1.000 140.78099 651 ASP A C 1
ATOM 4887 O O . ASP A 1 651 ? 144.19800 176.14000 209.00800 1.000 140.69738 651 ASP A O 1
ATOM 4892 N N . GLN A 1 652 ? 144.03500 175.48800 211.15500 1.000 134.45134 652 GLN A N 1
ATOM 4893 C CA . GLN A 1 652 ? 144.33200 176.83300 211.63600 1.000 134.80681 652 GLN A CA 1
ATOM 4894 C C . GLN A 1 652 ? 145.77300 177.22900 211.34600 1.000 132.00171 652 GLN A C 1
ATOM 4895 O O . GLN A 1 652 ? 146.04200 178.40100 211.06400 1.000 129.30084 652 GLN A O 1
ATOM 4901 N N . LEU A 1 653 ? 146.70300 176.27100 211.40000 1.000 124.59390 653 LEU A N 1
ATOM 4902 C CA . LEU A 1 653 ? 148.11200 176.58200 211.17900 1.000 125.78528 653 LEU A CA 1
ATOM 4903 C C . LEU A 1 653 ? 148.33200 177.19300 209.80100 1.000 125.97668 653 LEU A C 1
ATOM 4904 O O . LEU A 1 653 ? 149.08400 178.16200 209.65000 1.000 128.76982 653 LEU A O 1
ATOM 4909 N N . ASP A 1 654 ? 147.68800 176.63200 208.77700 1.000 116.69593 654 ASP A N 1
ATOM 4910 C CA . ASP A 1 654 ? 147.79400 177.21800 207.44600 1.000 116.15226 654 ASP A CA 1
ATOM 4911 C C . ASP A 1 654 ? 147.08900 178.56600 207.36900 1.000 120.12930 654 ASP A C 1
ATOM 4912 O O . ASP A 1 654 ? 147.47900 179.42100 206.56600 1.000 118.70312 654 ASP A O 1
ATOM 4917 N N . ASP A 1 655 ? 146.05300 178.77300 208.18600 1.000 132.55349 655 ASP A N 1
ATOM 4918 C CA . ASP A 1 655 ? 145.35000 180.05200 208.17100 1.000 133.53453 655 ASP A CA 1
ATOM 4919 C C . ASP A 1 655 ? 146.24000 181.17600 208.68700 1.000 131.06121 655 ASP A C 1
ATOM 4920 O O . ASP A 1 655 ? 146.37900 182.21700 208.03500 1.000 129.02932 655 ASP A O 1
ATOM 4925 N N . ILE A 1 656 ? 146.86100 180.98000 209.85300 1.000 120.43419 656 ILE A N 1
ATOM 4926 C CA . ILE A 1 656 ? 147.74600 181.99800 210.40800 1.000 117.60346 656 ILE A CA 1
ATOM 4927 C C . ILE A 1 656 ? 148.99900 182.18400 209.56600 1.000 117.31432 656 ILE A C 1
ATOM 4928 O O . ILE A 1 656 ? 149.60600 183.26100 209.60200 1.000 121.08644 656 ILE A O 1
ATOM 4933 N N . LEU A 1 657 ? 149.40900 181.16100 208.81400 1.000 108.70160 657 LEU A N 1
ATOM 4934 C CA . LEU A 1 657 ? 150.54600 181.31500 207.91600 1.000 110.85035 657 LEU A CA 1
ATOM 4935 C C . LEU A 1 657 ? 150.17600 182.12900 206.68500 1.000 112.59724 657 LEU A C 1
ATOM 4936 O O . LEU A 1 657 ? 151.05200 182.72400 206.04800 1.000 112.35204 657 LEU A O 1
ATOM 4941 N N . ARG A 1 658 ? 148.89200 182.16400 206.33200 1.000 114.02072 658 ARG A N 1
ATOM 4942 C CA . ARG A 1 658 ? 148.43400 182.93900 205.18700 1.000 113.17886 658 ARG A CA 1
ATOM 4943 C C . ARG A 1 658 ? 147.86500 184.29000 205.60300 1.000 115.87360 658 ARG A C 1
ATOM 4944 O O . ARG A 1 658 ? 148.08600 185.29300 204.91500 1.000 114.12868 658 ARG A O 1
ATOM 4952 N N . HIS A 1 659 ? 147.14100 184.33400 206.72400 1.000 126.96141 659 HIS A N 1
ATOM 4953 C CA . HIS A 1 659 ? 146.49500 185.57200 207.14900 1.000 128.34012 659 HIS A CA 1
ATOM 4954 C C . HIS A 1 659 ? 147.52200 186.65700 207.44900 1.000 129.22609 659 HIS A C 1
ATOM 4955 O O . HIS A 1 659 ? 147.43300 187.77400 206.92800 1.000 128.28658 659 HIS A O 1
ATOM 4962 N N . TYR A 1 660 ? 148.50900 186.34500 208.28500 1.000 108.91116 660 TYR A N 1
ATOM 4963 C CA . TYR A 1 660 ? 149.54200 187.30200 208.63900 1.000 99.71066 660 TYR A CA 1
ATOM 4964 C C . TYR A 1 660 ? 150.73200 187.16900 207.69300 1.000 103.31217 660 TYR A C 1
ATOM 4965 O O . TYR A 1 660 ? 150.74800 186.34100 206.77900 1.000 105.00797 660 TYR A O 1
ATOM 4974 N N . ARG A 1 661 ? 151.75000 188.00000 207.91500 1.000 100.99887 661 ARG A N 1
ATOM 4975 C CA . ARG A 1 661 ? 152.95700 187.94700 207.10500 1.000 102.25531 661 ARG A CA 1
ATOM 4976 C C . ARG A 1 661 ? 154.24300 188.08700 207.90800 1.000 103.41142 661 ARG A C 1
ATOM 4977 O O . ARG A 1 661 ? 155.32400 187.98900 207.31900 1.000 102.55387 661 ARG A O 1
ATOM 4985 N N . GLU A 1 662 ? 154.17000 188.30800 209.21800 1.000 86.13898 662 GLU A N 1
ATOM 4986 C CA . GLU A 1 662 ? 155.34700 188.56900 210.04300 1.000 79.20725 662 GLU A CA 1
ATOM 4987 C C . GLU A 1 662 ? 155.27500 187.75300 211.33000 1.000 87.88683 662 GLU A C 1
ATOM 4988 O O . GLU A 1 662 ? 155.48300 188.26400 212.43100 1.000 96.34004 662 GLU A O 1
ATOM 4994 N N . ILE A 1 663 ? 154.97900 186.46100 211.20100 1.000 83.44709 663 ILE A N 1
ATOM 4995 C CA . ILE A 1 663 ? 154.69200 185.64100 212.37000 1.000 74.11820 663 ILE A CA 1
ATOM 4996 C C . ILE A 1 663 ? 155.98400 185.33900 213.11700 1.000 69.58668 663 ILE A C 1
ATOM 4997 O O . ILE A 1 663 ? 157.03400 185.09700 212.50800 1.000 77.81447 663 ILE A O 1
ATOM 5002 N N . VAL A 1 664 ? 155.91300 185.34700 214.44700 1.000 59.96976 664 VAL A N 1
ATOM 5003 C CA . VAL A 1 664 ? 157.05500 185.07100 215.31400 1.000 51.84678 664 VAL A CA 1
ATOM 5004 C C . VAL A 1 664 ? 156.66200 183.91600 216.22600 1.000 64.94104 664 VAL A C 1
ATOM 5005 O O . VAL A 1 664 ? 155.87500 184.09500 217.16100 1.000 83.12762 664 VAL A O 1
ATOM 5009 N N . PHE A 1 665 ? 157.21000 182.73100 215.96800 1.000 59.95704 665 PHE A N 1
ATOM 5010 C CA . PHE A 1 665 ? 156.89900 181.55000 216.76300 1.000 61.69821 665 PHE A CA 1
ATOM 5011 C C . PHE A 1 665 ? 157.90500 181.41700 217.89800 1.000 67.41669 665 PHE A C 1
ATOM 5012 O O . PHE A 1 665 ? 159.11400 181.35400 217.65700 1.000 81.54955 665 PHE A O 1
ATOM 5020 N N . ALA A 1 666 ? 157.40600 181.36400 219.12900 1.000 60.14152 666 ALA A N 1
ATOM 5021 C CA . ALA A 1 666 ? 158.25800 181.33500 220.30700 1.000 64.85383 666 ALA A CA 1
ATOM 5022 C C . ALA A 1 666 ? 157.93000 180.12300 221.16700 1.000 73.43221 666 ALA A C 1
ATOM 5023 O O . ALA A 1 666 ? 156.83200 179.56400 221.10000 1.000 74.70518 666 ALA A O 1
ATOM 5025 N N . ARG A 1 667 ? 158.91100 179.73000 221.98200 1.000 88.28020 667 ARG A N 1
ATOM 5026 C CA . ARG A 1 667 ? 158.79900 178.58000 222.88100 1.000 82.04341 667 ARG A CA 1
ATOM 5027 C C . ARG A 1 667 ? 158.40300 177.31900 222.11700 1.000 84.49514 667 ARG A C 1
ATOM 5028 O O . ARG A 1 667 ? 157.44700 176.62500 222.46700 1.000 86.49960 667 ARG A O 1
ATOM 5036 N N . THR A 1 668 ? 159.16200 177.01600 221.06900 1.000 76.90086 668 THR A N 1
ATOM 5037 C CA . THR A 1 668 ? 158.88700 175.88700 220.19400 1.000 75.69619 668 THR A CA 1
ATOM 5038 C C . THR A 1 668 ? 159.89600 174.77800 220.44900 1.000 77.42732 668 THR A C 1
ATOM 5039 O O . THR A 1 668 ? 161.10800 175.01300 220.41200 1.000 74.40018 668 THR A O 1
ATOM 5043 N N . SER A 1 669 ? 159.39000 173.57300 220.70000 1.000 85.33337 669 SER A N 1
ATOM 5044 C CA . SER A 1 669 ? 160.24000 172.40800 220.85000 1.000 79.95839 669 SER A CA 1
ATOM 5045 C C . SER A 1 669 ? 160.86400 172.04700 219.50500 1.000 78.53988 669 SER A C 1
ATOM 5046 O O . SER A 1 669 ? 160.35700 172.43900 218.45200 1.000 88.96552 669 SER A O 1
ATOM 5049 N N . PRO A 1 670 ? 161.97800 171.30900 219.51400 1.000 66.79552 670 PRO A N 1
ATOM 5050 C CA . PRO A 1 670 ? 162.61500 170.94900 218.23700 1.000 70.02515 670 PRO A CA 1
ATOM 5051 C C . PRO A 1 670 ? 161.69700 170.19800 217.29000 1.000 71.64253 670 PRO A C 1
ATOM 5052 O O . PRO A 1 670 ? 161.82800 170.34900 216.07000 1.000 72.07145 670 PRO A O 1
ATOM 5056 N N . GLN A 1 671 ? 160.76700 169.39600 217.81000 1.000 82.07539 671 GLN A N 1
ATOM 5057 C CA . GLN A 1 671 ? 159.81600 168.71900 216.94000 1.000 80.90588 671 GLN A CA 1
ATOM 5058 C C . GLN A 1 671 ? 158.74800 169.66300 216.40800 1.000 80.86931 671 GLN A C 1
ATOM 5059 O O . GLN A 1 671 ? 158.08000 169.32900 215.42500 1.000 86.05005 671 GLN A O 1
ATOM 5065 N N . GLN A 1 672 ? 158.56800 170.82800 217.03300 1.000 82.65203 672 GLN A N 1
ATOM 5066 C CA . GLN A 1 672 ? 157.58500 171.78800 216.54400 1.000 82.26254 672 GLN A CA 1
ATOM 5067 C C . GLN A 1 672 ? 158.12200 172.61300 215.38300 1.000 82.97390 672 GLN A C 1
ATOM 5068 O O . GLN A 1 672 ? 157.33500 173.13100 214.58500 1.000 85.32651 672 GLN A O 1
ATOM 5074 N N . LYS A 1 673 ? 159.44400 172.75400 215.27600 1.000 70.65390 673 LYS A N 1
ATOM 5075 C CA . LYS A 1 673 ? 160.01500 173.41500 214.10900 1.000 62.86142 673 LYS A CA 1
ATOM 5076 C C . LYS A 1 673 ? 159.75300 172.60800 212.84500 1.000 67.27241 673 LYS A C 1
ATOM 5077 O O . LYS A 1 673 ? 159.54800 173.17900 211.76800 1.000 70.29444 673 LYS A O 1
ATOM 5083 N N . LEU A 1 674 ? 159.76300 171.27800 212.95700 1.000 71.50417 674 LEU A N 1
ATOM 5084 C CA . LEU A 1 674 ? 159.38200 170.43500 211.82800 1.000 71.19025 674 LEU A CA 1
ATOM 5085 C C . LEU A 1 674 ? 157.93000 170.66100 211.43800 1.000 82.66045 674 LEU A C 1
ATOM 5086 O O . LEU A 1 674 ? 157.59900 170.70600 210.24700 1.000 84.53435 674 LEU A O 1
ATOM 5091 N N . ILE A 1 675 ? 157.04600 170.79700 212.42800 1.000 82.98674 675 ILE A N 1
ATOM 5092 C CA . ILE A 1 675 ? 155.64500 171.08100 212.13900 1.000 69.61477 675 ILE A CA 1
ATOM 5093 C C . ILE A 1 675 ? 155.51800 172.40800 211.40700 1.000 75.42692 675 ILE A C 1
ATOM 5094 O O . ILE A 1 675 ? 154.70600 172.55300 210.48600 1.000 83.37023 675 ILE A O 1
ATOM 5099 N N . ILE A 1 676 ? 156.31800 173.39800 211.80700 1.000 68.16531 676 ILE A N 1
ATOM 5100 C CA . ILE A 1 676 ? 156.25900 174.70800 211.16600 1.000 52.96208 676 ILE A CA 1
ATOM 5101 C C . ILE A 1 676 ? 156.71700 174.60900 209.71800 1.000 63.44465 676 ILE A C 1
ATOM 5102 O O . ILE A 1 676 ? 156.03900 175.08300 208.80000 1.000 75.17157 676 ILE A O 1
ATOM 5107 N N . VAL A 1 677 ? 157.87300 173.98000 209.49400 1.000 62.96711 677 VAL A N 1
ATOM 5108 C CA . VAL A 1 677 ? 158.41200 173.87200 208.14200 1.000 62.24884 677 VAL A CA 1
ATOM 5109 C C . VAL A 1 677 ? 157.47700 173.05700 207.26100 1.000 69.23249 677 VAL A C 1
ATOM 5110 O O . VAL A 1 677 ? 157.19600 173.43000 206.11600 1.000 73.80444 677 VAL A O 1
ATOM 5114 N N . GLU A 1 678 ? 156.97200 171.93800 207.78100 1.000 79.37156 678 GLU A N 1
ATOM 5115 C CA . GLU A 1 678 ? 155.98400 171.17300 207.03100 1.000 84.33167 678 GLU A CA 1
ATOM 5116 C C . GLU A 1 678 ? 154.69800 171.96800 206.85800 1.000 86.36217 678 GLU A C 1
ATOM 5117 O O . GLU A 1 678 ? 153.98600 171.80000 205.86100 1.000 95.72314 678 GLU A O 1
ATOM 5123 N N . GLY A 1 679 ? 154.38100 172.83500 207.82000 1.000 85.09330 679 GLY A N 1
ATOM 5124 C CA . GLY A 1 679 ? 153.22100 173.69600 207.67200 1.000 89.61483 679 GLY A CA 1
ATOM 5125 C C . GLY A 1 679 ? 153.38800 174.71700 206.56300 1.000 88.13034 679 GLY A C 1
ATOM 5126 O O . GLY A 1 679 ? 152.46400 174.95100 205.77900 1.000 88.51753 679 GLY A O 1
ATOM 5127 N N . VAL A 1 680 ? 154.56200 175.34600 206.48600 1.000 80.76630 680 VAL A N 1
ATOM 5128 C CA . VAL A 1 680 ? 154.80700 176.32600 205.43400 1.000 76.77704 680 VAL A CA 1
ATOM 5129 C C . VAL A 1 680 ? 154.84800 175.65100 204.07000 1.000 78.05620 680 VAL A C 1
ATOM 5130 O O . VAL A 1 680 ? 154.31300 176.17500 203.08700 1.000 88.02450 680 VAL A O 1
ATOM 5134 N N . GLN A 1 681 ? 155.47800 174.47700 203.98500 1.000 66.82756 681 GLN A N 1
ATOM 5135 C CA . GLN A 1 681 ? 155.57600 173.77900 202.70900 1.000 72.42751 681 GLN A CA 1
ATOM 5136 C C . GLN A 1 681 ? 154.22100 173.32000 202.18900 1.000 72.32384 681 GLN A C 1
ATOM 5137 O O . GLN A 1 681 ? 154.11800 172.94600 201.01600 1.000 79.05086 681 GLN A O 1
ATOM 5143 N N . ARG A 1 682 ? 153.18600 173.33400 203.03000 1.000 90.86210 682 ARG A N 1
ATOM 5144 C CA . ARG A 1 682 ? 151.85300 172.97500 202.56100 1.000 97.18839 682 ARG A CA 1
ATOM 5145 C C . ARG A 1 682 ? 151.33800 173.97000 201.53000 1.000 98.28207 682 ARG A C 1
ATOM 5146 O O . ARG A 1 682 ? 150.59400 173.59100 200.61900 1.000 97.66729 682 ARG A O 1
ATOM 5154 N N . GLN A 1 683 ? 151.72200 175.24200 201.65400 1.000 96.15674 683 GLN A N 1
ATOM 5155 C CA . GLN A 1 683 ? 151.29700 176.26300 200.70500 1.000 93.61659 683 GLN A CA 1
ATOM 5156 C C . GLN A 1 683 ? 151.96200 176.12000 199.34400 1.000 95.07695 683 GLN A C 1
ATOM 5157 O O . GLN A 1 683 ? 151.56400 176.81800 198.40500 1.000 98.96828 683 GLN A O 1
ATOM 5163 N N . GLY A 1 684 ? 152.95600 175.24900 199.21300 1.000 95.66037 684 GLY A N 1
ATOM 5164 C CA . GLY A 1 684 ? 153.68200 175.10100 197.97100 1.000 96.38750 684 GLY A CA 1
ATOM 5165 C C . GLY A 1 684 ? 154.96000 175.90000 197.88000 1.000 95.53828 684 GLY A C 1
ATOM 5166 O O . GLY A 1 684 ? 155.56500 175.94700 196.80300 1.000 98.30112 684 GLY A O 1
ATOM 5167 N N . GLU A 1 685 ? 155.38900 176.52700 198.96800 1.000 90.47511 685 GLU A N 1
ATOM 5168 C CA . GLU A 1 685 ? 156.60400 177.32200 198.97900 1.000 90.49827 685 GLU A CA 1
ATOM 5169 C C . GLU A 1 685 ? 157.81300 176.44400 199.28500 1.000 90.92052 685 GLU A C 1
ATOM 5170 O O . GLU A 1 685 ? 157.68700 175.31000 199.75000 1.000 95.05447 685 GLU A O 1
ATOM 5176 N N . PHE A 1 686 ? 158.99500 176.98700 199.01300 1.000 86.69450 686 PHE A N 1
ATOM 5177 C CA . PHE A 1 686 ? 160.25500 176.33300 199.34000 1.000 86.38406 686 PHE A CA 1
ATOM 5178 C C . PHE A 1 686 ? 160.88700 177.05100 200.52400 1.000 87.01981 686 PHE A C 1
ATOM 5179 O O . PHE A 1 686 ? 161.36200 178.18200 200.38700 1.000 95.96282 686 PHE A O 1
ATOM 5187 N N . VAL A 1 687 ? 160.89600 176.39800 201.66600 1.000 63.60087 687 VAL A N 1
ATOM 5188 C CA . VAL A 1 687 ? 161.33400 177.01400 202.91000 1.000 56.70084 687 VAL A CA 1
ATOM 5189 C C . VAL A 1 687 ? 162.84500 176.90600 203.03700 1.000 68.42587 687 VAL A C 1
ATOM 5190 O O . VAL A 1 687 ? 163.47600 175.98000 202.52000 1.000 82.29457 687 VAL A O 1
ATOM 5194 N N . ALA A 1 688 ? 163.43000 177.87800 203.73100 1.000 63.40403 688 ALA A N 1
ATOM 5195 C CA . ALA A 1 688 ? 164.83400 177.85700 204.10900 1.000 65.82963 688 ALA A CA 1
ATOM 5196 C C . ALA A 1 688 ? 164.91600 178.05000 205.61400 1.000 73.27939 688 ALA A C 1
ATOM 5197 O O . ALA A 1 688 ? 164.17000 178.85600 206.17600 1.000 82.86221 688 ALA A O 1
ATOM 5199 N N . VAL A 1 689 ? 165.80700 177.31300 206.26600 1.000 52.81773 689 VAL A N 1
ATOM 5200 C CA . VAL A 1 689 ? 165.98300 177.39300 207.71000 1.000 52.24979 689 VAL A CA 1
ATOM 5201 C C . VAL A 1 689 ? 167.42800 177.75500 208.00600 1.000 51.08012 689 VAL A C 1
ATOM 5202 O O . VAL A 1 689 ? 168.35400 177.14300 207.46100 1.000 64.54358 689 VAL A O 1
ATOM 5206 N N . THR A 1 690 ? 167.61900 178.75400 208.86200 1.000 53.70253 690 THR A N 1
ATOM 5207 C CA . THR A 1 690 ? 168.93800 179.17400 209.31300 1.000 68.20185 690 THR A CA 1
ATOM 5208 C C . THR A 1 690 ? 169.02000 178.95200 210.81500 1.000 72.04407 690 THR A C 1
ATOM 5209 O O . THR A 1 690 ? 168.23100 179.52600 211.57300 1.000 79.93006 690 THR A O 1
ATOM 5213 N N . GLY A 1 691 ? 169.97000 178.12500 211.24400 1.000 55.92341 691 GLY A N 1
ATOM 5214 C CA . GLY A 1 691 ? 170.08700 177.79000 212.64900 1.000 53.07823 691 GLY A CA 1
ATOM 5215 C C . GLY A 1 691 ? 171.50600 177.50300 213.08900 1.000 56.90380 691 GLY A C 1
ATOM 5216 O O . GLY A 1 691 ? 172.43500 177.54300 212.27800 1.000 58.80184 691 GLY A O 1
ATOM 5217 N N . ASP A 1 692 ? 171.68700 177.20800 214.37500 1.000 77.43849 692 ASP A N 1
ATOM 5218 C CA . ASP A 1 692 ? 173.02200 177.01200 214.92400 1.000 76.27000 692 ASP A CA 1
ATOM 5219 C C . ASP A 1 692 ? 173.13000 175.73000 215.73900 1.000 81.70258 692 ASP A C 1
ATOM 5220 O O . ASP A 1 692 ? 174.22100 175.16800 215.87600 1.000 85.82429 692 ASP A O 1
ATOM 5225 N N . GLY A 1 693 ? 172.01000 175.26200 216.29100 1.000 81.40177 693 GLY A N 1
ATOM 5226 C CA . GLY A 1 693 ? 172.02300 174.28500 217.35400 1.000 78.10515 693 GLY A CA 1
ATOM 5227 C C . GLY A 1 693 ? 171.44400 172.93100 216.97300 1.000 75.21016 693 GLY A C 1
ATOM 5228 O O . GLY A 1 693 ? 170.90300 172.72100 215.89000 1.000 76.78603 693 GLY A O 1
ATOM 5229 N N . VAL A 1 694 ? 171.58300 171.99800 217.91800 1.000 72.80146 694 VAL A N 1
ATOM 5230 C CA . VAL A 1 694 ? 171.08500 170.63700 217.74700 1.000 74.13775 694 VAL A CA 1
ATOM 5231 C C . VAL A 1 694 ? 169.57200 170.61400 217.61400 1.000 78.24428 694 VAL A C 1
ATOM 5232 O O . VAL A 1 694 ? 169.00900 169.72600 216.96300 1.000 84.46291 694 VAL A O 1
ATOM 5236 N N . ASN A 1 695 ? 168.88700 171.57500 218.23600 1.000 74.49211 695 ASN A N 1
ATOM 5237 C CA . ASN A 1 695 ? 167.42800 171.56900 218.23700 1.000 73.22244 695 ASN A CA 1
ATOM 5238 C C . ASN A 1 695 ? 166.86400 171.74400 216.83300 1.000 79.73794 695 ASN A C 1
ATOM 5239 O O . ASN A 1 695 ? 165.87400 171.10000 216.47000 1.000 81.74400 695 ASN A O 1
ATOM 5244 N N . ASP A 1 696 ? 167.47400 172.61200 216.03200 1.000 74.50760 696 ASP A N 1
ATOM 5245 C CA . ASP A 1 696 ? 166.96300 172.91700 214.70200 1.000 77.51339 696 ASP A CA 1
ATOM 5246 C C . ASP A 1 696 ? 167.48500 171.97100 213.63100 1.000 76.07631 696 ASP A C 1
ATOM 5247 O O . ASP A 1 696 ? 167.23800 172.20900 212.44500 1.000 82.08028 696 ASP A O 1
ATOM 5252 N N . SER A 1 697 ? 168.21100 170.92300 214.01700 1.000 67.30950 697 SER A N 1
ATOM 5253 C CA . SER A 1 697 ? 168.66200 169.93000 213.04400 1.000 65.12945 697 SER A CA 1
ATOM 5254 C C . SER A 1 697 ? 167.52000 169.34100 212.22700 1.000 68.13920 697 SER A C 1
ATOM 5255 O O . SER A 1 697 ? 167.68800 169.18200 211.00500 1.000 74.15525 697 SER A O 1
ATOM 5258 N N . PRO A 1 698 ? 166.36700 168.98000 212.80500 1.000 69.93609 698 PRO A N 1
ATOM 5259 C CA . PRO A 1 698 ? 165.25300 168.53100 211.95000 1.000 72.33367 698 PRO A CA 1
ATOM 5260 C C . PRO A 1 698 ? 164.82700 169.56100 210.91700 1.000 73.24710 698 PRO A C 1
ATOM 5261 O O . PRO A 1 698 ? 164.52800 169.20000 209.77200 1.000 65.99616 698 PRO A O 1
ATOM 5265 N N . ALA A 1 699 ? 164.79800 170.84100 211.28700 1.000 72.02911 699 ALA A N 1
ATOM 5266 C CA . ALA A 1 699 ? 164.38300 171.87300 210.34300 1.000 70.14997 699 ALA A CA 1
ATOM 5267 C C . ALA A 1 699 ? 165.39400 172.02300 209.21400 1.000 71.16928 699 ALA A C 1
ATOM 5268 O O . ALA A 1 699 ? 165.01900 172.23000 208.05500 1.000 79.14232 699 ALA A O 1
ATOM 5270 N N . LEU A 1 700 ? 166.68600 171.92900 209.53700 1.000 64.63127 700 LEU A N 1
ATOM 5271 C CA . LEU A 1 700 ? 167.71600 172.03500 208.51000 1.000 65.34630 700 LEU A CA 1
ATOM 5272 C C . LEU A 1 700 ? 167.62300 170.89700 207.50300 1.000 67.79743 700 LEU A C 1
ATOM 5273 O O . LEU A 1 700 ? 167.82700 171.10900 206.30300 1.000 66.29056 700 LEU A O 1
ATOM 5278 N N . LYS A 1 701 ? 167.31800 169.68800 207.96800 1.000 64.46857 701 LYS A N 1
ATOM 5279 C CA . LYS A 1 701 ? 167.19900 168.53600 207.08400 1.000 61.58250 701 LYS A CA 1
ATOM 5280 C C . LYS A 1 701 ? 165.89500 168.52200 206.29900 1.000 75.96842 701 LYS A C 1
ATOM 5281 O O . LYS A 1 701 ? 165.85400 167.96600 205.19500 1.000 80.03470 701 LYS A O 1
ATOM 5287 N N . LYS A 1 702 ? 164.83100 169.11700 206.83700 1.000 82.74479 702 LYS A N 1
ATOM 5288 C CA . LYS A 1 702 ? 163.53400 169.10800 206.17200 1.000 80.06929 702 LYS A CA 1
ATOM 5289 C C . LYS A 1 702 ? 163.36100 170.25500 205.18900 1.000 75.09534 702 LYS A C 1
ATOM 5290 O O . LYS A 1 702 ? 162.65400 170.09900 204.18700 1.000 73.99744 702 LYS A O 1
ATOM 5296 N N . ALA A 1 703 ? 163.98700 171.39800 205.44600 1.000 63.20197 703 ALA A N 1
ATOM 5297 C CA . ALA A 1 703 ? 163.86300 172.52600 204.54300 1.000 56.99174 703 ALA A CA 1
ATOM 5298 C C . ALA A 1 703 ? 164.55300 172.22600 203.21800 1.000 67.96221 703 ALA A C 1
ATOM 5299 O O . ALA A 1 703 ? 165.44300 171.37700 203.12600 1.000 75.71881 703 ALA A O 1
ATOM 5301 N N . ASP A 1 704 ? 164.12300 172.94200 202.17900 1.000 84.10092 704 ASP A N 1
ATOM 5302 C CA . ASP A 1 704 ? 164.72300 172.75700 200.86300 1.000 80.94605 704 ASP A CA 1
ATOM 5303 C C . ASP A 1 704 ? 166.19200 173.15500 200.87200 1.000 82.37447 704 ASP A C 1
ATOM 5304 O O . ASP A 1 704 ? 167.01900 172.51900 200.20900 1.000 88.82898 704 ASP A O 1
ATOM 5309 N N . ILE A 1 705 ? 166.53700 174.20100 201.61800 1.000 69.21365 705 ILE A N 1
ATOM 5310 C CA . ILE A 1 705 ? 167.92200 174.60600 201.81300 1.000 68.30044 705 ILE A CA 1
ATOM 5311 C C . ILE A 1 705 ? 168.12900 174.91700 203.28700 1.000 67.33414 705 ILE A C 1
ATOM 5312 O O . ILE A 1 705 ? 167.38800 175.71800 203.86700 1.000 75.49218 705 ILE A O 1
ATOM 5317 N N . GLY A 1 706 ? 169.12600 174.28100 203.89300 1.000 60.99019 706 GLY A N 1
ATOM 5318 C CA . GLY A 1 706 ? 169.43800 174.52800 205.28600 1.000 65.41217 706 GLY A CA 1
ATOM 5319 C C . GLY A 1 706 ? 170.76200 175.23800 205.46800 1.000 64.46570 706 GLY A C 1
ATOM 5320 O O . GLY A 1 706 ? 171.82200 174.65900 205.22100 1.000 80.19873 706 GLY A O 1
ATOM 5321 N N . VAL A 1 707 ? 170.71400 176.49500 205.89500 1.000 40.93039 707 VAL A N 1
ATOM 5322 C CA . VAL A 1 707 ? 171.90400 177.31200 206.09700 1.000 51.80977 707 VAL A CA 1
ATOM 5323 C C . VAL A 1 707 ? 172.25000 177.29800 207.57700 1.000 57.06098 707 VAL A C 1
ATOM 5324 O O . VAL A 1 707 ? 171.36700 177.44600 208.42800 1.000 77.07833 707 VAL A O 1
ATOM 5328 N N . ALA A 1 708 ? 173.52400 177.11000 207.89000 1.000 60.88808 708 ALA A N 1
ATOM 5329 C CA . ALA A 1 708 ? 173.98300 177.02900 209.27000 1.000 66.00499 708 ALA A CA 1
ATOM 5330 C C . ALA A 1 708 ? 174.97000 178.16100 209.55300 1.000 71.25189 708 ALA A C 1
ATOM 5331 O O . ALA A 1 708 ? 175.16800 179.06300 208.73600 1.000 75.94934 708 ALA A O 1
ATOM 5333 N N . MET A 1 709 ? 175.58200 178.10900 210.73200 1.000 84.34227 709 MET A N 1
ATOM 5334 C CA . MET A 1 709 ? 176.55700 179.09800 211.17100 1.000 78.47933 709 MET A CA 1
ATOM 5335 C C . MET A 1 709 ? 177.92000 178.43000 211.28200 1.000 75.88809 709 MET A C 1
ATOM 5336 O O . MET A 1 709 ? 178.02200 177.30100 211.77100 1.000 75.59659 709 MET A O 1
ATOM 5341 N N . GLY A 1 710 ? 178.96100 179.12700 210.83400 1.000 98.26070 710 GLY A N 1
ATOM 5342 C CA . GLY A 1 710 ? 180.27400 178.52500 210.71400 1.000 103.07618 710 GLY A CA 1
ATOM 5343 C C . GLY A 1 710 ? 181.15400 178.59000 211.94500 1.000 103.44962 710 GLY A C 1
ATOM 5344 O O . GLY A 1 710 ? 182.11700 177.82500 212.05800 1.000 104.63404 710 GLY A O 1
ATOM 5345 N N . ILE A 1 711 ? 180.84600 179.49200 212.87600 1.000 114.02475 711 ILE A N 1
ATOM 5346 C CA . ILE A 1 711 ? 181.61100 179.65100 214.10700 1.000 115.48868 711 ILE A CA 1
ATOM 5347 C C . ILE A 1 711 ? 180.73700 179.42900 215.33600 1.000 114.46919 711 ILE A C 1
ATOM 5348 O O . ILE A 1 711 ? 181.09500 178.66500 216.23800 1.000 116.10183 711 ILE A O 1
ATOM 5353 N N . ALA A 1 712 ? 179.57800 180.08400 215.38400 1.000 119.64964 712 ALA A N 1
ATOM 5354 C CA . ALA A 1 712 ? 178.64200 179.93800 216.48900 1.000 124.23849 712 ALA A CA 1
ATOM 5355 C C . ALA A 1 712 ? 177.66100 178.79200 216.27800 1.000 125.50099 712 ALA A C 1
ATOM 5356 O O . ALA A 1 712 ? 176.58500 178.78900 216.88700 1.000 125.31844 712 ALA A O 1
ATOM 5358 N N . GLY A 1 713 ? 178.00400 177.82400 215.43200 1.000 114.32904 713 GLY A N 1
ATOM 5359 C CA . GLY A 1 713 ? 177.13400 176.70300 215.13000 1.000 113.65582 713 GLY A CA 1
ATOM 5360 C C . GLY A 1 713 ? 177.67800 175.40800 215.70300 1.000 109.41531 713 GLY A C 1
ATOM 5361 O O . GLY A 1 713 ? 178.89200 175.21200 215.78700 1.000 107.68662 713 GLY A O 1
ATOM 5362 N N . SER A 1 714 ? 176.76800 174.52300 216.09700 1.000 92.99353 714 SER A N 1
ATOM 5363 C CA . SER A 1 714 ? 177.14800 173.24000 216.66100 1.000 90.94142 714 SER A CA 1
ATOM 5364 C C . SER A 1 714 ? 177.62200 172.28900 215.56300 1.000 92.66782 714 SER A C 1
ATOM 5365 O O . SER A 1 714 ? 177.46600 172.54600 214.36700 1.000 91.28012 714 SER A O 1
ATOM 5368 N N . ASP A 1 715 ? 178.22300 171.17700 215.99200 1.000 110.03160 715 ASP A N 1
ATOM 5369 C CA . ASP A 1 715 ? 178.75500 170.20400 215.04300 1.000 109.43147 715 ASP A CA 1
ATOM 5370 C C . ASP A 1 715 ? 177.65100 169.58700 214.19400 1.000 103.08465 715 ASP A C 1
ATOM 5371 O O . ASP A 1 715 ? 177.80100 169.44400 212.97500 1.000 103.80266 715 ASP A O 1
ATOM 5376 N N . VAL A 1 716 ? 176.53800 169.20800 214.82100 1.000 79.77549 716 VAL A N 1
ATOM 5377 C CA . VAL A 1 716 ? 175.45300 168.56600 214.08700 1.000 84.47324 716 VAL A CA 1
ATOM 5378 C C . VAL A 1 716 ? 174.78200 169.55600 213.14200 1.000 89.95267 716 VAL A C 1
ATOM 5379 O O . VAL A 1 716 ? 174.38300 169.19800 212.02700 1.000 93.09527 716 VAL A O 1
ATOM 5383 N N . SER A 1 717 ? 174.65600 170.81700 213.56200 1.000 87.90964 717 SER A N 1
ATOM 5384 C CA . SER A 1 717 ? 174.02000 171.81700 212.71100 1.000 82.70555 717 SER A CA 1
ATOM 5385 C C . SER A 1 717 ? 174.80600 172.02700 211.42500 1.000 85.54843 717 SER A C 1
ATOM 5386 O O . SER A 1 717 ? 174.22000 172.25500 210.36200 1.000 93.32209 717 SER A O 1
ATOM 5389 N N . LYS A 1 718 ? 176.13600 171.96200 211.50300 1.000 92.85004 718 LYS A N 1
ATOM 5390 C CA . LYS A 1 718 ? 176.94400 172.02500 210.29000 1.000 91.86954 718 LYS A CA 1
ATOM 5391 C C . LYS A 1 718 ? 176.72700 170.79700 209.41700 1.000 90.96843 718 LYS A C 1
ATOM 5392 O O . LYS A 1 718 ? 176.49600 170.91900 208.20800 1.000 92.03795 718 LYS A O 1
ATOM 5398 N N . GLN A 1 719 ? 176.79200 169.60500 210.01000 1.000 89.44665 719 GLN A N 1
ATOM 5399 C CA . GLN A 1 719 ? 176.73000 168.36800 209.24400 1.000 90.90854 719 GLN A CA 1
ATOM 5400 C C . GLN A 1 719 ? 175.33200 168.04400 208.74100 1.000 95.79636 719 GLN A C 1
ATOM 5401 O O . GLN A 1 719 ? 175.19000 167.15000 207.90200 1.000 103.25222 719 GLN A O 1
ATOM 5407 N N . ALA A 1 720 ? 174.30200 168.73500 209.22800 1.000 79.61910 720 ALA A N 1
ATOM 5408 C CA . ALA A 1 720 ? 172.93800 168.54200 208.75600 1.000 78.56917 720 ALA A CA 1
ATOM 5409 C C . ALA A 1 720 ? 172.44600 169.72500 207.93300 1.000 80.94633 720 ALA A C 1
ATOM 5410 O O . ALA A 1 720 ? 171.23800 169.96900 207.86100 1.000 83.16055 720 ALA A O 1
ATOM 5412 N N . ALA A 1 721 ? 173.35900 170.46300 207.30800 1.000 78.43982 721 ALA A N 1
ATOM 5413 C CA . ALA A 1 721 ? 173.02100 171.65900 206.55600 1.000 72.51035 721 ALA A CA 1
ATOM 5414 C C . ALA A 1 721 ? 173.58800 171.56000 205.14900 1.000 79.38627 721 ALA A C 1
ATOM 5415 O O . ALA A 1 721 ? 174.61300 170.91400 204.91800 1.000 86.31449 721 ALA A O 1
ATOM 5417 N N . ASP A 1 722 ? 172.90600 172.20900 204.21000 1.000 86.11562 722 ASP A N 1
ATOM 5418 C CA . ASP A 1 722 ? 173.34800 172.26400 202.82500 1.000 84.39385 722 ASP A CA 1
ATOM 5419 C C . ASP A 1 722 ? 174.20500 173.48600 202.53000 1.000 77.33729 722 ASP A C 1
ATOM 5420 O O . ASP A 1 722 ? 174.63200 173.66400 201.38600 1.000 83.23810 722 ASP A O 1
ATOM 5425 N N . MET A 1 723 ? 174.46000 174.32900 203.52700 1.000 79.87013 723 MET A N 1
ATOM 5426 C CA . MET A 1 723 ? 175.27500 175.51900 203.34500 1.000 79.17369 723 MET A CA 1
ATOM 5427 C C . MET A 1 723 ? 175.82300 175.94600 204.69700 1.000 83.09049 723 MET A C 1
ATOM 5428 O O . MET A 1 723 ? 175.16600 175.78400 205.72800 1.000 89.28510 723 MET A O 1
ATOM 5433 N N . ILE A 1 724 ? 177.03600 176.48900 204.68500 1.000 77.75977 724 ILE A N 1
ATOM 5434 C CA . ILE A 1 724 ? 177.71500 176.92800 205.89500 1.000 78.97779 724 ILE A CA 1
ATOM 5435 C C . ILE A 1 724 ? 178.16900 178.36400 205.69400 1.000 85.38284 724 ILE A C 1
ATOM 5436 O O . ILE A 1 724 ? 178.77700 178.68900 204.66800 1.000 92.72814 724 ILE A O 1
ATOM 5441 N N . LEU A 1 725 ? 177.87100 179.22200 206.66500 1.000 85.77602 725 LEU A N 1
ATOM 5442 C CA . LEU A 1 725 ? 178.33700 180.60700 206.66200 1.000 84.09754 725 LEU A CA 1
ATOM 5443 C C . LEU A 1 725 ? 179.56900 180.65900 207.55800 1.000 85.37624 725 LEU A C 1
ATOM 5444 O O . LEU A 1 725 ? 179.47300 180.87200 208.76600 1.000 91.59862 725 LEU A O 1
ATOM 5449 N N . LEU A 1 726 ? 180.74100 180.46100 206.95100 1.000 97.50112 726 LEU A N 1
ATOM 5450 C CA . LEU A 1 726 ? 181.97400 180.38100 207.72700 1.000 100.54675 726 LEU A CA 1
ATOM 5451 C C . LEU A 1 726 ? 182.27700 181.68600 208.45000 1.000 103.29495 726 LEU A C 1
ATOM 5452 O O . LEU A 1 726 ? 182.94600 181.67600 209.49000 1.000 104.54477 726 LEU A O 1
ATOM 5457 N N . ASP A 1 727 ? 181.80200 182.81200 207.92400 1.000 110.46513 727 ASP A N 1
ATOM 5458 C CA . ASP A 1 727 ? 182.05000 184.11600 208.52400 1.000 112.32842 727 ASP A CA 1
ATOM 5459 C C . ASP A 1 727 ? 180.93700 184.56400 209.46100 1.000 113.98202 727 ASP A C 1
ATOM 5460 O O . ASP A 1 727 ? 181.06500 185.61900 210.08900 1.000 114.84759 727 ASP A O 1
ATOM 5465 N N . ASP A 1 728 ? 179.85100 183.79700 209.56100 1.000 107.28188 728 ASP A N 1
ATOM 5466 C CA . ASP A 1 728 ? 178.69600 184.08000 210.41100 1.000 103.56312 728 ASP A CA 1
ATOM 5467 C C . ASP A 1 728 ? 177.94600 185.34100 209.99700 1.000 105.23813 728 ASP A C 1
ATOM 5468 O O . ASP A 1 728 ? 176.97700 185.72400 210.66100 1.000 108.15232 728 ASP A O 1
ATOM 5473 N N . ASN A 1 729 ? 178.36400 185.99800 208.91900 1.000 96.21777 729 ASN A N 1
ATOM 5474 C CA . ASN A 1 729 ? 177.70400 187.21300 208.45400 1.000 92.41139 729 ASN A CA 1
ATOM 5475 C C . ASN A 1 729 ? 176.36200 186.83900 207.84000 1.000 92.58919 729 ASN A C 1
ATOM 5476 O O . ASN A 1 729 ? 176.30900 186.24300 206.76000 1.000 94.06661 729 ASN A O 1
ATOM 5481 N N . PHE A 1 730 ? 175.27500 187.18900 208.52900 1.000 75.28830 730 PHE A N 1
ATOM 5482 C CA . PHE A 1 730 ? 173.94100 186.90200 208.01900 1.000 67.16890 730 PHE A CA 1
ATOM 5483 C C . PHE A 1 730 ? 173.64800 187.64200 206.72100 1.000 72.04086 730 PHE A C 1
ATOM 5484 O O . PHE A 1 730 ? 172.70900 187.27200 206.01100 1.000 76.08768 730 PHE A O 1
ATOM 5492 N N . ALA A 1 731 ? 174.42800 188.67700 206.39800 1.000 76.25219 731 ALA A N 1
ATOM 5493 C CA . ALA A 1 731 ? 174.24700 189.38900 205.13900 1.000 76.86369 731 ALA A CA 1
ATOM 5494 C C . ALA A 1 731 ? 174.59900 188.53100 203.93300 1.000 74.64103 731 ALA A C 1
ATOM 5495 O O . ALA A 1 731 ? 174.23500 188.89000 202.80800 1.000 69.69861 731 ALA A O 1
ATOM 5497 N N . SER A 1 732 ? 175.30000 187.41400 204.13500 1.000 78.41208 732 SER A N 1
ATOM 5498 C CA . SER A 1 732 ? 175.59200 186.50400 203.03600 1.000 76.35992 732 SER A CA 1
ATOM 5499 C C . SER A 1 732 ? 174.35200 185.78500 202.52800 1.000 81.78497 732 SER A C 1
ATOM 5500 O O . SER A 1 732 ? 174.40100 185.19500 201.44400 1.000 84.27460 732 SER A O 1
ATOM 5503 N N . ILE A 1 733 ? 173.25300 185.80800 203.28500 1.000 75.68107 733 ILE A N 1
ATOM 5504 C CA . ILE A 1 733 ? 172.00200 185.24500 202.79000 1.000 69.65040 733 ILE A CA 1
ATOM 5505 C C . ILE A 1 733 ? 171.47500 186.06600 201.62200 1.000 74.07724 733 ILE A C 1
ATOM 5506 O O . ILE A 1 733 ? 171.04700 185.51400 200.60100 1.000 84.50126 733 ILE A O 1
ATOM 5511 N N . VAL A 1 734 ? 171.50000 187.39400 201.74900 1.000 65.85657 734 VAL A N 1
ATOM 5512 C CA . VAL A 1 734 ? 171.02200 188.25700 200.67300 1.000 65.32333 734 VAL A CA 1
ATOM 5513 C C . VAL A 1 734 ? 171.85900 188.05700 199.41900 1.000 71.18335 734 VAL A C 1
ATOM 5514 O O . VAL A 1 734 ? 171.32800 187.98900 198.30400 1.000 78.76383 734 VAL A O 1
ATOM 5518 N N . THR A 1 735 ? 173.18000 187.96600 199.57800 1.000 78.36152 735 THR A N 1
ATOM 5519 C CA . THR A 1 735 ? 174.03700 187.69200 198.43000 1.000 75.82755 735 THR A CA 1
ATOM 5520 C C . THR A 1 735 ? 173.73700 186.32200 197.84000 1.000 73.00290 735 THR A C 1
ATOM 5521 O O . THR A 1 735 ? 173.75400 186.14800 196.61600 1.000 80.21426 735 THR A O 1
ATOM 5525 N N . GLY A 1 736 ? 173.45500 185.33700 198.69300 1.000 67.87635 736 GLY A N 1
ATOM 5526 C CA . GLY A 1 736 ? 173.07800 184.02600 198.19400 1.000 70.02005 736 GLY A CA 1
ATOM 5527 C C . GLY A 1 736 ? 171.78100 184.05300 197.41000 1.000 66.82050 736 GLY A C 1
ATOM 5528 O O . GLY A 1 736 ? 171.59400 183.27700 196.47100 1.000 67.39861 736 GLY A O 1
ATOM 5529 N N . VAL A 1 737 ? 170.86300 184.94300 197.79200 1.000 70.49527 737 VAL A N 1
ATOM 5530 C CA . VAL A 1 737 ? 169.60100 185.07100 197.07000 1.000 71.23957 737 VAL A CA 1
ATOM 5531 C C . VAL A 1 737 ? 169.84500 185.62000 195.67000 1.000 76.06860 737 VAL A C 1
ATOM 5532 O O . VAL A 1 737 ? 169.33700 185.08800 194.67700 1.000 82.06661 737 VAL A O 1
ATOM 5536 N N . GLU A 1 738 ? 170.62600 186.69800 195.57100 1.000 85.84211 738 GLU A N 1
ATOM 5537 C CA . GLU A 1 738 ? 170.91200 187.28200 194.26500 1.000 80.31219 738 GLU A CA 1
ATOM 5538 C C . GLU A 1 738 ? 171.72800 186.33100 193.40000 1.000 84.38216 738 GLU A C 1
ATOM 5539 O O . GLU A 1 738 ? 171.47600 186.20500 192.19700 1.000 86.61872 738 GLU A O 1
ATOM 5545 N N . GLU A 1 739 ? 172.71300 185.65200 193.99300 1.000 90.87821 739 GLU A N 1
ATOM 5546 C CA . GLU A 1 739 ? 173.50200 184.69200 193.23000 1.000 86.77478 739 GLU A CA 1
ATOM 5547 C C . GLU A 1 739 ? 172.70200 183.44000 192.90500 1.000 87.90117 739 GLU A C 1
ATOM 5548 O O . GLU A 1 739 ? 172.95900 182.79300 191.88500 1.000 89.60363 739 GLU A O 1
ATOM 5554 N N . GLY A 1 740 ? 171.74800 183.07400 193.76100 1.000 80.71341 740 GLY A N 1
ATOM 5555 C CA . GLY A 1 740 ? 170.87300 181.95600 193.44600 1.000 77.24567 740 GLY A CA 1
ATOM 5556 C C . GLY A 1 740 ? 169.92400 182.25600 192.30100 1.000 78.74906 740 GLY A C 1
ATOM 5557 O O . GLY A 1 740 ? 169.65200 181.39400 191.46400 1.000 83.93088 740 GLY A O 1
ATOM 5558 N N . ARG A 1 741 ? 169.38400 183.47500 192.26600 1.000 79.24066 741 ARG A N 1
ATOM 5559 C CA . ARG A 1 741 ? 168.49000 183.85200 191.17600 1.000 79.57605 741 ARG A CA 1
ATOM 5560 C C . ARG A 1 741 ? 169.27000 184.15700 189.90400 1.000 86.43717 741 ARG A C 1
ATOM 5561 O O . ARG A 1 741 ? 168.72500 184.07100 188.79800 1.000 92.68644 741 ARG A O 1
ATOM 5569 N N . LEU A 1 742 ? 170.54200 184.53400 190.04100 1.000 74.16945 742 LEU A N 1
ATOM 5570 C CA . LEU A 1 742 ? 171.36200 184.79300 188.86200 1.000 69.90450 742 LEU A CA 1
ATOM 5571 C C . LEU A 1 742 ? 171.77300 183.49700 188.17500 1.000 77.04031 742 LEU A C 1
ATOM 5572 O O . LEU A 1 742 ? 171.75800 183.41000 186.94200 1.000 89.93739 742 LEU A O 1
ATOM 5577 N N . ILE A 1 743 ? 172.14800 182.47700 188.95200 1.000 71.61817 743 ILE A N 1
ATOM 5578 C CA . ILE A 1 743 ? 172.59400 181.22900 188.34200 1.000 71.17662 743 ILE A CA 1
ATOM 5579 C C . ILE A 1 743 ? 171.41400 180.52200 187.68600 1.000 70.41809 743 ILE A C 1
ATOM 5580 O O . ILE A 1 743 ? 171.57800 179.82200 186.68200 1.000 80.74848 743 ILE A O 1
ATOM 5585 N N . PHE A 1 744 ? 170.20700 180.71400 188.21700 1.000 67.39863 744 PHE A N 1
ATOM 5586 C CA . PHE A 1 744 ? 169.02600 180.11800 187.60300 1.000 70.50199 744 PHE A CA 1
ATOM 5587 C C . PHE A 1 744 ? 168.78200 180.69100 186.21400 1.000 77.62681 744 PHE A C 1
ATOM 5588 O O . PHE A 1 744 ? 168.51700 179.95100 185.26100 1.000 83.14653 744 PHE A O 1
ATOM 5596 N N . ASP A 1 745 ? 168.86800 182.01600 186.08100 1.000 76.79617 745 ASP A N 1
ATOM 5597 C CA . ASP A 1 745 ? 168.66200 182.64300 184.78000 1.000 71.89667 745 ASP A CA 1
ATOM 5598 C C . ASP A 1 745 ? 169.79000 182.30300 183.81600 1.000 75.99540 745 ASP A C 1
ATOM 5599 O O . ASP A 1 745 ? 169.54800 182.05200 182.63100 1.000 82.13164 745 ASP A O 1
ATOM 5604 N N . ASN A 1 746 ? 171.03100 182.30100 184.30400 1.000 71.92853 746 ASN A N 1
ATOM 5605 C CA . ASN A 1 746 ? 172.16000 181.95500 183.44800 1.000 63.32451 746 ASN A CA 1
ATOM 5606 C C . ASN A 1 746 ? 172.07100 180.51200 182.97300 1.000 63.52958 746 ASN A C 1
ATOM 5607 O O . ASN A 1 746 ? 172.41700 180.20900 181.82600 1.000 77.18906 746 ASN A O 1
ATOM 5612 N N . ILE A 1 747 ? 171.62200 179.60500 183.84300 1.000 67.15941 747 ILE A N 1
ATOM 5613 C CA . ILE A 1 747 ? 171.39900 178.22700 183.41700 1.000 67.20451 747 ILE A CA 1
ATOM 5614 C C . ILE A 1 747 ? 170.33700 178.17900 182.32900 1.000 68.93667 747 ILE A C 1
ATOM 5615 O O . ILE A 1 747 ? 170.49500 177.48400 181.31900 1.000 79.81146 747 ILE A O 1
ATOM 5620 N N . LYS A 1 748 ? 169.24800 178.93100 182.50600 1.000 65.07700 748 LYS A N 1
ATOM 5621 C CA . LYS A 1 748 ? 168.19700 178.96300 181.49400 1.000 67.90866 748 LYS A CA 1
ATOM 5622 C C . LYS A 1 748 ? 168.72700 179.48300 180.16500 1.000 72.62197 748 LYS A C 1
ATOM 5623 O O . LYS A 1 748 ? 168.28800 179.04300 179.09700 1.000 75.81120 748 LYS A O 1
ATOM 5629 N N . LYS A 1 749 ? 169.68100 180.41300 180.21000 1.000 67.66361 749 LYS A N 1
ATOM 5630 C CA . LYS A 1 749 ? 170.26300 180.93000 178.98000 1.000 62.69221 749 LYS A CA 1
ATOM 5631 C C . LYS A 1 749 ? 171.29300 179.98000 178.38700 1.000 68.61346 749 LYS A C 1
ATOM 5632 O O . LYS A 1 749 ? 171.66600 180.14100 177.22100 1.000 79.29236 749 LYS A O 1
ATOM 5638 N N . SER A 1 750 ? 171.76900 179.00300 179.16000 1.000 70.24953 750 SER A N 1
ATOM 5639 C CA . SER A 1 750 ? 172.56200 177.92700 178.57500 1.000 65.28631 750 SER A CA 1
ATOM 5640 C C . SER A 1 750 ? 171.66900 176.87500 177.93200 1.000 67.26827 750 SER A C 1
ATOM 5641 O O . SER A 1 750 ? 172.01600 176.32100 176.88400 1.000 72.17952 750 SER A O 1
ATOM 5644 N N . ILE A 1 751 ? 170.51900 176.58600 178.54700 1.000 58.40020 751 ILE A N 1
ATOM 5645 C CA . ILE A 1 751 ? 169.57400 175.65000 177.95500 1.000 49.53781 751 ILE A CA 1
ATOM 5646 C C . ILE A 1 751 ? 169.04300 176.16000 176.62500 1.000 60.04817 751 ILE A C 1
ATOM 5647 O O . ILE A 1 751 ? 168.99800 175.40300 175.65000 1.000 76.17556 751 ILE A O 1
ATOM 5652 N N . ALA A 1 752 ? 168.65000 177.43100 176.55200 1.000 48.17801 752 ALA A N 1
ATOM 5653 C CA . ALA A 1 752 ? 168.14400 178.00400 175.31200 1.000 43.07440 752 ALA A CA 1
ATOM 5654 C C . ALA A 1 752 ? 169.20700 178.10700 174.23100 1.000 45.75460 752 ALA A C 1
ATOM 5655 O O . ALA A 1 752 ? 168.86400 178.34500 173.06900 1.000 48.49984 752 ALA A O 1
ATOM 5657 N N . TYR A 1 753 ? 170.47900 177.94300 174.58200 1.000 59.79100 753 TYR A N 1
ATOM 5658 C CA . TYR A 1 753 ? 171.56200 177.96900 173.61000 1.000 59.80498 753 TYR A CA 1
ATOM 5659 C C . TYR A 1 753 ? 171.91100 176.59000 173.07500 1.000 59.16456 753 TYR A C 1
ATOM 5660 O O . TYR A 1 753 ? 172.11000 176.44100 171.86600 1.000 66.02450 753 TYR A O 1
ATOM 5669 N N . THR A 1 754 ? 171.98500 175.57900 173.94100 1.000 59.16007 754 THR A N 1
ATOM 5670 C CA . THR A 1 754 ? 172.28500 174.22700 173.49200 1.000 63.16482 754 THR A CA 1
ATOM 5671 C C . THR A 1 754 ? 171.07800 173.52300 172.89100 1.000 66.25622 754 THR A C 1
ATOM 5672 O O . THR A 1 754 ? 171.24500 172.49000 172.23500 1.000 74.16168 754 THR A O 1
ATOM 5676 N N . LEU A 1 755 ? 169.87200 174.04500 173.10500 1.000 62.16311 755 LEU A N 1
ATOM 5677 C CA . LEU A 1 755 ? 168.68300 173.51400 172.45500 1.000 58.05041 755 LEU A CA 1
ATOM 5678 C C . LEU A 1 755 ? 168.48000 174.07700 171.05800 1.000 67.22428 755 LEU A C 1
ATOM 5679 O O . LEU A 1 755 ? 167.65200 173.55200 170.30800 1.000 75.99759 755 LEU A O 1
ATOM 5684 N N . THR A 1 756 ? 169.20900 175.12700 170.69300 1.000 58.38027 756 THR A N 1
ATOM 5685 C CA . THR A 1 756 ? 169.15400 175.66700 169.34500 1.000 49.04712 756 THR A CA 1
ATOM 5686 C C . THR A 1 756 ? 170.04500 174.91000 168.37600 1.000 53.22268 756 THR A C 1
ATOM 5687 O O . THR A 1 756 ? 169.97000 175.15700 167.16900 1.000 70.67844 756 THR A O 1
ATOM 5691 N N . SER A 1 757 ? 170.89700 174.01800 168.87500 1.000 57.66056 757 SER A N 1
ATOM 5692 C CA . SER A 1 757 ? 171.71800 173.17500 168.02100 1.000 56.40719 757 SER A CA 1
ATOM 5693 C C . SER A 1 757 ? 171.03300 171.87500 167.63700 1.000 64.54515 757 SER A C 1
ATOM 5694 O O . SER A 1 757 ? 171.53300 171.16600 166.75800 1.000 66.37844 757 SER A O 1
ATOM 5697 N N . LYS A 1 758 ? 169.90600 171.54800 168.27100 1.000 64.44967 758 LYS A N 1
ATOM 5698 C CA . LYS A 1 758 ? 169.31300 170.23300 168.06800 1.000 61.04329 758 LYS A CA 1
ATOM 5699 C C . LYS A 1 758 ? 168.55800 170.13800 166.75100 1.000 61.90782 758 LYS A C 1
ATOM 5700 O O . LYS A 1 758 ? 168.53800 169.06800 166.13600 1.000 77.21032 758 LYS A O 1
ATOM 5706 N N . ILE A 1 759 ? 167.94100 171.22200 166.29400 1.000 40.06676 759 ILE A N 1
ATOM 5707 C CA . ILE A 1 759 ? 167.24000 171.16800 165.01200 1.000 55.00012 759 ILE A CA 1
ATOM 5708 C C . ILE A 1 759 ? 168.20100 171.27500 163.82500 1.000 64.37979 759 ILE A C 1
ATOM 5709 O O . ILE A 1 759 ? 167.99600 170.54900 162.84200 1.000 69.74982 759 ILE A O 1
ATOM 5714 N N . PRO A 1 760 ? 169.24700 172.11900 163.82400 1.000 58.37275 760 PRO A N 1
ATOM 5715 C CA . PRO A 1 760 ? 170.22500 172.01500 162.72800 1.000 53.46236 760 PRO A CA 1
ATOM 5716 C C . PRO A 1 760 ? 170.93700 170.67700 162.69700 1.000 65.80094 760 PRO A C 1
ATOM 5717 O O . PRO A 1 760 ? 171.36200 170.24500 161.62100 1.000 75.25756 760 PRO A O 1
ATOM 5721 N N . GLU A 1 761 ? 171.08900 170.01500 163.84600 1.000 61.37266 761 GLU A N 1
ATOM 5722 C CA . GLU A 1 761 ? 171.64500 168.66700 163.85900 1.000 60.40179 761 GLU A CA 1
ATOM 5723 C C . GLU A 1 761 ? 170.63000 167.64900 163.35700 1.000 73.09325 761 GLU A C 1
ATOM 5724 O O . GLU A 1 761 ? 170.98300 166.72000 162.62400 1.000 75.46010 761 GLU A O 1
ATOM 5730 N N . LEU A 1 762 ? 169.36300 167.80900 163.74600 1.000 70.32271 762 LEU A N 1
ATOM 5731 C CA . LEU A 1 762 ? 168.32200 166.85700 163.37100 1.000 53.75913 762 LEU A CA 1
ATOM 5732 C C . LEU A 1 762 ? 167.86300 167.02100 161.92900 1.000 59.18558 762 LEU A C 1
ATOM 5733 O O . LEU A 1 762 ? 167.57200 166.02000 161.26500 1.000 76.07284 762 LEU A O 1
ATOM 5738 N N . SER A 1 763 ? 167.79800 168.25400 161.43200 1.000 45.75241 763 SER A N 1
ATOM 5739 C CA . SER A 1 763 ? 167.19300 168.51100 160.12700 1.000 51.14203 763 SER A CA 1
ATOM 5740 C C . SER A 1 763 ? 167.78200 167.69100 158.98400 1.000 58.69068 763 SER A C 1
ATOM 5741 O O . SER A 1 763 ? 166.99900 167.21400 158.14700 1.000 65.06510 763 SER A O 1
ATOM 5744 N N . PRO A 1 764 ? 169.10300 167.49800 158.86600 1.000 64.91058 764 PRO A N 1
ATOM 5745 C CA . PRO A 1 764 ? 169.60000 166.64000 157.77700 1.000 65.58123 764 PRO A CA 1
ATOM 5746 C C . PRO A 1 764 ? 169.04700 165.22800 157.81200 1.000 57.17094 764 PRO A C 1
ATOM 5747 O O . PRO A 1 764 ? 168.89900 164.60600 156.75400 1.000 66.71594 764 PRO A O 1
ATOM 5751 N N . PHE A 1 765 ? 168.73800 164.69700 158.99600 1.000 58.67483 765 PHE A N 1
ATOM 5752 C CA . PHE A 1 765 ? 168.22300 163.33400 159.07000 1.000 58.85553 765 PHE A CA 1
ATOM 5753 C C . PHE A 1 765 ? 166.78400 163.25100 158.58000 1.000 57.58305 765 PHE A C 1
ATOM 5754 O O . PHE A 1 765 ? 166.43200 162.33300 157.83100 1.000 70.55335 765 PHE A O 1
ATOM 5762 N N . LEU A 1 766 ? 165.93200 164.19500 158.98800 1.000 53.30063 766 LEU A N 1
ATOM 5763 C CA . LEU A 1 766 ? 164.55400 164.16500 158.51100 1.000 58.34165 766 LEU A CA 1
ATOM 5764 C C . LEU A 1 766 ? 164.45100 164.68400 157.08300 1.000 62.93281 766 LEU A C 1
ATOM 5765 O O . LEU A 1 766 ? 163.47000 164.39600 156.39100 1.000 73.50692 766 LEU A O 1
ATOM 5770 N N . MET A 1 767 ? 165.44400 165.44900 156.62700 1.000 69.22200 767 MET A N 1
ATOM 5771 C CA . MET A 1 767 ? 165.51700 165.78400 155.20900 1.000 64.06834 767 MET A CA 1
ATOM 5772 C C . MET A 1 767 ? 166.07900 164.62300 154.40100 1.000 63.76567 767 MET A C 1
ATOM 5773 O O . MET A 1 767 ? 165.95800 164.60500 153.17300 1.000 74.25781 767 MET A O 1
ATOM 5778 N N . TYR A 1 768 ? 166.70500 163.65600 155.07200 1.000 63.59149 768 TYR A N 1
ATOM 5779 C CA . TYR A 1 768 ? 167.25100 162.48400 154.40000 1.000 64.22865 768 TYR A CA 1
ATOM 5780 C C . TYR A 1 768 ? 166.18200 161.43600 154.12500 1.000 65.00009 768 TYR A C 1
ATOM 5781 O O . TYR A 1 768 ? 166.35700 160.59900 153.23500 1.000 77.51544 768 TYR A O 1
ATOM 5790 N N . ILE A 1 769 ? 165.07600 161.46700 154.86200 1.000 59.27356 769 ILE A N 1
ATOM 5791 C CA . ILE A 1 769 ? 164.04100 160.44600 154.72700 1.000 58.04567 769 ILE A CA 1
ATOM 5792 C C . ILE A 1 769 ? 162.80200 160.99200 154.02900 1.000 66.17005 769 ILE A C 1
ATOM 5793 O O . ILE A 1 769 ? 162.19500 160.30500 153.20300 1.000 70.42418 769 ILE A O 1
ATOM 5798 N N . LEU A 1 770 ? 162.39600 162.22300 154.34900 1.000 67.22261 770 LEU A N 1
ATOM 5799 C CA . LEU A 1 770 ? 161.25800 162.82900 153.66600 1.000 61.22177 770 LEU A CA 1
ATOM 5800 C C . LEU A 1 770 ? 161.54000 162.95700 152.17600 1.000 68.34484 770 LEU A C 1
ATOM 5801 O O . LEU A 1 770 ? 160.86300 162.34600 151.34200 1.000 75.05949 770 LEU A O 1
ATOM 5806 N N . PHE A 1 771 ? 162.54300 163.75000 151.82700 1.000 71.20144 771 PHE A N 1
ATOM 5807 C CA . PHE A 1 771 ? 163.12500 163.74600 150.49700 1.000 71.12516 771 PHE A CA 1
ATOM 5808 C C . PHE A 1 771 ? 164.38200 162.88800 150.51900 1.000 64.99242 771 PHE A C 1
ATOM 5809 O O . PHE A 1 771 ? 164.97200 162.64300 151.57200 1.000 75.83606 771 PHE A O 1
ATOM 5817 N N . ASP A 1 772 ? 164.77900 162.41000 149.34400 1.000 61.34878 772 ASP A N 1
ATOM 5818 C CA . ASP A 1 772 ? 165.91400 161.49700 149.24200 1.000 69.42832 772 ASP A CA 1
ATOM 5819 C C . ASP A 1 772 ? 167.15700 162.28900 148.84400 1.000 73.79984 772 ASP A C 1
ATOM 5820 O O . ASP A 1 772 ? 167.59800 162.28100 147.69600 1.000 77.50942 772 ASP A O 1
ATOM 5825 N N . LEU A 1 773 ? 167.72000 162.99500 149.82500 1.000 70.60061 773 LEU A N 1
ATOM 5826 C CA . LEU A 1 773 ? 168.98700 163.71200 149.80700 1.000 64.87342 773 LEU A CA 1
ATOM 5827 C C . LEU A 1 773 ? 170.08200 162.87600 150.44800 1.000 71.13210 773 LEU A C 1
ATOM 5828 O O . LEU A 1 773 ? 169.83500 162.19700 151.44900 1.000 82.06642 773 LEU A O 1
ATOM 5833 N N . PRO A 1 774 ? 171.29300 162.89500 149.89800 1.000 44.73118 774 PRO A N 1
ATOM 5834 C CA . PRO A 1 774 ? 172.42600 162.30500 150.61400 1.000 38.17252 774 PRO A CA 1
ATOM 5835 C C . PRO A 1 774 ? 172.62900 163.00400 151.94700 1.000 46.51147 774 PRO A C 1
ATOM 5836 O O . PRO A 1 774 ? 172.38400 164.20400 152.08500 1.000 47.25172 774 PRO A O 1
ATOM 5840 N N . LEU A 1 775 ? 173.06700 162.23100 152.93700 1.000 69.93058 775 LEU A N 1
ATOM 5841 C CA . LEU A 1 775 ? 173.17600 162.74600 154.29400 1.000 68.62134 775 LEU A CA 1
ATOM 5842 C C . LEU A 1 775 ? 174.09800 163.95700 154.34600 1.000 70.78238 775 LEU A C 1
ATOM 5843 O O . LEU A 1 775 ? 175.14100 163.99600 153.69000 1.000 79.00733 775 LEU A O 1
ATOM 5848 N N . ALA A 1 776 ? 173.69700 164.95700 155.12800 1.000 64.82406 776 ALA A N 1
ATOM 5849 C CA . ALA A 1 776 ? 174.47600 166.17500 155.30200 1.000 63.32321 776 ALA A CA 1
ATOM 5850 C C . ALA A 1 776 ? 175.35100 166.14400 156.54400 1.000 69.51385 776 ALA A C 1
ATOM 5851 O O . ALA A 1 776 ? 176.52400 166.52400 156.47700 1.000 73.24983 776 ALA A O 1
ATOM 5853 N N . ILE A 1 777 ? 174.81400 165.69600 157.67600 1.000 72.86899 777 ILE A N 1
ATOM 5854 C CA . ILE A 1 777 ? 175.54900 165.63400 158.93200 1.000 72.10026 777 ILE A CA 1
ATOM 5855 C C . ILE A 1 777 ? 175.72500 164.17400 159.32600 1.000 73.54252 777 ILE A C 1
ATOM 5856 O O . ILE A 1 777 ? 174.81000 163.35900 159.16800 1.000 80.01503 777 ILE A O 1
ATOM 5861 N N . GLY A 1 778 ? 176.92300 163.83700 159.78900 1.000 61.99387 778 GLY A N 1
ATOM 5862 C CA . GLY A 1 778 ? 177.22300 162.50200 160.26000 1.000 64.02067 778 GLY A CA 1
ATOM 5863 C C . GLY A 1 778 ? 177.01200 162.39400 161.75800 1.000 67.65356 778 GLY A C 1
ATOM 5864 O O . GLY A 1 778 ? 177.12600 163.37600 162.48700 1.000 64.74490 778 GLY A O 1
ATOM 5865 N N . THR A 1 779 ? 176.69100 161.18100 162.21200 1.000 70.24574 779 THR A N 1
ATOM 5866 C CA . THR A 1 779 ? 176.45300 160.97200 163.63600 1.000 65.22753 779 THR A CA 1
ATOM 5867 C C . THR A 1 779 ? 177.70200 161.26600 164.45600 1.000 70.06580 779 THR A C 1
ATOM 5868 O O . THR A 1 779 ? 177.62500 161.91000 165.50800 1.000 74.99769 779 THR A O 1
ATOM 5872 N N . VAL A 1 780 ? 178.86500 160.81100 163.98600 1.000 70.01821 780 VAL A N 1
ATOM 5873 C CA . VAL A 1 780 ? 180.11300 161.10500 164.68500 1.000 63.14269 780 VAL A CA 1
ATOM 5874 C C . VAL A 1 780 ? 180.36200 162.60500 164.71500 1.000 61.39964 780 VAL A C 1
ATOM 5875 O O . VAL A 1 780 ? 180.88800 163.14400 165.69600 1.000 69.26124 780 VAL A O 1
ATOM 5879 N N . THR A 1 781 ? 179.99900 163.30000 163.63700 1.000 58.64189 781 THR A N 1
ATOM 5880 C CA . THR A 1 781 ? 180.15100 164.75000 163.59900 1.000 60.50062 781 THR A CA 1
ATOM 5881 C C . THR A 1 781 ? 179.28100 165.42500 164.65200 1.000 66.25171 781 THR A C 1
ATOM 5882 O O . THR A 1 781 ? 179.66600 166.45100 165.22400 1.000 73.95053 781 THR A O 1
ATOM 5886 N N . ILE A 1 782 ? 178.10800 164.85400 164.93300 1.000 60.41495 782 ILE A N 1
ATOM 5887 C CA . ILE A 1 782 ? 177.21300 165.43700 165.93000 1.000 55.16223 782 ILE A CA 1
ATOM 5888 C C . ILE A 1 782 ? 177.85900 165.41500 167.30900 1.000 62.10127 782 ILE A C 1
ATOM 5889 O O . ILE A 1 782 ? 177.77600 166.39000 168.06500 1.000 69.27852 782 ILE A O 1
ATOM 5894 N N . LEU A 1 783 ? 178.51800 164.30700 167.65500 1.000 63.56552 783 LEU A N 1
ATOM 5895 C CA . LEU A 1 783 ? 179.16600 164.20300 168.95900 1.000 56.20446 783 LEU A CA 1
ATOM 5896 C C . LEU A 1 783 ? 180.27100 165.23700 169.12600 1.000 58.97285 783 LEU A C 1
ATOM 5897 O O . LEU A 1 783 ? 180.65100 165.55600 170.25700 1.000 64.45282 783 LEU A O 1
ATOM 5902 N N . CYS A 1 784 ? 180.80000 165.76400 168.02500 1.000 61.05070 784 CYS A N 1
ATOM 5903 C CA . CYS A 1 784 ? 181.81100 166.81000 168.09400 1.000 57.82550 784 CYS A CA 1
ATOM 5904 C C . CYS A 1 784 ? 181.21600 168.18400 168.36500 1.000 63.84837 784 CYS A C 1
ATOM 5905 O O . CYS A 1 784 ? 181.97200 169.13600 168.58100 1.000 67.28149 784 CYS A O 1
ATOM 5908 N N . ILE A 1 785 ? 179.89400 168.31200 168.35600 1.000 68.20317 785 ILE A N 1
ATOM 5909 C CA . ILE A 1 785 ? 179.22500 169.57000 168.66000 1.000 72.23859 785 ILE A CA 1
ATOM 5910 C C . ILE A 1 785 ? 178.78800 169.62800 170.11600 1.000 73.21830 785 ILE A C 1
ATOM 5911 O O . ILE A 1 785 ? 179.20700 170.51100 170.86400 1.000 76.69327 785 ILE A O 1
ATOM 5916 N N . ASP A 1 786 ? 177.94100 168.68600 170.53200 1.000 70.66658 786 ASP A N 1
ATOM 5917 C CA . ASP A 1 786 ? 177.40600 168.68900 171.88900 1.000 69.70243 786 ASP A CA 1
ATOM 5918 C C . ASP A 1 786 ? 178.49300 168.42100 172.92200 1.000 75.58830 786 ASP A C 1
ATOM 5919 O O . ASP A 1 786 ? 178.62000 169.15900 173.90400 1.000 80.66260 786 ASP A O 1
ATOM 5924 N N . LEU A 1 787 ? 179.28400 167.36500 172.72100 1.000 72.98309 787 LEU A N 1
ATOM 5925 C CA . LEU A 1 787 ? 180.36400 167.06400 173.65600 1.000 65.57238 787 LEU A CA 1
ATOM 5926 C C . LEU A 1 787 ? 181.61300 167.88100 173.36300 1.000 71.54606 787 LEU A C 1
ATOM 5927 O O . LEU A 1 787 ? 182.55000 167.88500 174.16700 1.000 75.34420 787 LEU A O 1
ATOM 5932 N N . GLY A 1 788 ? 181.65100 168.56500 172.22700 1.000 82.07662 788 GLY A N 1
ATOM 5933 C CA . GLY A 1 788 ? 182.86200 169.23800 171.80900 1.000 84.95263 788 GLY A CA 1
ATOM 5934 C C . GLY A 1 788 ? 182.80900 170.74600 171.91300 1.000 79.10690 788 GLY A C 1
ATOM 5935 O O . GLY A 1 788 ? 182.96700 171.31000 173.00000 1.000 82.75956 788 GLY A O 1
ATOM 5936 N N . THR A 1 789 ? 182.59900 171.40700 170.77400 1.000 62.44264 789 THR A N 1
ATOM 5937 C CA . THR A 1 789 ? 182.67200 172.86300 170.72000 1.000 72.37843 789 THR A CA 1
ATOM 5938 C C . THR A 1 789 ? 181.64500 173.50400 171.64400 1.000 76.45111 789 THR A C 1
ATOM 5939 O O . THR A 1 789 ? 181.97900 174.37000 172.45900 1.000 82.20091 789 THR A O 1
ATOM 5943 N N . ASP A 1 790 ? 180.38500 173.08400 171.53800 1.000 71.46950 790 ASP A N 1
ATOM 5944 C CA . ASP A 1 790 ? 179.32300 173.71100 172.31600 1.000 72.92030 790 ASP A CA 1
ATOM 5945 C C . ASP A 1 790 ? 179.31600 173.20800 173.75300 1.000 76.25182 790 ASP A C 1
ATOM 5946 O O . ASP A 1 790 ? 178.27600 172.78600 174.26900 1.000 73.75058 790 ASP A O 1
ATOM 5951 N N . VAL A 1 791 ? 180.47700 173.24900 174.40400 1.000 73.91344 791 VAL A N 1
ATOM 5952 C CA . VAL A 1 791 ? 180.59900 173.00900 175.83600 1.000 68.08842 791 VAL A CA 1
ATOM 5953 C C . VAL A 1 791 ? 181.13700 174.24000 176.55300 1.000 70.54829 791 VAL A C 1
ATOM 5954 O O . VAL A 1 791 ? 180.51100 174.75300 177.48300 1.000 76.52970 791 VAL A O 1
ATOM 5958 N N . VAL A 1 792 ? 182.29200 174.74500 176.11100 1.000 75.25863 792 VAL A N 1
ATOM 5959 C CA . VAL A 1 792 ? 182.87300 175.93000 176.74400 1.000 76.00272 792 VAL A CA 1
ATOM 5960 C C . VAL A 1 792 ? 181.96200 177.14800 176.63400 1.000 73.05647 792 VAL A C 1
ATOM 5961 O O . VAL A 1 792 ? 181.77300 177.84000 177.64800 1.000 72.31380 792 VAL A O 1
ATOM 5965 N N . PRO A 1 793 ? 181.38700 177.48000 175.47000 1.000 64.30913 793 PRO A N 1
ATOM 5966 C CA . PRO A 1 793 ? 180.41500 178.58600 175.44900 1.000 62.63936 793 PRO A CA 1
ATOM 5967 C C . PRO A 1 793 ? 179.22300 178.35900 176.35800 1.000 69.39831 793 PRO A C 1
ATOM 5968 O O . PRO A 1 793 ? 178.74100 179.30700 176.98900 1.000 78.81174 793 PRO A O 1
ATOM 5972 N N . ALA A 1 794 ? 178.72800 177.12300 176.44100 1.000 63.41637 794 ALA A N 1
ATOM 5973 C CA . ALA A 1 794 ? 177.62700 176.83100 177.35100 1.000 58.31102 794 ALA A CA 1
ATOM 5974 C C . ALA A 1 794 ? 178.07000 176.97100 178.80100 1.000 57.84055 794 ALA A C 1
ATOM 5975 O O . ALA A 1 794 ? 177.32000 177.46800 179.64800 1.000 54.76600 794 ALA A O 1
ATOM 5977 N N . ILE A 1 795 ? 179.29500 176.53600 179.10400 1.000 69.48819 795 ILE A N 1
ATOM 5978 C CA . ILE A 1 795 ? 179.86500 176.75600 180.43000 1.000 68.64948 795 ILE A CA 1
ATOM 5979 C C . ILE A 1 795 ? 180.04900 178.24200 180.69200 1.000 72.87464 795 ILE A C 1
ATOM 5980 O O . ILE A 1 795 ? 179.88400 178.70800 181.82600 1.000 81.43622 795 ILE A O 1
ATOM 5985 N N . SER A 1 796 ? 180.38500 179.01100 179.65400 1.000 70.03473 796 SER A N 1
ATOM 5986 C CA . SER A 1 796 ? 180.71500 180.42000 179.84200 1.000 64.23840 796 SER A CA 1
ATOM 5987 C C . SER A 1 796 ? 179.52700 181.22200 180.35500 1.000 69.25672 796 SER A C 1
ATOM 5988 O O . SER A 1 796 ? 179.70700 182.24800 181.02100 1.000 76.35612 796 SER A O 1
ATOM 5991 N N . MET A 1 797 ? 178.30500 180.78100 180.05500 1.000 70.34257 797 MET A N 1
ATOM 5992 C CA . MET A 1 797 ? 177.13600 181.54500 180.47100 1.000 76.79242 797 MET A CA 1
ATOM 5993 C C . MET A 1 797 ? 176.95300 181.56600 181.98100 1.000 77.43982 797 MET A C 1
ATOM 5994 O O . MET A 1 797 ? 176.14300 182.35600 182.47600 1.000 82.29998 797 MET A O 1
ATOM 5999 N N . ALA A 1 798 ? 177.67600 180.72700 182.72200 1.000 64.29997 798 ALA A N 1
ATOM 6000 C CA . ALA A 1 798 ? 177.66300 180.81600 184.17600 1.000 61.33285 798 ALA A CA 1
ATOM 6001 C C . ALA A 1 798 ? 178.36300 182.06600 184.69100 1.000 64.45508 798 ALA A C 1
ATOM 6002 O O . ALA A 1 798 ? 178.23300 182.38200 185.87800 1.000 74.13171 798 ALA A O 1
ATOM 6004 N N . TYR A 1 799 ? 179.10000 182.77400 183.83700 1.000 77.29477 799 TYR A N 1
ATOM 6005 C CA . TYR A 1 799 ? 179.80500 183.99000 184.21600 1.000 81.58246 799 TYR A CA 1
ATOM 6006 C C . TYR A 1 799 ? 179.05000 185.25900 183.84600 1.000 83.84617 799 TYR A C 1
ATOM 6007 O O . TYR A 1 799 ? 179.52600 186.35600 184.15500 1.000 86.68884 799 TYR A O 1
ATOM 6016 N N . GLU A 1 800 ? 177.89700 185.14300 183.19500 1.000 86.44869 800 GLU A N 1
ATOM 6017 C CA . GLU A 1 800 ? 177.18600 186.32100 182.71600 1.000 85.05793 800 GLU A CA 1
ATOM 6018 C C . GLU A 1 800 ? 176.60400 187.11600 183.87700 1.000 85.05481 800 GLU A C 1
ATOM 6019 O O . GLU A 1 800 ? 176.00300 186.55500 184.79800 1.000 81.52470 800 GLU A O 1
ATOM 6025 N N . GLY A 1 801 ? 176.78100 188.43200 183.82600 1.000 93.96528 801 GLY A N 1
ATOM 6026 C CA . GLY A 1 801 ? 176.28300 189.30700 184.86100 1.000 93.69756 801 GLY A CA 1
ATOM 6027 C C . GLY A 1 801 ? 174.80500 189.58200 184.71100 1.000 96.65832 801 GLY A C 1
ATOM 6028 O O . GLY A 1 801 ? 174.17000 189.27000 183.69200 1.000 100.54010 801 GLY A O 1
ATOM 6029 N N . PRO A 1 802 ? 174.22600 190.18400 185.74600 1.000 101.07164 802 PRO A N 1
ATOM 6030 C CA . PRO A 1 802 ? 172.78500 190.44500 185.73800 1.000 100.70749 802 PRO A CA 1
ATOM 6031 C C . PRO A 1 802 ? 172.41800 191.63600 184.87000 1.000 101.86327 802 PRO A C 1
ATOM 6032 O O . PRO A 1 802 ? 173.23000 192.52500 184.60500 1.000 104.00076 802 PRO A O 1
ATOM 6036 N N . GLU A 1 803 ? 171.16300 191.63900 184.42600 1.000 123.65374 803 GLU A N 1
ATOM 6037 C CA . GLU A 1 803 ? 170.58900 192.75400 183.68500 1.000 126.60761 803 GLU A CA 1
ATOM 6038 C C . GLU A 1 803 ? 169.25700 193.12100 184.31800 1.000 130.39605 803 GLU A C 1
ATOM 6039 O O . GLU A 1 803 ? 168.42500 192.24300 184.56900 1.000 130.37267 803 GLU A O 1
ATOM 6045 N N . ALA A 1 804 ? 169.06700 194.41000 184.58200 1.000 159.71024 804 ALA A N 1
ATOM 6046 C CA . ALA A 1 804 ? 167.87800 194.91900 185.27800 1.000 159.49320 804 ALA A CA 1
ATOM 6047 C C . ALA A 1 804 ? 167.79900 194.21900 186.63800 1.000 160.36260 804 ALA A C 1
ATOM 6048 O O . ALA A 1 804 ? 168.82900 193.87900 187.23400 1.000 160.90046 804 ALA A O 1
ATOM 6050 N N . ASP A 1 805 ? 166.58600 193.99900 187.14800 1.000 177.23107 805 ASP A N 1
ATOM 6051 C CA . ASP A 1 805 ? 166.40200 193.28700 188.40200 1.000 179.36895 805 ASP A CA 1
ATOM 6052 C C . ASP A 1 805 ? 165.24400 192.30600 188.25900 1.000 179.71615 805 ASP A C 1
ATOM 6053 O O . ASP A 1 805 ? 164.16500 192.69100 187.77000 1.000 179.54441 805 ASP A O 1
ATOM 6058 N N . PRO A 1 806 ? 165.42600 191.04900 188.66000 1.000 177.89386 806 PRO A N 1
ATOM 6059 C CA . PRO A 1 806 ? 164.29300 190.12800 188.79900 1.000 176.77752 806 PRO A CA 1
ATOM 6060 C C . PRO A 1 806 ? 163.60800 190.19900 190.15400 1.000 175.49052 806 PRO A C 1
ATOM 6061 O O . PRO A 1 806 ? 162.85400 189.28000 190.49300 1.000 172.71542 806 PRO A O 1
ATOM 6065 N N . ARG A 1 807 ? 163.87200 191.24900 190.93600 1.000 162.30099 807 ARG A N 1
ATOM 6066 C CA . ARG A 1 807 ? 163.24300 191.38000 192.24500 1.000 160.03692 807 ARG A CA 1
ATOM 6067 C C . ARG A 1 807 ? 161.72800 191.44700 192.11700 1.000 162.44654 807 ARG A C 1
ATOM 6068 O O . ARG A 1 807 ? 161.00700 190.69300 192.77800 1.000 161.49837 807 ARG A O 1
ATOM 6076 N N . LYS A 1 808 ? 161.22700 192.34800 191.27300 1.000 188.73264 808 LYS A N 1
ATOM 6077 C CA . LYS A 1 808 ? 159.79300 192.47700 191.04100 1.000 187.44191 808 LYS A CA 1
ATOM 6078 C C . LYS A 1 808 ? 159.28600 191.43600 190.04200 1.000 188.02164 808 LYS A C 1
ATOM 6079 O O . LYS A 1 808 ? 158.27800 190.77300 190.32000 1.000 186.48844 808 LYS A O 1
ATOM 6085 N N . PRO A 1 809 ? 159.93400 191.24700 188.86900 1.000 185.48139 809 PRO A N 1
ATOM 6086 C CA . PRO A 1 809 ? 159.48100 190.17900 187.96700 1.000 184.35621 809 PRO A CA 1
ATOM 6087 C C . PRO A 1 809 ? 159.88000 188.80300 188.47200 1.000 184.62062 809 PRO A C 1
ATOM 6088 O O . PRO A 1 809 ? 161.07400 188.48900 188.52100 1.000 183.96714 809 PRO A O 1
ATOM 6092 N N . ARG A 1 810 ? 158.89900 187.97600 188.83500 1.000 164.76051 810 ARG A N 1
ATOM 6093 C CA . ARG A 1 810 ? 159.15000 186.63500 189.36300 1.000 162.39230 810 ARG A CA 1
ATOM 6094 C C . ARG A 1 810 ? 160.05900 186.70400 190.59000 1.000 161.07755 810 ARG A C 1
ATOM 6095 O O . ARG A 1 810 ? 161.21500 186.27800 190.56400 1.000 159.54773 810 ARG A O 1
ATOM 6103 N N . ASP A 1 811 ? 159.51800 187.28700 191.67000 1.000 151.64120 811 ASP A N 1
ATOM 6104 C CA . ASP A 1 811 ? 160.30800 187.58100 192.86100 1.000 150.19647 811 ASP A CA 1
ATOM 6105 C C . ASP A 1 811 ? 161.03400 186.32500 193.34300 1.000 149.55762 811 ASP A C 1
ATOM 6106 O O . ASP A 1 811 ? 162.27000 186.31100 193.32900 1.000 148.19776 811 ASP A O 1
ATOM 6111 N N . PRO A 1 812 ? 160.34200 185.23700 193.75200 1.000 136.35184 812 PRO A N 1
ATOM 6112 C CA . PRO A 1 812 ? 161.08500 184.01100 194.05700 1.000 132.62232 812 PRO A CA 1
ATOM 6113 C C . PRO A 1 812 ? 161.25900 183.08400 192.86200 1.000 134.64869 812 PRO A C 1
ATOM 6114 O O . PRO A 1 812 ? 161.17200 181.86000 193.01000 1.000 129.57193 812 PRO A O 1
ATOM 6118 N N . VAL A 1 813 ? 161.54300 183.67500 191.69300 1.000 136.93237 813 VAL A N 1
ATOM 6119 C CA . VAL A 1 813 ? 161.67900 182.88800 190.42900 1.000 134.41722 813 VAL A CA 1
ATOM 6120 C C . VAL A 1 813 ? 160.52100 181.88800 190.38100 1.000 137.47563 813 VAL A C 1
ATOM 6121 O O . VAL A 1 813 ? 160.79500 180.67400 190.33800 1.000 136.73947 813 VAL A O 1
ATOM 6125 N N . LYS A 1 814 ? 159.27800 182.38600 190.37500 1.000 145.06978 814 LYS A N 1
ATOM 6126 C CA . LYS A 1 814 ? 158.13700 181.47700 190.25600 1.000 144.62102 814 LYS A CA 1
ATOM 6127 C C . LYS A 1 814 ? 157.82700 181.23400 188.77800 1.000 143.14264 814 LYS A C 1
ATOM 6128 O O . LYS A 1 814 ? 156.84500 181.72200 188.21500 1.000 140.76125 814 LYS A O 1
ATOM 6134 N N . GLU A 1 815 ? 158.70400 180.45500 188.15000 1.000 127.86053 815 GLU A N 1
ATOM 6135 C CA . GLU A 1 815 ? 158.54800 180.08800 186.75100 1.000 126.80432 815 GLU A CA 1
ATOM 6136 C C . GLU A 1 815 ? 159.30300 178.79100 186.49900 1.000 124.24309 815 GLU A C 1
ATOM 6137 O O . GLU A 1 815 ? 160.13900 178.36700 187.29900 1.000 121.87124 815 GLU A O 1
ATOM 6143 N N . LYS A 1 816 ? 158.99400 178.16200 185.37000 1.000 107.68467 816 LYS A N 1
ATOM 6144 C CA . LYS A 1 816 ? 159.65700 176.93300 184.97000 1.000 107.05640 816 LYS A CA 1
ATOM 6145 C C . LYS A 1 816 ? 161.03500 177.23400 184.38700 1.000 104.60805 816 LYS A C 1
ATOM 6146 O O . LYS A 1 816 ? 161.31800 178.33900 183.92300 1.000 109.39806 816 LYS A O 1
ATOM 6152 N N . LEU A 1 817 ? 161.90600 176.22400 184.42200 1.000 85.27487 817 LEU A N 1
ATOM 6153 C CA . LEU A 1 817 ? 163.20800 176.35700 183.78000 1.000 86.30763 817 LEU A CA 1
ATOM 6154 C C . LEU A 1 817 ? 163.07700 176.35200 182.26300 1.000 89.05469 817 LEU A C 1
ATOM 6155 O O . LEU A 1 817 ? 163.72300 177.15100 181.57700 1.000 99.62123 817 LEU A O 1
ATOM 6160 N N . VAL A 1 818 ? 162.24400 175.46400 181.72900 1.000 91.91953 818 VAL A N 1
ATOM 6161 C CA . VAL A 1 818 ? 161.98900 175.36700 180.29900 1.000 93.64727 818 VAL A CA 1
ATOM 6162 C C . VAL A 1 818 ? 160.48400 175.43400 180.08200 1.000 90.81164 818 VAL A C 1
ATOM 6163 O O . VAL A 1 818 ? 159.72100 174.75400 180.77600 1.000 96.19419 818 VAL A O 1
ATOM 6167 N N . ASN A 1 819 ? 160.05700 176.26800 179.13700 1.000 76.84566 819 ASN A N 1
ATOM 6168 C CA . ASN A 1 819 ? 158.63500 176.41400 178.86200 1.000 78.08224 819 ASN A CA 1
ATOM 6169 C C . ASN A 1 819 ? 158.37800 176.54400 177.36800 1.000 80.28631 819 ASN A C 1
ATOM 6170 O O . ASN A 1 819 ? 159.30700 176.44300 176.56000 1.000 82.35712 819 ASN A O 1
ATOM 6175 N N . GLU A 1 820 ? 157.11500 176.76500 176.99600 1.000 89.16820 820 GLU A N 1
ATOM 6176 C CA . GLU A 1 820 ? 156.74800 176.80500 175.58400 1.000 88.40494 820 GLU A CA 1
ATOM 6177 C C . GLU A 1 820 ? 157.45200 177.94200 174.85600 1.000 88.67748 820 GLU A C 1
ATOM 6178 O O . GLU A 1 820 ? 157.75400 177.82900 173.66300 1.000 90.68037 820 GLU A O 1
ATOM 6184 N N . ARG A 1 821 ? 157.71700 179.04800 175.55300 1.000 81.17308 821 ARG A N 1
ATOM 6185 C CA . ARG A 1 821 ? 158.39400 180.17200 174.91500 1.000 70.84181 821 ARG A CA 1
ATOM 6186 C C . ARG A 1 821 ? 159.84000 179.82900 174.58600 1.000 71.55518 821 ARG A C 1
ATOM 6187 O O . ARG A 1 821 ? 160.36900 180.26300 173.55700 1.000 85.13646 821 ARG A O 1
ATOM 6195 N N . LEU A 1 822 ? 160.49800 179.05700 175.45100 1.000 67.59361 822 LEU A N 1
ATOM 6196 C CA . LEU A 1 822 ? 161.87300 178.65300 175.17600 1.000 70.03945 822 LEU A CA 1
ATOM 6197 C C . LEU A 1 822 ? 161.93600 177.64900 174.03400 1.000 71.91951 822 LEU A C 1
ATOM 6198 O O . LEU A 1 822 ? 162.80900 177.74400 173.16500 1.000 76.81232 822 LEU A O 1
ATOM 6203 N N . ILE A 1 823 ? 161.02100 176.67800 174.01900 1.000 73.45089 823 ILE A N 1
ATOM 6204 C CA . ILE A 1 823 ? 160.99100 175.70700 172.93100 1.000 68.31274 823 ILE A CA 1
ATOM 6205 C C . ILE A 1 823 ? 160.67400 176.39600 171.61100 1.000 66.74929 823 ILE A C 1
ATOM 6206 O O . ILE A 1 823 ? 161.31100 176.12600 170.58600 1.000 75.42150 823 ILE A O 1
ATOM 6211 N N . SER A 1 824 ? 159.69500 177.30500 171.61400 1.000 66.88879 824 SER A N 1
ATOM 6212 C CA . SER A 1 824 ? 159.34900 178.02900 170.39600 1.000 65.87241 824 SER A CA 1
ATOM 6213 C C . SER A 1 824 ? 160.47400 178.94900 169.94000 1.000 72.84476 824 SER A C 1
ATOM 6214 O O . SER A 1 824 ? 160.51200 179.34300 168.77000 1.000 81.03213 824 SER A O 1
ATOM 6217 N N . MET A 1 825 ? 161.39200 179.30500 170.83700 1.000 77.19865 825 MET A N 1
ATOM 6218 C CA . MET A 1 825 ? 162.51600 180.15500 170.47000 1.000 70.88964 825 MET A CA 1
ATOM 6219 C C . MET A 1 825 ? 163.79900 179.37000 170.24200 1.000 74.28725 825 MET A C 1
ATOM 6220 O O . MET A 1 825 ? 164.74800 179.91100 169.66500 1.000 78.13736 825 MET A O 1
ATOM 6225 N N . ALA A 1 826 ? 163.85100 178.10800 170.66500 1.000 57.38709 826 ALA A N 1
ATOM 6226 C CA . ALA A 1 826 ? 165.01300 177.26200 170.43200 1.000 50.29354 826 ALA A CA 1
ATOM 6227 C C . ALA A 1 826 ? 164.75300 176.23500 169.33800 1.000 48.74350 826 ALA A C 1
ATOM 6228 O O . ALA A 1 826 ? 165.50300 176.16300 168.36300 1.000 60.89265 826 ALA A O 1
ATOM 6230 N N . TYR A 1 827 ? 163.70200 175.43000 169.47900 1.000 60.66272 827 TYR A N 1
ATOM 6231 C CA . TYR A 1 827 ? 163.30900 174.50000 168.43100 1.000 60.23722 827 TYR A CA 1
ATOM 6232 C C . TYR A 1 827 ? 162.57300 175.18500 167.29200 1.000 63.02237 827 TYR A C 1
ATOM 6233 O O . TYR A 1 827 ? 162.35900 174.56000 166.24800 1.000 67.41102 827 TYR A O 1
ATOM 6242 N N . GLY A 1 828 ? 162.17700 176.44000 167.46900 1.000 63.87789 828 GLY A N 1
ATOM 6243 C CA . GLY A 1 828 ? 161.38800 177.13700 166.47600 1.000 67.08830 828 GLY A CA 1
ATOM 6244 C C . GLY A 1 828 ? 162.16700 178.16900 165.69200 1.000 68.82920 828 GLY A C 1
ATOM 6245 O O . GLY A 1 828 ? 162.88900 177.83000 164.75100 1.000 71.79680 828 GLY A O 1
ATOM 6246 N N . GLN A 1 829 ? 162.02600 179.43600 166.07700 1.000 70.11637 829 GLN A N 1
ATOM 6247 C CA . GLN A 1 829 ? 162.54300 180.54700 165.28800 1.000 66.98618 829 GLN A CA 1
ATOM 6248 C C . GLN A 1 829 ? 164.04700 180.48000 165.06600 1.000 68.29798 829 GLN A C 1
ATOM 6249 O O . GLN A 1 829 ? 164.49800 180.30800 163.93100 1.000 74.12747 829 GLN A O 1
ATOM 6255 N N . ILE A 1 830 ? 164.83100 180.59900 166.13800 1.000 55.55661 830 ILE A N 1
ATOM 6256 C CA . ILE A 1 830 ? 166.28000 180.69600 165.98800 1.000 52.55715 830 ILE A CA 1
ATOM 6257 C C . ILE A 1 830 ? 166.85700 179.38600 165.47000 1.000 57.11520 830 ILE A C 1
ATOM 6258 O O . ILE A 1 830 ? 167.82200 179.37800 164.69700 1.000 65.36854 830 ILE A O 1
ATOM 6263 N N . GLY A 1 831 ? 166.28000 178.26000 165.88400 1.000 50.10078 831 GLY A N 1
ATOM 6264 C CA . GLY A 1 831 ? 166.82300 176.97500 165.48200 1.000 44.02796 831 GLY A CA 1
ATOM 6265 C C . GLY A 1 831 ? 166.71500 176.71700 163.99100 1.000 51.58394 831 GLY A C 1
ATOM 6266 O O . GLY A 1 831 ? 167.64200 176.18700 163.37700 1.000 58.05130 831 GLY A O 1
ATOM 6267 N N . VAL A 1 832 ? 165.57600 177.07400 163.39000 1.000 64.39106 832 VAL A N 1
ATOM 6268 C CA . VAL A 1 832 ? 165.37800 176.83100 161.96200 1.000 57.19247 832 VAL A CA 1
ATOM 6269 C C . VAL A 1 832 ? 166.38500 177.62200 161.13900 1.000 63.17784 832 VAL A C 1
ATOM 6270 O O . VAL A 1 832 ? 166.96800 177.10400 160.17800 1.000 63.62488 832 VAL A O 1
ATOM 6274 N N . MET A 1 833 ? 166.61200 178.88600 161.50200 1.000 63.81189 833 MET A N 1
ATOM 6275 C CA . MET A 1 833 ? 167.56400 179.71300 160.77100 1.000 59.35540 833 MET A CA 1
ATOM 6276 C C . MET A 1 833 ? 168.98700 179.18300 160.87300 1.000 55.42137 833 MET A C 1
ATOM 6277 O O . MET A 1 833 ? 169.85000 179.61000 160.10000 1.000 62.72691 833 MET A O 1
ATOM 6282 N N . GLN A 1 834 ? 169.25300 178.26900 161.80900 1.000 56.65552 834 GLN A N 1
ATOM 6283 C CA . GLN A 1 834 ? 170.54700 177.59600 161.83400 1.000 60.15723 834 GLN A CA 1
ATOM 6284 C C . GLN A 1 834 ? 170.58600 176.44600 160.83500 1.000 66.87459 834 GLN A C 1
ATOM 6285 O O . GLN A 1 834 ? 171.62000 176.19900 160.20300 1.000 68.65072 834 GLN A O 1
ATOM 6291 N N . ALA A 1 835 ? 169.47100 175.72600 160.68700 1.000 62.44002 835 ALA A N 1
ATOM 6292 C CA . ALA A 1 835 ? 169.42100 174.62000 159.73600 1.000 56.10876 835 ALA A CA 1
ATOM 6293 C C . ALA A 1 835 ? 169.50300 175.12100 158.30100 1.000 58.48004 835 ALA A C 1
ATOM 6294 O O . ALA A 1 835 ? 170.20800 174.53700 157.47200 1.000 54.37232 835 ALA A O 1
ATOM 6296 N N . PHE A 1 836 ? 168.77900 176.19800 157.98600 1.000 74.48851 836 PHE A N 1
ATOM 6297 C CA . PHE A 1 836 ? 168.86700 176.77300 156.64800 1.000 70.76649 836 PHE A CA 1
ATOM 6298 C C . PHE A 1 836 ? 170.27800 177.26100 156.35900 1.000 72.22881 836 PHE A C 1
ATOM 6299 O O . PHE A 1 836 ? 170.79100 177.07900 155.25000 1.000 85.91147 836 PHE A O 1
ATOM 6307 N N . GLY A 1 837 ? 170.92100 177.88800 157.34500 1.000 68.42117 837 GLY A N 1
ATOM 6308 C CA . GLY A 1 837 ? 172.30400 178.29300 157.16900 1.000 62.22858 837 GLY A CA 1
ATOM 6309 C C . GLY A 1 837 ? 173.23700 177.11500 156.97600 1.000 67.21874 837 GLY A C 1
ATOM 6310 O O . GLY A 1 837 ? 174.16300 177.17100 156.16300 1.000 70.23294 837 GLY A O 1
ATOM 6311 N N . GLY A 1 838 ? 173.01000 176.03400 157.72200 1.000 56.57529 838 GLY A N 1
ATOM 6312 C CA . GLY A 1 838 ? 173.83800 174.85200 157.55400 1.000 57.53844 838 GLY A CA 1
ATOM 6313 C C . GLY A 1 838 ? 173.66900 174.21500 156.18900 1.000 66.42242 838 GLY A C 1
ATOM 6314 O O . GLY A 1 838 ? 174.64600 173.83200 155.54200 1.000 71.21810 838 GLY A O 1
ATOM 6315 N N . PHE A 1 839 ? 172.42100 174.08800 155.73300 1.000 61.34044 839 PHE A N 1
ATOM 6316 C CA . PHE A 1 839 ? 172.16900 173.42800 154.45700 1.000 60.58401 839 PHE A CA 1
ATOM 6317 C C . PHE A 1 839 ? 172.61700 174.27700 153.27800 1.000 53.62836 839 PHE A C 1
ATOM 6318 O O . PHE A 1 839 ? 172.89600 173.73600 152.20200 1.000 51.79925 839 PHE A O 1
ATOM 6326 N N . PHE A 1 840 ? 172.68600 175.59700 153.45000 1.000 55.61858 840 PHE A N 1
ATOM 6327 C CA . PHE A 1 840 ? 173.15800 176.44600 152.36400 1.000 50.98133 840 PHE A CA 1
ATOM 6328 C C . PHE A 1 840 ? 174.60800 176.13400 152.02200 1.000 61.59480 840 PHE A C 1
ATOM 6329 O O . PHE A 1 840 ? 175.01000 176.21400 150.85600 1.000 75.94255 840 PHE A O 1
ATOM 6337 N N . THR A 1 841 ? 175.40800 175.76700 153.02500 1.000 50.71483 841 THR A N 1
ATOM 6338 C CA . THR A 1 841 ? 176.78100 175.35700 152.75600 1.000 53.74399 841 THR A CA 1
ATOM 6339 C C . THR A 1 841 ? 176.82400 173.97400 152.11900 1.000 60.67865 841 THR A C 1
ATOM 6340 O O . THR A 1 841 ? 177.67600 173.70000 151.26500 1.000 61.00382 841 THR A O 1
ATOM 6344 N N . TYR A 1 842 ? 175.91200 173.08900 152.52100 1.000 59.65612 842 TYR A N 1
ATOM 6345 C CA . TYR A 1 842 ? 175.86000 171.75500 151.93400 1.000 50.66445 842 TYR A CA 1
ATOM 6346 C C . TYR A 1 842 ? 175.50200 171.82400 150.45600 1.000 52.28138 842 TYR A C 1
ATOM 6347 O O . TYR A 1 842 ? 176.03800 171.06900 149.63900 1.000 59.15932 842 TYR A O 1
ATOM 6356 N N . PHE A 1 843 ? 174.58900 172.72600 150.09200 1.000 60.12240 843 PHE A N 1
ATOM 6357 C CA . PHE A 1 843 ? 174.22000 172.87200 148.68900 1.000 49.71558 843 PHE A CA 1
ATOM 6358 C C . PHE A 1 843 ? 175.30200 173.59800 147.90200 1.000 52.74907 843 PHE A C 1
ATOM 6359 O O . PHE A 1 843 ? 175.41500 173.42000 146.68500 1.000 66.35322 843 PHE A O 1
ATOM 6367 N N . VAL A 1 844 ? 176.09700 174.43200 148.57500 1.000 32.28271 844 VAL A N 1
ATOM 6368 C CA . VAL A 1 844 ? 177.14900 175.17200 147.88400 1.000 26.55373 844 VAL A CA 1
ATOM 6369 C C . VAL A 1 844 ? 178.27000 174.23300 147.46000 1.000 44.69682 844 VAL A C 1
ATOM 6370 O O . VAL A 1 844 ? 178.76400 174.29700 146.32900 1.000 66.40634 844 VAL A O 1
ATOM 6374 N N . ILE A 1 845 ? 178.68400 173.34000 148.35800 1.000 47.99629 845 ILE A N 1
ATOM 6375 C CA . ILE A 1 845 ? 179.77200 172.42600 148.02900 1.000 56.16063 845 ILE A CA 1
ATOM 6376 C C . ILE A 1 845 ? 179.32100 171.39700 147.00500 1.000 64.80479 845 ILE A C 1
ATOM 6377 O O . ILE A 1 845 ? 180.04100 171.10200 146.04500 1.000 62.39646 845 ILE A O 1
ATOM 6382 N N . MET A 1 846 ? 178.12600 170.83500 147.18700 1.000 59.39844 846 MET A N 1
ATOM 6383 C CA . MET A 1 846 ? 177.61300 169.88700 146.20800 1.000 50.49899 846 MET A CA 1
ATOM 6384 C C . MET A 1 846 ? 177.45900 170.54700 144.84500 1.000 61.36463 846 MET A C 1
ATOM 6385 O O . MET A 1 846 ? 177.83200 169.96700 143.82000 1.000 70.97725 846 MET A O 1
ATOM 6390 N N . GLY A 1 847 ? 176.92600 171.76900 144.81600 1.000 56.93105 847 GLY A N 1
ATOM 6391 C CA . GLY A 1 847 ? 176.78800 172.47300 143.55300 1.000 55.68857 847 GLY A CA 1
ATOM 6392 C C . GLY A 1 847 ? 178.12200 172.83200 142.92700 1.000 56.39857 847 GLY A C 1
ATOM 6393 O O . GLY A 1 847 ? 178.27500 172.78600 141.70400 1.000 60.95815 847 GLY A O 1
ATOM 6394 N N . GLU A 1 848 ? 179.10600 173.19300 143.75200 1.000 54.00313 848 GLU A N 1
ATOM 6395 C CA . GLU A 1 848 ? 180.40100 173.58800 143.21300 1.000 54.42368 848 GLU A CA 1
ATOM 6396 C C . GLU A 1 848 ? 181.20100 172.38700 142.73400 1.000 62.31962 848 GLU A C 1
ATOM 6397 O O . GLU A 1 848 ? 181.93600 172.48900 141.74600 1.000 65.56742 848 GLU A O 1
ATOM 6403 N N . CYS A 1 849 ? 181.07800 171.25000 143.41700 1.000 76.11714 849 CYS A N 1
ATOM 6404 C CA . CYS A 1 849 ? 181.84400 170.06800 143.04600 1.000 83.46621 849 CYS A CA 1
ATOM 6405 C C . CYS A 1 849 ? 181.20200 169.28000 141.91400 1.000 77.26009 849 CYS A C 1
ATOM 6406 O O . CYS A 1 849 ? 181.86900 168.42700 141.32000 1.000 75.01914 849 CYS A O 1
ATOM 6409 N N . GLY A 1 850 ? 179.93900 169.54500 141.59300 1.000 62.15140 850 GLY A N 1
ATOM 6410 C CA . GLY A 1 850 ? 179.32400 168.89900 140.45300 1.000 48.99005 850 GLY A CA 1
ATOM 6411 C C . GLY A 1 850 ? 177.87800 168.47800 140.61300 1.000 58.47675 850 GLY A C 1
ATOM 6412 O O . GLY A 1 850 ? 177.15900 168.37500 139.61600 1.000 71.54257 850 GLY A O 1
ATOM 6413 N N . PHE A 1 851 ? 177.42600 168.23700 141.84100 1.000 55.42116 851 PHE A N 1
ATOM 6414 C CA . PHE A 1 851 ? 176.06800 167.74600 142.07800 1.000 50.53507 851 PHE A CA 1
ATOM 6415 C C . PHE A 1 851 ? 175.13100 168.92800 142.28200 1.000 59.75493 851 PHE A C 1
ATOM 6416 O O . PHE A 1 851 ? 175.05200 169.49300 143.37400 1.000 70.55609 851 PHE A O 1
ATOM 6424 N N . LEU A 1 852 ? 174.40100 169.29200 141.23200 1.000 53.46968 852 LEU A N 1
ATOM 6425 C CA . LEU A 1 852 ? 173.44700 170.37900 141.33300 1.000 56.69445 852 LEU A CA 1
ATOM 6426 C C . LEU A 1 852 ? 172.24300 169.95100 142.16800 1.000 66.36037 852 LEU A C 1
ATOM 6427 O O . LEU A 1 852 ? 171.95900 168.75900 142.30300 1.000 77.97405 852 LEU A O 1
ATOM 6432 N N . PRO A 1 853 ? 171.52700 170.91300 142.75600 1.000 60.21571 853 PRO A N 1
ATOM 6433 C CA . PRO A 1 853 ? 170.36400 170.55900 143.58600 1.000 66.34867 853 PRO A CA 1
ATOM 6434 C C . PRO A 1 853 ? 169.28600 169.78100 142.85200 1.000 67.30988 853 PRO A C 1
ATOM 6435 O O . PRO A 1 853 ? 168.57900 168.98700 143.48400 1.000 75.36459 853 PRO A O 1
ATOM 6439 N N . ASN A 1 854 ? 169.12300 169.98700 141.54300 1.000 65.39708 854 ASN A N 1
ATOM 6440 C CA . ASN A 1 854 ? 168.10500 169.24300 140.80800 1.000 69.11279 854 ASN A CA 1
ATOM 6441 C C . ASN A 1 854 ? 168.40800 167.75000 140.80400 1.000 74.99992 854 ASN A C 1
ATOM 6442 O O . ASN A 1 854 ? 167.49400 166.92200 140.88800 1.000 82.59206 854 ASN A O 1
ATOM 6447 N N . ARG A 1 855 ? 169.68700 167.38600 140.69700 1.000 59.64130 855 ARG A N 1
ATOM 6448 C CA . ARG A 1 855 ? 170.08000 165.98300 140.72200 1.000 57.12188 855 ARG A CA 1
ATOM 6449 C C . ARG A 1 855 ? 170.03500 165.39700 142.12800 1.000 54.69385 855 ARG A C 1
ATOM 6450 O O . ARG A 1 855 ? 169.77000 164.20100 142.28700 1.000 59.53386 855 ARG A O 1
ATOM 6458 N N . LEU A 1 856 ? 170.27200 166.22200 143.15100 1.000 60.80285 856 LEU A N 1
ATOM 6459 C CA . LEU A 1 856 ? 170.44800 165.70400 144.50500 1.000 66.20454 856 LEU A CA 1
ATOM 6460 C C . LEU A 1 856 ? 169.18600 165.02400 145.02300 1.000 63.86022 856 LEU A C 1
ATOM 6461 O O . LEU A 1 856 ? 169.26200 163.96000 145.64700 1.000 71.67371 856 LEU A O 1
ATOM 6466 N N . PHE A 1 857 ? 168.02200 165.61800 144.78500 1.000 58.90365 857 PHE A N 1
ATOM 6467 C CA . PHE A 1 857 ? 166.79100 165.07000 145.33800 1.000 61.04752 857 PHE A CA 1
ATOM 6468 C C . PHE A 1 857 ? 166.42400 163.76800 144.63800 1.000 74.61656 857 PHE A C 1
ATOM 6469 O O . PHE A 1 857 ? 166.34100 163.71200 143.40800 1.000 83.43818 857 PHE A O 1
ATOM 6477 N N . GLY A 1 858 ? 166.19800 162.72300 145.42900 1.000 71.88512 858 GLY A N 1
ATOM 6478 C CA . GLY A 1 858 ? 165.93600 161.40200 144.90200 1.000 61.19262 858 GLY A CA 1
ATOM 6479 C C . GLY A 1 858 ? 167.15600 160.53100 144.71600 1.000 64.24242 858 GLY A C 1
ATOM 6480 O O . GLY A 1 858 ? 167.06600 159.51000 144.02700 1.000 69.39148 858 GLY A O 1
ATOM 6481 N N . LEU A 1 859 ? 168.29200 160.89600 145.30900 1.000 59.89816 859 LEU A N 1
ATOM 6482 C CA . LEU A 1 859 ? 169.55500 160.20500 145.08700 1.000 53.73915 859 LEU A CA 1
ATOM 6483 C C . LEU A 1 859 ? 170.00000 159.37300 146.28400 1.000 59.01149 859 LEU A C 1
ATOM 6484 O O . LEU A 1 859 ? 171.13300 158.88400 146.29500 1.000 63.75370 859 LEU A O 1
ATOM 6489 N N . ARG A 1 860 ? 169.14100 159.19600 147.29000 1.000 70.71450 860 ARG A N 1
ATOM 6490 C CA . ARG A 1 860 ? 169.55900 158.49300 148.49900 1.000 69.38886 860 ARG A CA 1
ATOM 6491 C C . ARG A 1 860 ? 169.90300 157.03600 148.21400 1.000 70.95771 860 ARG A C 1
ATOM 6492 O O . ARG A 1 860 ? 170.89100 156.51200 148.73900 1.000 79.28851 860 ARG A O 1
ATOM 6500 N N . LYS A 1 861 ? 169.09900 156.36600 147.38500 1.000 72.76448 861 LYS A N 1
ATOM 6501 C CA . LYS A 1 861 ? 169.28300 154.93400 147.17000 1.000 74.24956 861 LYS A CA 1
ATOM 6502 C C . LYS A 1 861 ? 170.63500 154.63200 146.53900 1.000 80.88614 861 LYS A C 1
ATOM 6503 O O . LYS A 1 861 ? 171.31600 153.67900 146.93600 1.000 83.86455 861 LYS A O 1
ATOM 6509 N N . TRP A 1 862 ? 171.04100 155.43200 145.55500 1.000 69.47800 862 TRP A N 1
ATOM 6510 C CA . TRP A 1 862 ? 172.26900 155.17300 144.81400 1.000 62.63646 862 TRP A CA 1
ATOM 6511 C C . TRP A 1 862 ? 173.50200 155.74900 145.49800 1.000 59.61814 862 TRP A C 1
ATOM 6512 O O . TRP A 1 862 ? 174.59700 155.19600 145.35500 1.000 67.04214 862 TRP A O 1
ATOM 6523 N N . TRP A 1 863 ? 173.34900 156.85300 146.23100 1.000 55.43752 863 TRP A N 1
ATOM 6524 C CA . TRP A 1 863 ? 174.48700 157.48900 146.88500 1.000 57.96211 863 TRP A CA 1
ATOM 6525 C C . TRP A 1 863 ? 175.18100 156.54300 147.85700 1.000 64.63128 863 TRP A C 1
ATOM 6526 O O . TRP A 1 863 ? 176.40500 156.37800 147.81700 1.000 76.85211 863 TRP A O 1
ATOM 6537 N N . GLU A 1 864 ? 174.40800 155.90900 148.73900 1.000 73.31364 864 GLU A N 1
ATOM 6538 C CA . GLU A 1 864 ? 174.98900 154.99900 149.72000 1.000 75.00518 864 GLU A CA 1
ATOM 6539 C C . GLU A 1 864 ? 175.45400 153.70400 149.06800 1.000 81.38827 864 GLU A C 1
ATOM 6540 O O . GLU A 1 864 ? 176.48100 153.13600 149.45700 1.000 87.86625 864 GLU A O 1
ATOM 6546 N N . SER A 1 865 ? 174.70700 153.22000 148.07900 1.000 67.91382 865 SER A N 1
ATOM 6547 C CA . SER A 1 865 ? 174.95600 151.92200 147.46600 1.000 62.56642 865 SER A CA 1
ATOM 6548 C C . SER A 1 865 ? 176.35200 151.83700 146.86900 1.000 62.04798 865 SER A C 1
ATOM 6549 O O . SER A 1 865 ? 176.78200 152.72900 146.13200 1.000 63.18135 865 SER A O 1
ATOM 6552 N N . LYS A 1 866 ? 177.06000 150.75400 147.18800 1.000 70.84855 866 LYS A N 1
ATOM 6553 C CA . LYS A 1 866 ? 178.37000 150.50000 146.60600 1.000 66.85668 866 LYS A CA 1
ATOM 6554 C C . LYS A 1 866 ? 178.28300 149.83000 145.24500 1.000 63.08297 866 LYS A C 1
ATOM 6555 O O . LYS A 1 866 ? 179.32000 149.62000 144.60800 1.000 72.69919 866 LYS A O 1
ATOM 6561 N N . ALA A 1 867 ? 177.07800 149.47900 144.79600 1.000 61.02508 867 ALA A N 1
ATOM 6562 C CA . ALA A 1 867 ? 176.92600 148.87900 143.47600 1.000 63.18081 867 ALA A CA 1
ATOM 6563 C C . ALA A 1 867 ? 177.28200 149.86700 142.37500 1.000 71.53322 867 ALA A C 1
ATOM 6564 O O . ALA A 1 867 ? 177.90500 149.49600 141.37400 1.000 70.54805 867 ALA A O 1
ATOM 6566 N N . TYR A 1 868 ? 176.89100 151.12600 142.53900 1.000 64.60998 868 TYR A N 1
ATOM 6567 C CA . TYR A 1 868 ? 177.12400 152.15000 141.52500 1.000 53.34905 868 TYR A CA 1
ATOM 6568 C C . TYR A 1 868 ? 178.47600 152.79200 141.79100 1.000 50.67147 868 TYR A C 1
ATOM 6569 O O . TYR A 1 868 ? 178.62600 153.59900 142.71000 1.000 49.36597 868 TYR A O 1
ATOM 6578 N N . ASN A 1 869 ? 179.46600 152.42400 140.98600 1.000 50.59853 869 ASN A N 1
ATOM 6579 C CA . ASN A 1 869 ? 180.77400 153.05400 141.01700 1.000 51.24911 869 ASN A CA 1
ATOM 6580 C C . ASN A 1 869 ? 180.87600 154.20700 140.03200 1.000 60.01321 869 ASN A C 1
ATOM 6581 O O . ASN A 1 869 ? 181.94700 154.80600 139.90200 1.000 76.62130 869 ASN A O 1
ATOM 6586 N N . ASP A 1 870 ? 179.79400 154.52100 139.32900 1.000 47.34836 870 ASP A N 1
ATOM 6587 C CA . ASP A 1 870 ? 179.81200 155.53900 138.29200 1.000 41.32718 870 ASP A CA 1
ATOM 6588 C C . ASP A 1 870 ? 178.55800 156.41400 138.35200 1.000 49.69171 870 ASP A C 1
ATOM 6589 O O . ASP A 1 870 ? 177.97000 156.78400 137.33900 1.000 67.52982 870 ASP A O 1
ATOM 6594 N N . LEU A 1 871 ? 178.13800 156.79600 139.55700 1.000 53.04945 871 LEU A N 1
ATOM 6595 C CA . LEU A 1 871 ? 176.99300 157.68800 139.70400 1.000 47.44527 871 LEU A CA 1
ATOM 6596 C C . LEU A 1 871 ? 177.33500 159.04200 139.09800 1.000 58.56269 871 LEU A C 1
ATOM 6597 O O . LEU A 1 871 ? 178.42200 159.57800 139.33700 1.000 75.28381 871 LEU A O 1
ATOM 6602 N N . THR A 1 872 ? 176.41500 159.59100 138.31200 1.000 56.63569 872 THR A N 1
ATOM 6603 C CA . THR A 1 872 ? 176.71900 160.78400 137.54200 1.000 58.94961 872 THR A CA 1
ATOM 6604 C C . THR A 1 872 ? 176.20500 162.03900 138.23800 1.000 60.58713 872 THR A C 1
ATOM 6605 O O . THR A 1 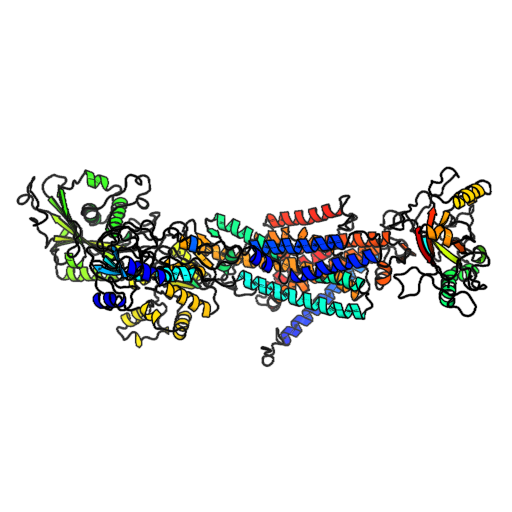872 ? 175.12300 162.06200 138.82900 1.000 65.10899 872 THR A O 1
ATOM 6609 N N . ASP A 1 873 ? 177.00300 163.10000 138.15100 1.000 66.26553 873 ASP A N 1
ATOM 6610 C CA . ASP A 1 873 ? 176.57800 164.41400 138.61200 1.000 62.96141 873 ASP A CA 1
ATOM 6611 C C . ASP A 1 873 ? 175.88100 165.15400 137.48000 1.000 62.28050 873 ASP A C 1
ATOM 6612 O O . ASP A 1 873 ? 175.53900 164.55100 136.45900 1.000 77.98987 873 ASP A O 1
ATOM 6617 N N . SER A 1 874 ? 175.66800 166.46000 137.64100 1.000 54.51052 874 SER A N 1
ATOM 6618 C CA . SER A 1 874 ? 174.93200 167.23600 136.65300 1.000 65.65028 874 SER A CA 1
ATOM 6619 C C . SER A 1 874 ? 175.79600 167.69700 135.48400 1.000 69.24693 874 SER A C 1
ATOM 6620 O O . SER A 1 874 ? 175.26400 168.28400 134.53600 1.000 72.39094 874 SER A O 1
ATOM 6623 N N . TYR A 1 875 ? 177.10800 167.44900 135.51700 1.000 69.43111 875 TYR A N 1
ATOM 6624 C CA . TYR A 1 875 ? 177.98200 167.81300 134.40600 1.000 70.09894 875 TYR A CA 1
ATOM 6625 C C . TYR A 1 875 ? 178.49800 166.59100 133.65500 1.000 76.48902 875 TYR A C 1
ATOM 6626 O O . TYR A 1 875 ? 179.47200 166.70000 132.90400 1.000 74.47712 875 TYR A O 1
ATOM 6635 N N . GLY A 1 876 ? 177.87000 165.43300 133.84100 1.000 73.55907 876 GLY A N 1
ATOM 6636 C CA . GLY A 1 876 ? 178.23500 164.24700 133.10200 1.000 58.00829 876 GLY A CA 1
ATOM 6637 C C . GLY A 1 876 ? 179.39600 163.46000 133.66300 1.000 65.82385 876 GLY A C 1
ATOM 6638 O O . GLY A 1 876 ? 179.73800 162.41400 133.09800 1.000 75.20329 876 GLY A O 1
ATOM 6639 N N . GLN A 1 877 ? 180.01800 163.91900 134.74500 1.000 60.58692 877 GLN A N 1
ATOM 6640 C CA . GLN A 1 877 ? 181.08300 163.15200 135.37200 1.000 64.08533 877 GLN A CA 1
ATOM 6641 C C . GLN A 1 877 ? 180.52500 161.87300 135.98000 1.000 63.45563 877 GLN A C 1
ATOM 6642 O O . GLN A 1 877 ? 179.31300 161.65800 136.02500 1.000 74.72660 877 GLN A O 1
ATOM 6648 N N . GLU A 1 878 ? 181.42400 161.01600 136.45300 1.000 45.53667 878 GLU A N 1
ATOM 6649 C CA . GLU A 1 878 ? 181.04300 159.78600 137.13700 1.000 47.22757 878 GLU A CA 1
ATOM 6650 C C . GLU A 1 878 ? 181.91700 159.63800 138.37300 1.000 63.21901 878 GLU A C 1
ATOM 6651 O O . GLU A 1 878 ? 183.14200 159.52900 138.26400 1.000 70.50482 878 GLU A O 1
ATOM 6657 N N . TRP A 1 879 ? 181.28700 159.63300 139.54300 1.000 83.55153 879 TRP A N 1
ATOM 6658 C CA . TRP A 1 879 ? 181.99400 159.51000 140.80800 1.000 77.33182 879 TRP A CA 1
ATOM 6659 C C . TRP A 1 879 ? 182.02200 158.05800 141.26000 1.000 75.40044 879 TRP A C 1
ATOM 6660 O O . TRP A 1 879 ? 181.04500 157.32500 141.09100 1.000 84.28705 879 TRP A O 1
ATOM 6671 N N . THR A 1 880 ? 183.14400 157.65000 141.84400 1.000 49.74356 880 THR A N 1
ATOM 6672 C CA . THR A 1 880 ? 183.23400 156.32900 142.44200 1.000 51.00964 880 THR A CA 1
ATOM 6673 C C . THR A 1 880 ? 182.49000 156.32100 143.77500 1.000 70.79045 880 THR A C 1
ATOM 6674 O O . THR A 1 880 ? 181.84200 157.29400 144.16300 1.000 80.62755 880 THR A O 1
ATOM 6678 N N . TRP A 1 881 ? 182.57700 155.20000 144.49300 1.000 68.08512 881 TRP A N 1
ATOM 6679 C CA . TRP A 1 881 ? 182.00300 155.16700 145.83300 1.000 56.04074 881 TRP A CA 1
ATOM 6680 C C . TRP A 1 881 ? 182.88400 155.91800 146.81900 1.000 59.22610 881 TRP A C 1
ATOM 6681 O O . TRP A 1 881 ? 182.38200 156.53800 147.76200 1.000 75.21292 881 TRP A O 1
ATOM 6692 N N . ASP A 1 882 ? 184.20000 155.86700 146.62200 1.000 60.39202 882 ASP A N 1
ATOM 6693 C CA . ASP A 1 882 ? 185.10200 156.56400 147.53000 1.000 69.66483 882 ASP A CA 1
ATOM 6694 C C . ASP A 1 882 ? 185.01600 158.07300 147.34400 1.000 73.65992 882 ASP A C 1
ATOM 6695 O O . ASP A 1 882 ? 184.93100 158.81900 148.32600 1.000 92.42771 882 ASP A O 1
ATOM 6700 N N . ALA A 1 883 ? 185.03100 158.54400 146.09600 1.000 69.84538 883 ALA A N 1
ATOM 6701 C CA . ALA A 1 883 ? 184.99000 159.98200 145.85500 1.000 58.00848 883 ALA A CA 1
ATOM 6702 C C . ALA A 1 883 ? 183.62700 160.56400 146.20400 1.000 69.70533 883 ALA A C 1
ATOM 6703 O O . ALA A 1 883 ? 183.52600 161.73700 146.57800 1.000 90.50174 883 ALA A O 1
ATOM 6705 N N . ARG A 1 884 ? 182.56600 159.76700 146.07800 1.000 66.81194 884 ARG A N 1
ATOM 6706 C CA . ARG A 1 884 ? 181.25900 160.19900 146.56200 1.000 63.30159 884 ARG A CA 1
ATOM 6707 C C . ARG A 1 884 ? 181.27400 160.37300 148.07300 1.000 67.52844 884 ARG A C 1
ATOM 6708 O O . ARG A 1 884 ? 180.88600 161.42300 148.59600 1.000 79.10728 884 ARG A O 1
ATOM 6716 N N . LYS A 1 885 ? 181.72700 159.34400 148.79200 1.000 62.45839 885 LYS A N 1
ATOM 6717 C CA . LYS A 1 885 ? 181.76900 159.40800 150.24700 1.000 66.74951 885 LYS A CA 1
ATOM 6718 C C . LYS A 1 885 ? 182.74300 160.47000 150.73600 1.000 67.72695 885 LYS A C 1
ATOM 6719 O O . LYS A 1 885 ? 182.47500 161.13600 151.74200 1.000 79.92818 885 LYS A O 1
ATOM 6725 N N . GLN A 1 886 ? 183.88000 160.63100 150.05600 1.000 57.23196 886 GLN A N 1
ATOM 6726 C CA . GLN A 1 886 ? 184.81000 161.69600 150.41600 1.000 51.83484 886 GLN A CA 1
ATOM 6727 C C . GLN A 1 886 ? 184.14800 163.06000 150.29600 1.000 51.48807 886 GLN A C 1
ATOM 6728 O O . GLN A 1 886 ? 184.34200 163.93100 151.15100 1.000 66.90407 886 GLN A O 1
ATOM 6734 N N . LEU A 1 887 ? 183.36100 163.26200 149.23900 1.000 50.84685 887 LEU A N 1
ATOM 6735 C CA . LEU A 1 887 ? 182.62500 164.51200 149.09100 1.000 42.18711 887 LEU A CA 1
ATOM 6736 C C . LEU A 1 887 ? 181.58700 164.67400 150.19100 1.000 52.84257 887 LEU A C 1
ATOM 6737 O O . LEU A 1 887 ? 181.39800 165.77500 150.71800 1.000 70.95023 887 LEU A O 1
ATOM 6742 N N . GLU A 1 888 ? 180.89800 163.58800 150.54500 1.000 55.35288 888 GLU A N 1
ATOM 6743 C CA . GLU A 1 888 ? 179.87400 163.66900 151.57900 1.000 59.13358 888 GLU A CA 1
ATOM 6744 C C . GLU A 1 888 ? 180.48100 164.01800 152.93100 1.000 66.35569 888 GLU A C 1
ATOM 6745 O O . GLU A 1 888 ? 179.89400 164.78300 153.70400 1.000 80.23172 888 GLU A O 1
ATOM 6751 N N . TYR A 1 889 ? 181.65600 163.46700 153.23400 1.000 58.46118 889 TYR A N 1
ATOM 6752 C CA . TYR A 1 889 ? 182.28500 163.73900 154.52100 1.000 54.65912 889 TYR A CA 1
ATOM 6753 C C . TYR A 1 889 ? 182.78300 165.17500 154.60000 1.000 52.73826 889 TYR A C 1
ATOM 6754 O O . TYR A 1 889 ? 182.79700 165.77300 155.68100 1.000 61.59202 889 TYR A O 1
ATOM 6763 N N . THR A 1 890 ? 183.20600 165.74200 153.46900 1.000 36.51073 890 THR A N 1
ATOM 6764 C CA . THR A 1 890 ? 183.57000 167.15400 153.45300 1.000 31.95194 890 THR A CA 1
ATOM 6765 C C . THR A 1 890 ? 182.36500 168.02900 153.76800 1.000 54.32141 890 THR A C 1
ATOM 6766 O O . THR A 1 890 ? 182.48000 169.01800 154.50000 1.000 71.26826 890 THR A O 1
ATOM 6770 N N . CYS A 1 891 ? 181.19400 167.67400 153.23500 1.000 57.85893 891 CYS A N 1
ATOM 6771 C CA . CYS A 1 891 ? 179.97400 168.38600 153.59900 1.000 43.34721 891 CYS A CA 1
ATOM 6772 C C . CYS A 1 891 ? 179.60500 168.13400 155.05500 1.000 54.10902 891 CYS A C 1
ATOM 6773 O O . CYS A 1 891 ? 179.01000 168.99700 155.70900 1.000 71.91830 891 CYS A O 1
ATOM 6776 N N . HIS A 1 892 ? 179.93900 166.95100 155.57700 1.000 53.31185 892 HIS A N 1
ATOM 6777 C CA . HIS A 1 892 ? 179.74500 166.69100 157.00100 1.000 60.62016 892 HIS A CA 1
ATOM 6778 C C . HIS A 1 892 ? 180.56700 167.65500 157.84400 1.000 67.03456 892 HIS A C 1
ATOM 6779 O O . HIS A 1 892 ? 180.08400 168.19100 158.84800 1.000 63.95208 892 HIS A O 1
ATOM 6786 N N . THR A 1 893 ? 181.82500 167.87400 157.45700 1.000 65.71670 893 THR A N 1
ATOM 6787 C CA . THR A 1 893 ? 182.65300 168.85500 158.14600 1.000 52.35985 893 THR A CA 1
ATOM 6788 C C . THR A 1 893 ? 182.09000 170.26100 157.99100 1.000 62.33170 893 THR A C 1
ATOM 6789 O O . THR A 1 893 ? 182.05700 171.03500 158.95400 1.000 78.50357 893 THR A O 1
ATOM 6793 N N . ALA A 1 894 ? 181.64200 170.61100 156.78400 1.000 47.73066 894 ALA A N 1
ATOM 6794 C CA . ALA A 1 894 ? 181.16700 171.96800 156.53700 1.000 46.20683 894 ALA A CA 1
ATOM 6795 C C . ALA A 1 894 ? 179.87300 172.25200 157.28400 1.000 47.45956 894 ALA A C 1
ATOM 6796 O O . ALA A 1 894 ? 179.67200 173.36200 157.78700 1.000 68.83386 894 ALA A O 1
ATOM 6798 N N . PHE A 1 895 ? 178.97700 171.26600 157.35900 1.000 42.96298 895 PHE A N 1
ATOM 6799 C CA . PHE A 1 895 ? 177.78200 171.43300 158.18000 1.000 57.78800 895 PHE A CA 1
ATOM 6800 C C . PHE A 1 895 ? 178.15500 171.63700 159.64000 1.000 60.99488 895 PHE A C 1
ATOM 6801 O O . PHE A 1 895 ? 177.54200 172.45400 160.33800 1.000 62.41348 895 PHE A O 1
ATOM 6809 N N . PHE A 1 896 ? 179.16100 170.90500 160.11800 1.000 54.16154 896 PHE A N 1
ATOM 6810 C CA . PHE A 1 896 ? 179.64100 171.09300 161.48200 1.000 49.21883 896 PHE A CA 1
ATOM 6811 C C . PHE A 1 896 ? 180.14400 172.51300 161.69600 1.000 47.34011 896 PHE A C 1
ATOM 6812 O O . PHE A 1 896 ? 179.75500 173.18400 162.65800 1.000 57.08338 896 PHE A O 1
ATOM 6820 N N . ILE A 1 897 ? 181.00400 172.99500 160.79800 1.000 47.32447 897 ILE A N 1
ATOM 6821 C CA . ILE A 1 897 ? 181.53600 174.34500 160.94000 1.000 51.90750 897 ILE A CA 1
ATOM 6822 C C . ILE A 1 897 ? 180.43700 175.37900 160.72700 1.000 58.70077 897 ILE A C 1
ATOM 6823 O O . ILE A 1 897 ? 180.39700 176.41000 161.40900 1.000 66.29170 897 ILE A O 1
ATOM 6828 N N . SER A 1 898 ? 179.51500 175.11400 159.79700 1.000 55.23854 898 SER A N 1
ATOM 6829 C CA . SER A 1 898 ? 178.39100 176.02500 159.60500 1.000 46.42590 898 SER A CA 1
ATOM 6830 C C . SER A 1 898 ? 177.54600 176.12200 160.86600 1.000 50.90594 898 SER A C 1
ATOM 6831 O O . SER A 1 898 ? 177.09600 177.21100 161.23500 1.000 59.07943 898 SER A O 1
ATOM 6834 N N . ILE A 1 899 ? 177.32200 174.99300 161.54200 1.000 59.87259 899 ILE A N 1
ATOM 6835 C CA . ILE A 1 899 ? 176.62300 175.01900 162.82200 1.000 63.01889 899 ILE A CA 1
ATOM 6836 C C . ILE A 1 899 ? 177.42000 175.81500 163.84700 1.000 64.94727 899 ILE A C 1
ATOM 6837 O O . ILE A 1 899 ? 176.85200 176.57200 164.64300 1.000 67.03216 899 ILE A O 1
ATOM 6842 N N . VAL A 1 900 ? 178.74500 175.66100 163.84200 1.000 59.87170 900 VAL A N 1
ATOM 6843 C CA . VAL A 1 900 ? 179.59200 176.41400 164.76400 1.000 63.77354 900 VAL A CA 1
ATOM 6844 C C . VAL A 1 900 ? 179.52800 177.90400 164.45300 1.000 63.06254 900 VAL A C 1
ATOM 6845 O O . VAL A 1 900 ? 179.43600 178.74300 165.35600 1.000 73.55168 900 VAL A O 1
ATOM 6849 N N . ILE A 1 901 ? 179.57900 178.25700 163.16900 1.000 52.78804 901 ILE A N 1
ATOM 6850 C CA . ILE A 1 901 ? 179.63300 179.66600 162.79400 1.000 55.86664 901 ILE A CA 1
ATOM 6851 C C . ILE A 1 901 ? 178.31600 180.36200 163.12000 1.000 54.36487 901 ILE A C 1
ATOM 6852 O O . ILE A 1 901 ? 178.30100 181.51200 163.57300 1.000 60.84780 901 ILE A O 1
ATOM 6857 N N . VAL A 1 902 ? 177.19300 179.67200 162.92800 1.000 48.51647 902 VAL A N 1
ATOM 6858 C CA . VAL A 1 902 ? 175.90000 180.25900 163.26100 1.000 53.07337 902 VAL A CA 1
ATOM 6859 C C . VAL A 1 902 ? 175.66400 180.11600 164.75700 1.000 72.04082 902 VAL A C 1
ATOM 6860 O O . VAL A 1 902 ? 174.59700 180.47400 165.26600 1.000 77.42699 902 VAL A O 1
ATOM 6864 N N . GLN A 1 903 ? 176.65600 179.58300 165.47000 1.000 68.32194 903 GLN A N 1
ATOM 6865 C CA . GLN A 1 903 ? 176.60700 179.51400 166.92200 1.000 62.35376 903 GLN A CA 1
ATOM 6866 C C . GLN A 1 903 ? 177.35300 180.65300 167.59700 1.000 64.11051 903 GLN A C 1
ATOM 6867 O O . GLN A 1 903 ? 177.14800 180.88100 168.79300 1.000 71.49920 903 GLN A O 1
ATOM 6873 N N . TRP A 1 904 ? 178.21900 181.36400 166.86800 1.000 60.79043 904 TRP A N 1
ATOM 6874 C CA . TRP A 1 904 ? 178.77600 182.60500 167.39600 1.000 58.21654 904 TRP A CA 1
ATOM 6875 C C . TRP A 1 904 ? 177.66600 183.59900 167.69500 1.000 68.94386 904 TRP A C 1
ATOM 6876 O O . TRP A 1 904 ? 177.57800 184.14100 168.80200 1.000 81.23147 904 TRP A O 1
ATOM 6887 N N . THR A 1 905 ? 176.80400 183.84600 166.70900 1.000 62.13357 905 THR A N 1
ATOM 6888 C CA . THR A 1 905 ? 175.68000 184.74700 166.91000 1.000 56.61672 905 THR A CA 1
ATOM 6889 C C . THR A 1 905 ? 174.70500 184.19400 167.93800 1.000 58.99159 905 THR A C 1
ATOM 6890 O O . THR A 1 905 ? 174.14400 184.95600 168.73300 1.000 72.30247 905 THR A O 1
ATOM 6894 N N . ASP A 1 906 ? 174.52100 182.87400 167.96400 1.000 52.98427 906 ASP A N 1
ATOM 6895 C CA . ASP A 1 906 ? 173.62100 182.27300 168.94000 1.000 61.28223 906 ASP A CA 1
ATOM 6896 C C . ASP A 1 906 ? 174.07400 182.57100 170.36200 1.000 67.67040 906 ASP A C 1
ATOM 6897 O O . ASP A 1 906 ? 173.25200 182.87100 171.23400 1.000 73.23137 906 ASP A O 1
ATOM 6902 N N . LEU A 1 907 ? 175.38000 182.49100 170.61500 1.000 65.24023 907 LEU A N 1
ATOM 6903 C CA . LEU A 1 907 ? 175.90800 182.79800 171.93900 1.000 56.15141 907 LEU A CA 1
ATOM 6904 C C . LEU A 1 907 ? 175.70200 184.26500 172.28800 1.000 63.91165 907 LEU A C 1
ATOM 6905 O O . LEU A 1 907 ? 175.25000 184.60000 173.38900 1.000 77.57151 907 LEU A O 1
ATOM 6910 N N . ILE A 1 908 ? 176.03700 185.16000 171.35700 1.000 55.64790 908 ILE A N 1
ATOM 6911 C CA . ILE A 1 908 ? 175.95800 186.59200 171.63000 1.000 59.82546 908 ILE A CA 1
ATOM 6912 C C . ILE A 1 908 ? 174.52300 187.02300 171.89600 1.000 70.29783 908 ILE A C 1
ATOM 6913 O O . ILE A 1 908 ? 174.26500 187.80800 172.81700 1.000 80.80103 908 ILE A O 1
ATOM 6918 N N . ILE A 1 909 ? 173.56500 186.51700 171.11400 1.000 59.62498 909 ILE A N 1
ATOM 6919 C CA . ILE A 1 909 ? 172.16400 186.87800 171.31700 1.000 59.89182 909 ILE A CA 1
ATOM 6920 C C . ILE A 1 909 ? 171.52900 186.14000 172.48500 1.000 71.98980 909 ILE A C 1
ATOM 6921 O O . ILE A 1 909 ? 170.44500 186.53900 172.93900 1.000 74.46435 909 ILE A O 1
ATOM 6926 N N . CYS A 1 910 ? 172.15800 185.07800 172.98500 1.000 76.91783 910 CYS A N 1
ATOM 6927 C CA . CYS A 1 910 ? 171.70200 184.44500 174.21500 1.000 73.75297 910 CYS A CA 1
ATOM 6928 C C . CYS A 1 910 ? 172.41500 184.99300 175.44000 1.000 78.95819 910 CYS A C 1
ATOM 6929 O O . CYS A 1 910 ? 172.02900 184.67000 176.56800 1.000 86.51872 910 CYS A O 1
ATOM 6932 N N . LYS A 1 911 ? 173.45200 185.80900 175.24100 1.000 73.24942 911 LYS A N 1
ATOM 6933 C CA . LYS A 1 911 ? 174.11300 186.47100 176.35800 1.000 71.57957 911 LYS A CA 1
ATOM 6934 C C . LYS A 1 911 ? 173.13500 187.37500 177.09700 1.000 81.72399 911 LYS A C 1
ATOM 6935 O O . LYS A 1 911 ? 173.11400 187.41700 178.33100 1.000 86.07592 911 LYS A O 1
ATOM 6941 N N . THR A 1 912 ? 172.31300 188.10200 176.34900 1.000 92.27555 912 THR A N 1
ATOM 6942 C CA . THR A 1 912 ? 171.28000 188.96100 176.90200 1.000 90.93324 912 THR A CA 1
ATOM 6943 C C . THR A 1 912 ? 169.91400 188.32400 176.69200 1.000 93.21074 912 THR A C 1
ATOM 6944 O O . THR A 1 912 ? 169.75100 187.40300 175.88800 1.000 96.37289 912 THR A O 1
ATOM 6948 N N . ARG A 1 913 ? 168.92400 188.82600 177.42900 1.000 90.13195 913 ARG A N 1
ATOM 6949 C CA . ARG A 1 913 ? 167.56700 188.31600 177.30900 1.000 93.42387 913 ARG A CA 1
ATOM 6950 C C . ARG A 1 913 ? 166.50100 189.39500 177.19300 1.000 91.03435 913 ARG A C 1
ATOM 6951 O O . ARG A 1 913 ? 165.42400 189.10800 176.66000 1.000 95.25695 913 ARG A O 1
ATOM 6959 N N . ARG A 1 914 ? 166.75200 190.61100 177.67300 1.000 98.80437 914 ARG A N 1
ATOM 6960 C CA . ARG A 1 914 ? 165.79100 191.69400 177.50900 1.000 101.61016 914 ARG A CA 1
ATOM 6961 C C . ARG A 1 914 ? 166.46400 192.94700 176.96000 1.000 104.34974 914 ARG A C 1
ATOM 6962 O O . ARG A 1 914 ? 165.84300 193.71900 176.22300 1.000 104.61330 914 ARG A O 1
ATOM 6970 N N . LEU A 1 915 ? 167.73100 193.15000 177.30100 1.000 108.87131 915 LEU A N 1
ATOM 6971 C CA . LEU A 1 915 ? 168.46700 194.32500 176.86200 1.000 107.55598 915 LEU A CA 1
ATOM 6972 C C . LEU A 1 915 ? 169.26800 194.02000 175.60200 1.000 110.12713 915 LEU A C 1
ATOM 6973 O O . LEU A 1 915 ? 169.71800 192.89600 175.37700 1.000 116.38895 915 LEU A O 1
ATOM 6978 N N . SER A 1 916 ? 169.43800 195.04500 174.77100 1.000 101.38893 916 SER A N 1
ATOM 6979 C CA . SER A 1 916 ? 170.20900 194.88900 173.54900 1.000 96.92480 916 SER A CA 1
ATOM 6980 C C . SER A 1 916 ? 171.68600 194.67900 173.87100 1.000 103.46386 916 SER A C 1
ATOM 6981 O O . SER A 1 916 ? 172.16500 194.99100 174.96500 1.000 106.60962 916 SER A O 1
ATOM 6984 N N . LEU A 1 917 ? 172.41100 194.13700 172.89100 1.000 109.36478 917 LEU A N 1
ATOM 6985 C CA . LEU A 1 917 ? 173.82500 193.83800 173.09500 1.000 110.03537 917 LEU A CA 1
ATOM 6986 C C . LEU A 1 917 ? 174.63400 195.10700 173.33200 1.000 109.88881 917 LEU A C 1
ATOM 6987 O O . LEU A 1 917 ? 175.51700 195.13500 174.19800 1.000 107.69579 917 LEU A O 1
ATOM 6992 N N . PHE A 1 918 ? 174.34700 196.16700 172.57300 1.000 120.82415 918 PHE A N 1
ATOM 6993 C CA . PHE A 1 918 ? 175.08800 197.41400 172.72100 1.000 118.83225 918 PHE A CA 1
ATOM 6994 C C . PHE A 1 918 ? 174.94300 198.01300 174.11300 1.000 117.69713 918 PHE A C 1
ATOM 6995 O O . PHE A 1 918 ? 175.83500 198.74400 174.55700 1.000 119.95437 918 PHE A O 1
ATOM 7003 N N . GLN A 1 919 ? 173.84400 197.72600 174.80900 1.000 110.23326 919 GLN A N 1
ATOM 7004 C CA . GLN A 1 919 ? 173.67000 198.18600 176.18300 1.000 112.27238 919 GLN A CA 1
ATOM 7005 C C . GLN A 1 919 ? 174.45200 197.31200 177.15900 1.000 115.49587 919 GLN A C 1
ATOM 7006 O O . GLN A 1 919 ? 175.18500 197.82300 178.01100 1.000 117.52485 919 GLN A O 1
ATOM 7012 N N . GLN A 1 920 ? 174.29900 195.99100 177.04400 1.000 112.37402 920 GLN A N 1
ATOM 7013 C CA . GLN A 1 920 ? 174.97600 195.08200 177.96300 1.000 113.10236 920 GLN A CA 1
ATOM 7014 C C . GLN A 1 920 ? 176.48900 195.15100 177.80500 1.000 114.77112 920 GLN A C 1
ATOM 7015 O O . GLN A 1 920 ? 177.22000 195.25300 178.79600 1.000 109.92887 920 GLN A O 1
ATOM 7021 N N . GLY A 1 921 ? 176.97600 195.09800 176.56900 1.000 117.71055 921 GLY A N 1
ATOM 7022 C CA . GLY A 1 921 ? 178.40400 195.13400 176.32600 1.000 115.20367 921 GLY A CA 1
ATOM 7023 C C . GLY A 1 921 ? 179.05000 193.77300 176.47100 1.000 114.81888 921 GLY A C 1
ATOM 7024 O O . GLY A 1 921 ? 178.79400 193.06000 177.44500 1.000 120.52520 921 GLY A O 1
ATOM 7025 N N . MET A 1 922 ? 179.89000 193.39900 175.51200 1.000 93.94654 922 MET A N 1
ATOM 7026 C CA . MET A 1 922 ? 180.57900 192.11200 175.55500 1.000 99.55170 922 MET A CA 1
ATOM 7027 C C . MET A 1 922 ? 181.71700 192.20700 176.56400 1.000 99.33891 922 MET A C 1
ATOM 7028 O O . MET A 1 922 ? 182.85000 192.53900 176.21200 1.000 98.57573 922 MET A O 1
ATOM 7033 N N . LYS A 1 923 ? 181.41800 191.91100 177.83300 1.000 103.80397 923 LYS A N 1
ATOM 7034 C CA . LYS A 1 923 ? 182.38600 192.05800 178.91600 1.000 106.65813 923 LYS A CA 1
ATOM 7035 C C . LYS A 1 923 ? 182.33200 190.79400 179.78100 1.000 106.59755 923 LYS A C 1
ATOM 7036 O O . LYS A 1 923 ? 182.24700 190.82400 181.00800 1.000 106.13347 923 LYS A O 1
ATOM 7042 N N . ASN A 1 924 ? 182.37200 189.63200 179.12300 1.000 88.48483 924 ASN A N 1
ATOM 7043 C CA . ASN A 1 924 ? 182.43500 188.34300 179.81200 1.000 89.25243 924 ASN A CA 1
ATOM 7044 C C . ASN A 1 924 ? 183.67400 187.61900 179.28300 1.000 91.67207 924 ASN A C 1
ATOM 7045 O O . ASN A 1 924 ? 183.68100 187.08600 178.17200 1.000 85.78403 924 ASN A O 1
ATOM 7050 N N . GLY A 1 925 ? 184.72200 187.59200 180.10300 1.000 97.25896 925 GLY A N 1
ATOM 7051 C CA . GLY A 1 925 ? 186.00600 187.05100 179.70200 1.000 95.92016 925 GLY A CA 1
ATOM 7052 C C . GLY A 1 925 ? 185.94100 185.63400 179.17600 1.000 92.18423 925 GLY A C 1
ATOM 7053 O O . GLY A 1 925 ? 186.59900 185.30500 178.18600 1.000 92.96981 925 GLY A O 1
ATOM 7054 N N . THR A 1 926 ? 185.15200 184.78200 179.83100 1.000 79.71117 926 THR A N 1
ATOM 7055 C CA . THR A 1 926 ? 185.01600 183.40400 179.37200 1.000 80.58002 926 THR A CA 1
ATOM 7056 C C . THR A 1 926 ? 184.34900 183.34500 178.00200 1.000 79.46575 926 THR A C 1
ATOM 7057 O O . THR A 1 926 ? 184.72800 182.53800 177.14800 1.000 82.88757 926 THR A O 1
ATOM 7061 N N . LEU A 1 927 ? 183.34400 184.19500 177.77900 1.000 72.44820 927 LEU A N 1
ATOM 7062 C CA . LEU A 1 927 ? 182.59200 184.14900 176.52700 1.000 72.97670 927 LEU A CA 1
ATOM 7063 C C . LEU A 1 927 ? 183.46700 184.52300 175.33700 1.000 76.96854 927 LEU A C 1
ATOM 7064 O O . LEU A 1 927 ? 183.45600 183.83800 174.30800 1.000 82.95224 927 LEU A O 1
ATOM 7069 N N . ASN A 1 928 ? 184.23100 185.61000 175.45600 1.000 80.10564 928 ASN A N 1
ATOM 7070 C CA . ASN A 1 928 ? 185.13100 185.99300 174.37300 1.000 81.52031 928 ASN A CA 1
ATOM 7071 C C . ASN A 1 928 ? 186.17700 184.91400 174.12700 1.000 82.22108 928 ASN A C 1
ATOM 7072 O O . ASN A 1 928 ? 186.52300 184.61900 172.97800 1.000 85.48561 928 ASN A O 1
ATOM 7077 N N . PHE A 1 929 ? 186.69900 184.31800 175.20000 1.000 71.30568 929 PHE A N 1
ATOM 7078 C CA . PHE A 1 929 ? 187.62600 183.20500 175.03800 1.000 67.57132 929 PHE A CA 1
ATOM 7079 C C . PHE A 1 929 ? 186.92500 181.98600 174.45100 1.000 78.06217 929 PHE A C 1
ATOM 7080 O O . PHE A 1 929 ? 187.51600 181.24300 173.66100 1.000 88.46563 929 PHE A O 1
ATOM 7088 N N . ALA A 1 930 ? 185.66300 181.76400 174.82900 1.000 73.13670 930 ALA A N 1
ATOM 7089 C CA . ALA A 1 930 ? 184.92800 180.60700 174.32500 1.000 71.55470 930 ALA A CA 1
ATOM 7090 C C . ALA A 1 930 ? 184.75100 180.68000 172.81400 1.000 75.40299 930 ALA A C 1
ATOM 7091 O O . ALA A 1 930 ? 184.87400 179.66900 172.11300 1.000 77.74283 930 ALA A O 1
ATOM 7093 N N . LEU A 1 931 ? 184.45200 181.87300 172.29200 1.000 65.87062 931 LEU A N 1
ATOM 7094 C CA . LEU A 1 931 ? 184.32400 182.03800 170.84800 1.000 66.86219 931 LEU A CA 1
ATOM 7095 C C . LEU A 1 931 ? 185.62600 181.69300 170.13700 1.000 70.72295 931 LEU A C 1
ATOM 7096 O O . LEU A 1 931 ? 185.61600 181.05900 169.07600 1.000 61.99179 931 LEU A O 1
ATOM 7101 N N . VAL A 1 932 ? 186.75900 182.10700 170.70600 1.000 67.15585 932 VAL A N 1
ATOM 7102 C CA . VAL A 1 932 ? 188.05100 181.71100 170.15900 1.000 56.79139 932 VAL A CA 1
ATOM 7103 C C . VAL A 1 932 ? 188.24300 180.20600 170.29300 1.000 65.91007 932 VAL A C 1
ATOM 7104 O O . VAL A 1 932 ? 188.80500 179.55500 169.40500 1.000 79.65847 932 VAL A O 1
ATOM 7108 N N . PHE A 1 933 ? 187.78000 179.62800 171.40200 1.000 68.76061 933 PHE A N 1
ATOM 7109 C CA . PHE A 1 933 ? 187.89100 178.18500 171.58400 1.000 70.21508 933 PHE A CA 1
ATOM 7110 C C . PHE A 1 933 ? 186.97800 177.43300 170.62400 1.000 82.41692 933 PHE A C 1
ATOM 7111 O O . PHE A 1 933 ? 187.32300 176.34200 170.15600 1.000 88.12795 933 PHE A O 1
ATOM 7119 N N . GLU A 1 934 ? 185.80000 177.99000 170.33400 1.000 74.40433 934 GLU A N 1
ATOM 7120 C CA . GLU A 1 934 ? 184.88700 177.35400 169.38800 1.000 60.53831 934 GLU A CA 1
ATOM 7121 C C . GLU A 1 934 ? 185.53000 177.20500 168.01700 1.000 66.59386 934 GLU A C 1
ATOM 7122 O O . GLU A 1 934 ? 185.52100 176.11800 167.42800 1.000 74.53831 934 GLU A O 1
ATOM 7128 N N . THR A 1 935 ? 186.09300 178.29400 167.49000 1.000 61.90513 935 THR A N 1
ATOM 7129 C CA . THR A 1 935 ? 186.68300 178.25400 166.15700 1.000 56.96662 935 THR A CA 1
ATOM 7130 C C . THR A 1 935 ? 187.93800 177.39400 166.12500 1.000 58.82615 935 THR A C 1
ATOM 7131 O O . THR A 1 935 ? 188.14600 176.62400 165.18100 1.000 73.06765 935 THR A O 1
ATOM 7135 N N . CYS A 1 936 ? 188.79000 177.51500 167.14500 1.000 62.84146 936 CYS A N 1
ATOM 7136 C CA . CYS A 1 936 ? 190.07100 176.81600 167.11800 1.000 68.55449 936 CYS A CA 1
ATOM 7137 C C . CYS A 1 936 ? 189.88500 175.30500 167.13900 1.000 68.44559 936 CYS A C 1
ATOM 7138 O O . CYS A 1 936 ? 190.59800 174.58100 166.43700 1.000 73.99581 936 CYS A O 1
ATOM 7141 N N . VAL A 1 937 ? 188.93500 174.80900 167.93300 1.000 57.88218 937 VAL A N 1
ATOM 7142 C CA . VAL A 1 937 ? 188.67200 173.37300 167.95200 1.000 60.37732 937 VAL A CA 1
ATOM 7143 C C . VAL A 1 937 ? 188.14600 172.91100 166.60000 1.000 66.79317 937 VAL A C 1
ATOM 7144 O O . VAL A 1 937 ? 188.57200 171.87700 166.07300 1.000 73.75972 937 VAL A O 1
ATOM 7148 N N . ALA A 1 938 ? 187.21700 173.66900 166.01600 1.000 68.13531 938 ALA A N 1
ATOM 7149 C CA . ALA A 1 938 ? 186.70300 173.32300 164.69600 1.000 59.70328 938 ALA A CA 1
ATOM 7150 C C . ALA A 1 938 ? 187.80400 173.38500 163.64600 1.000 67.17515 938 ALA A C 1
ATOM 7151 O O . ALA A 1 938 ? 187.90800 172.50400 162.78500 1.000 79.20800 938 ALA A O 1
ATOM 7153 N N . ALA A 1 939 ? 188.63700 174.42700 163.69900 1.000 72.54296 939 ALA A N 1
ATOM 7154 C CA . ALA A 1 939 ? 189.72900 174.54700 162.73800 1.000 68.03732 939 ALA A CA 1
ATOM 7155 C C . ALA A 1 939 ? 190.76700 173.45200 162.93800 1.000 64.37937 939 ALA A C 1
ATOM 7156 O O . ALA A 1 939 ? 191.26500 172.87500 161.96500 1.000 74.30942 939 ALA A O 1
ATOM 7158 N N . PHE A 1 940 ? 191.11200 173.15300 164.19200 1.000 55.78449 940 PHE A N 1
ATOM 7159 C CA . PHE A 1 940 ? 192.08500 172.09800 164.45300 1.000 64.64731 940 PHE A CA 1
ATOM 7160 C C . PHE A 1 940 ? 191.54700 170.73300 164.05200 1.000 70.91429 940 PHE A C 1
ATOM 7161 O O . PHE A 1 940 ? 192.27800 169.91800 163.48000 1.000 74.32155 940 PHE A O 1
ATOM 7169 N N . LEU A 1 941 ? 190.27000 170.46600 164.33700 1.000 65.65753 941 LEU A N 1
ATOM 7170 C CA . LEU A 1 941 ? 189.70100 169.15100 164.06900 1.000 66.17074 941 LEU A CA 1
ATOM 7171 C C . LEU A 1 941 ? 189.46000 168.90800 162.58700 1.000 64.87009 941 LEU A C 1
ATOM 7172 O O . LEU A 1 941 ? 189.07700 167.79600 162.21000 1.000 65.79003 941 LEU A O 1
ATOM 7177 N N . SER A 1 942 ? 189.66700 169.91400 161.73900 1.000 59.35417 942 SER A N 1
ATOM 7178 C CA . SER A 1 942 ? 189.39300 169.78500 160.31500 1.000 53.17608 942 SER A CA 1
ATOM 7179 C C . SER A 1 942 ? 190.55800 170.22100 159.43800 1.000 63.87763 942 SER A C 1
ATOM 7180 O O . SER A 1 942 ? 190.37600 170.37000 158.22600 1.000 67.30958 942 SER A O 1
ATOM 7183 N N . TYR A 1 943 ? 191.74400 170.44600 160.00700 1.000 63.33638 943 TYR A N 1
ATOM 7184 C CA . TYR A 1 943 ? 192.88100 170.87500 159.20100 1.000 62.60092 943 TYR A CA 1
ATOM 7185 C C . TYR A 1 943 ? 194.18300 170.22200 159.64700 1.000 66.18155 943 TYR A C 1
ATOM 7186 O O . TYR A 1 943 ? 195.25800 170.81000 159.48700 1.000 71.69192 943 TYR A O 1
ATOM 7195 N N . THR A 1 944 ? 194.11700 169.01600 160.20400 1.000 73.79079 944 THR A N 1
ATOM 7196 C CA . THR A 1 944 ? 195.31100 168.31600 160.65200 1.000 79.34618 944 THR A CA 1
ATOM 7197 C C . THR A 1 944 ? 195.26900 166.88700 160.12300 1.000 79.08138 944 THR A C 1
ATOM 7198 O O . THR A 1 944 ? 194.22600 166.22000 160.22300 1.000 82.16961 944 THR A O 1
ATOM 7202 N N . PRO A 1 945 ? 196.35900 166.38800 159.54200 1.000 83.54780 945 PRO A N 1
ATOM 7203 C CA . PRO A 1 945 ? 196.33800 165.03100 158.98200 1.000 83.76013 945 PRO A CA 1
ATOM 7204 C C . PRO A 1 945 ? 196.13300 163.98400 160.06600 1.000 81.61167 945 PRO A C 1
ATOM 7205 O O . PRO A 1 945 ? 196.93800 163.85700 160.99100 1.000 82.38012 945 PRO A O 1
ATOM 7209 N N . GLY A 1 946 ? 195.04500 163.22800 159.94300 1.000 78.64448 946 GLY A N 1
ATOM 7210 C CA . GLY A 1 946 ? 194.78200 162.15100 160.87500 1.000 81.58515 946 GLY A CA 1
ATOM 7211 C C . GLY A 1 946 ? 193.33500 161.97000 161.28900 1.000 86.54339 946 GLY A C 1
ATOM 7212 O O . GLY A 1 946 ? 192.93300 160.85500 161.63500 1.000 90.14549 946 GLY A O 1
ATOM 7213 N N . MET A 1 947 ? 192.53800 163.03700 161.26500 1.000 79.85253 947 MET A N 1
ATOM 7214 C CA . MET A 1 947 ? 191.15700 162.95800 161.72400 1.000 76.50544 947 MET A CA 1
ATOM 7215 C C . MET A 1 947 ? 190.16500 162.63300 160.61600 1.000 79.94745 947 MET A C 1
ATOM 7216 O O . MET A 1 947 ? 188.95600 162.66700 160.86200 1.000 89.75614 947 MET A O 1
ATOM 7221 N N . ASP A 1 948 ? 190.63400 162.32800 159.41100 1.000 65.46374 948 ASP A N 1
ATOM 7222 C CA . ASP A 1 948 ? 189.78900 161.69000 158.41300 1.000 59.17683 948 ASP A CA 1
ATOM 7223 C C . ASP A 1 948 ? 189.75600 160.18300 158.57900 1.000 64.66867 948 ASP A C 1
ATOM 7224 O O . ASP A 1 948 ? 189.30600 159.47200 157.67400 1.000 73.68271 948 ASP A O 1
ATOM 7229 N N . LYS A 1 949 ? 190.22400 159.69300 159.72500 1.000 83.15676 949 LYS A N 1
ATOM 7230 C CA . LYS A 1 949 ? 190.43200 158.27000 159.94800 1.000 87.42882 949 LYS A CA 1
ATOM 7231 C C . LYS A 1 949 ? 189.61000 157.77600 161.13000 1.000 83.03093 949 LYS A C 1
ATOM 7232 O O . LYS A 1 949 ? 190.12400 157.06400 161.99700 1.000 90.22491 949 LYS A O 1
ATOM 7238 N N . GLY A 1 950 ? 188.33700 158.15300 161.17500 1.000 69.63213 950 GLY A N 1
ATOM 7239 C CA . GLY A 1 950 ? 187.46300 157.73000 162.25000 1.000 71.73120 950 GLY A CA 1
ATOM 7240 C C . GLY A 1 950 ? 186.52300 158.82300 162.70900 1.000 73.58405 950 GLY A C 1
ATOM 7241 O O . GLY A 1 950 ? 185.40600 158.54000 163.14900 1.000 74.53894 950 GLY A O 1
ATOM 7242 N N . LEU A 1 951 ? 186.95900 160.07600 162.60700 1.000 71.34485 951 LEU A N 1
ATOM 7243 C CA . LEU A 1 951 ? 186.07500 161.20900 162.83700 1.000 66.14514 951 LEU A CA 1
ATOM 7244 C C . LEU A 1 951 ? 185.43700 161.72900 161.55700 1.000 78.70302 951 LEU A C 1
ATOM 7245 O O . LEU A 1 951 ? 184.55500 162.59000 161.63300 1.000 77.87694 951 LEU A O 1
ATOM 7250 N N . ARG A 1 952 ? 185.86000 161.22500 160.39600 1.000 84.90363 952 ARG A N 1
ATOM 7251 C CA . ARG A 1 952 ? 185.28700 161.59700 159.10300 1.000 79.01875 952 ARG A CA 1
ATOM 7252 C C . ARG A 1 952 ? 185.30400 163.11100 158.90700 1.000 82.20478 952 ARG A C 1
ATOM 7253 O O . ARG A 1 952 ? 184.28200 163.74300 158.63000 1.000 86.79085 952 ARG A O 1
ATOM 7261 N N . MET A 1 953 ? 186.48900 163.69400 159.06200 1.000 74.98882 953 MET A N 1
ATOM 7262 C CA . MET A 1 953 ? 186.66700 165.13700 158.99700 1.000 67.10417 953 MET A CA 1
ATOM 7263 C C . MET A 1 953 ? 187.77900 165.44900 158.00700 1.000 71.87455 953 MET A C 1
ATOM 7264 O O . MET A 1 953 ? 188.89500 164.93900 158.14500 1.000 81.54801 953 MET A O 1
ATOM 7269 N N . TYR A 1 954 ? 187.47800 166.28900 157.02300 1.000 55.60986 954 TYR A N 1
ATOM 7270 C CA . TYR A 1 954 ? 188.39300 166.54900 155.92400 1.000 60.52985 954 TYR A CA 1
ATOM 7271 C C . TYR A 1 954 ? 188.66300 168.03900 155.80200 1.000 62.38900 954 TYR A C 1
ATOM 7272 O O . TYR A 1 954 ? 187.82400 168.86000 156.18400 1.000 59.50452 954 TYR A O 1
ATOM 7281 N N . PRO A 1 955 ? 189.82900 168.41700 155.27700 1.000 58.28249 955 PRO A N 1
ATOM 7282 C CA . PRO A 1 955 ? 190.13300 169.84200 155.11800 1.000 54.98136 955 PRO A CA 1
ATOM 7283 C C . PRO A 1 955 ? 189.13900 170.52600 154.19400 1.000 58.92410 955 PRO A C 1
ATOM 7284 O O . PRO A 1 955 ? 188.66700 169.95200 153.21200 1.000 68.74296 955 PRO A O 1
ATOM 7288 N N . LEU A 1 956 ? 188.82500 171.77200 154.52800 1.000 55.07335 956 LEU A N 1
ATOM 7289 C CA . LEU A 1 956 ? 187.88900 172.58600 153.77300 1.000 52.75706 956 LEU A CA 1
ATOM 7290 C C . LEU A 1 956 ? 188.63400 173.71100 153.07000 1.000 61.24837 956 LEU A C 1
ATOM 7291 O O . LEU A 1 956 ? 189.60700 174.25700 153.59600 1.000 70.56186 956 LEU A O 1
ATOM 7296 N N . LYS A 1 957 ? 188.17200 174.04900 151.87100 1.000 62.55220 957 LYS A N 1
ATOM 7297 C CA . LYS A 1 957 ? 188.70900 175.20500 151.17300 1.000 64.92226 957 LYS A CA 1
ATOM 7298 C C . LYS A 1 957 ? 188.41800 176.47200 151.96700 1.000 76.01414 957 LYS A C 1
ATOM 7299 O O . LYS A 1 957 ? 187.38100 176.59600 152.62300 1.000 80.44441 957 LYS A O 1
ATOM 7305 N N . ILE A 1 958 ? 189.35300 177.42400 151.90200 1.000 79.91260 958 ILE A N 1
ATOM 7306 C CA . ILE A 1 958 ? 189.21400 178.66400 152.65800 1.000 76.86245 958 ILE A CA 1
ATOM 7307 C C . ILE A 1 958 ? 187.97700 179.44600 152.23900 1.000 77.83336 958 ILE A C 1
ATOM 7308 O O . ILE A 1 958 ? 187.55300 180.36100 152.95200 1.000 81.80468 958 ILE A O 1
ATOM 7313 N N . TRP A 1 959 ? 187.38400 179.10900 151.09600 1.000 81.53387 959 TRP A N 1
ATOM 7314 C CA . TRP A 1 959 ? 186.16600 179.75700 150.63300 1.000 80.67791 959 TRP A CA 1
ATOM 7315 C C . TRP A 1 959 ? 184.90000 179.08200 151.14000 1.000 78.83931 959 TRP A C 1
ATOM 7316 O O . TRP A 1 959 ? 183.80500 179.59800 150.89800 1.000 85.64126 959 TRP A O 1
ATOM 7327 N N . TRP A 1 960 ? 185.01700 177.94900 151.83000 1.000 54.47894 960 TRP A N 1
ATOM 7328 C CA . TRP A 1 960 ? 183.86300 177.19700 152.30000 1.000 51.03333 960 TRP A CA 1
ATOM 7329 C C . TRP A 1 960 ? 183.54400 177.45400 153.76800 1.000 66.50882 960 TRP A C 1
ATOM 7330 O O . TRP A 1 960 ? 182.69700 176.76000 154.33800 1.000 76.55935 960 TRP A O 1
ATOM 7341 N N . TRP A 1 961 ? 184.20700 178.42400 154.39600 1.000 76.40686 961 TRP A N 1
ATOM 7342 C CA . TRP A 1 961 ? 183.82100 178.87800 155.72500 1.000 69.87426 961 TRP A CA 1
ATOM 7343 C C . TRP A 1 961 ? 182.84200 180.04300 155.68300 1.000 73.32466 961 TRP A C 1
ATOM 7344 O O . TRP A 1 961 ? 182.15700 180.29800 156.67700 1.000 82.29594 961 TRP A O 1
ATOM 7355 N N . PHE A 1 962 ? 182.76300 180.74300 154.55800 1.000 66.08304 962 PHE A N 1
ATOM 7356 C CA . PHE A 1 962 ? 181.94300 181.93300 154.35600 1.000 58.75852 962 PHE A CA 1
ATOM 7357 C C . PHE A 1 962 ? 180.44600 181.68900 154.14900 1.000 67.05534 962 PHE A C 1
ATOM 7358 O O . PHE A 1 962 ? 179.64700 182.52200 154.59300 1.000 81.52157 962 PHE A O 1
ATOM 7366 N N . PRO A 1 963 ? 180.01300 180.62100 153.47300 1.000 57.52516 963 PRO A N 1
ATOM 7367 C CA . PRO A 1 963 ? 178.57800 180.47600 153.15200 1.000 64.17407 963 PRO A CA 1
ATOM 7368 C C . PRO A 1 963 ? 177.66400 180.60200 154.36300 1.000 67.74658 963 PRO A C 1
ATOM 7369 O O . PRO A 1 963 ? 176.59000 181.20900 154.24600 1.000 72.50995 963 PRO A O 1
ATOM 7373 N N . PRO A 1 964 ? 178.01200 180.05900 155.53800 1.000 55.97027 964 PRO A N 1
ATOM 7374 C CA . PRO A 1 964 ? 177.09900 180.21300 156.67900 1.000 44.02457 964 PRO A CA 1
ATOM 7375 C C . PRO A 1 964 ? 177.16000 181.57300 157.35500 1.000 56.75418 964 PRO A C 1
ATOM 7376 O O . PRO A 1 964 ? 176.30900 181.84900 158.21100 1.000 72.20844 964 PRO A O 1
ATOM 7380 N N . MET A 1 965 ? 178.12900 182.42200 157.01100 1.000 76.25242 965 MET A N 1
ATOM 7381 C CA . MET A 1 965 ? 178.23200 183.73100 157.65600 1.000 77.92595 965 MET A CA 1
ATOM 7382 C C . MET A 1 965 ? 177.00600 184.61100 157.44300 1.000 82.05125 965 MET A C 1
ATOM 7383 O O . MET A 1 965 ? 176.55500 185.24000 158.41600 1.000 87.33192 965 MET A O 1
ATOM 7388 N N . PRO A 1 966 ? 176.43400 184.73100 156.23800 1.000 71.82262 966 PRO A N 1
ATOM 7389 C CA . PRO A 1 966 ? 175.23200 185.56900 156.09800 1.000 73.62643 966 PRO A CA 1
ATOM 7390 C C . PRO A 1 966 ? 174.07600 185.13500 156.97800 1.000 74.89728 966 PRO A C 1
ATOM 7391 O O . PRO A 1 966 ? 173.31400 185.99100 157.44400 1.000 85.22303 966 PRO A O 1
ATOM 7395 N N . PHE A 1 967 ? 173.91500 183.83500 157.22100 1.000 64.00779 967 PHE A N 1
ATOM 7396 C CA . PHE A 1 967 ? 172.84700 183.39500 158.11200 1.000 62.54931 967 PHE A CA 1
ATOM 7397 C C . PHE A 1 967 ? 173.16200 183.74200 159.56000 1.000 67.43338 967 PHE A C 1
ATOM 7398 O O . PHE A 1 967 ? 172.24800 183.92600 160.37000 1.000 72.20967 967 PHE A O 1
ATOM 7406 N N . SER A 1 968 ? 174.44700 183.83200 159.90600 1.000 57.85216 968 SER A N 1
ATOM 7407 C CA . SER A 1 968 ? 174.82300 184.27700 161.24300 1.000 55.28486 968 SER A CA 1
ATOM 7408 C C . SER A 1 968 ? 174.40900 185.72500 161.47000 1.000 62.66725 968 SER A C 1
ATOM 7409 O O . SER A 1 968 ? 173.91400 186.08200 162.54500 1.000 71.35684 968 SER A O 1
ATOM 7412 N N . LEU A 1 969 ? 174.61200 186.57600 160.46400 1.000 64.69897 969 LEU A N 1
ATOM 7413 C CA . LEU A 1 969 ? 174.24600 187.98200 160.59500 1.000 64.19597 969 LEU A CA 1
ATOM 7414 C C . LEU A 1 969 ? 172.73400 188.15500 160.65800 1.000 66.16270 969 LEU A C 1
ATOM 7415 O O . LEU A 1 969 ? 172.23300 189.05000 161.34800 1.000 70.88528 969 LEU A O 1
ATOM 7420 N N . LEU A 1 970 ? 171.99200 187.31500 159.93500 1.000 64.49885 970 LEU A N 1
ATOM 7421 C CA . LEU A 1 970 ? 170.53700 187.41500 159.94600 1.000 62.90365 970 LEU A CA 1
ATOM 7422 C C . LEU A 1 970 ? 169.97800 187.10200 161.33000 1.000 75.62285 970 LEU A C 1
ATOM 7423 O O . LEU A 1 970 ? 169.04600 187.76900 161.79500 1.000 82.19845 970 LEU A O 1
ATOM 7428 N N . ILE A 1 971 ? 170.53200 186.09000 162.00200 1.000 74.08243 971 ILE A N 1
ATOM 7429 C CA . ILE A 1 971 ? 170.06500 185.74300 163.34300 1.000 65.33005 971 ILE A CA 1
ATOM 7430 C C . ILE A 1 971 ? 170.31900 186.89600 164.30500 1.000 63.58191 971 ILE A C 1
ATOM 7431 O O . ILE A 1 971 ? 169.45100 187.26600 165.10400 1.000 66.48984 971 ILE A O 1
ATOM 7436 N N . LEU A 1 972 ? 171.51900 187.48000 164.24500 1.000 56.23377 972 LEU A N 1
ATOM 7437 C CA . LEU A 1 972 ? 171.85800 188.58000 165.14300 1.000 55.83797 972 LEU A CA 1
ATOM 7438 C C . LEU A 1 972 ? 170.95900 189.78300 164.89700 1.000 64.61283 972 LEU A C 1
ATOM 7439 O O . LEU A 1 972 ? 170.46200 190.40500 165.84200 1.000 80.21968 972 LEU A O 1
ATOM 7444 N N . VAL A 1 973 ? 170.73600 190.12300 163.62700 1.000 59.89909 973 VAL A N 1
ATOM 7445 C CA . VAL A 1 973 ? 169.88300 191.26000 163.30300 1.000 63.49774 973 VAL A CA 1
ATOM 7446 C C . VAL A 1 973 ? 16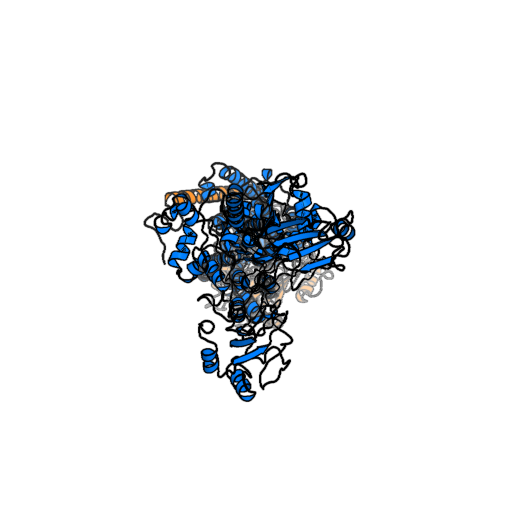8.44800 190.98600 163.73100 1.000 68.41955 973 VAL A C 1
ATOM 7447 O O . VAL A 1 973 ? 167.76700 191.86500 164.27200 1.000 76.61163 973 VAL A O 1
ATOM 7451 N N . TYR A 1 974 ? 168.00300 189.74500 163.54700 1.000 67.31416 974 TYR A N 1
ATOM 7452 C CA . TYR A 1 974 ? 166.61400 189.39100 163.93000 1.000 69.96401 974 TYR A CA 1
ATOM 7453 C C . TYR A 1 974 ? 166.44100 189.51200 165.44600 1.000 74.63147 974 TYR A C 1
ATOM 7454 O O . TYR A 1 974 ? 165.54400 190.25500 165.88100 1.000 79.05403 974 TYR A O 1
ATOM 7463 N N . ASP A 1 975 ? 167.27500 188.81700 166.22300 1.000 80.54054 975 ASP A N 1
ATOM 7464 C CA . ASP A 1 975 ? 167.08100 188.80800 167.69800 1.000 80.45718 975 ASP A CA 1
ATOM 7465 C C . ASP A 1 975 ? 167.15200 190.23600 168.24200 1.000 88.73704 975 ASP A C 1
ATOM 7466 O O . ASP A 1 975 ? 166.19800 190.64700 168.91900 1.000 101.86301 975 ASP A O 1
ATOM 7471 N N . GLU A 1 976 ? 168.22900 190.96300 167.94900 1.000 84.81292 976 GLU A N 1
ATOM 7472 C CA . GLU A 1 976 ? 168.37600 192.32800 168.51300 1.000 84.26527 976 GLU A CA 1
ATOM 7473 C C . GLU A 1 976 ? 167.14900 193.14700 168.10300 1.000 86.15276 976 GLU A C 1
ATOM 7474 O O . GLU A 1 976 ? 166.61400 193.87400 168.95700 1.000 90.18186 976 GLU A O 1
ATOM 7480 N N . CYS A 1 977 ? 166.70800 193.00400 166.85200 1.000 79.89130 977 CYS A N 1
ATOM 7481 C CA . CYS A 1 977 ? 165.52900 193.76200 166.36300 1.000 83.14339 977 CYS A CA 1
ATOM 7482 C C . CYS A 1 977 ? 164.33200 193.45500 167.26100 1.000 90.05175 977 CYS A C 1
ATOM 7483 O O . CYS A 1 977 ? 163.69600 194.40700 167.74500 1.000 97.84981 977 CYS A O 1
ATOM 7486 N N . ARG A 1 978 ? 164.05700 192.17000 167.48800 1.000 93.71266 978 ARG A N 1
ATOM 7487 C CA . ARG A 1 978 ? 162.90900 191.77700 168.34600 1.000 92.58651 978 ARG A CA 1
ATOM 7488 C C . ARG A 1 978 ? 163.10700 192.38800 169.73600 1.000 94.77937 978 ARG A C 1
ATOM 7489 O O . ARG A 1 978 ? 162.14400 192.96200 170.27200 1.000 98.15697 978 ARG A O 1
ATOM 7497 N N . LYS A 1 979 ? 164.32100 192.28500 170.28000 1.000 92.06785 979 LYS A N 1
ATOM 7498 C CA . LYS A 1 979 ? 164.57700 192.80600 171.64400 1.000 87.11238 979 LYS A CA 1
ATOM 7499 C C . LYS A 1 979 ? 164.07000 194.24500 171.68000 1.000 93.05571 979 LYS A C 1
ATOM 7500 O O . LYS A 1 979 ? 163.31200 194.57700 172.60300 1.000 101.05883 979 LYS A O 1
ATOM 7506 N N . PHE A 1 980 ? 164.44300 195.04600 170.68000 1.000 103.69462 980 PHE A N 1
ATOM 7507 C CA . PHE A 1 980 ? 164.02300 196.47000 170.66000 1.000 105.39101 980 PHE A CA 1
ATOM 7508 C C . PHE A 1 980 ? 162.49600 196.54000 170.70400 1.000 106.44939 980 PHE A C 1
ATOM 7509 O O . PHE A 1 980 ? 161.95000 197.35900 171.46000 1.000 107.94652 980 PHE A O 1
ATOM 7517 N N . LEU A 1 981 ? 161.83400 195.69500 169.91600 1.000 105.69329 981 LEU A N 1
ATOM 7518 C CA . LEU A 1 981 ? 160.35000 195.70600 169.87200 1.000 104.73814 981 LEU A CA 1
ATOM 7519 C C . LEU A 1 981 ? 159.79800 195.26700 171.23100 1.000 109.45900 981 LEU A C 1
ATOM 7520 O O . LEU A 1 981 ? 158.85300 195.91600 171.70700 1.000 114.54982 981 LEU A O 1
ATOM 7525 N N . MET A 1 982 ? 160.35800 194.20900 171.82400 1.000 110.95407 982 MET A N 1
ATOM 7526 C CA . MET A 1 982 ? 159.82500 193.67100 173.10700 1.000 108.10569 982 MET A CA 1
ATOM 7527 C C . MET A 1 982 ? 160.17700 194.62200 174.25600 1.000 110.01582 982 MET A C 1
ATOM 7528 O O . MET A 1 982 ? 159.31500 194.81900 175.13000 1.000 109.54993 982 MET A O 1
ATOM 7533 N N . ARG A 1 983 ? 161.39300 195.17500 174.26900 1.000 108.87965 983 ARG A N 1
ATOM 7534 C CA . ARG A 1 983 ? 161.72000 196.18300 175.31400 1.000 106.05558 983 ARG A CA 1
ATOM 7535 C C . ARG A 1 983 ? 160.75800 197.34600 175.08700 1.000 108.11615 983 ARG A C 1
ATOM 7536 O O . ARG A 1 983 ? 160.32100 197.95100 176.08100 1.000 106.77925 983 ARG A O 1
ATOM 7544 N N . ARG A 1 984 ? 160.43500 197.63300 173.82400 1.000 117.35727 984 ARG A N 1
ATOM 7545 C CA . ARG A 1 984 ? 159.40100 198.65900 173.53800 1.000 116.44185 984 ARG A CA 1
ATOM 7546 C C . ARG A 1 984 ? 158.05400 197.96600 173.73000 1.000 115.72354 984 ARG A C 1
ATOM 7547 O O . ARG A 1 984 ? 158.06200 196.77000 174.05800 1.000 119.58153 984 ARG A O 1
ATOM 7555 N N . ASN A 1 985 ? 156.94300 198.67400 173.55200 1.000 116.19028 985 ASN A N 1
ATOM 7556 C CA . ASN A 1 985 ? 155.64200 197.97100 173.64400 1.000 117.75172 985 ASN A CA 1
ATOM 7557 C C . ASN A 1 985 ? 155.74200 196.93300 174.76100 1.000 123.65593 985 ASN A C 1
ATOM 7558 O O . ASN A 1 985 ? 155.49100 195.74500 174.48200 1.000 127.38996 985 ASN A O 1
ATOM 7563 N N . PRO A 1 986 ? 156.10700 197.31400 176.00600 1.000 125.74828 986 PRO A N 1
ATOM 7564 C CA . PRO A 1 986 ? 156.29400 196.34200 177.08500 1.000 124.58520 986 PRO A CA 1
ATOM 7565 C C . PRO A 1 986 ? 155.00200 195.55400 177.32700 1.000 123.55019 986 PRO A C 1
ATOM 7566 O O . PRO A 1 986 ? 153.94600 196.15300 177.31100 1.000 121.32261 986 PRO A O 1
ATOM 7570 N N . GLY A 1 987 ? 155.11800 194.24300 177.53900 1.000 128.15791 987 GLY A N 1
ATOM 7571 C CA . GLY A 1 987 ? 153.92400 193.39900 177.72500 1.000 125.92767 987 GLY A CA 1
ATOM 7572 C C . GLY A 1 987 ? 153.29600 193.05900 176.38900 1.000 127.17839 987 GLY A C 1
ATOM 7573 O O . GLY A 1 987 ? 152.28600 192.33300 176.38000 1.000 128.27996 987 GLY A O 1
ATOM 7574 N N . GLY A 1 988 ? 153.87600 193.56300 175.29700 1.000 138.04034 988 GLY A N 1
ATOM 7575 C CA . GLY A 1 988 ? 153.35500 193.27400 173.94700 1.000 139.07607 988 GLY A CA 1
ATOM 7576 C C . GLY A 1 988 ? 153.29100 191.78100 173.67500 1.000 141.36432 988 GLY A C 1
ATOM 7577 O O . GLY A 1 988 ? 154.18400 191.05700 174.15300 1.000 144.71829 988 GLY A O 1
ATOM 7578 N N . PHE A 1 989 ? 152.27400 191.33500 172.93300 1.000 139.02064 989 PHE A N 1
ATOM 7579 C CA . PHE A 1 989 ? 152.11500 189.89300 172.61500 1.000 137.52602 989 PHE A CA 1
ATOM 7580 C C . PHE A 1 989 ? 153.44600 189.34500 172.09700 1.000 136.28970 989 PHE A C 1
ATOM 7581 O O . PHE A 1 989 ? 153.75500 188.17000 172.37200 1.000 134.29721 989 PHE A O 1
ATOM 7589 N N . LEU A 1 990 ? 154.21400 190.17400 171.38500 1.000 131.07598 990 LEU A N 1
ATOM 7590 C CA . LEU A 1 990 ? 155.55700 189.73200 170.92700 1.000 133.09912 990 LEU A CA 1
ATOM 7591 C C . LEU A 1 990 ? 156.30200 189.16100 172.13600 1.000 131.91860 990 LEU A C 1
ATOM 7592 O O . LEU A 1 990 ? 156.72000 187.99000 172.07500 1.000 132.06614 990 LEU A O 1
ATOM 7597 N N . GLU A 1 991 ? 156.43100 189.95300 173.20100 1.000 126.02519 991 GLU A N 1
ATOM 7598 C CA . GLU A 1 991 ? 157.08000 189.45500 174.44100 1.000 126.47913 991 GLU A CA 1
ATOM 7599 C C . GLU A 1 991 ? 156.23400 188.32200 175.02400 1.000 125.69187 991 GLU A C 1
ATOM 7600 O O . GLU A 1 991 ? 156.82000 187.35500 175.54100 1.000 126.74347 991 GLU A O 1
ATOM 7606 N N . ARG A 1 992 ? 154.90900 188.43400 174.93100 1.000 127.05972 992 ARG A N 1
ATOM 7607 C CA . ARG A 1 992 ? 154.02200 187.41200 175.54300 1.000 126.73401 992 ARG A CA 1
ATOM 7608 C C . ARG A 1 992 ? 154.28900 186.05100 174.90000 1.000 128.26347 992 ARG A C 1
ATOM 7609 O O . ARG A 1 992 ? 153.93500 185.03600 175.52300 1.000 130.69107 992 ARG A O 1
ATOM 7617 N N . GLU A 1 993 ? 154.87800 186.02700 173.70300 1.000 122.67189 993 GLU A N 1
ATOM 7618 C CA . GLU A 1 993 ? 155.05200 184.72200 173.01200 1.000 122.74470 993 GLU A CA 1
ATOM 7619 C C . GLU A 1 993 ? 156.47100 184.57300 172.45000 1.000 123.87816 993 GLU A C 1
ATOM 7620 O O . GLU A 1 993 ? 156.64400 183.74900 171.53500 1.000 124.01552 993 GLU A O 1
ATOM 7626 N N . THR A 1 994 ? 157.44600 185.32300 172.97000 1.000 104.57333 994 THR A N 1
ATOM 7627 C CA . THR A 1 994 ? 158.84800 185.12500 172.51300 1.000 99.32049 994 THR A CA 1
ATOM 7628 C C . THR A 1 994 ? 159.82600 185.37700 173.66700 1.000 94.79904 994 THR A C 1
ATOM 7629 O O . THR A 1 994 ? 161.00900 185.03100 173.51700 1.000 90.46140 994 THR A O 1
ATOM 7633 N N . TYR A 1 995 ? 159.34600 185.94400 174.77400 1.000 99.67200 995 TYR A N 1
ATOM 7634 C CA . TYR A 1 995 ? 160.22100 186.17700 175.95000 1.000 100.44157 995 TYR A CA 1
ATOM 7635 C C . TYR A 1 995 ? 160.31700 184.88600 176.76100 1.000 104.73167 995 TYR A C 1
ATOM 7636 O O . TYR A 1 995 ? 159.37700 184.59500 177.51800 1.000 105.35469 995 TYR A O 1
ATOM 7645 N N . TYR A 1 996 ? 161.41900 184.14700 176.60900 1.000 99.86672 996 TYR A N 1
ATOM 7646 C CA . TYR A 1 996 ? 161.56700 182.84600 177.31400 1.000 98.27376 996 TYR A CA 1
ATOM 7647 C C . TYR A 1 996 ? 161.93800 183.09500 178.77700 1.000 95.11569 996 TYR A C 1
ATOM 7648 O O . TYR A 1 996 ? 162.55000 184.11600 179.07000 1.000 100.32529 996 TYR A O 1
ATOM 7658 N N . THR B 2 45 ? 143.05700 163.11700 184.47200 1.000 178.52154 45 THR B N 1
ATOM 7659 C CA . THR B 2 45 ? 142.82000 164.55200 184.56300 1.000 181.37491 45 THR B CA 1
ATOM 7660 C C . THR B 2 45 ? 143.05500 165.22700 183.21700 1.000 181.55762 45 THR B C 1
ATOM 7661 O O . THR B 2 45 ? 144.19600 165.46200 182.82000 1.000 181.15543 45 THR B O 1
ATOM 7665 N N . PHE B 2 46 ? 141.96300 165.53500 182.51500 1.000 179.77943 46 PHE B N 1
ATOM 7666 C CA . PHE B 2 46 ? 142.08400 166.15700 181.20100 1.000 179.13238 46 PHE B CA 1
ATOM 7667 C C . PHE B 2 46 ? 142.53900 167.60700 181.31100 1.000 179.40433 46 PHE B C 1
ATOM 7668 O O . PHE B 2 46 ? 143.44000 168.03500 180.57900 1.000 178.32298 46 PHE B O 1
ATOM 7676 N N . ILE B 2 47 ? 141.94600 168.36700 182.23600 1.000 185.88613 47 ILE B N 1
ATOM 7677 C CA . ILE B 2 47 ? 142.22500 169.79100 182.41600 1.000 185.29132 47 ILE B CA 1
ATOM 7678 C C . ILE B 2 47 ? 142.14200 170.49300 181.06600 1.000 185.81632 47 ILE B C 1
ATOM 7679 O O . ILE B 2 47 ? 142.99200 171.32300 180.72700 1.000 184.16547 47 ILE B O 1
ATOM 7684 N N . TRP B 2 48 ? 141.11700 170.15200 180.28000 1.000 185.91760 48 TRP B N 1
ATOM 7685 C CA . TRP B 2 48 ? 141.04500 170.64500 178.91000 1.000 185.54721 48 TRP B CA 1
ATOM 7686 C C . TRP B 2 48 ? 140.65000 172.11700 178.86400 1.000 186.45392 48 TRP B C 1
ATOM 7687 O O . TRP B 2 48 ? 141.22700 172.89400 178.09500 1.000 185.62339 48 TRP B O 1
ATOM 7698 N N . ASN B 2 49 ? 139.67000 172.51400 179.67900 1.000 190.43731 49 ASN B N 1
ATOM 7699 C CA . ASN B 2 49 ? 139.25600 173.91300 179.81300 1.000 190.32773 49 ASN B CA 1
ATOM 7700 C C . ASN B 2 49 ? 138.87900 174.52300 178.46100 1.000 189.95339 49 ASN B C 1
ATOM 7701 O O . ASN B 2 49 ? 139.26700 175.64400 178.12900 1.000 189.76183 49 ASN B O 1
ATOM 7706 N N . SER B 2 50 ? 138.11500 173.76600 177.67200 1.000 185.26076 50 SER B N 1
ATOM 7707 C CA . SER B 2 50 ? 137.63000 174.27300 176.39400 1.000 184.70493 50 SER B CA 1
ATOM 7708 C C . SER B 2 50 ? 136.51500 175.29700 176.55200 1.000 184.96342 50 SER B C 1
ATOM 7709 O O . SER B 2 50 ? 136.28400 176.08900 175.63200 1.000 183.67190 50 SER B O 1
ATOM 7712 N N . GLU B 2 51 ? 135.81700 175.29000 177.69100 1.000 184.59996 51 GLU B N 1
ATOM 7713 C CA . GLU B 2 51 ? 134.71900 176.22900 177.89800 1.000 183.97674 51 GLU B CA 1
ATOM 7714 C C . GLU B 2 51 ? 135.21200 177.67100 177.89800 1.000 183.59113 51 GLU B C 1
ATOM 7715 O O . GLU B 2 51 ? 134.55700 178.55800 177.33700 1.000 183.15669 51 GLU B O 1
ATOM 7721 N N . THR B 2 52 ? 136.35400 177.92800 178.52200 1.000 185.04652 52 THR B N 1
ATOM 7722 C CA . THR B 2 52 ? 136.98500 179.24800 178.49200 1.000 184.82074 52 THR B CA 1
ATOM 7723 C C . THR B 2 52 ? 138.04300 179.32100 177.39800 1.000 185.86375 52 THR B C 1
ATOM 7724 O O . THR B 2 52 ? 139.20100 179.65300 177.65600 1.000 186.40550 52 THR B O 1
ATOM 7728 N N . SER B 2 53 ? 137.64200 179.02000 176.15900 1.000 187.67884 53 SER B N 1
ATOM 7729 C CA . SER B 2 53 ? 138.55300 178.90300 175.02300 1.000 186.96422 53 SER B CA 1
ATOM 7730 C C . SER B 2 53 ? 139.70000 177.96100 175.36600 1.000 186.99015 53 SER B C 1
ATOM 7731 O O . SER B 2 53 ? 139.48300 176.76000 175.55500 1.000 186.08383 53 SER B O 1
ATOM 7734 N N . GLU B 2 54 ? 140.91800 178.50000 175.44800 1.000 183.29149 54 GLU B N 1
ATOM 7735 C CA . GLU B 2 54 ? 142.08000 177.78300 175.97500 1.000 182.47718 54 GLU B CA 1
ATOM 7736 C C . GLU B 2 54 ? 142.30200 176.46400 175.22800 1.000 182.20947 54 GLU B C 1
ATOM 7737 O O . GLU B 2 54 ? 142.14600 175.36800 175.77100 1.000 181.59215 54 GLU B O 1
ATOM 7743 N N . PHE B 2 55 ? 142.66000 176.59700 173.95000 1.000 174.21702 55 PHE B N 1
ATOM 7744 C CA . PHE B 2 55 ? 142.95700 175.42900 173.12000 1.000 174.29586 55 PHE B CA 1
ATOM 7745 C C . PHE B 2 55 ? 144.34700 174.88800 173.47500 1.000 174.35005 55 PHE B C 1
ATOM 7746 O O . PHE B 2 55 ? 145.26100 174.81300 172.65500 1.000 174.22755 55 PHE B O 1
ATOM 7754 N N . MET B 2 56 ? 144.48100 174.54700 174.76000 1.000 180.06967 56 MET B N 1
ATOM 7755 C CA . MET B 2 56 ? 145.61600 173.89200 175.40500 1.000 180.53402 56 MET B CA 1
ATOM 7756 C C . MET B 2 56 ? 146.75900 174.89200 175.56700 1.000 180.89011 56 MET B C 1
ATOM 7757 O O . MET B 2 56 ? 147.68600 174.65400 176.34000 1.000 180.49241 56 MET B O 1
ATOM 7762 N N . GLY B 2 57 ? 146.70700 176.03700 174.88900 1.000 176.28304 57 GLY B N 1
ATOM 7763 C CA . GLY B 2 57 ? 147.72200 177.02900 175.18500 1.000 174.78289 57 GLY B CA 1
ATOM 7764 C C . GLY B 2 57 ? 147.33700 178.49100 175.12200 1.000 174.40256 57 GLY B C 1
ATOM 7765 O O . GLY B 2 57 ? 148.07200 179.33700 175.63800 1.000 175.05025 57 GLY B O 1
ATOM 7766 N N . ARG B 2 58 ? 146.17100 178.79800 174.56600 1.000 156.39635 58 ARG B N 1
ATOM 7767 C CA . ARG B 2 58 ? 145.82000 180.16400 174.18400 1.000 155.23669 58 ARG B CA 1
ATOM 7768 C C . ARG B 2 58 ? 144.36800 180.17100 173.72700 1.000 155.43993 58 ARG B C 1
ATOM 7769 O O . ARG B 2 58 ? 143.72200 179.12400 173.62000 1.000 155.19391 58 ARG B O 1
ATOM 7777 N N . THR B 2 59 ? 143.86700 181.36700 173.43600 1.000 152.34432 59 THR B N 1
ATOM 7778 C CA . THR B 2 59 ? 142.54100 181.53600 172.87100 1.000 152.04867 59 THR B CA 1
ATOM 7779 C C . THR B 2 59 ? 142.61900 181.48900 171.34600 1.000 152.35942 59 THR B C 1
ATOM 7780 O O . THR B 2 59 ? 143.69200 181.33900 170.75300 1.000 150.35826 59 THR B O 1
ATOM 7784 N N . GLY B 2 60 ? 141.45900 181.61500 170.69900 1.000 146.17500 60 GLY B N 1
ATOM 7785 C CA . GLY B 2 60 ? 141.41900 181.54000 169.24900 1.000 144.06658 60 GLY B CA 1
ATOM 7786 C C . GLY B 2 60 ? 142.17300 182.67100 168.57500 1.000 142.46757 60 GLY B C 1
ATOM 7787 O O . GLY B 2 60 ? 142.91600 182.44600 167.61700 1.000 144.25396 60 GLY B O 1
ATOM 7788 N N . VAL B 2 61 ? 141.99600 183.89900 169.06500 1.000 139.89955 61 VAL B N 1
ATOM 7789 C CA . VAL B 2 61 ? 142.69700 185.03400 168.47400 1.000 142.27281 61 VAL B CA 1
ATOM 7790 C C . VAL B 2 61 ? 144.20100 184.90400 168.68900 1.000 142.10903 61 VAL B C 1
ATOM 7791 O O . VAL B 2 61 ? 145.00000 185.22900 167.80100 1.000 141.03859 61 VAL B O 1
ATOM 7795 N N . ASN B 2 62 ? 144.61100 184.41700 169.86200 1.000 142.72509 62 ASN B N 1
ATOM 7796 C CA . ASN B 2 62 ? 146.03400 184.22400 170.12400 1.000 141.09639 62 ASN B CA 1
ATOM 7797 C C . ASN B 2 62 ? 146.62800 183.15600 169.21300 1.000 142.64019 62 ASN B C 1
ATOM 7798 O O . ASN B 2 62 ? 147.74400 183.32300 168.70000 1.000 146.34730 62 ASN B O 1
ATOM 7803 N N . TRP B 2 63 ? 145.90800 182.04900 169.00100 1.000 142.57409 63 TRP B N 1
ATOM 7804 C CA . TRP B 2 63 ? 146.40500 181.04700 168.06400 1.000 143.13552 63 TRP B CA 1
ATOM 7805 C C . TRP B 2 63 ? 146.47000 181.60100 166.65000 1.000 141.85361 63 TRP B C 1
ATOM 7806 O O . TRP B 2 63 ? 147.41800 181.31800 165.91300 1.000 139.39765 63 TRP B O 1
ATOM 7817 N N . ALA B 2 64 ? 145.47000 182.38500 166.24700 1.000 137.50107 64 ALA B N 1
ATOM 7818 C CA . ALA B 2 64 ? 145.51900 182.99400 164.92400 1.000 134.74829 64 ALA B CA 1
ATOM 7819 C C . ALA B 2 64 ? 146.74800 183.88000 164.78300 1.000 132.52356 64 ALA B C 1
ATOM 7820 O O . ALA B 2 64 ? 147.44000 183.83700 163.75900 1.000 134.44581 64 ALA B O 1
ATOM 7822 N N . LYS B 2 65 ? 147.04400 184.67100 165.81700 1.000 127.69601 65 LYS B N 1
ATOM 7823 C CA . LYS B 2 65 ? 148.20700 185.55200 165.78500 1.000 129.26780 65 LYS B CA 1
ATOM 7824 C C . LYS B 2 65 ? 149.50100 184.75600 165.66600 1.000 127.78484 65 LYS B C 1
ATOM 7825 O O . LYS B 2 65 ? 150.36300 185.06300 164.83200 1.000 127.43350 65 LYS B O 1
ATOM 7831 N N . ILE B 2 66 ? 149.65800 183.72400 166.49700 1.000 126.68684 66 ILE B N 1
ATOM 7832 C CA . ILE B 2 66 ? 150.89800 182.95400 166.46000 1.000 125.37325 66 ILE B CA 1
ATOM 7833 C C . ILE B 2 66 ? 151.03300 182.22100 165.13100 1.000 126.54057 66 ILE B C 1
ATOM 7834 O O . ILE B 2 66 ? 152.13800 182.08700 164.59400 1.000 127.09656 66 ILE B O 1
ATOM 7839 N N . THR B 2 67 ? 149.91600 181.76300 164.56000 1.000 127.53293 67 THR B N 1
ATOM 7840 C CA . THR B 2 67 ? 149.98600 181.04800 163.29100 1.000 127.07634 67 THR B CA 1
ATOM 7841 C C . THR B 2 67 ? 150.36400 181.97600 162.14700 1.000 123.73015 67 THR B C 1
ATOM 7842 O O . THR B 2 67 ? 151.19300 181.61300 161.30600 1.000 123.98324 67 THR B O 1
ATOM 7846 N N . ILE B 2 68 ? 149.77300 183.17300 162.08500 1.000 113.05494 68 ILE B N 1
ATOM 7847 C CA . ILE B 2 68 ? 150.14500 184.07800 161.00100 1.000 112.01156 68 ILE B CA 1
ATOM 7848 C C . ILE B 2 68 ? 151.59900 184.50300 161.16900 1.000 111.76574 68 ILE B C 1
ATOM 7849 O O . ILE B 2 68 ? 152.34300 184.63000 160.18700 1.000 113.57213 68 ILE B O 1
ATOM 7854 N N . PHE B 2 69 ? 152.04300 184.69100 162.41800 1.000 104.54900 69 PHE B N 1
ATOM 7855 C CA . PHE B 2 69 ? 153.43800 185.05100 162.65100 1.000 107.47646 69 PHE B CA 1
ATOM 7856 C C . PHE B 2 69 ? 154.38400 183.94900 162.19000 1.000 105.05617 69 PHE B C 1
ATOM 7857 O O . PHE B 2 69 ? 155.39000 184.22000 161.52700 1.000 106.96864 69 PHE B O 1
ATOM 7865 N N . TYR B 2 70 ? 154.08400 182.69700 162.53800 1.000 96.76356 70 TYR B N 1
ATOM 7866 C CA . TYR B 2 70 ? 154.92800 181.59400 162.09000 1.000 99.48172 70 TYR B CA 1
ATOM 7867 C C . TYR B 2 70 ? 154.91300 181.46800 160.57400 1.000 103.42033 70 TYR B C 1
ATOM 7868 O O . TYR B 2 70 ? 155.95400 181.21800 159.95200 1.000 103.85926 70 TYR B O 1
ATOM 7877 N N . VAL B 2 71 ? 153.74000 181.64300 159.96200 1.000 102.69347 71 VAL B N 1
ATOM 7878 C CA . VAL B 2 71 ? 153.62900 181.51500 158.51400 1.000 99.26777 71 VAL B CA 1
ATOM 7879 C C . VAL B 2 71 ? 154.49800 182.55700 157.82500 1.000 95.48097 71 VAL B C 1
ATOM 7880 O O . VAL B 2 71 ? 155.27300 182.23600 156.91700 1.000 99.77124 71 VAL B O 1
ATOM 7884 N N . ILE B 2 72 ? 154.40800 183.81700 158.26200 1.000 92.66180 72 ILE B N 1
ATOM 7885 C CA . ILE B 2 72 ? 155.21700 184.85400 157.62800 1.000 96.14899 72 ILE B CA 1
ATOM 7886 C C . ILE B 2 72 ? 156.69500 184.64900 157.93800 1.000 103.37951 72 ILE B C 1
ATOM 7887 O O . ILE B 2 72 ? 157.55700 184.87200 157.08100 1.000 109.10038 72 ILE B O 1
ATOM 7892 N N . PHE B 2 73 ? 157.02000 184.20100 159.15100 1.000 88.67151 73 PHE B N 1
ATOM 7893 C CA . PHE B 2 73 ? 158.42000 183.98100 159.48800 1.000 87.83693 73 PHE B CA 1
ATOM 7894 C C . PHE B 2 73 ? 159.03900 182.95000 158.55500 1.000 92.66258 73 PHE B C 1
ATOM 7895 O O . PHE B 2 73 ? 160.09800 183.18400 157.96100 1.000 95.14807 73 PHE B O 1
ATOM 7903 N N . TYR B 2 74 ? 158.36400 181.81400 158.38200 1.000 91.14031 74 TYR B N 1
ATOM 7904 C CA . TYR B 2 74 ? 158.87500 180.78900 157.48200 1.000 87.30864 74 TYR B CA 1
ATOM 7905 C C . TYR B 2 74 ? 158.84100 181.24400 156.02800 1.000 85.18722 74 TYR B C 1
ATOM 7906 O O . TYR B 2 74 ? 159.71900 180.86600 155.24900 1.000 85.81513 74 TYR B O 1
ATOM 7915 N N . THR B 2 75 ? 157.86100 182.06900 155.64900 1.000 93.57250 75 THR B N 1
ATOM 7916 C CA . THR B 2 75 ? 157.78100 182.54600 154.27100 1.000 91.55378 75 THR B CA 1
ATOM 7917 C C . THR B 2 75 ? 158.98100 183.41600 153.90700 1.000 92.71027 75 THR B C 1
ATOM 7918 O O . THR B 2 75 ? 159.66600 183.15700 152.91100 1.000 100.60095 75 THR B O 1
ATOM 7922 N N . LEU B 2 76 ? 159.26400 184.45300 154.70300 1.000 78.80915 76 LEU B N 1
ATOM 7923 C CA . LEU B 2 76 ? 160.45200 185.24800 154.39100 1.000 86.07119 76 LEU B CA 1
ATOM 7924 C C . LEU B 2 76 ? 161.74900 184.50200 154.68800 1.000 88.79967 76 LEU B C 1
ATOM 7925 O O . LEU B 2 76 ? 162.78000 184.81600 154.08500 1.000 92.07359 76 LEU B O 1
ATOM 7930 N N . LEU B 2 77 ? 161.73100 183.50000 155.56800 1.000 83.20841 77 LEU B N 1
ATOM 7931 C CA . LEU B 2 77 ? 162.93300 182.69100 155.73600 1.000 87.07730 77 LEU B CA 1
ATOM 7932 C C . LEU B 2 77 ? 163.23300 181.88600 154.47500 1.000 87.41189 77 LEU B C 1
ATOM 7933 O O . LEU B 2 77 ? 164.37900 181.85700 154.00400 1.000 88.54106 77 LEU B O 1
ATOM 7938 N N . ALA B 2 78 ? 162.21400 181.24100 153.90300 1.000 84.81217 78 ALA B N 1
ATOM 7939 C CA . ALA B 2 78 ? 162.39100 180.55100 152.63200 1.000 77.98572 78 ALA B CA 1
ATOM 7940 C C . ALA B 2 78 ? 162.75400 181.53000 151.52500 1.000 79.31387 78 ALA B C 1
ATOM 7941 O O . ALA B 2 78 ? 163.52900 181.19700 150.62500 1.000 86.04919 78 ALA B O 1
ATOM 7943 N N . GLY B 2 79 ? 162.20000 182.74200 151.57100 1.000 86.79853 79 GLY B N 1
ATOM 7944 C CA . GLY B 2 79 ? 162.58100 183.75000 150.59600 1.000 88.62206 79 GLY B CA 1
ATOM 7945 C C . GLY B 2 79 ? 164.05200 184.10900 150.67300 1.000 91.39559 79 GLY B C 1
ATOM 7946 O O . GLY B 2 79 ? 164.73100 184.20700 149.65000 1.000 94.41072 79 GLY B O 1
ATOM 7947 N N . PHE B 2 80 ? 164.56400 184.30500 151.89000 1.000 84.39003 80 PHE B N 1
ATOM 7948 C CA . PHE B 2 80 ? 165.98400 184.58400 152.07200 1.000 84.51236 80 PHE B CA 1
ATOM 7949 C C . PHE B 2 80 ? 166.83900 183.42400 151.57900 1.000 85.29191 80 PHE B C 1
ATOM 7950 O O . PHE B 2 80 ? 167.84600 183.63100 150.88900 1.000 86.58455 80 PHE B O 1
ATOM 7958 N N . PHE B 2 81 ? 166.45100 182.19400 151.92300 1.000 79.33003 81 PHE B N 1
ATOM 7959 C CA . PHE B 2 81 ? 167.23000 181.03700 151.49600 1.000 78.74199 81 PHE B CA 1
ATOM 7960 C C . PHE B 2 81 ? 167.23200 180.89600 149.97800 1.000 77.02888 81 PHE B C 1
ATOM 7961 O O . PHE B 2 81 ? 168.27500 180.62000 149.37400 1.000 81.46078 81 PHE B O 1
ATOM 7969 N N . ALA B 2 82 ? 166.07400 181.08200 149.34400 1.000 90.59911 82 ALA B N 1
ATOM 7970 C CA . ALA B 2 82 ? 165.99800 180.99100 147.89100 1.000 93.41072 82 ALA B CA 1
ATOM 7971 C C . ALA B 2 82 ? 166.78500 182.11000 147.22600 1.000 96.06973 82 ALA B C 1
ATOM 7972 O O . ALA B 2 82 ? 167.43100 181.89000 146.19700 1.000 98.03272 82 ALA B O 1
ATOM 7974 N N . GLY B 2 83 ? 166.73700 183.31700 147.79000 1.000 98.63734 83 GLY B N 1
ATOM 7975 C CA . GLY B 2 83 ? 167.54300 184.39900 147.25400 1.000 96.87669 83 GLY B CA 1
ATOM 7976 C C . GLY B 2 83 ? 169.02500 184.10000 147.32800 1.000 101.67252 83 GLY B C 1
ATOM 7977 O O . GLY B 2 83 ? 169.77200 184.37600 146.38600 1.000 106.91648 83 GLY B O 1
ATOM 7978 N N . MET B 2 84 ? 169.47200 183.52000 148.44300 1.000 98.11700 84 MET B N 1
ATOM 7979 C CA . MET B 2 84 ? 170.87900 183.15300 148.55600 1.000 95.46914 84 MET B CA 1
ATOM 7980 C C . MET B 2 84 ? 171.24600 182.04000 147.58300 1.000 96.59035 84 MET B C 1
ATOM 7981 O O . MET B 2 84 ? 172.33700 182.05200 147.00000 1.000 101.01780 84 MET B O 1
ATOM 7986 N N . LEU B 2 85 ? 170.35400 181.06700 147.39500 1.000 87.73189 85 LEU B N 1
ATOM 7987 C CA . LEU B 2 85 ? 170.63400 180.01000 146.42900 1.000 85.88153 85 LEU B CA 1
ATOM 7988 C C . LEU B 2 85 ? 170.71800 180.56900 145.01500 1.000 89.83203 85 LEU B C 1
ATOM 7989 O O . LEU B 2 85 ? 171.56100 180.14100 144.22200 1.000 97.82688 85 LEU B O 1
ATOM 7994 N N . MET B 2 86 ? 169.85400 181.52900 144.67800 1.000 90.87071 86 MET B N 1
ATOM 7995 C CA . MET B 2 86 ? 169.93700 182.16900 143.36800 1.000 90.55740 86 MET B CA 1
ATOM 7996 C C . MET B 2 86 ? 171.22300 182.97500 143.22400 1.000 88.70843 86 MET B C 1
ATOM 7997 O O . MET B 2 86 ? 171.83900 182.98500 142.15100 1.000 91.58178 86 MET B O 1
ATOM 8002 N N . ILE B 2 87 ? 171.63400 183.66600 144.28900 1.000 87.08846 87 ILE B N 1
ATOM 8003 C CA . ILE B 2 87 ? 172.88200 184.42400 144.24900 1.000 89.92872 87 ILE B CA 1
ATOM 8004 C C . ILE B 2 87 ? 174.05800 183.48700 144.01200 1.000 95.01589 87 ILE B C 1
ATOM 8005 O O . ILE B 2 87 ? 174.98000 183.80000 143.24900 1.000 102.28405 87 ILE B O 1
ATOM 8010 N N . PHE B 2 88 ? 174.04200 182.32200 144.65900 1.000 75.34930 88 PHE B N 1
ATOM 8011 C CA . PHE B 2 88 ? 175.07000 181.31900 144.40200 1.000 70.74282 88 PHE B CA 1
ATOM 8012 C C . PHE B 2 88 ? 174.98800 180.80200 142.97000 1.000 74.33034 88 PHE B C 1
ATOM 8013 O O . PHE B 2 88 ? 176.01600 180.60000 142.31400 1.000 82.51604 88 PHE B O 1
ATOM 8021 N N . TYR B 2 89 ? 173.76800 180.59000 142.46700 1.000 79.31237 89 TYR B N 1
ATOM 8022 C CA . TYR B 2 89 ? 173.58700 180.06500 141.11700 1.000 79.35017 89 TYR B CA 1
ATOM 8023 C C . TYR B 2 89 ? 174.17700 180.99600 140.06800 1.000 82.15475 89 TYR B C 1
ATOM 8024 O O . TYR B 2 89 ? 174.84300 180.54100 139.13100 1.000 86.12067 89 TYR B O 1
ATOM 8033 N N . GLN B 2 90 ? 173.93300 182.30100 140.20000 1.000 84.71815 90 GLN B N 1
ATOM 8034 C CA . GLN B 2 90 ? 174.42600 183.24500 139.19900 1.000 82.69798 90 GLN B CA 1
ATOM 8035 C C . GLN B 2 90 ? 175.94600 183.25400 139.09600 1.000 88.57862 90 GLN B C 1
ATOM 8036 O O . GLN B 2 90 ? 176.48800 183.89200 138.18800 1.000 94.38646 90 GLN B O 1
ATOM 8042 N N . THR B 2 91 ? 176.64800 182.57200 140.00200 1.000 80.38485 91 THR B N 1
ATOM 8043 C CA . THR B 2 91 ? 178.09800 182.45100 139.94700 1.000 81.00061 91 THR B CA 1
ATOM 8044 C C . THR B 2 91 ? 178.55500 181.05500 139.53500 1.000 86.13367 91 THR B C 1
ATOM 8045 O O . THR B 2 91 ? 179.66900 180.64700 139.88100 1.000 86.84411 91 THR B O 1
ATOM 8049 N N . LEU B 2 92 ? 177.72200 180.31500 138.80900 1.000 86.91687 92 LEU B N 1
ATOM 8050 C CA . LEU B 2 92 ? 178.03600 178.95900 138.38200 1.000 81.05535 92 LEU B CA 1
ATOM 8051 C C . LEU B 2 92 ? 178.06200 178.86800 136.86300 1.000 82.38196 92 LEU B C 1
ATOM 8052 O O . LEU B 2 92 ? 177.24000 179.48600 136.18000 1.000 81.84425 92 LEU B O 1
ATOM 8057 N N . ASP B 2 93 ? 179.01200 178.09400 136.34300 1.000 91.46673 93 ASP B N 1
ATOM 8058 C CA . ASP B 2 93 ? 179.04400 177.73900 134.92900 1.000 89.82242 93 ASP B CA 1
ATOM 8059 C C . ASP B 2 93 ? 178.35400 176.39000 134.77800 1.000 88.74272 93 ASP B C 1
ATOM 8060 O O . ASP B 2 93 ? 178.88500 175.36300 135.21200 1.000 94.12464 93 ASP B O 1
ATOM 8065 N N . PHE B 2 94 ? 177.16900 176.38700 134.17100 1.000 83.81921 94 PHE B N 1
ATOM 8066 C CA . PHE B 2 94 ? 176.37100 175.17100 134.09200 1.000 84.53566 94 PHE B CA 1
ATOM 8067 C C . PHE B 2 94 ? 176.93500 174.14600 133.11700 1.000 88.21020 94 PHE B C 1
ATOM 8068 O O . PHE B 2 94 ? 176.44700 173.01200 133.09000 1.000 84.22505 94 PHE B O 1
ATOM 8076 N N . LYS B 2 95 ? 177.94100 174.51200 132.32600 1.000 87.76471 95 LYS B N 1
ATOM 8077 C CA . LYS B 2 95 ? 178.58000 173.58900 131.39800 1.000 81.67347 95 LYS B CA 1
ATOM 8078 C C . LYS B 2 95 ? 179.87500 173.00100 131.93700 1.000 79.25997 95 LYS B C 1
ATOM 8079 O O . LYS B 2 95 ? 180.22700 171.87300 131.58000 1.000 81.54945 95 LYS B O 1
ATOM 8085 N N . ILE B 2 96 ? 180.58000 173.72800 132.79700 1.000 78.43309 96 ILE B N 1
ATOM 8086 C CA . ILE B 2 96 ? 181.86700 173.28400 133.32400 1.000 83.17167 96 ILE B CA 1
ATOM 8087 C C . ILE B 2 96 ? 181.82900 173.34900 134.84600 1.000 87.75591 96 ILE B C 1
ATOM 8088 O O . ILE B 2 96 ? 181.42500 174.37700 135.40700 1.000 95.30230 96 ILE B O 1
ATOM 8093 N N . PRO B 2 97 ? 182.23300 172.29300 135.55300 1.000 75.46422 97 PRO B N 1
ATOM 8094 C CA . PRO B 2 97 ? 182.20700 172.33200 137.01900 1.000 72.49067 97 PRO B CA 1
ATOM 8095 C C . PRO B 2 97 ? 183.10100 173.43400 137.56500 1.000 78.47704 97 PRO B C 1
ATOM 8096 O O . PRO B 2 97 ? 184.14300 173.76100 136.99400 1.000 76.08365 97 PRO B O 1
ATOM 8100 N N . LYS B 2 98 ? 182.66900 174.01600 138.68700 1.000 59.77756 98 LYS B N 1
ATOM 8101 C CA . LYS B 2 98 ? 183.46200 175.05800 139.32800 1.000 52.23790 98 LYS B CA 1
ATOM 8102 C C . LYS B 2 98 ? 184.82900 174.53300 139.74200 1.000 64.89226 98 LYS B C 1
ATOM 8103 O O . LYS B 2 98 ? 185.85000 175.19300 139.51800 1.000 69.66429 98 LYS B O 1
ATOM 8109 N N . TRP B 2 99 ? 184.87100 173.34700 140.34000 1.000 77.23096 99 TRP B N 1
ATOM 8110 C CA . TRP B 2 99 ? 186.11700 172.67400 140.67800 1.000 77.26859 99 TRP B CA 1
ATOM 8111 C C . TRP B 2 99 ? 186.27900 171.45800 139.77800 1.000 80.15873 99 TRP B C 1
ATOM 8112 O O . TRP B 2 99 ? 185.40700 170.58400 139.74900 1.000 83.96985 99 TRP B O 1
ATOM 8123 N N . GLN B 2 100 ? 187.39600 171.39500 139.06100 1.000 83.31458 100 GLN B N 1
ATOM 8124 C CA . GLN B 2 100 ? 187.62600 170.35400 138.07400 1.000 80.59685 100 GLN B CA 1
ATOM 8125 C C . GLN B 2 100 ? 188.86600 169.54700 138.42700 1.000 86.70289 100 GLN B C 1
ATOM 8126 O O . GLN B 2 100 ? 189.72400 169.98800 139.19700 1.000 97.63514 100 GLN B O 1
ATOM 8132 N N . ASN B 2 101 ? 188.94100 168.34700 137.85000 1.000 76.29603 101 ASN B N 1
ATOM 8133 C CA . ASN B 2 101 ? 190.15900 167.54700 137.84200 1.000 78.26050 101 ASN B CA 1
ATOM 8134 C C . ASN B 2 101 ? 190.63800 167.20300 139.24600 1.000 80.28500 101 ASN B C 1
ATOM 8135 O O . ASN B 2 101 ? 190.02600 166.38300 139.93600 1.000 82.36611 101 ASN B O 1
ATOM 8140 N N . LYS B 2 102 ? 191.73600 167.82600 139.67200 1.000 87.33660 102 LYS B N 1
ATOM 8141 C CA . LYS B 2 102 ? 192.35800 167.50900 140.94900 1.000 86.88026 102 LYS B CA 1
ATOM 8142 C C . LYS B 2 102 ? 191.92600 168.43400 142.07700 1.000 85.70546 102 LYS B C 1
ATOM 8143 O O . LYS B 2 102 ? 192.08100 168.06900 143.24700 1.000 92.21947 102 LYS B O 1
ATOM 8149 N N . ASP B 2 103 ? 191.39800 169.61700 141.75700 1.000 85.53658 103 ASP B N 1
ATOM 8150 C CA . ASP B 2 103 ? 190.93300 170.52100 142.80300 1.000 89.12124 103 ASP B CA 1
ATOM 8151 C C . ASP B 2 103 ? 189.77800 169.90900 143.58500 1.000 90.30967 103 ASP B C 1
ATOM 8152 O O . ASP B 2 103 ? 189.69300 170.06900 144.80800 1.000 90.08182 103 ASP B O 1
ATOM 8157 N N . SER B 2 104 ? 188.88200 169.20600 142.89900 1.000 90.00676 104 SER B N 1
ATOM 8158 C CA . SER B 2 104 ? 187.73500 168.60300 143.55600 1.000 90.62450 104 SER B CA 1
ATOM 8159 C C . SER B 2 104 ? 188.16900 167.39100 144.37300 1.000 85.73580 104 SER B C 1
ATOM 8160 O O . SER B 2 104 ? 189.35400 167.07000 144.49400 1.000 84.16354 104 SER B O 1
ATOM 8163 N N . LEU B 2 105 ? 187.18100 166.70900 144.94200 1.000 63.85107 105 LEU B N 1
ATOM 8164 C CA . LEU B 2 105 ? 187.41100 165.44100 145.61100 1.000 60.30140 105 LEU B CA 1
ATOM 8165 C C . LEU B 2 105 ? 187.29700 164.25900 144.66400 1.000 69.92129 105 LEU B C 1
ATOM 8166 O O . LEU B 2 105 ? 187.52900 163.12100 145.08500 1.000 75.98874 105 LEU B O 1
ATOM 8171 N N . ILE B 2 106 ? 186.93600 164.50200 143.40300 1.000 59.82967 106 ILE B N 1
ATOM 8172 C CA . ILE B 2 106 ? 186.96500 163.44200 142.40500 1.000 53.48290 106 ILE B CA 1
ATOM 8173 C C . ILE B 2 106 ? 188.40000 163.00800 142.13600 1.000 60.33009 106 ILE B C 1
ATOM 8174 O O . ILE B 2 106 ? 188.66600 161.82200 141.90700 1.000 67.18846 106 ILE B O 1
ATOM 8179 N N . GLY B 2 107 ? 189.34600 163.94300 142.17100 1.000 72.29654 107 GLY B N 1
ATOM 8180 C CA . GLY B 2 107 ? 190.74500 163.59800 142.05100 1.000 71.47741 107 GLY B CA 1
ATOM 8181 C C . GLY B 2 107 ? 191.14300 163.24600 140.62700 1.000 71.37860 107 GLY B C 1
ATOM 8182 O O . GLY B 2 107 ? 190.44300 163.53300 139.65400 1.000 80.99528 107 GLY B O 1
ATOM 8183 N N . THR B 2 108 ? 192.30900 162.60900 140.52000 1.000 70.13367 108 THR B N 1
ATOM 8184 C CA . THR B 2 108 ? 192.83400 162.13900 139.24500 1.000 81.06490 108 THR B CA 1
ATOM 8185 C C . THR B 2 108 ? 192.84200 160.61800 139.15700 1.000 80.58862 108 THR B C 1
ATOM 8186 O O . THR B 2 108 ? 193.61900 160.04800 138.38500 1.000 78.73505 108 THR B O 1
ATOM 8190 N N . ASN B 2 109 ? 191.99700 159.95100 139.93600 1.000 67.84289 109 ASN B N 1
ATOM 8191 C CA . ASN B 2 109 ? 191.92100 158.49200 139.94700 1.000 56.77232 109 ASN B CA 1
ATOM 8192 C C . ASN B 2 109 ? 190.52600 158.06300 139.51600 1.000 65.08222 109 ASN B C 1
ATOM 8193 O O . ASN B 2 109 ? 189.57500 158.14600 140.31300 1.000 78.57099 109 ASN B O 1
ATOM 8198 N N . PRO B 2 110 ? 190.34600 157.61000 138.28100 1.000 52.77025 110 PRO B N 1
ATOM 8199 C CA . PRO B 2 110 ? 189.02000 157.18800 137.82700 1.000 54.40800 110 PRO B CA 1
ATOM 8200 C C . PRO B 2 110 ? 188.72900 155.74100 138.20300 1.000 53.03181 110 PRO B C 1
ATOM 8201 O O . PRO B 2 110 ? 189.60400 154.98600 138.62200 1.000 57.34494 110 PRO B O 1
ATOM 8205 N N . GLY B 2 111 ? 187.46700 155.36900 138.04000 1.000 54.00696 111 GLY B N 1
ATOM 8206 C CA . GLY B 2 111 ? 187.02700 154.02300 138.34600 1.000 57.57799 111 GLY B CA 1
ATOM 8207 C C . GLY B 2 111 ? 186.13000 153.47800 137.25600 1.000 68.78941 111 GLY B C 1
ATOM 8208 O O . GLY B 2 111 ? 185.41200 154.21500 136.58300 1.000 73.20363 111 GLY B O 1
ATOM 8209 N N . LEU B 2 112 ? 186.18500 152.16100 137.08900 1.000 63.94141 112 LEU B N 1
ATOM 8210 C CA . LEU B 2 112 ? 185.42000 151.48800 136.05400 1.000 56.59179 112 LEU B CA 1
ATOM 8211 C C . LEU B 2 112 ? 183.98000 151.26700 136.51200 1.000 61.57296 112 LEU B C 1
ATOM 8212 O O . LEU B 2 112 ? 183.64100 151.41900 137.68700 1.000 71.13066 112 LEU B O 1
ATOM 8217 N N . GLY B 2 113 ? 183.11900 150.91700 135.55900 1.000 47.25682 113 GLY B N 1
ATOM 8218 C CA . GLY B 2 113 ? 181.75800 150.53500 135.87800 1.000 41.79184 113 GLY B CA 1
ATOM 8219 C C . GLY B 2 113 ? 181.14400 149.60300 134.85400 1.000 60.84548 113 GLY B C 1
ATOM 8220 O O . GLY B 2 113 ? 181.11700 149.92200 133.66300 1.000 74.97304 113 GLY B O 1
ATOM 8221 N N . PHE B 2 114 ? 180.64300 148.45300 135.29800 1.000 60.33175 114 PHE B N 1
ATOM 8222 C CA . PHE B 2 114 ? 179.97300 147.52400 134.39800 1.000 48.95303 114 PHE B CA 1
ATOM 8223 C C . PHE B 2 114 ? 178.58100 148.04100 134.06300 1.000 51.31436 114 PHE B C 1
ATOM 8224 O O . PHE B 2 114 ? 177.85900 148.53100 134.93500 1.000 79.78345 114 PHE B O 1
ATOM 8232 N N . ARG B 2 115 ? 178.21300 147.95100 132.79200 1.000 45.82172 115 ARG B N 1
ATOM 8233 C CA . ARG B 2 115 ? 176.98000 148.59000 132.34900 1.000 57.97552 115 ARG B CA 1
ATOM 8234 C C . ARG B 2 115 ? 175.69700 147.79700 132.60800 1.000 74.41781 115 ARG B C 1
ATOM 8235 O O . ARG B 2 115 ? 174.72900 148.39200 133.09500 1.000 78.56401 115 ARG B O 1
ATOM 8243 N N . PRO B 2 116 ? 175.61600 146.47200 132.27700 1.000 74.07858 116 PRO B N 1
ATOM 8244 C CA . PRO B 2 116 ? 174.32400 145.76400 132.36700 1.000 64.99573 116 PRO B CA 1
ATOM 8245 C C . PRO B 2 116 ? 173.48400 146.11600 133.58500 1.000 74.31806 116 PRO B C 1
ATOM 8246 O O . PRO B 2 116 ? 172.27800 146.34700 133.45800 1.000 80.80423 116 PRO B O 1
ATOM 8250 N N . MET B 2 117 ? 174.11900 146.17400 134.75900 1.000 74.64902 117 MET B N 1
ATOM 8251 C CA . MET B 2 117 ? 173.55700 146.68900 136.00600 1.000 67.82387 117 MET B CA 1
ATOM 8252 C C . MET B 2 117 ? 172.40900 145.82800 136.52000 1.000 74.36629 117 MET B C 1
ATOM 8253 O O . MET B 2 117 ? 171.68000 145.21900 135.73100 1.000 77.77810 117 MET B O 1
ATOM 8258 N N . PRO B 2 118 ? 172.20500 145.76500 137.83100 1.000 84.62540 118 PRO B N 1
ATOM 8259 C CA . PRO B 2 118 ? 171.06800 145.02100 138.37000 1.000 82.23283 118 PRO B CA 1
ATOM 8260 C C . PRO B 2 118 ? 169.77300 145.77500 138.13100 1.000 87.95695 118 PRO B C 1
ATOM 8261 O O . PRO B 2 118 ? 169.79600 146.94900 137.73100 1.000 95.48289 118 PRO B O 1
ATOM 8265 N N . PRO B 2 119 ? 168.62400 145.14200 138.35100 1.000 92.46752 119 PRO B N 1
ATOM 8266 C CA . PRO B 2 119 ? 167.35700 145.86700 138.23500 1.000 90.51423 119 PRO B CA 1
ATOM 8267 C C . PRO B 2 119 ? 167.19800 146.88100 139.35500 1.000 96.95317 119 PRO B C 1
ATOM 8268 O O . PRO B 2 119 ? 167.84900 146.80600 140.39900 1.000 97.75958 119 PRO B O 1
ATOM 8272 N N . GLU B 2 120 ? 166.32000 147.85100 139.11800 1.000 108.57289 120 GLU B N 1
ATOM 8273 C CA . GLU B 2 120 ? 165.99100 148.80700 140.16400 1.000 108.14340 120 GLU B CA 1
ATOM 8274 C C . GLU B 2 120 ? 165.29500 148.09000 141.31500 1.000 106.85417 120 GLU B C 1
ATOM 8275 O O . GLU B 2 120 ? 164.64900 147.05500 141.12800 1.000 107.57315 120 GLU B O 1
ATOM 8281 N N . ALA B 2 121 ? 165.44600 148.65000 142.51500 1.000 107.09016 121 ALA B N 1
ATOM 8282 C CA . ALA B 2 121 ? 165.10500 148.07700 143.81700 1.000 110.34396 121 ALA B CA 1
ATOM 8283 C C . ALA B 2 121 ? 166.12500 147.01500 144.21000 1.000 108.27874 121 ALA B C 1
ATOM 8284 O O . ALA B 2 121 ? 166.00900 146.43800 145.29600 1.000 109.07565 121 ALA B O 1
ATOM 8286 N N . GLN B 2 122 ? 167.11500 146.73600 143.36400 1.000 100.53857 122 GLN B N 1
ATOM 8287 C CA . GLN B 2 122 ? 168.25800 145.90400 143.71300 1.000 103.26429 122 GLN B CA 1
ATOM 8288 C C . GLN B 2 122 ? 169.54500 146.71800 143.67200 1.000 108.48734 122 GLN B C 1
ATOM 8289 O O . GLN B 2 122 ? 170.59700 146.21600 143.27600 1.000 112.63367 122 GLN B O 1
ATOM 8295 N N . VAL B 2 123 ? 169.46500 147.98700 144.08200 1.000 93.76157 123 VAL B N 1
ATOM 8296 C CA . VAL B 2 123 ? 170.60900 148.88500 144.00000 1.000 91.87835 123 VAL B CA 1
ATOM 8297 C C . VAL B 2 123 ? 171.72700 148.47400 144.94400 1.000 93.10014 123 VAL B C 1
ATOM 8298 O O . VAL B 2 123 ? 172.83900 149.00100 144.84900 1.000 97.70670 123 VAL B O 1
ATOM 8302 N N . ASP B 2 124 ? 171.45600 147.55700 145.87300 1.000 97.17287 124 ASP B N 1
ATOM 8303 C CA . ASP B 2 124 ? 172.49600 147.11000 146.79200 1.000 97.67951 124 ASP B CA 1
ATOM 8304 C C . ASP B 2 124 ? 173.44800 146.11300 146.14100 1.000 99.17613 124 ASP B C 1
ATOM 8305 O O . ASP B 2 124 ? 174.62900 146.06200 146.50200 1.000 101.68285 124 ASP B O 1
ATOM 8310 N N . SER B 2 125 ? 172.96300 145.32200 145.18900 1.000 96.62804 125 SER B N 1
ATOM 8311 C CA . SER B 2 125 ? 173.70700 144.19400 144.64900 1.000 99.85863 125 SER B CA 1
ATOM 8312 C C . SER B 2 125 ? 174.36600 144.53900 143.31800 1.000 101.55257 125 SER B C 1
ATOM 8313 O O . SER B 2 125 ? 174.06300 145.55300 142.68600 1.000 104.87431 125 SER B O 1
ATOM 8316 N N . THR B 2 126 ? 175.27900 143.66700 142.90100 1.000 90.45183 126 THR B N 1
ATOM 8317 C CA . THR B 2 126 ? 176.00900 143.80100 141.64300 1.000 84.12535 126 THR B CA 1
ATOM 8318 C C . THR B 2 126 ? 175.95600 142.48800 140.87600 1.000 84.06027 126 THR B C 1
ATOM 8319 O O . THR B 2 126 ? 176.89300 142.11200 140.17200 1.000 94.81213 126 THR B O 1
ATOM 8323 N N . LEU B 2 127 ? 174.84800 141.77000 141.01100 1.000 83.30648 127 LEU B N 1
ATOM 8324 C CA . LEU B 2 127 ? 174.71700 140.43400 140.45500 1.000 86.23116 127 LEU B CA 1
ATOM 8325 C C . LEU B 2 127 ? 173.89800 140.47900 139.17500 1.000 87.10077 127 LEU B C 1
ATOM 8326 O O . LEU B 2 127 ? 172.87500 141.16700 139.10300 1.000 94.35363 127 LEU B O 1
ATOM 8331 N N . ILE B 2 128 ? 174.35800 139.74700 138.16600 1.000 86.11101 128 ILE B N 1
ATOM 8332 C CA . ILE B 2 128 ? 173.64700 139.59500 136.90400 1.000 85.36977 128 ILE B CA 1
ATOM 8333 C C . ILE B 2 128 ? 173.18000 138.15100 136.81800 1.000 87.01511 128 ILE B C 1
ATOM 8334 O O . ILE B 2 128 ? 174.00000 137.22700 136.75700 1.000 89.71607 128 ILE B O 1
ATOM 8339 N N . GLN B 2 129 ? 171.86600 137.95500 136.81800 1.000 106.62227 129 GLN B N 1
ATOM 8340 C CA . GLN B 2 129 ? 171.26700 136.63000 136.88300 1.000 107.84374 129 GLN B CA 1
ATOM 8341 C C . GLN B 2 129 ? 170.44100 136.38100 135.63100 1.000 108.66274 129 GLN B C 1
ATOM 8342 O O . GLN B 2 129 ? 169.57000 137.18500 135.28900 1.000 112.55780 129 GLN B O 1
ATOM 8348 N N . PHE B 2 130 ? 170.70200 135.26100 134.96400 1.000 107.79511 130 PHE B N 1
ATOM 8349 C CA . PHE B 2 130 ? 169.92900 134.89400 133.78800 1.000 108.18593 130 PHE B CA 1
ATOM 8350 C C . PHE B 2 130 ? 170.12600 133.41300 133.51300 1.000 110.91416 130 PHE B C 1
ATOM 8351 O O . PHE B 2 130 ? 171.13700 132.81900 133.89800 1.000 109.94660 130 PHE B O 1
ATOM 8359 N N . LYS B 2 131 ? 169.14500 132.82800 132.83500 1.000 131.63935 131 LYS B N 1
ATOM 8360 C CA . LYS B 2 131 ? 169.17000 131.42400 132.44700 1.000 131.83117 131 LYS B CA 1
ATOM 8361 C C . LYS B 2 131 ? 169.30900 131.33900 130.93400 1.000 131.82051 131 LYS B C 1
ATOM 8362 O O . LYS B 2 131 ? 168.43900 131.82100 130.19900 1.000 130.25597 131 LYS B O 1
ATOM 8368 N N . HIS B 2 132 ? 170.39900 130.73300 130.47400 1.000 133.89889 132 HIS B N 1
ATOM 8369 C CA . HIS B 2 132 ? 170.62600 130.59100 129.04300 1.000 134.52485 132 HIS B CA 1
ATOM 8370 C C . HIS B 2 132 ? 169.59700 129.65300 128.42800 1.000 134.27130 132 HIS B C 1
ATOM 8371 O O . HIS B 2 132 ? 169.14600 128.69500 129.06100 1.000 135.22245 132 HIS B O 1
ATOM 8378 N N . GLY B 2 133 ? 169.22700 129.93400 127.18800 1.000 133.59050 133 GLY B N 1
ATOM 8379 C CA . GLY B 2 133 ? 168.23300 129.15900 126.47600 1.000 134.36539 133 GLY B CA 1
ATOM 8380 C C . GLY B 2 133 ? 167.03000 130.00100 126.08800 1.000 135.07446 133 GLY B C 1
ATOM 8381 O O . GLY B 2 133 ? 166.79200 131.08700 126.61300 1.000 134.94534 133 GLY B O 1
ATOM 8382 N N . ILE B 2 134 ? 166.25800 129.44900 125.14800 1.000 132.91503 134 ILE B N 1
ATOM 8383 C CA . ILE B 2 134 ? 165.11500 130.17300 124.59600 1.000 132.90670 134 ILE B CA 1
ATOM 8384 C C . ILE B 2 134 ? 164.13700 130.54800 125.70000 1.000 132.55128 134 ILE B C 1
ATOM 8385 O O . ILE B 2 134 ? 163.64300 131.68100 125.75600 1.000 132.17209 134 ILE B O 1
ATOM 8390 N N . LYS B 2 135 ? 163.84400 129.60700 126.59700 1.000 135.81330 135 LYS B N 1
ATOM 8391 C CA . LYS B 2 135 ? 162.99200 129.87700 127.75300 1.000 136.57111 135 LYS B CA 1
ATOM 8392 C C . LYS B 2 135 ? 163.88300 130.34600 128.90000 1.000 139.56695 135 LYS B C 1
ATOM 8393 O O . LYS B 2 135 ? 164.22400 129.59800 129.81900 1.000 138.61862 135 LYS B O 1
ATOM 8399 N N . GLY B 2 136 ? 164.27200 131.62300 128.83400 1.000 144.06020 136 GLY B N 1
ATOM 8400 C CA . GLY B 2 136 ? 165.16600 132.19000 129.82000 1.000 141.60208 136 GLY B CA 1
ATOM 8401 C C . GLY B 2 136 ? 164.74800 133.59400 130.20800 1.000 140.92189 136 GLY B C 1
ATOM 8402 O O . GLY B 2 136 ? 163.86600 134.19900 129.59400 1.000 141.09925 136 GLY B O 1
ATOM 8403 N N . ASP B 2 137 ? 165.40700 134.10200 131.24900 1.000 129.23837 137 ASP B N 1
ATOM 8404 C CA . ASP B 2 137 ? 165.16100 135.43600 131.78300 1.000 130.00759 137 ASP B CA 1
ATOM 8405 C C . ASP B 2 137 ? 166.12200 136.47300 131.21200 1.000 127.25276 137 ASP B C 1
ATOM 8406 O O . ASP B 2 137 ? 166.42000 137.47500 131.87000 1.000 126.78075 137 ASP B O 1
ATOM 8411 N N . TRP B 2 138 ? 166.61200 136.25100 129.99200 1.000 117.89434 138 TRP B N 1
ATOM 8412 C CA . TRP B 2 138 ? 167.60800 137.12800 129.39100 1.000 116.84872 138 TRP B CA 1
ATOM 8413 C C . TRP B 2 138 ? 167.06600 138.51300 129.06500 1.000 113.38341 138 TRP B C 1
ATOM 8414 O O . TRP B 2 138 ? 167.85900 139.41400 128.77400 1.000 114.61936 138 TRP B O 1
ATOM 8425 N N . GLN B 2 139 ? 165.74600 138.70200 129.11400 1.000 112.18799 139 GLN B N 1
ATOM 8426 C CA . GLN B 2 139 ? 165.13400 139.85800 128.46700 1.000 118.74996 139 GLN B CA 1
ATOM 8427 C C . GLN B 2 139 ? 165.57800 141.17000 129.10100 1.000 119.25549 139 GLN B C 1
ATOM 8428 O O . GLN B 2 139 ? 165.87200 142.13800 128.38900 1.000 120.63331 139 GLN B O 1
ATOM 8434 N N . TYR B 2 140 ? 165.63500 141.22900 130.43200 1.000 105.07120 140 TYR B N 1
ATOM 8435 C CA . TYR B 2 140 ? 165.96600 142.49000 131.08700 1.000 103.20693 140 TYR B CA 1
ATOM 8436 C C . TYR B 2 140 ? 167.39200 142.92200 130.76800 1.000 103.27880 140 TYR B C 1
ATOM 8437 O O . TYR B 2 140 ? 167.63500 144.08400 130.42100 1.000 105.06083 140 TYR B O 1
ATOM 8446 N N . TRP B 2 141 ? 168.35200 142.00100 130.88900 1.000 89.57660 141 TRP B N 1
ATOM 8447 C CA . TRP B 2 141 ? 169.74200 142.34800 130.61400 1.000 81.25150 141 TRP B CA 1
ATOM 8448 C C . TRP B 2 141 ? 169.92800 142.75100 129.15900 1.000 83.97841 141 TRP B C 1
ATOM 8449 O O . TRP B 2 141 ? 170.62700 143.72700 128.86100 1.000 94.84199 141 TRP B O 1
ATOM 8460 N N . VAL B 2 142 ? 169.30600 142.01100 128.23900 1.000 87.89247 142 VAL B N 1
ATOM 8461 C CA . VAL B 2 142 ? 169.43900 142.31800 126.81900 1.000 94.05249 142 VAL B CA 1
ATOM 8462 C C . VAL B 2 142 ? 168.85200 143.68800 126.51300 1.000 95.36372 142 VAL B C 1
ATOM 8463 O O . VAL B 2 142 ? 169.46000 144.49500 125.79800 1.000 95.55797 142 VAL B O 1
ATOM 8467 N N . HIS B 2 143 ? 167.66600 143.97700 127.05300 1.000 92.95883 143 HIS B N 1
ATOM 8468 C CA . HIS B 2 143 ? 167.03400 145.26600 126.79800 1.000 91.37430 143 HIS B CA 1
ATOM 8469 C C . HIS B 2 143 ? 167.84500 146.40900 127.39400 1.000 93.44745 143 HIS B C 1
ATOM 8470 O O . HIS B 2 143 ? 167.96800 147.47400 126.78100 1.000 93.36980 143 HIS B O 1
ATOM 8477 N N . SER B 2 144 ? 168.39400 146.21600 128.59600 1.000 91.66836 144 SER B N 1
ATOM 8478 C CA . SER B 2 144 ? 169.21100 147.26300 129.20300 1.000 88.59125 144 SER B CA 1
ATOM 8479 C C . SER B 2 144 ? 170.47500 147.51800 128.39300 1.000 90.17359 144 SER B C 1
ATOM 8480 O O . SER B 2 144 ? 170.85700 148.67500 128.17000 1.000 95.55703 144 SER B O 1
ATOM 8483 N N . LEU B 2 145 ? 171.13700 146.45000 127.94100 1.000 79.47448 145 LEU B N 1
ATOM 8484 C CA . LEU B 2 145 ? 172.32900 146.61700 127.11800 1.000 78.95080 145 LEU B CA 1
ATOM 8485 C C . LEU B 2 145 ? 171.99200 147.30600 125.80300 1.000 87.01323 145 LEU B C 1
ATOM 8486 O O . LEU B 2 145 ? 172.77600 148.12000 125.29900 1.000 92.86460 145 LEU B O 1
ATOM 8491 N N . THR B 2 146 ? 170.83000 146.98700 125.22700 1.000 85.57260 146 THR B N 1
ATOM 8492 C CA . THR B 2 146 ? 170.39100 147.67100 124.01600 1.000 85.55970 146 THR B CA 1
ATOM 8493 C C . THR B 2 146 ? 170.14100 149.15000 124.27800 1.000 85.10978 146 THR B C 1
ATOM 8494 O O . THR B 2 146 ? 170.51200 150.00400 123.46500 1.000 90.14265 146 THR B O 1
ATOM 8498 N N . GLU B 2 147 ? 169.50600 149.47000 125.40600 1.000 79.40592 147 GLU B N 1
ATOM 8499 C CA . GLU B 2 147 ? 169.20200 150.86100 125.71700 1.000 83.09466 147 GLU B CA 1
ATOM 8500 C C . GLU B 2 147 ? 170.47300 151.67100 125.93000 1.000 84.11772 147 GLU B C 1
ATOM 8501 O O . GLU B 2 147 ? 170.56500 152.82100 125.48400 1.000 90.55979 147 GLU B O 1
ATOM 8507 N N . PHE B 2 148 ? 171.46400 151.09500 126.61500 1.000 68.94649 148 PHE B N 1
ATOM 8508 C CA . PHE B 2 148 ? 172.70600 151.82900 126.83400 1.000 71.66155 148 PHE B CA 1
ATOM 8509 C C . PHE B 2 148 ? 173.40500 152.14500 125.52000 1.000 72.25704 148 PHE B C 1
ATOM 8510 O O . PHE B 2 148 ? 173.88400 153.26600 125.31800 1.000 75.21279 148 PHE B O 1
ATOM 8518 N N . LEU B 2 149 ? 173.47600 151.17300 124.61600 1.000 74.39399 149 LEU B N 1
ATOM 8519 C CA . LEU B 2 149 ? 174.16800 151.35400 123.34700 1.000 81.40999 149 LEU B CA 1
ATOM 8520 C C . LEU B 2 149 ? 173.33300 152.10200 122.31600 1.000 85.60245 149 LEU B C 1
ATOM 8521 O O . LEU B 2 149 ? 173.71300 152.13500 121.14100 1.000 84.67614 149 LEU B O 1
ATOM 8526 N N . GLU B 2 150 ? 172.21000 152.69200 122.72300 1.000 95.24743 150 GLU B N 1
ATOM 8527 C CA . GLU B 2 150 ? 171.38000 153.44000 121.78100 1.000 95.72755 150 GLU B CA 1
ATOM 8528 C C . GLU B 2 150 ? 172.09300 154.64800 121.18400 1.000 99.05877 150 GLU B C 1
ATOM 8529 O O . GLU B 2 150 ? 172.05900 154.80300 119.95000 1.000 103.26513 150 GLU B O 1
ATOM 8535 N N . PRO B 2 151 ? 172.73500 155.53200 121.95800 1.000 90.49545 151 PRO B N 1
ATOM 8536 C CA . PRO B 2 151 ? 173.39400 156.69000 121.33200 1.000 91.34962 151 PRO B CA 1
ATOM 8537 C C . PRO B 2 151 ? 174.51000 156.31300 120.38000 1.000 89.81686 151 PRO B C 1
ATOM 8538 O O . PRO B 2 151 ? 174.81400 157.09000 119.46800 1.000 93.34368 151 PRO B O 1
ATOM 8542 N N . TYR B 2 152 ? 175.12700 155.14600 120.55700 1.000 76.74237 152 TYR B N 1
ATOM 8543 C CA . TYR B 2 152 ? 176.24300 154.75200 119.70900 1.000 76.40270 152 TYR B CA 1
ATOM 8544 C C . TYR B 2 152 ? 175.81500 154.37200 118.29800 1.000 78.55864 152 TYR B C 1
ATOM 8545 O O . TYR B 2 152 ? 176.68100 154.21900 117.43100 1.000 87.50281 152 TYR B O 1
ATOM 8554 N N . GLU B 2 153 ? 174.51800 154.21800 118.04200 1.000 108.74233 153 GLU B N 1
ATOM 8555 C CA . GLU B 2 153 ? 174.02200 153.85800 116.71800 1.000 114.56196 153 GLU B CA 1
ATOM 8556 C C . GLU B 2 153 ? 173.19600 154.94900 116.05900 1.000 117.95701 153 GLU B C 1
ATOM 8557 O O . GLU B 2 153 ? 173.36600 155.20500 114.86500 1.000 114.46053 153 GLU B O 1
ATOM 8563 N N . THR B 2 154 ? 172.30300 155.60100 116.80500 1.000 141.80698 154 THR B N 1
ATOM 8564 C CA . THR B 2 154 ? 171.37700 156.55100 116.19700 1.000 142.90255 154 THR B CA 1
ATOM 8565 C C . THR B 2 154 ? 172.07900 157.85400 115.83100 1.000 143.26287 154 THR B C 1
ATOM 8566 O O . THR B 2 154 ? 172.09600 158.25900 114.66300 1.000 141.74959 154 THR B O 1
ATOM 8570 N N . LEU B 2 155 ? 172.65900 158.53200 116.82400 1.000 160.92918 155 LEU B N 1
ATOM 8571 C CA . LEU B 2 155 ? 173.31800 159.80500 116.55100 1.000 162.58811 155 LEU B CA 1
ATOM 8572 C C . LEU B 2 155 ? 174.59000 159.61700 115.73400 1.000 162.97970 155 LEU B C 1
ATOM 8573 O O . LEU B 2 155 ? 174.96300 160.50500 114.95900 1.000 161.47072 155 LEU B O 1
ATOM 8578 N N . THR B 2 156 ? 175.26800 158.47800 115.89300 1.000 159.78901 156 THR B N 1
ATOM 8579 C CA . THR B 2 156 ? 176.44600 158.19700 115.08200 1.000 158.55937 156 THR B CA 1
ATOM 8580 C C . THR B 2 156 ? 176.09400 157.95300 113.62200 1.000 157.73314 156 THR B C 1
ATOM 8581 O O . THR B 2 156 ? 176.96600 158.08400 112.75700 1.000 154.51166 156 THR B O 1
ATOM 8585 N N . SER B 2 157 ? 174.84000 157.59400 113.33200 1.000 171.70361 157 SER B N 1
ATOM 8586 C CA . SER B 2 157 ? 174.41800 157.43900 111.94400 1.000 172.49927 157 SER B CA 1
ATOM 8587 C C . SER B 2 157 ? 174.53500 158.75700 111.19100 1.000 174.17489 157 SER B C 1
ATOM 8588 O O . SER B 2 157 ? 174.94900 158.78200 110.02600 1.000 173.11453 157 SER B O 1
ATOM 8591 N N . SER B 2 158 ? 174.17100 159.86400 111.83900 1.000 193.25276 158 SER B N 1
ATOM 8592 C CA . SER B 2 158 ? 174.35200 161.19000 111.25800 1.000 192.82434 158 SER B CA 1
ATOM 8593 C C . SER B 2 158 ? 175.74700 161.73200 111.55800 1.000 193.28245 158 SER B C 1
ATOM 8594 O O . SER B 2 158 ? 176.51200 162.03900 110.63800 1.000 194.07499 158 SER B O 1
ATOM 8597 N N . GLY B 2 159 ? 176.09000 161.84500 112.84000 1.000 183.79262 159 GLY B N 1
ATOM 8598 C CA . GLY B 2 159 ? 177.40400 162.30800 113.24400 1.000 183.75861 159 GLY B CA 1
ATOM 8599 C C . GLY B 2 159 ? 177.74800 163.70100 112.75700 1.000 184.98473 159 GLY B C 1
ATOM 8600 O O . GLY B 2 159 ? 178.80100 163.90300 112.14400 1.000 184.00925 159 GLY B O 1
ATOM 8601 N N . GLN B 2 160 ? 176.86400 164.66800 113.01400 1.000 182.26267 160 GLN B N 1
ATOM 8602 C CA . GLN B 2 160 ? 177.10100 166.03000 112.54600 1.000 182.41074 160 GLN B CA 1
ATOM 8603 C C . GLN B 2 160 ? 178.36200 166.61900 113.16700 1.000 182.15650 160 GLN B C 1
ATOM 8604 O O . GLN B 2 160 ? 179.18300 167.22500 112.46700 1.000 181.60004 160 GLN B O 1
ATOM 8610 N N . GLU B 2 161 ? 178.53800 166.44800 114.47600 1.000 162.13174 161 GLU B N 1
ATOM 8611 C CA . GLU B 2 161 ? 179.75100 166.88300 115.15300 1.000 161.25923 161 GLU B CA 1
ATOM 8612 C C . GLU B 2 161 ? 180.68700 165.73200 115.48800 1.000 159.77447 161 GLU B C 1
ATOM 8613 O O . GLU B 2 161 ? 181.81400 165.97900 115.92900 1.000 161.68512 161 GLU B O 1
ATOM 8619 N N . PHE B 2 162 ? 180.24900 164.49100 115.29900 1.000 143.45848 162 PHE B N 1
ATOM 8620 C CA . PHE B 2 162 ? 181.10300 163.34500 115.57100 1.000 144.29549 162 PHE B CA 1
ATOM 8621 C C . PHE B 2 162 ? 182.29900 163.34200 114.63000 1.000 141.81070 162 PHE B C 1
ATOM 8622 O O . PHE B 2 162 ? 182.19100 163.71600 113.45900 1.000 142.26797 162 PHE B O 1
ATOM 8630 N N . THR B 2 163 ? 183.44700 162.92000 115.14800 1.000 132.94314 163 THR B N 1
ATOM 8631 C CA . THR B 2 163 ? 184.67800 162.84100 114.37600 1.000 133.82342 163 THR B CA 1
ATOM 8632 C C . THR B 2 163 ? 185.19400 161.41200 114.41000 1.000 136.48371 163 THR B C 1
ATOM 8633 O O . THR B 2 163 ? 185.30000 160.81300 115.48500 1.000 136.88913 163 THR B O 1
ATOM 8637 N N . ASN B 2 164 ? 185.51700 160.87000 113.23600 1.000 142.91911 164 ASN B N 1
ATOM 8638 C CA . ASN B 2 164 ? 186.08400 159.52600 113.14000 1.000 142.79753 164 ASN B CA 1
ATOM 8639 C C . ASN B 2 164 ? 187.53700 159.59700 113.59700 1.000 144.10547 164 ASN B C 1
ATOM 8640 O O . ASN B 2 164 ? 188.47900 159.65000 112.80300 1.000 143.90634 164 ASN B O 1
ATOM 8645 N N . CYS B 2 165 ? 187.71100 159.59900 114.91400 1.000 137.19233 165 CYS B N 1
ATOM 8646 C CA . CYS B 2 165 ? 189.02300 159.76100 115.51400 1.000 133.73396 165 CYS B CA 1
ATOM 8647 C C . CYS B 2 165 ? 189.86400 158.50300 115.31000 1.000 136.27370 165 CYS B C 1
ATOM 8648 O O . CYS B 2 165 ? 189.36700 157.43700 114.93500 1.000 138.04341 165 CYS B O 1
ATOM 8651 N N . ASP B 2 166 ? 191.16200 158.64100 115.56400 1.000 124.20478 166 ASP B N 1
ATOM 8652 C CA . ASP B 2 166 ? 192.07600 157.50800 115.54100 1.000 121.59138 166 ASP B CA 1
ATOM 8653 C C . ASP B 2 166 ? 193.29200 157.86300 116.38500 1.000 123.19038 166 ASP B C 1
ATOM 8654 O O . ASP B 2 166 ? 193.42800 158.98800 116.87000 1.000 124.67147 166 ASP B O 1
ATOM 8659 N N . PHE B 2 167 ? 194.17500 156.87800 116.55800 1.000 110.64549 167 PHE B N 1
ATOM 8660 C CA . PHE B 2 167 ? 195.32200 157.05100 117.44200 1.000 110.75258 167 PHE B CA 1
ATOM 8661 C C . PHE B 2 167 ? 196.23000 158.17700 116.96600 1.000 107.87617 167 PHE B C 1
ATOM 8662 O O . PHE B 2 167 ? 196.77800 158.92900 117.78100 1.000 104.01870 167 PHE B O 1
ATOM 8670 N N . ASP B 2 168 ? 196.40800 158.30800 115.65500 1.000 129.00232 168 ASP B N 1
ATOM 8671 C CA . ASP B 2 168 ? 197.22600 159.37200 115.09100 1.000 130.21900 168 ASP B CA 1
ATOM 8672 C C . ASP B 2 168 ? 196.41800 160.60200 114.69700 1.000 130.13957 168 ASP B C 1
ATOM 8673 O O . ASP B 2 168 ? 196.99900 161.56800 114.19300 1.000 128.41886 168 ASP B O 1
ATOM 8678 N N . LYS B 2 169 ? 195.10400 160.59400 114.91100 1.000 140.87960 169 LYS B N 1
ATOM 8679 C CA . LYS B 2 169 ? 194.24900 161.73700 114.58600 1.000 142.24598 169 LYS B CA 1
ATOM 8680 C C . LYS B 2 169 ? 193.66000 162.31800 115.86300 1.000 142.66231 169 LYS B C 1
ATOM 8681 O O . LYS B 2 169 ? 192.72700 161.73400 116.44300 1.000 140.95100 169 LYS B O 1
ATOM 8687 N N . PRO B 2 170 ? 194.16500 163.45600 116.34400 1.000 161.47769 170 PRO B N 1
ATOM 8688 C CA . PRO B 2 170 ? 193.58400 164.06100 117.53800 1.000 161.12300 170 PRO B CA 1
ATOM 8689 C C . PRO B 2 170 ? 192.20100 164.60900 117.24600 1.000 163.46936 170 PRO B C 1
ATOM 8690 O O . PRO B 2 170 ? 191.89800 164.99600 116.10400 1.000 164.42426 170 PRO B O 1
ATOM 8694 N N . PRO B 2 171 ? 191.32300 164.66000 118.24400 1.000 158.85961 171 PRO B N 1
ATOM 8695 C CA . PRO B 2 171 ? 189.99300 165.23500 118.02900 1.000 157.38630 171 PRO B CA 1
ATOM 8696 C C . PRO B 2 171 ? 190.05900 166.73800 117.81400 1.000 158.59065 171 PRO B C 1
ATOM 8697 O O . PRO B 2 171 ? 190.98900 167.42200 118.24600 1.000 159.49601 171 PRO B O 1
ATOM 8701 N N . GLN B 2 172 ? 189.04000 167.24900 117.13300 1.000 165.77278 172 GLN B N 1
ATOM 8702 C CA . GLN B 2 172 ? 188.86800 168.68500 117.00600 1.000 166.33374 172 GLN B CA 1
ATOM 8703 C C . GLN B 2 172 ? 188.12100 169.22400 118.21900 1.000 166.98768 172 GLN B C 1
ATOM 8704 O O . GLN B 2 172 ? 187.27500 168.54400 118.80500 1.000 167.14241 172 GLN B O 1
ATOM 8710 N N . GLU B 2 173 ? 188.45500 170.45500 118.60200 1.000 172.53615 173 GLU B N 1
ATOM 8711 C CA . GLU B 2 173 ? 187.86100 171.05700 119.78800 1.000 170.12392 173 GLU B CA 1
ATOM 8712 C C . GLU B 2 173 ? 186.34700 171.14600 119.64200 1.000 170.28957 173 GLU B C 1
ATOM 8713 O O . GLU B 2 173 ? 185.83400 171.56800 118.60100 1.000 170.09628 173 GLU B O 1
ATOM 8719 N N . GLY B 2 174 ? 185.63500 170.74600 120.69100 1.000 154.81626 174 GLY B N 1
ATOM 8720 C CA . GLY B 2 174 ? 184.18800 170.72300 120.63700 1.000 154.62943 174 GLY B CA 1
ATOM 8721 C C . GLY B 2 174 ? 183.60500 169.57800 119.84300 1.000 155.07755 174 GLY B C 1
ATOM 8722 O O . GLY B 2 174 ? 182.42900 169.62800 119.47500 1.000 155.79384 174 GLY B O 1
ATOM 8723 N N . LYS B 2 175 ? 184.39500 168.54300 119.56500 1.000 147.08621 175 LYS B N 1
ATOM 8724 C CA . LYS B 2 175 ? 183.93500 167.38500 118.80900 1.000 145.98353 175 LYS B CA 1
ATOM 8725 C C . LYS B 2 175 ? 184.24600 166.12700 119.60400 1.000 144.67968 175 LYS B C 1
ATOM 8726 O O . LYS B 2 175 ? 185.40700 165.87600 119.94100 1.000 144.37380 175 LYS B O 1
ATOM 8732 N N . ALA B 2 176 ? 183.21400 165.34200 119.90000 1.000 125.33563 176 ALA B N 1
ATOM 8733 C CA . ALA B 2 176 ? 183.39400 164.08000 120.60200 1.000 120.74249 176 ALA B CA 1
ATOM 8734 C C . ALA B 2 176 ? 183.85300 163.00500 119.62700 1.000 121.12641 176 ALA B C 1
ATOM 8735 O O . ALA B 2 176 ? 183.28200 162.85600 118.54200 1.000 125.38789 176 ALA B O 1
ATOM 8737 N N . CYS B 2 177 ? 184.88500 162.26100 120.01000 1.000 108.58753 177 CYS B N 1
ATOM 8738 C CA . CYS B 2 177 ? 185.38400 161.19500 119.15500 1.000 114.85390 177 CYS B CA 1
ATOM 8739 C C . CYS B 2 177 ? 184.35100 160.08200 119.04000 1.000 113.45456 177 CYS B C 1
ATOM 8740 O O . CYS B 2 177 ? 183.69500 159.71500 120.01800 1.000 108.39907 177 CYS B O 1
ATOM 8743 N N . ASN B 2 178 ? 184.21200 159.54600 117.83200 1.000 107.27734 178 ASN B N 1
ATOM 8744 C CA . ASN B 2 178 ? 183.19600 158.54400 117.56300 1.000 105.78259 178 ASN B CA 1
ATOM 8745 C C . ASN B 2 178 ? 183.56500 157.20600 118.19600 1.000 102.40247 178 ASN B C 1
ATOM 8746 O O . ASN B 2 178 ? 184.71800 156.94500 118.54800 1.000 102.67967 178 ASN B O 1
ATOM 8751 N N . PHE B 2 179 ? 182.55200 156.35000 118.33900 1.000 74.90001 179 PHE B N 1
ATOM 8752 C CA . PHE B 2 179 ? 182.72600 154.97500 118.81200 1.000 71.71818 179 PHE B CA 1
ATOM 8753 C C . PHE B 2 179 ? 181.69100 154.12300 118.08300 1.000 72.18703 179 PHE B C 1
ATOM 8754 O O . PHE B 2 179 ? 180.54200 154.01500 118.51800 1.000 73.07774 179 PHE B O 1
ATOM 8762 N N . ASN B 2 180 ? 182.10800 153.52200 116.97400 1.000 84.81660 180 ASN B N 1
ATOM 8763 C CA . ASN B 2 180 ? 181.20400 152.69700 116.18900 1.000 81.68379 180 ASN B CA 1
ATOM 8764 C C . ASN B 2 180 ? 180.85100 151.42400 116.94600 1.000 85.55160 180 ASN B C 1
ATOM 8765 O O . ASN B 2 180 ? 181.69500 150.82800 117.62000 1.000 88.86335 180 ASN B O 1
ATOM 8770 N N . VAL B 2 181 ? 179.58600 151.01300 116.84100 1.000 86.15545 181 VAL B N 1
ATOM 8771 C CA . VAL B 2 181 ? 179.15900 149.78200 117.49500 1.000 86.41003 181 VAL B CA 1
ATOM 8772 C C . VAL B 2 181 ? 179.81000 148.57300 116.84500 1.000 91.67275 181 VAL B C 1
ATOM 8773 O O . VAL B 2 181 ? 180.11500 147.58400 117.52200 1.000 97.67416 181 VAL B O 1
ATOM 8777 N N . GLU B 2 182 ? 180.04000 148.62600 115.53100 1.000 96.39266 182 GLU B N 1
ATOM 8778 C CA . GLU B 2 182 ? 180.68100 147.51000 114.85000 1.000 97.31164 182 GLU B CA 1
ATOM 8779 C C . GLU B 2 182 ? 182.07900 147.25500 115.39200 1.000 98.98049 182 GLU B C 1
ATOM 8780 O O . GLU B 2 182 ? 182.61700 146.15800 115.20800 1.000 100.44723 182 GLU B O 1
ATOM 8786 N N . LEU B 2 183 ? 182.67400 148.24800 116.05700 1.000 79.55876 183 LEU B N 1
ATOM 8787 C CA . LEU B 2 183 ? 183.96300 148.06000 116.70600 1.000 74.32583 183 LEU B CA 1
ATOM 8788 C C . LEU B 2 183 ? 183.86200 147.07700 117.86700 1.000 84.16749 183 LEU B C 1
ATOM 8789 O O . LEU B 2 183 ? 184.88200 146.52300 118.28900 1.000 94.53944 183 LEU B O 1
ATOM 8794 N N . LEU B 2 184 ? 182.65100 146.82900 118.37300 1.000 77.49275 184 LEU B N 1
ATOM 8795 C CA . LEU B 2 184 ? 182.41200 145.83300 119.41000 1.000 76.53074 184 LEU B CA 1
ATOM 8796 C C . LEU B 2 184 ? 182.17000 144.43800 118.84900 1.000 76.16002 184 LEU B C 1
ATOM 8797 O O . LEU B 2 184 ? 181.55900 143.61100 119.53400 1.000 80.10064 184 LEU B O 1
ATOM 8802 N N . GLY B 2 185 ? 182.62000 144.15900 117.62800 1.000 84.37232 185 GLY B N 1
ATOM 8803 C CA . GLY B 2 185 ? 182.47100 142.82700 117.07900 1.000 84.40404 185 GLY B CA 1
ATOM 8804 C C . GLY B 2 185 ? 181.03500 142.51300 116.69000 1.000 91.08089 185 GLY B C 1
ATOM 8805 O O . GLY B 2 185 ? 180.17900 143.39100 116.55600 1.000 91.05022 185 GLY B O 1
ATOM 8806 N N . ASP B 2 186 ? 180.78200 141.21800 116.50500 1.000 100.35259 186 ASP B N 1
ATOM 8807 C CA . ASP B 2 186 ? 179.46300 140.72300 116.13500 1.000 98.03165 186 ASP B CA 1
ATOM 8808 C C . ASP B 2 186 ? 178.70200 140.08800 117.28600 1.000 95.69924 186 ASP B C 1
ATOM 8809 O O . ASP B 2 186 ? 177.47100 140.13300 117.29300 1.000 100.42369 186 ASP B O 1
ATOM 8814 N N . HIS B 2 187 ? 179.40300 139.48400 118.24800 1.000 97.65955 187 HIS B N 1
ATOM 8815 C CA . HIS B 2 187 ? 178.71600 138.75100 119.30500 1.000 101.71464 187 HIS B CA 1
ATOM 8816 C C . HIS B 2 187 ? 178.03300 139.71100 120.27600 1.000 101.36061 187 HIS B C 1
ATOM 8817 O O . HIS B 2 187 ? 176.92000 139.44200 120.74300 1.000 104.98308 187 HIS B O 1
ATOM 8824 N N . CYS B 2 188 ? 178.66900 140.84200 120.57800 1.000 94.68913 188 CYS B N 1
ATOM 8825 C CA . CYS B 2 188 ? 178.05000 141.87000 121.41900 1.000 99.37602 188 CYS B CA 1
ATOM 8826 C C . CYS B 2 188 ? 177.14800 142.77400 120.57900 1.000 102.15839 188 CYS B C 1
ATOM 8827 O O . CYS B 2 188 ? 177.36600 143.97600 120.44000 1.000 107.52115 188 CYS B O 1
ATOM 8830 N N . THR B 2 189 ? 176.11500 142.16500 120.01000 1.000 100.36243 189 THR B N 1
ATOM 8831 C CA . THR B 2 189 ? 175.14100 142.88300 119.20500 1.000 102.42936 189 THR B CA 1
ATOM 8832 C C . THR B 2 189 ? 173.73900 142.45700 119.60500 1.000 103.17693 189 THR B C 1
ATOM 8833 O O . THR B 2 189 ? 173.49800 141.29200 119.93100 1.000 109.19085 189 THR B O 1
ATOM 8837 N N . LYS B 2 190 ? 172.81200 143.41600 119.57100 1.000 95.31192 190 LYS B N 1
ATOM 8838 C CA . LYS B 2 190 ? 171.42100 143.11300 119.87800 1.000 96.25589 190 LYS B CA 1
ATOM 8839 C C . LYS B 2 190 ? 170.84900 142.05000 118.95200 1.000 99.23159 190 LYS B C 1
ATOM 8840 O O . LYS B 2 190 ? 169.90200 141.35500 119.33600 1.000 99.33199 190 LYS B O 1
ATOM 8846 N N . GLU B 2 191 ? 171.40200 141.90900 117.74500 1.000 112.03018 191 GLU B N 1
ATOM 8847 C CA . GLU B 2 191 ? 170.91800 140.89400 116.81600 1.000 113.40101 191 GLU B CA 1
ATOM 8848 C C . GLU B 2 191 ? 171.10300 139.49400 117.38900 1.000 114.42201 191 GLU B C 1
ATOM 8849 O O . GLU B 2 191 ? 170.19400 138.65900 117.32000 1.000 116.11197 191 GLU B O 1
ATOM 8855 N N . ASN B 2 192 ? 172.27300 139.21600 117.95600 1.000 105.31259 192 ASN B N 1
ATOM 8856 C CA . ASN B 2 192 ? 172.49600 137.94400 118.64200 1.000 105.43733 192 ASN B CA 1
ATOM 8857 C C . ASN B 2 192 ? 172.18400 138.06500 120.13100 1.000 103.13098 192 ASN B C 1
ATOM 8858 O O . ASN B 2 192 ? 172.94800 137.62500 120.99000 1.000 99.15457 192 ASN B O 1
ATOM 8863 N N . ASN B 2 193 ? 171.02600 138.65900 120.43100 1.000 102.41472 193 ASN B N 1
ATOM 8864 C CA . ASN B 2 193 ? 170.52800 138.85800 121.78900 1.000 101.49906 193 ASN B CA 1
ATOM 8865 C C . ASN B 2 193 ? 171.61500 139.30800 122.75900 1.000 106.29533 193 ASN B C 1
ATOM 8866 O O . ASN B 2 193 ? 171.58000 138.95200 123.94000 1.000 112.84882 193 ASN B O 1
ATOM 8871 N N . PHE B 2 194 ? 172.58400 140.08000 122.26500 1.000 105.20756 194 PHE B N 1
ATOM 8872 C CA . PHE B 2 194 ? 173.71400 140.55600 123.06600 1.000 100.86149 194 PHE B CA 1
ATOM 8873 C C . PHE B 2 194 ? 174.42500 139.41400 123.78500 1.000 98.22549 194 PHE B C 1
ATOM 8874 O O . PHE B 2 194 ? 174.96100 139.59000 124.88000 1.000 103.64409 194 PHE B O 1
ATOM 8882 N N . GLY B 2 195 ? 174.43000 138.23300 123.17500 1.000 90.10357 195 GLY B N 1
ATOM 8883 C CA . GLY B 2 195 ? 175.15600 137.10300 123.70900 1.000 93.08304 195 GLY B CA 1
ATOM 8884 C C . GLY B 2 195 ? 174.50800 136.40400 124.88100 1.000 94.39177 195 GLY B C 1
ATOM 8885 O O . GLY B 2 195 ? 175.02200 135.37000 125.32200 1.000 95.53774 195 GLY B O 1
ATOM 8886 N N . TYR B 2 196 ? 173.39600 136.92000 125.39600 1.000 93.16800 196 TYR B N 1
ATOM 8887 C CA . TYR B 2 196 ? 172.71600 136.30600 126.52500 1.000 95.86593 196 TYR B CA 1
ATOM 8888 C C . TYR B 2 196 ? 171.82300 135.15100 126.10600 1.000 98.43841 196 TYR B C 1
ATOM 8889 O O . TYR B 2 196 ? 170.95600 134.73400 126.88100 1.000 99.80914 196 TYR B O 1
ATOM 8898 N N . GLU B 2 197 ? 172.01800 134.63300 124.89600 1.000 104.33775 197 GLU B N 1
ATOM 8899 C CA . GLU B 2 197 ? 171.18200 133.58700 124.32800 1.000 104.54593 197 GLU B CA 1
ATOM 8900 C C . GLU B 2 197 ? 171.83900 132.21700 124.35700 1.000 107.77649 197 GLU B C 1
ATOM 8901 O O . GLU B 2 197 ? 171.23600 131.25100 124.83300 1.000 107.90862 197 GLU B O 1
ATOM 8907 N N . LEU B 2 198 ? 173.06600 132.11000 123.86000 1.000 105.27186 198 LEU B N 1
ATOM 8908 C CA . LEU B 2 198 ? 173.76000 130.83600 123.74800 1.000 102.34794 198 LEU B CA 1
ATOM 8909 C C . LEU B 2 198 ? 174.50100 130.44600 125.01800 1.000 103.53411 198 LEU B C 1
ATOM 8910 O O . LEU B 2 198 ? 175.18400 129.41800 125.02600 1.000 104.25070 198 LEU B O 1
ATOM 8915 N N . GLY B 2 199 ? 174.39000 131.23300 126.08200 1.000 102.26746 199 GLY B N 1
ATOM 8916 C CA . GLY B 2 199 ? 175.13900 130.96600 127.29100 1.000 102.20770 199 GLY B CA 1
ATOM 8917 C C . GLY B 2 199 ? 176.50300 131.60700 127.34400 1.000 105.55994 199 GLY B C 1
ATOM 8918 O O . GLY B 2 199 ? 177.34300 131.17800 128.14400 1.000 105.21852 199 GLY B O 1
ATOM 8919 N N . LYS B 2 200 ? 176.75700 132.61600 126.51500 1.000 98.92500 200 LYS B N 1
ATOM 8920 C CA . LYS B 2 200 ? 178.03700 133.32100 126.47700 1.000 95.23286 200 LYS B CA 1
ATOM 8921 C C . LYS B 2 200 ? 177.75400 134.80600 126.63600 1.000 90.12359 200 LYS B C 1
ATOM 8922 O O . LYS B 2 200 ? 177.79600 135.57000 125.66200 1.000 87.70613 200 LYS B O 1
ATOM 8928 N N . PRO B 2 201 ? 177.45300 135.25000 127.85300 1.000 80.28996 201 PRO B N 1
ATOM 8929 C CA . PRO B 2 201 ? 177.13100 136.66200 128.06400 1.000 84.20315 201 PRO B CA 1
ATOM 8930 C C . PRO B 2 201 ? 178.33800 137.54900 127.82900 1.000 84.16664 201 PRO B C 1
ATOM 8931 O O . PRO B 2 201 ? 179.48500 137.14800 128.03700 1.000 88.34607 201 PRO B O 1
ATOM 8935 N N . CYS B 2 202 ? 178.06700 138.77500 127.39400 1.000 78.52858 202 CYS B N 1
ATOM 8936 C CA . CYS B 2 202 ? 179.11800 139.75600 127.18400 1.000 82.53408 202 CYS B CA 1
ATOM 8937 C C . CYS B 2 202 ? 178.71600 141.05100 127.87300 1.000 81.27915 202 CYS B C 1
ATOM 8938 O O . CYS B 2 202 ? 177.59600 141.53800 127.68900 1.000 81.83367 202 CYS B O 1
ATOM 8941 N N . VAL B 2 203 ? 179.62400 141.58800 128.68400 1.000 51.93369 203 VAL B N 1
ATOM 8942 C CA . VAL B 2 203 ? 179.34200 142.68800 129.59700 1.000 41.49461 203 VAL B CA 1
ATOM 8943 C C . VAL B 2 203 ? 180.24800 143.85700 129.24400 1.000 52.85691 203 VAL B C 1
ATOM 8944 O O . VAL B 2 203 ? 181.46600 143.68600 129.12600 1.000 62.99285 203 VAL B O 1
ATOM 8948 N N . LEU B 2 204 ? 179.65700 145.03700 129.07600 1.000 61.16585 204 LEU B N 1
ATOM 8949 C CA . LEU B 2 204 ? 180.41800 146.22600 128.71900 1.000 61.31827 204 LEU B CA 1
ATOM 8950 C C . LEU B 2 204 ? 181.05100 146.85000 129.95500 1.000 61.99806 204 LEU B C 1
ATOM 8951 O O . LEU B 2 204 ? 180.50300 146.77400 131.05700 1.000 75.90955 204 LEU B O 1
ATOM 8956 N N . ILE B 2 205 ? 182.21200 147.47200 129.76600 1.000 52.59341 205 ILE B N 1
ATOM 8957 C CA . ILE B 2 205 ? 182.92800 148.16700 130.82900 1.000 42.28231 205 ILE B CA 1
ATOM 8958 C C . ILE B 2 205 ? 183.33100 149.54100 130.31500 1.000 59.04316 205 ILE B C 1
ATOM 8959 O O . ILE B 2 205 ? 183.72900 149.68400 129.15500 1.000 77.30891 205 ILE B O 1
ATOM 8964 N N . LYS B 2 206 ? 183.23200 150.55200 131.17800 1.000 32.77966 206 LYS B N 1
ATOM 8965 C CA . LYS B 2 206 ? 183.52700 151.92700 130.80300 1.000 40.26542 206 LYS B CA 1
ATOM 8966 C C . LYS B 2 206 ? 184.28300 152.62800 131.92200 1.000 53.14031 206 LYS B C 1
ATOM 8967 O O . LYS B 2 206 ? 184.14700 152.27900 133.09700 1.000 69.02810 206 LYS B O 1
ATOM 8973 N N . LEU B 2 207 ? 185.08000 153.62400 131.54700 1.000 49.28002 207 LEU B N 1
ATOM 8974 C CA . LEU B 2 207 ? 185.82700 154.42500 132.50600 1.000 55.34175 207 LEU B CA 1
ATOM 8975 C C . LEU B 2 207 ? 184.98500 155.59000 133.00900 1.000 53.68159 207 LEU B C 1
ATOM 8976 O O . LEU B 2 207 ? 184.11700 156.10800 132.30200 1.000 60.25005 207 LEU B O 1
ATOM 8981 N N . ASN B 2 208 ? 185.25200 155.99800 134.24600 1.000 47.28867 208 ASN B N 1
ATOM 8982 C CA . ASN B 2 208 ? 184.66800 157.22500 134.76600 1.000 44.15298 208 ASN B CA 1
ATOM 8983 C C . ASN B 2 208 ? 185.14900 158.41400 133.94700 1.000 57.07244 208 ASN B C 1
ATOM 8984 O O . ASN B 2 208 ? 186.32500 158.50400 133.58800 1.000 67.58867 208 ASN B O 1
ATOM 8989 N N . LYS B 2 209 ? 184.23500 159.33500 133.64600 1.000 62.24252 209 LYS B N 1
ATOM 8990 C CA . LYS B 2 209 ? 184.58300 160.54500 132.90600 1.000 56.98978 209 LYS B CA 1
ATOM 8991 C C . LYS B 2 209 ? 184.88600 161.65600 133.90500 1.000 64.61692 209 LYS B C 1
ATOM 8992 O O . LYS B 2 209 ? 184.04700 162.49900 134.21700 1.000 81.47618 209 LYS B O 1
ATOM 8998 N N . ILE B 2 210 ? 186.11300 161.65500 134.41000 1.000 59.62209 210 ILE B N 1
ATOM 8999 C CA . ILE B 2 210 ? 186.57300 162.74500 135.26000 1.000 58.63211 210 ILE B CA 1
ATOM 9000 C C . ILE B 2 210 ? 186.86300 163.95100 134.38100 1.000 69.70355 210 ILE B C 1
ATOM 9001 O O . ILE B 2 210 ? 187.59400 163.84900 133.38900 1.000 78.27901 210 ILE B O 1
ATOM 9006 N N . PHE B 2 211 ? 186.28600 165.09400 134.73700 1.000 62.58243 211 PHE B N 1
ATOM 9007 C CA . PHE B 2 211 ? 186.41100 166.28200 133.90700 1.000 57.77092 211 PHE B CA 1
ATOM 9008 C C . PHE B 2 211 ? 187.86700 166.71700 133.80400 1.000 64.17374 211 PHE B C 1
ATOM 9009 O O . PHE B 2 211 ? 188.59800 166.72700 134.79700 1.000 77.06484 211 PHE B O 1
ATOM 9017 N N . GLY B 2 212 ? 188.28500 167.07500 132.59200 1.000 71.92176 212 GLY B N 1
ATOM 9018 C CA . GLY B 2 212 ? 189.62800 167.56600 132.37000 1.000 73.89402 212 GLY B CA 1
ATOM 9019 C C . GLY B 2 212 ? 190.73200 166.56600 132.60900 1.000 75.85857 212 GLY B C 1
ATOM 9020 O O . GLY B 2 212 ? 191.90000 166.96000 132.65600 1.000 85.30846 212 GLY B O 1
ATOM 9021 N N . TRP B 2 213 ? 190.40500 165.28600 132.75800 1.000 65.91156 213 TRP B N 1
ATOM 9022 C CA . TRP B 2 213 ? 191.41900 164.29500 133.08600 1.000 61.48021 213 TRP B CA 1
ATOM 9023 C C . TRP B 2 213 ? 192.38400 164.10900 131.92100 1.000 67.02741 213 TRP B C 1
ATOM 9024 O O . TRP B 2 213 ? 191.99400 164.15900 130.75200 1.000 77.64696 213 TRP B O 1
ATOM 9035 N N . ARG B 2 214 ? 193.65700 163.89500 132.25300 1.000 79.71813 214 ARG B N 1
ATOM 9036 C CA . ARG B 2 214 ? 194.74400 163.77400 131.28300 1.000 86.65709 214 ARG B CA 1
ATOM 9037 C C . ARG B 2 214 ? 195.44500 162.44600 131.52700 1.000 90.70801 214 ARG B C 1
ATOM 9038 O O . ARG B 2 214 ? 196.39500 162.37400 132.32400 1.000 93.14638 214 ARG B O 1
ATOM 9046 N N . PRO B 2 215 ? 195.01200 161.37000 130.87800 1.000 79.55072 215 PRO B N 1
ATOM 9047 C CA . PRO B 2 215 ? 195.62500 160.06500 131.13400 1.000 81.99523 215 PRO B CA 1
ATOM 9048 C C . PRO B 2 215 ? 197.07300 160.03000 130.68200 1.000 83.52897 215 PRO B C 1
ATOM 9049 O O . PRO B 2 215 ? 197.45000 160.62200 129.66800 1.000 84.44591 215 PRO B O 1
ATOM 9053 N N . GLU B 2 216 ? 197.88500 159.31600 131.45400 1.000 83.88335 216 GLU B N 1
ATOM 9054 C CA . GLU B 2 216 ? 199.28300 159.07300 131.12700 1.000 84.76886 216 GLU B CA 1
ATOM 9055 C C . GLU B 2 216 ? 199.46000 157.56900 130.99200 1.000 84.18412 216 GLU B C 1
ATOM 9056 O O . GLU B 2 216 ? 199.19500 156.82300 131.94000 1.000 85.34751 216 GLU B O 1
ATOM 9062 N N . VAL B 2 217 ? 199.91200 157.12900 129.82400 1.000 77.98796 217 VAL B N 1
ATOM 9063 C CA . VAL B 2 217 ? 200.02900 155.71200 129.52400 1.000 76.71765 217 VAL B CA 1
ATOM 9064 C C . VAL B 2 217 ? 201.50100 155.33400 129.47100 1.000 81.38744 217 VAL B C 1
ATOM 9065 O O . VAL B 2 217 ? 202.37800 156.15900 129.19500 1.000 83.82777 217 VAL B O 1
ATOM 9069 N N . TYR B 2 218 ? 201.76800 154.06200 129.74800 1.000 91.38038 218 TYR B N 1
ATOM 9070 C CA . TYR B 2 218 ? 203.13700 153.56700 129.75800 1.000 92.31294 218 TYR B CA 1
ATOM 9071 C C . TYR B 2 218 ? 203.74900 153.65400 128.36700 1.000 95.61324 218 TYR B C 1
ATOM 9072 O O . TYR B 2 218 ? 203.10700 153.32800 127.36500 1.000 93.87674 218 TYR B O 1
ATOM 9081 N N . ASN B 2 219 ? 205.00200 154.09700 128.31100 1.000 106.72751 219 ASN B N 1
ATOM 9082 C CA . ASN B 2 219 ? 205.70500 154.30400 127.05500 1.000 106.90321 219 ASN B CA 1
ATOM 9083 C C . ASN B 2 219 ? 206.67100 153.17700 126.72500 1.000 109.98117 219 ASN B C 1
ATOM 9084 O O . ASN B 2 219 ? 207.45100 153.30300 125.77600 1.000 110.11702 219 ASN B O 1
ATOM 9089 N N . SER B 2 220 ? 206.64200 152.08300 127.48100 1.000 121.50597 220 SER B N 1
ATOM 9090 C CA . SER B 2 220 ? 207.52700 150.96100 127.21100 1.000 119.91034 220 SER B CA 1
ATOM 9091 C C . SER B 2 220 ? 206.96000 149.70800 127.85600 1.000 119.54318 220 SER B C 1
ATOM 9092 O O . SER B 2 220 ? 206.12200 149.77400 128.75900 1.000 119.83659 220 SER B O 1
ATOM 9095 N N . SER B 2 221 ? 207.43300 148.56000 127.37400 1.000 124.73433 221 SER B N 1
ATOM 9096 C CA . SER B 2 221 ? 207.12200 147.28200 127.99600 1.000 124.90581 221 SER B CA 1
ATOM 9097 C C . SER B 2 221 ? 207.93600 147.03600 129.25800 1.000 126.90059 221 SER B C 1
ATOM 9098 O O . SER B 2 221 ? 207.74300 146.00500 129.91000 1.000 126.53891 221 SER B O 1
ATOM 9101 N N . ALA B 2 222 ? 208.86200 147.93400 129.59100 1.000 126.52243 222 ALA B N 1
ATOM 9102 C CA . ALA B 2 222 ? 209.59000 147.87900 130.85100 1.000 125.57491 222 ALA B CA 1
ATOM 9103 C C . ALA B 2 222 ? 209.05200 148.85400 131.88700 1.000 125.58371 222 ALA B C 1
ATOM 9104 O O . ALA B 2 222 ? 209.21900 148.62000 133.08800 1.000 125.52118 222 ALA B O 1
ATOM 9106 N N . GLU B 2 223 ? 208.41200 149.93900 131.44600 1.000 122.05877 223 GLU B N 1
ATOM 9107 C CA . GLU B 2 223 ? 207.80900 150.89400 132.36900 1.000 122.20026 223 GLU B CA 1
ATOM 9108 C C . GLU B 2 223 ? 206.61900 150.30000 133.11200 1.000 120.02533 223 GLU B C 1
ATOM 9109 O O . GLU B 2 223 ? 206.30900 150.74700 134.22200 1.000 119.07144 223 GLU B O 1
ATOM 9115 N N . VAL B 2 224 ? 205.97700 149.28300 132.54300 1.000 122.97116 224 VAL B N 1
ATOM 9116 C CA . VAL B 2 224 ? 204.77600 148.69900 133.15000 1.000 121.58530 224 VAL B CA 1
ATOM 9117 C C . VAL B 2 224 ? 205.12300 148.15100 134.52600 1.000 121.45842 224 VAL B C 1
ATOM 9118 O O . VAL B 2 224 ? 206.23400 147.61600 134.71700 1.000 122.57752 224 VAL B O 1
ATOM 9122 N N . PRO B 2 225 ? 204.24000 148.24400 135.51000 1.000 113.63689 225 PRO B N 1
ATOM 9123 C CA . PRO B 2 225 ? 204.56800 147.78700 136.86000 1.000 112.15897 225 PRO B CA 1
ATOM 9124 C C . PRO B 2 225 ? 204.43000 146.27300 136.96500 1.000 111.52413 225 PRO B C 1
ATOM 9125 O O . PRO B 2 225 ? 204.07400 145.58300 136.01200 1.000 109.43687 225 PRO B O 1
ATOM 9129 N N . GLU B 2 226 ? 204.73400 145.76300 138.15300 1.000 124.34912 226 GLU B N 1
ATOM 9130 C CA . GLU B 2 226 ? 204.46100 144.37300 138.46800 1.000 125.45131 226 GLU B CA 1
ATOM 9131 C C . GLU B 2 226 ? 202.98100 144.22500 138.81700 1.000 125.67584 226 GLU B C 1
ATOM 9132 O O . GLU B 2 226 ? 202.20100 145.17800 138.72800 1.000 124.47816 226 GLU B O 1
ATOM 9138 N N . ASP B 2 227 ? 202.58400 143.00200 139.17700 1.000 123.72165 227 ASP B N 1
ATOM 9139 C CA . ASP B 2 227 ? 201.23500 142.68300 139.64200 1.000 123.92573 227 ASP B CA 1
ATOM 9140 C C . ASP B 2 227 ? 200.23100 142.72600 138.49200 1.000 122.71841 227 ASP B C 1
ATOM 9141 O O . ASP B 2 227 ? 199.08000 142.30700 138.64700 1.000 124.44817 227 ASP B O 1
ATOM 9146 N N . MET B 2 228 ? 200.66000 143.19200 137.32400 1.000 102.75853 228 MET B N 1
ATOM 9147 C CA . MET B 2 228 ? 199.80200 143.11800 136.15400 1.000 97.99953 228 MET B CA 1
ATOM 9148 C C . MET B 2 228 ? 199.75400 141.67900 135.64600 1.000 98.44383 228 MET B C 1
ATOM 9149 O O . MET B 2 228 ? 200.78200 140.99500 135.62800 1.000 104.53361 228 MET B O 1
ATOM 9154 N N . PRO B 2 229 ? 198.58200 141.18800 135.24900 1.000 100.05356 229 PRO B N 1
ATOM 9155 C CA . PRO B 2 229 ? 198.49300 139.81000 134.75500 1.000 106.24259 229 PRO B CA 1
ATOM 9156 C C . PRO B 2 229 ? 199.39600 139.59000 133.55100 1.000 103.47944 229 PRO B C 1
ATOM 9157 O O . PRO B 2 229 ? 199.58600 140.48000 132.72100 1.000 106.40747 229 PRO B O 1
ATOM 9161 N N . ALA B 2 230 ? 199.96500 138.38300 133.47400 1.000 104.53077 230 ALA B N 1
ATOM 9162 C CA . ALA B 2 230 ? 200.89000 138.06400 132.39300 1.000 107.86465 230 ALA B CA 1
ATOM 9163 C C . ALA B 2 230 ? 200.23000 138.19600 131.02800 1.000 110.92008 230 ALA B C 1
ATOM 9164 O O . ALA B 2 230 ? 200.90800 138.49800 130.03800 1.000 112.38808 230 ALA B O 1
ATOM 9166 N N . ASP B 2 231 ? 198.91600 137.97400 130.95400 1.000 109.63898 231 ASP B N 1
ATOM 9167 C CA . ASP B 2 231 ? 198.20800 138.15200 129.69200 1.000 108.70899 231 ASP B CA 1
ATOM 9168 C C . ASP B 2 231 ? 198.33700 139.58400 129.19400 1.000 104.52870 231 ASP B C 1
ATOM 9169 O O . ASP B 2 231 ? 198.62600 139.81800 128.01400 1.000 102.51452 231 ASP B O 1
ATOM 9174 N N . LEU B 2 232 ? 198.14700 140.55800 130.08600 1.000 103.75985 232 LEU B N 1
ATOM 9175 C CA . LEU B 2 232 ? 198.25100 141.95100 129.67500 1.000 104.36046 232 LEU B CA 1
ATOM 9176 C C . LEU B 2 232 ? 199.68400 142.33500 129.33400 1.000 102.14186 232 LEU B C 1
ATOM 9177 O O . LEU B 2 232 ? 199.90000 143.13700 128.42400 1.000 100.77134 232 LEU B O 1
ATOM 9182 N N . LYS B 2 233 ? 200.67500 141.78200 130.04000 1.000 108.57777 233 LYS B N 1
ATOM 9183 C CA . LYS B 2 233 ? 202.06400 142.06200 129.68300 1.000 103.88416 233 LYS B CA 1
ATOM 9184 C C . LYS B 2 233 ? 202.40700 141.50800 128.30500 1.000 110.15133 233 LYS B C 1
ATOM 9185 O O . LYS B 2 233 ? 203.08700 142.17200 127.51300 1.000 109.06291 233 LYS B O 1
ATOM 9191 N N . SER B 2 234 ? 201.94900 140.29100 128.00000 1.000 115.01060 234 SER B N 1
ATOM 9192 C CA . SER B 2 234 ? 202.16300 139.73700 126.66700 1.000 112.03390 234 SER B CA 1
ATOM 9193 C C . SER B 2 234 ? 201.45500 140.57300 125.60800 1.000 110.93605 234 SER B C 1
ATOM 9194 O O . SER B 2 234 ? 202.00000 140.80700 124.52200 1.000 107.08690 234 SER B O 1
ATOM 9197 N N . TYR B 2 235 ? 200.23800 141.03100 125.90900 1.000 109.93213 235 TYR B N 1
ATOM 9198 C CA . TYR B 2 235 ? 199.52000 141.90300 124.98500 1.000 109.25253 235 TYR B CA 1
ATOM 9199 C C . TYR B 2 235 ? 200.28200 143.20300 124.75500 1.000 108.68138 235 TYR B C 1
ATOM 9200 O O . TYR B 2 235 ? 200.35100 143.70200 123.62600 1.000 110.44804 235 TYR B O 1
ATOM 9209 N N . ILE B 2 236 ? 200.86300 143.76300 125.81700 1.000 105.67093 236 ILE B N 1
ATOM 9210 C CA . ILE B 2 236 ? 201.63300 144.99700 125.69600 1.000 103.12338 236 ILE B CA 1
ATOM 9211 C C . ILE B 2 236 ? 202.85700 144.77000 124.82300 1.000 108.55262 236 ILE B C 1
ATOM 9212 O O . ILE B 2 236 ? 203.19900 145.59900 123.97200 1.000 114.18290 236 ILE B O 1
ATOM 9217 N N . LYS B 2 237 ? 203.54800 143.65000 125.03700 1.000 114.35002 237 LYS B N 1
ATOM 9218 C CA . LYS B 2 237 ? 204.71700 143.34500 124.22100 1.000 118.13660 237 LYS B CA 1
ATOM 9219 C C . LYS B 2 237 ? 204.33300 143.17600 122.75700 1.000 121.59282 237 LYS B C 1
ATOM 9220 O O . LYS B 2 237 ? 205.03900 143.65700 121.86300 1.000 122.61765 237 LYS B O 1
ATOM 9226 N N . ASP B 2 238 ? 203.20800 142.50600 122.49400 1.000 123.24191 238 ASP B N 1
ATOM 9227 C CA . ASP B 2 238 ? 202.74500 142.34900 121.11800 1.000 121.75271 238 ASP B CA 1
ATOM 9228 C C . ASP B 2 238 ? 202.41900 143.69700 120.48700 1.000 122.31635 238 ASP B C 1
ATOM 9229 O O . ASP B 2 238 ? 202.77000 143.95000 119.32900 1.000 123.15302 238 ASP B O 1
ATOM 9234 N N . ILE B 2 239 ? 201.74400 144.57300 121.23400 1.000 115.11180 239 ILE B N 1
ATOM 9235 C CA . ILE B 2 239 ? 201.39300 145.88900 120.70700 1.000 113.84199 239 ILE B CA 1
ATOM 9236 C C . ILE B 2 239 ? 202.64900 146.69800 120.41400 1.000 114.98004 239 ILE B C 1
ATOM 9237 O O . ILE B 2 239 ? 202.76100 147.34500 119.36500 1.000 113.80604 239 ILE B O 1
ATOM 9242 N N . GLU B 2 240 ? 203.61600 146.67100 121.33400 1.000 124.89961 240 GLU B N 1
ATOM 9243 C CA . GLU B 2 240 ? 204.85500 147.41600 121.14100 1.000 123.75225 240 GLU B CA 1
ATOM 9244 C C . GLU B 2 240 ? 205.63200 146.89300 119.94100 1.000 126.62761 240 GLU B C 1
ATOM 9245 O O . GLU B 2 240 ? 206.19400 147.67700 119.16700 1.000 128.03153 240 GLU B O 1
ATOM 9251 N N . THR B 2 241 ? 205.68000 145.56900 119.77000 1.000 128.44625 241 THR B N 1
ATOM 9252 C CA . THR B 2 241 ? 206.33200 145.00100 118.59600 1.000 128.71941 241 THR B CA 1
ATOM 9253 C C . THR B 2 241 ? 205.61400 145.41100 117.31600 1.000 127.01153 241 THR B C 1
ATOM 9254 O O . THR B 2 241 ? 206.25500 145.72000 116.30500 1.000 126.63402 241 THR B O 1
ATOM 9258 N N . GLY B 2 242 ? 204.28400 145.42900 117.34300 1.000 127.06137 242 GLY B N 1
ATOM 9259 C CA . GLY B 2 242 ? 203.50800 145.84700 116.19300 1.000 127.38740 242 GLY B CA 1
ATOM 9260 C C . GLY B 2 242 ? 203.45600 147.35300 116.04600 1.000 129.90086 242 GLY B C 1
ATOM 9261 O O . GLY B 2 242 ? 204.47100 148.03400 116.22000 1.000 129.81514 242 GLY B O 1
ATOM 9262 N N . ASN B 2 243 ? 202.28100 147.88500 115.71400 1.000 130.62051 243 ASN B N 1
ATOM 9263 C CA . ASN B 2 243 ? 202.11900 149.32600 115.56600 1.000 129.75178 243 ASN B CA 1
ATOM 9264 C C . ASN B 2 243 ? 202.34400 150.01000 116.91000 1.000 128.27811 243 ASN B C 1
ATOM 9265 O O . ASN B 2 243 ? 201.59900 149.77600 117.86700 1.000 127.79344 243 ASN B O 1
ATOM 9270 N N . LYS B 2 244 ? 203.37400 150.85600 116.97800 1.000 127.53520 244 LYS B N 1
ATOM 9271 C CA . LYS B 2 244 ? 203.72300 151.52300 118.22700 1.000 125.71360 244 LYS B CA 1
ATOM 9272 C C . LYS B 2 244 ? 202.69400 152.56700 118.63600 1.000 124.24163 244 LYS B C 1
ATOM 9273 O O . LYS B 2 244 ? 202.67000 152.97100 119.80300 1.000 121.68429 244 LYS B O 1
ATOM 9279 N N . THR B 2 245 ? 201.85000 153.01400 117.70600 1.000 119.05595 245 THR B N 1
ATOM 9280 C CA . THR B 2 245 ? 200.83500 154.00800 118.03800 1.000 117.67980 245 THR B CA 1
ATOM 9281 C C . THR B 2 245 ? 199.79800 153.44600 119.00300 1.000 117.77423 245 THR B C 1
ATOM 9282 O O . THR B 2 245 ? 199.32800 154.15500 119.90000 1.000 115.85522 245 THR B O 1
ATOM 9286 N N . HIS B 2 246 ? 199.42600 152.17700 118.83100 1.000 123.48273 246 HIS B N 1
ATOM 9287 C CA . HIS B 2 246 ? 198.35300 151.58300 119.61900 1.000 120.65805 246 HIS B CA 1
ATOM 9288 C C . HIS B 2 246 ? 198.69300 151.44600 121.09600 1.000 122.03549 246 HIS B C 1
ATOM 9289 O O . HIS B 2 246 ? 197.78400 151.21300 121.89800 1.000 127.78713 246 HIS B O 1
ATOM 9296 N N . MET B 2 247 ? 199.96400 151.57400 121.47800 1.000 105.12597 247 MET B N 1
ATOM 9297 C CA . MET B 2 247 ? 200.32300 151.46500 122.88600 1.000 105.66794 247 MET B CA 1
ATOM 9298 C C . MET B 2 247 ? 199.89700 152.69300 123.68400 1.000 108.38368 247 MET B C 1
ATOM 9299 O O . MET B 2 247 ? 199.91200 152.65300 124.91900 1.000 106.63861 247 MET B O 1
ATOM 9304 N N . ASN B 2 248 ? 199.48000 153.76700 123.01200 1.000 96.82329 248 ASN B N 1
ATOM 9305 C CA . ASN B 2 248 ? 198.97200 154.96500 123.68000 1.000 97.55037 248 ASN B CA 1
ATOM 9306 C C . ASN B 2 248 ? 197.49500 154.75500 123.99800 1.000 92.54489 248 ASN B C 1
ATOM 9307 O O . ASN B 2 248 ? 196.59700 155.22700 123.29600 1.000 87.62181 248 ASN B O 1
ATOM 9312 N N . MET B 2 249 ? 197.24300 154.02200 125.08100 1.000 80.20251 249 MET B N 1
ATOM 9313 C CA . MET B 2 249 ? 195.87800 153.74700 125.51100 1.000 75.80564 249 MET B CA 1
ATOM 9314 C C . MET B 2 249 ? 195.90300 153.20200 126.93200 1.000 78.45294 249 MET B C 1
ATOM 9315 O O . MET B 2 249 ? 196.93100 152.71700 127.41100 1.000 88.36206 249 MET B O 1
ATOM 9320 N N . VAL B 2 250 ? 194.75300 153.28500 127.59400 1.000 64.28214 250 VAL B N 1
ATOM 9321 C CA . VAL B 2 250 ? 194.58800 152.78900 128.95700 1.000 57.32370 250 VAL B CA 1
ATOM 9322 C C . VAL B 2 250 ? 194.19400 151.32100 128.89300 1.000 64.16022 250 VAL B C 1
ATOM 9323 O O . VAL B 2 250 ? 193.29200 150.94400 128.13700 1.000 68.68187 250 VAL B O 1
ATOM 9327 N N . TRP B 2 251 ? 194.86900 150.49100 129.68200 1.000 71.10987 251 TRP B N 1
ATOM 9328 C CA . TRP B 2 251 ? 194.76200 149.04200 129.57900 1.000 69.92841 251 TRP B CA 1
ATOM 9329 C C . TRP B 2 251 ? 193.82500 148.48300 130.64000 1.000 74.96288 251 TRP B C 1
ATOM 9330 O O . TRP B 2 251 ? 193.97500 148.77800 131.83000 1.000 85.31411 251 TRP B O 1
ATOM 9341 N N . LEU B 2 252 ? 192.87300 147.66800 130.20400 1.000 45.76372 252 LEU B N 1
ATOM 9342 C CA . LEU B 2 252 ? 191.93000 146.99500 131.08100 1.000 42.91119 252 LEU B CA 1
ATOM 9343 C C . LEU B 2 252 ? 192.36400 145.55200 131.30400 1.000 57.42383 252 LEU B C 1
ATOM 9344 O O . LEU B 2 252 ? 193.06600 144.96200 130.47900 1.000 78.81526 252 LEU B O 1
ATOM 9349 N N . SER B 2 253 ? 191.93800 144.98400 132.42900 1.000 58.62243 253 SER B N 1
ATOM 9350 C CA . SER B 2 253 ? 192.25100 143.59100 132.74000 1.000 56.23097 253 SER B CA 1
ATOM 9351 C C . SER B 2 253 ? 191.23500 143.07900 133.74500 1.000 64.08047 253 SER B C 1
ATOM 9352 O O . SER B 2 253 ? 191.16300 143.59400 134.86400 1.000 74.34661 253 SER B O 1
ATOM 9355 N N . CYS B 2 254 ? 190.46200 142.06900 133.35600 1.000 69.72350 254 CYS B N 1
ATOM 9356 C CA . CYS B 2 254 ? 189.45500 141.47000 134.22100 1.000 68.83462 254 CYS B CA 1
ATOM 9357 C C . CYS B 2 254 ? 189.96000 140.13600 134.75000 1.000 72.42895 254 CYS B C 1
ATOM 9358 O O . CYS B 2 254 ? 190.51400 139.33100 133.99500 1.000 79.17695 254 CYS B O 1
ATOM 9361 N N . GLU B 2 255 ? 189.76400 139.90800 136.04500 1.000 79.61756 255 GLU B N 1
ATOM 9362 C CA . GLU B 2 255 ? 190.17800 138.66700 136.67700 1.000 82.86238 255 GLU B CA 1
ATOM 9363 C C . GLU B 2 255 ? 189.25400 138.39300 137.85100 1.000 85.32957 255 GLU B C 1
ATOM 9364 O O . GLU B 2 255 ? 188.61900 139.30200 138.38900 1.000 92.55298 255 GLU B O 1
ATOM 9370 N N . GLY B 2 256 ? 189.17800 137.12400 138.24100 1.000 86.46297 256 GLY B N 1
ATOM 9371 C CA . GLY B 2 256 ? 188.38500 136.76500 139.39800 1.000 86.27713 256 GLY B CA 1
ATOM 9372 C C . GLY B 2 256 ? 188.95500 137.35600 140.67300 1.000 94.01283 256 GLY B C 1
ATOM 9373 O O . GLY B 2 256 ? 190.16200 137.54600 140.81600 1.000 99.68189 256 GLY B O 1
ATOM 9374 N N . GLU B 2 257 ? 188.06400 137.66100 141.61700 1.000 101.85052 257 GLU B N 1
ATOM 9375 C CA . GLU B 2 257 ? 188.50800 138.22800 142.88600 1.000 102.58295 257 GLU B CA 1
ATOM 9376 C C . GLU B 2 257 ? 189.00500 137.14100 143.83000 1.000 105.75508 257 GLU B C 1
ATOM 9377 O O . GLU B 2 257 ? 190.17900 137.12500 144.21600 1.000 107.75557 257 GLU B O 1
ATOM 9383 N N . THR B 2 258 ? 188.12300 136.22300 144.20600 1.000 121.57098 258 THR B N 1
ATOM 9384 C CA . THR B 2 258 ? 188.49000 135.13200 145.09300 1.000 123.14950 258 THR B CA 1
ATOM 9385 C C . THR B 2 258 ? 189.39300 134.14900 144.35300 1.000 122.68170 258 THR B C 1
ATOM 9386 O O . THR B 2 258 ? 189.28400 133.97400 143.13600 1.000 122.12613 258 THR B O 1
ATOM 9390 N N . ALA B 2 259 ? 190.30800 133.52300 145.10200 1.000 124.42884 259 ALA B N 1
ATOM 9391 C CA . ALA B 2 259 ? 191.29200 132.62700 144.50000 1.000 123.80684 259 ALA B CA 1
ATOM 9392 C C . ALA B 2 259 ? 190.63600 131.54700 143.64800 1.000 124.90736 259 ALA B C 1
ATOM 9393 O O . ALA B 2 259 ? 191.18800 131.14000 142.61900 1.000 124.46739 259 ALA B O 1
ATOM 9395 N N . ASN B 2 260 ? 189.46100 131.06500 144.05900 1.000 125.80702 260 ASN B N 1
ATOM 9396 C CA . ASN B 2 260 ? 188.76600 130.07300 143.24400 1.000 126.80516 260 ASN B CA 1
ATOM 9397 C C . ASN B 2 260 ? 188.09600 130.71700 142.03300 1.000 126.66421 260 ASN B C 1
ATOM 9398 O O . ASN B 2 260 ? 188.02700 130.10600 140.95800 1.000 125.97287 260 ASN B O 1
ATOM 9403 N N . ASP B 2 261 ? 187.62100 131.95800 142.17500 1.000 117.54619 261 ASP B N 1
ATOM 9404 C CA . ASP B 2 261 ? 187.05200 132.66900 141.03500 1.000 115.12865 261 ASP B CA 1
ATOM 9405 C C . ASP B 2 261 ? 188.06200 132.85600 139.91200 1.000 117.12106 261 ASP B C 1
ATOM 9406 O O . ASP B 2 261 ? 187.66200 133.11100 138.77200 1.000 118.51537 261 ASP B O 1
ATOM 9411 N N . LYS B 2 262 ? 189.35900 132.74600 140.21000 1.000 120.91409 262 LYS B N 1
ATOM 9412 C CA . LYS B 2 262 ? 190.36400 132.79500 139.15400 1.000 117.47140 262 LYS B CA 1
ATOM 9413 C C . LYS B 2 262 ? 190.17500 131.65300 138.16400 1.000 118.29953 262 LYS B C 1
ATOM 9414 O O . LYS B 2 262 ? 190.28900 131.85000 136.94900 1.000 118.67469 262 LYS B O 1
ATOM 9420 N N . GLU B 2 263 ? 189.88100 130.45000 138.66300 1.000 129.73142 263 GLU B N 1
ATOM 9421 C CA . GLU B 2 263 ? 189.72700 129.28300 137.80900 1.000 130.69248 263 GLU B CA 1
ATOM 9422 C C . GLU B 2 263 ? 188.27900 128.92000 137.51500 1.000 130.30318 263 GLU B C 1
ATOM 9423 O O . GLU B 2 263 ? 188.04100 128.04300 136.67800 1.000 131.18274 263 GLU B O 1
ATOM 9429 N N . LYS B 2 264 ? 187.31000 129.55500 138.16900 1.000 112.11373 264 LYS B N 1
ATOM 9430 C CA . LYS B 2 264 ? 185.91000 129.30100 137.85300 1.000 110.11111 264 LYS B CA 1
ATOM 9431 C C . LYS B 2 264 ? 185.32500 130.30200 136.86400 1.000 109.56063 264 LYS B C 1
ATOM 9432 O O . LYS B 2 264 ? 184.12800 130.22600 136.57100 1.000 107.97687 264 LYS B O 1
ATOM 9438 N N . ILE B 2 265 ? 186.13000 131.22100 136.33300 1.000 101.94001 265 ILE B N 1
ATOM 9439 C CA . ILE B 2 265 ? 185.61600 132.26800 135.45600 1.000 99.31459 265 ILE B CA 1
ATOM 9440 C C . ILE B 2 265 ? 185.85200 131.90500 133.99500 1.000 103.61674 265 ILE B C 1
ATOM 9441 O O . ILE B 2 265 ? 185.08800 132.31400 133.11300 1.000 105.14390 265 ILE B O 1
ATOM 9446 N N . GLY B 2 266 ? 186.90000 131.13500 133.72400 1.000 108.39334 266 GLY B N 1
ATOM 9447 C CA . GLY B 2 266 ? 187.21100 130.79100 132.35400 1.000 110.12300 266 GLY B CA 1
ATOM 9448 C C . GLY B 2 266 ? 187.85200 131.94700 131.60000 1.000 108.52380 266 GLY B C 1
ATOM 9449 O O . GLY B 2 266 ? 188.17300 132.99900 132.15300 1.000 107.46847 266 GLY B O 1
ATOM 9450 N N . THR B 2 267 ? 188.03000 131.72600 130.30100 1.000 104.34825 267 THR B N 1
ATOM 9451 C CA . THR B 2 267 ? 188.67400 132.71900 129.45300 1.000 102.69692 267 THR B CA 1
ATOM 9452 C C . THR B 2 267 ? 187.76700 133.92500 129.24100 1.000 99.42655 267 THR B C 1
ATOM 9453 O O . THR B 2 267 ? 186.54000 133.83400 129.32900 1.000 95.82587 267 THR B O 1
ATOM 9457 N N . ILE B 2 268 ? 188.38800 135.06400 128.94800 1.000 84.10311 268 ILE B N 1
ATOM 9458 C CA . ILE B 2 268 ? 187.68800 136.32000 128.71900 1.000 80.87406 268 ILE B CA 1
ATOM 9459 C C . ILE B 2 268 ? 188.11900 136.85900 127.36300 1.000 84.54839 268 ILE B C 1
ATOM 9460 O O . ILE B 2 268 ? 189.31500 136.88000 127.05200 1.000 92.45608 268 ILE B O 1
ATOM 9465 N N . THR B 2 269 ? 187.15100 137.29200 126.56100 1.000 71.81579 269 THR B N 1
ATOM 9466 C CA . THR B 2 269 ? 187.40600 137.80500 125.21800 1.000 71.46219 269 THR B CA 1
ATOM 9467 C C . THR B 2 269 ? 187.06100 139.28900 125.18900 1.000 70.73378 269 THR B C 1
ATOM 9468 O O . THR B 2 269 ? 185.89700 139.66100 125.01900 1.000 74.07865 269 THR B O 1
ATOM 9472 N N . TYR B 2 270 ? 188.07400 140.13500 125.35900 1.000 67.70530 270 TYR B N 1
ATOM 9473 C CA . TYR B 2 270 ? 187.88900 141.56600 125.17300 1.000 67.50161 270 TYR B CA 1
ATOM 9474 C C . TYR B 2 270 ? 187.74200 141.84400 123.68500 1.000 71.44122 270 TYR B C 1
ATOM 9475 O O . TYR B 2 270 ? 188.74200 141.97900 122.97400 1.000 78.40730 270 TYR B O 1
ATOM 9484 N N . THR B 2 271 ? 186.50200 141.91000 123.20500 1.000 81.02655 271 THR B N 1
ATOM 9485 C CA . THR B 2 271 ? 186.27600 141.99100 121.76400 1.000 89.14244 271 THR B CA 1
ATOM 9486 C C . THR B 2 271 ? 186.84000 143.26900 121.15400 1.000 81.35197 271 THR B C 1
ATOM 9487 O O . THR B 2 271 ? 187.54800 143.17700 120.13600 1.000 81.06531 271 THR B O 1
ATOM 9491 N N . PRO B 2 272 ? 186.59700 144.47000 121.70000 1.000 62.13730 272 PRO B N 1
ATOM 9492 C CA . PRO B 2 272 ? 187.33800 145.64100 121.21700 1.000 72.48694 272 PRO B CA 1
ATOM 9493 C C . PRO B 2 272 ? 188.76400 145.63000 121.73900 1.000 87.18934 272 PRO B C 1
ATOM 9494 O O . PRO B 2 272 ? 189.20800 144.61700 122.28800 1.000 91.06947 272 PRO B O 1
ATOM 9498 N N . PHE B 2 273 ? 189.49800 146.72300 121.54100 1.000 73.08963 273 PHE B N 1
ATOM 9499 C CA . PHE B 2 273 ? 190.85700 146.82100 122.05500 1.000 65.25317 273 PHE B CA 1
ATOM 9500 C C . PHE B 2 273 ? 190.90500 146.42800 123.52600 1.000 78.95066 273 PHE B C 1
ATOM 9501 O O . PHE B 2 273 ? 189.98500 146.72100 124.29300 1.000 83.30781 273 PHE B O 1
ATOM 9509 N N . ARG B 2 274 ? 191.98900 145.76500 123.92000 1.000 87.66595 274 ARG B N 1
ATOM 9510 C CA . ARG B 2 274 ? 192.11700 145.28300 125.28900 1.000 87.24983 274 ARG B CA 1
ATOM 9511 C C . ARG B 2 274 ? 192.38000 146.45600 126.22300 1.000 85.67583 274 ARG B C 1
ATOM 9512 O O . ARG B 2 274 ? 193.46200 146.57100 126.80600 1.000 86.71802 274 ARG B O 1
ATOM 9520 N N . GLY B 2 275 ? 191.39200 147.33000 126.36600 1.000 64.49535 275 GLY B N 1
ATOM 9521 C CA . GLY B 2 275 ? 191.53700 148.55400 127.13200 1.000 63.48013 275 GLY B CA 1
ATOM 9522 C C . GLY B 2 275 ? 191.04600 149.72300 126.30300 1.000 62.01520 275 GLY B C 1
ATOM 9523 O O . GLY B 2 275 ? 191.01700 149.67500 125.07100 1.000 67.27282 275 GLY B O 1
ATOM 9524 N N . PHE B 2 276 ? 190.64800 150.78900 126.98800 1.000 54.68610 276 PHE B N 1
ATOM 9525 C CA . PHE B 2 276 ? 190.14500 151.96100 126.29500 1.000 53.94341 276 PHE B CA 1
ATOM 9526 C C . PHE B 2 276 ? 191.28000 152.68300 125.57400 1.000 64.61922 276 PHE B C 1
ATOM 9527 O O . PHE B 2 276 ? 192.43700 152.60900 125.99000 1.000 74.40886 276 PHE B O 1
ATOM 9535 N N . PRO B 2 277 ? 190.97300 153.39100 124.49300 1.000 59.52964 277 PRO B N 1
ATOM 9536 C CA . PRO B 2 277 ? 191.98700 154.22200 123.84100 1.000 58.83430 277 PRO B CA 1
ATOM 9537 C C . PRO B 2 277 ? 192.27100 155.47100 124.66100 1.000 64.93720 277 PRO B C 1
ATOM 9538 O O . PRO B 2 277 ? 191.67200 155.71800 125.70700 1.000 59.43268 277 PRO B O 1
ATOM 9542 N N . ALA B 2 278 ? 193.21600 156.26800 124.16900 1.000 78.40600 278 ALA B N 1
ATOM 9543 C CA . ALA B 2 278 ? 193.65900 157.46300 124.87100 1.000 73.12063 278 ALA B CA 1
ATOM 9544 C C . ALA B 2 278 ? 193.31800 158.75000 124.13700 1.000 73.42811 278 ALA B C 1
ATOM 9545 O O . ALA B 2 278 ? 193.85000 159.80700 124.48900 1.000 74.38173 278 ALA B O 1
ATOM 9547 N N . TYR B 2 279 ? 192.45600 158.69600 123.12700 1.000 80.31673 279 TYR B N 1
ATOM 9548 C CA . TYR B 2 279 ? 192.05900 159.88500 122.38400 1.000 81.10266 279 TYR B CA 1
ATOM 9549 C C . TYR B 2 279 ? 190.57400 160.19400 122.55300 1.000 88.75022 279 TYR B C 1
ATOM 9550 O O . TYR B 2 279 ? 189.91000 160.65000 121.62400 1.000 96.77848 279 TYR B O 1
ATOM 9559 N N . TYR B 2 280 ? 190.03700 159.95100 123.74800 1.000 79.38417 280 TYR B N 1
ATOM 9560 C CA . TYR B 2 280 ? 188.69200 160.39800 124.09400 1.000 77.55414 280 TYR B CA 1
ATOM 9561 C C . TYR B 2 280 ? 188.74800 161.20500 125.38100 1.000 79.93639 280 TYR B C 1
ATOM 9562 O O . TYR B 2 280 ? 187.82400 161.95500 125.70600 1.000 89.08862 280 TYR B O 1
ATOM 9571 N N . TYR B 2 281 ? 189.85700 161.05700 126.10000 1.000 77.28318 281 TYR B N 1
ATOM 9572 C CA . TYR B 2 281 ? 189.82600 161.20200 127.54900 1.000 83.70671 281 TYR B CA 1
ATOM 9573 C C . TYR B 2 281 ? 189.82100 162.64200 128.06200 1.000 84.24335 281 TYR B C 1
ATOM 9574 O O . TYR B 2 281 ? 189.23000 162.86800 129.13300 1.000 85.56870 281 TYR B O 1
ATOM 9583 N N . PRO B 2 282 ? 190.44000 163.63300 127.40500 1.000 70.94572 282 PRO B N 1
ATOM 9584 C CA . PRO B 2 282 ? 190.27300 165.01400 127.88200 1.000 70.30884 282 PRO B CA 1
ATOM 9585 C C . PRO B 2 282 ? 188.82600 165.45500 127.74400 1.000 75.60453 282 PRO B C 1
ATOM 9586 O O . PRO B 2 282 ? 188.46200 166.19100 126.82300 1.000 85.66278 282 PRO B O 1
ATOM 9590 N N . TYR B 2 283 ? 188.00200 164.98200 128.68100 1.000 69.77089 283 TYR B N 1
ATOM 9591 C CA . TYR B 2 283 ? 186.54700 164.96800 128.58400 1.000 73.79675 283 TYR B CA 1
ATOM 9592 C C . TYR B 2 283 ? 185.95700 166.32900 128.23000 1.000 80.84415 283 TYR B C 1
ATOM 9593 O O . TYR B 2 283 ? 185.33500 166.47800 127.17400 1.000 89.55885 283 TYR B O 1
ATOM 9602 N N . LEU B 2 284 ? 186.14100 167.32200 129.09600 1.000 76.01292 284 LEU B N 1
ATOM 9603 C CA . LEU B 2 284 ? 185.70000 168.70100 128.89000 1.000 74.49221 284 LEU B CA 1
ATOM 9604 C C . LEU B 2 284 ? 184.20700 168.82900 128.59200 1.000 73.49973 284 LEU B C 1
ATOM 9605 O O . LEU B 2 284 ? 183.75400 169.91000 128.19600 1.000 79.63735 284 LEU B O 1
ATOM 9610 N N . ASN B 2 285 ? 183.43200 167.76200 128.78000 1.000 62.97682 285 ASN B N 1
ATOM 9611 C CA . ASN B 2 285 ? 181.97800 167.77400 128.61800 1.000 67.01424 285 ASN B CA 1
ATOM 9612 C C . ASN B 2 285 ? 181.56700 168.32600 127.25300 1.000 69.52910 285 ASN B C 1
ATOM 9613 O O . ASN B 2 285 ? 180.87200 169.33600 127.13700 1.000 71.34943 285 ASN B O 1
ATOM 9618 N N . VAL B 2 286 ? 182.02100 167.64600 126.21100 1.000 95.38150 286 VAL B N 1
ATOM 9619 C CA . VAL B 2 286 ? 181.54900 167.96100 124.85800 1.000 97.20088 286 VAL B CA 1
ATOM 9620 C C . VAL B 2 286 ? 180.12300 167.44600 124.70100 1.000 96.78690 286 VAL B C 1
ATOM 9621 O O . VAL B 2 286 ? 179.84600 166.29000 125.06700 1.000 100.99223 286 VAL B O 1
ATOM 9625 N N . PRO B 2 287 ? 179.18900 168.25100 124.19500 1.000 100.23649 287 PRO B N 1
ATOM 9626 C CA . PRO B 2 287 ? 177.81700 167.76100 124.01800 1.000 98.31788 287 PRO B CA 1
ATOM 9627 C C . PRO B 2 287 ? 177.77800 166.54300 123.10700 1.000 100.28412 287 PRO B C 1
ATOM 9628 O O . PRO B 2 287 ? 178.47000 166.48100 122.08900 1.000 103.34513 287 PRO B O 1
ATOM 9632 N N . GLY B 2 288 ? 176.95200 165.57300 123.48400 1.000 92.20529 288 GLY B N 1
ATOM 9633 C CA . GLY B 2 288 ? 176.91200 164.30700 122.77500 1.000 94.20035 288 GLY B CA 1
ATOM 9634 C C . GLY B 2 288 ? 178.18300 163.49600 122.90100 1.000 92.25291 288 GLY B C 1
ATOM 9635 O O . GLY B 2 288 ? 178.64700 162.92000 121.90900 1.000 92.21708 288 GLY B O 1
ATOM 9636 N N . TYR B 2 289 ? 178.76200 163.43900 124.09700 1.000 79.80694 289 TYR B N 1
ATOM 9637 C CA . TYR B 2 289 ? 179.96800 162.65700 124.32800 1.000 76.39013 289 TYR B CA 1
ATOM 9638 C C . TYR B 2 289 ? 179.62400 161.17700 124.41700 1.000 77.28313 289 TYR B C 1
ATOM 9639 O O . TYR B 2 289 ? 178.64100 160.79600 125.06000 1.000 83.74620 289 TYR B O 1
ATOM 9648 N N . LEU B 2 290 ? 180.43400 160.34400 123.76900 1.000 74.47338 290 LEU B N 1
ATOM 9649 C CA . LEU B 2 290 ? 180.27700 158.89400 123.80200 1.000 79.00941 290 LEU B CA 1
ATOM 9650 C C . LEU B 2 290 ? 181.50100 158.29300 124.48100 1.000 80.13524 290 LEU B C 1
ATOM 9651 O O . LEU B 2 290 ? 182.60900 158.34500 123.93700 1.000 73.07264 290 LEU B O 1
ATOM 9656 N N . THR B 2 291 ? 181.29600 157.73000 125.66200 1.000 71.55207 291 THR B N 1
ATOM 9657 C CA . THR B 2 291 ? 182.39700 157.14100 126.41100 1.000 66.35552 291 THR B CA 1
ATOM 9658 C C . THR B 2 291 ? 182.85300 155.85300 125.73700 1.000 55.97625 291 THR B C 1
ATOM 9659 O O . THR B 2 291 ? 182.01400 155.03400 125.34900 1.000 58.64784 291 THR B O 1
ATOM 9663 N N . PRO B 2 292 ? 184.15700 155.64000 125.56900 1.000 63.06905 292 PRO B N 1
ATOM 9664 C CA . PRO B 2 292 ? 184.62300 154.35200 125.05000 1.000 59.53651 292 PRO B CA 1
ATOM 9665 C C . PRO B 2 292 ? 184.27800 153.23100 126.01400 1.000 61.33013 292 PRO B C 1
ATOM 9666 O O . PRO B 2 292 ? 184.27000 153.41400 127.23200 1.000 59.63076 292 PRO B O 1
ATOM 9670 N N . VAL B 2 293 ? 183.98600 152.06100 125.45700 1.000 61.55107 293 VAL B N 1
ATOM 9671 C CA . VAL B 2 293 ? 183.61800 150.89200 126.24000 1.000 48.80522 293 VAL B CA 1
ATOM 9672 C C . VAL B 2 293 ? 184.42000 149.70000 125.74600 1.000 43.75109 293 VAL B C 1
ATOM 9673 O O . VAL B 2 293 ? 184.69500 149.57600 124.54800 1.000 53.21282 293 VAL B O 1
ATOM 9677 N N . VAL B 2 294 ? 184.81000 148.83300 126.67400 1.000 37.18905 294 VAL B N 1
ATOM 9678 C CA . VAL B 2 294 ? 185.46800 147.57400 126.35500 1.000 40.63616 294 VAL B CA 1
ATOM 9679 C C . VAL B 2 294 ? 184.47800 146.46400 126.66100 1.000 44.44356 294 VAL B C 1
ATOM 9680 O O . VAL B 2 294 ? 183.98300 146.35700 127.79000 1.000 64.57689 294 VAL B O 1
ATOM 9684 N N . ALA B 2 295 ? 184.17500 145.65100 125.65800 1.000 42.33793 295 ALA B N 1
ATOM 9685 C CA . ALA B 2 295 ? 183.15400 144.61900 125.77800 1.000 46.03617 295 ALA B CA 1
ATOM 9686 C C . ALA B 2 295 ? 183.82400 143.29700 126.12600 1.000 48.31143 295 ALA B C 1
ATOM 9687 O O . ALA B 2 295 ? 184.53600 142.71800 125.30000 1.000 54.38115 295 ALA B O 1
ATOM 9689 N N . LEU B 2 296 ? 183.59600 142.82100 127.34600 1.000 38.36512 296 LEU B N 1
ATOM 9690 C CA . LEU B 2 296 ? 184.05300 141.49400 127.71400 1.000 49.54548 296 LEU B CA 1
ATOM 9691 C C . LEU B 2 296 ? 183.23700 140.44700 126.96500 1.000 59.63830 296 LEU B C 1
ATOM 9692 O O . LEU B 2 296 ? 182.24600 140.75200 126.30100 1.000 67.93608 296 LEU B O 1
ATOM 9697 N N . GLN B 2 297 ? 183.67100 139.19200 127.06500 1.000 81.82016 297 GLN B N 1
ATOM 9698 C CA . GLN B 2 297 ? 182.91300 138.09100 126.47600 1.000 80.23694 297 GLN B CA 1
ATOM 9699 C C . GLN B 2 297 ? 183.28700 136.82700 127.24800 1.000 86.52910 297 GLN B C 1
ATOM 9700 O O . GLN B 2 297 ? 184.35000 136.24800 127.01000 1.000 91.52185 297 GLN B O 1
ATOM 9706 N N . PHE B 2 298 ? 182.41300 136.41600 128.16100 1.000 72.85066 298 PHE B N 1
ATOM 9707 C CA . PHE B 2 298 ? 182.67600 135.26400 129.02100 1.000 79.24485 298 PHE B CA 1
ATOM 9708 C C . PHE B 2 298 ? 182.38900 134.00100 128.22100 1.000 80.94267 298 PHE B C 1
ATOM 9709 O O . PHE B 2 298 ? 181.27300 133.48200 128.21000 1.000 83.23508 298 PHE B O 1
ATOM 9717 N N . GLY B 2 299 ? 183.42300 133.49900 127.54300 1.000 89.38576 299 GLY B N 1
ATOM 9718 C CA . GLY B 2 299 ? 183.23300 132.36100 126.65900 1.000 91.86483 299 GLY B CA 1
ATOM 9719 C C . GLY B 2 299 ? 182.86000 131.08600 127.39100 1.000 93.83887 299 GLY B C 1
ATOM 9720 O O . GLY B 2 299 ? 181.97500 130.34700 126.95400 1.000 94.22209 299 GLY B O 1
ATOM 9721 N N . SER B 2 300 ? 183.52200 130.81100 128.51200 1.000 100.60026 300 SER B N 1
ATOM 9722 C CA . SER B 2 300 ? 183.31800 129.57600 129.26300 1.000 103.06867 300 SER B CA 1
ATOM 9723 C C . SER B 2 300 ? 182.91500 129.92800 130.68800 1.000 101.39249 300 SER B C 1
ATOM 9724 O O . SER B 2 300 ? 183.74300 130.40300 131.47300 1.000 101.31010 300 SER B O 1
ATOM 9727 N N . LEU B 2 301 ? 181.64900 129.68900 131.02100 1.000 108.60866 301 LEU B N 1
ATOM 9728 C CA . LEU B 2 301 ? 181.12700 129.94500 132.35900 1.000 110.80236 301 LEU B CA 1
ATOM 9729 C C . LEU B 2 301 ? 180.30500 128.74000 132.78700 1.000 115.32459 301 LEU B C 1
ATOM 9730 O O . LEU B 2 301 ? 179.34900 128.36700 132.10100 1.000 115.85895 301 LEU B O 1
ATOM 9735 N N . GLN B 2 302 ? 180.67900 128.13400 133.91000 1.000 131.20365 302 GLN B N 1
ATOM 9736 C CA . GLN B 2 302 ? 179.97300 126.95600 134.39400 1.000 127.88603 302 GLN B CA 1
ATOM 9737 C C . GLN B 2 302 ? 178.56100 127.32000 134.83800 1.000 125.81239 302 GLN B C 1
ATOM 9738 O O . GLN B 2 302 ? 178.33600 128.35800 135.46600 1.000 124.68681 302 GLN B O 1
ATOM 9744 N N . ASN B 2 303 ? 177.60800 126.45600 134.50200 1.000 132.39834 303 ASN B N 1
ATOM 9745 C CA . ASN B 2 303 ? 176.21800 126.68900 134.86800 1.000 135.76855 303 ASN B CA 1
ATOM 9746 C C . ASN B 2 303 ? 176.02300 126.53900 136.37200 1.000 138.41255 303 ASN B C 1
ATOM 9747 O O . ASN B 2 303 ? 176.60500 125.65400 137.00500 1.000 137.94921 303 ASN B O 1
ATOM 9752 N N . GLY B 2 304 ? 175.19300 127.41100 136.94000 1.000 138.79703 304 GLY B N 1
ATOM 9753 C CA . GLY B 2 304 ? 174.85700 127.34400 138.35000 1.000 136.89876 304 GLY B CA 1
ATOM 9754 C C . GLY B 2 304 ? 176.04200 127.51800 139.27600 1.000 138.55001 304 GLY B C 1
ATOM 9755 O O . GLY B 2 304 ? 176.18600 126.77700 140.25300 1.000 137.81628 304 GLY B O 1
ATOM 9756 N N . GLN B 2 305 ? 176.89900 128.49200 138.98200 1.000 132.56393 305 GLN B N 1
ATOM 9757 C CA . GLN B 2 305 ? 178.10700 128.70200 139.77500 1.000 131.05929 305 GLN B CA 1
ATOM 9758 C C . GLN B 2 305 ? 178.48000 130.17300 139.70400 1.000 131.86495 305 GLN B C 1
ATOM 9759 O O . GLN B 2 305 ? 178.70100 130.70200 138.61000 1.000 131.57344 305 GLN B O 1
ATOM 9765 N N . ALA B 2 306 ? 178.55400 130.82900 140.86000 1.000 110.30131 306 ALA B N 1
ATOM 9766 C CA . ALA B 2 306 ? 178.75100 132.27000 140.90900 1.000 105.26198 306 ALA B CA 1
ATOM 9767 C C . ALA B 2 306 ? 180.21600 132.63600 140.71300 1.000 102.83303 306 ALA B C 1
ATOM 9768 O O . ALA B 2 306 ? 181.12400 131.94200 141.17700 1.000 103.79797 306 ALA B O 1
ATOM 9770 N N . VAL B 2 307 ? 180.43500 133.74700 140.01600 1.000 88.63032 307 VAL B N 1
ATOM 9771 C CA . VAL B 2 307 ? 181.77200 134.23900 139.71300 1.000 88.30207 307 VAL B CA 1
ATOM 9772 C C . VAL B 2 307 ? 181.82100 135.72800 140.02200 1.000 90.16377 307 VAL B C 1
ATOM 9773 O O . VAL B 2 307 ? 180.99700 136.49800 139.51800 1.000 95.95998 307 VAL B O 1
ATOM 9777 N N . ASN B 2 308 ? 182.78000 136.13200 140.84900 1.000 90.53782 308 ASN B N 1
ATOM 9778 C CA . ASN B 2 308 ? 183.00500 137.53300 141.17700 1.000 88.85387 308 ASN B CA 1
ATOM 9779 C C . ASN B 2 308 ? 184.22300 138.03100 140.41300 1.000 91.44453 308 ASN B C 1
ATOM 9780 O O . ASN B 2 308 ? 185.30300 137.43800 140.50500 1.000 98.71718 308 ASN B O 1
ATOM 9785 N N . VAL B 2 309 ? 184.05000 139.11800 139.67000 1.000 69.17690 309 VAL B N 1
ATOM 9786 C CA . VAL B 2 309 ? 185.08700 139.63000 138.78700 1.000 66.63449 309 VAL B CA 1
ATOM 9787 C C . VAL B 2 309 ? 185.49300 141.01900 139.25700 1.000 74.34420 309 VAL B C 1
ATOM 9788 O O . VAL B 2 309 ? 184.68800 141.76700 139.81900 1.000 81.38376 309 VAL B O 1
ATOM 9792 N N . GLU B 2 310 ? 186.75900 141.36000 139.02300 1.000 75.73280 310 GLU B N 1
ATOM 9793 C CA . GLU B 2 310 ? 187.28100 142.68600 139.33100 1.000 67.97939 310 GLU B CA 1
ATOM 9794 C C . GLU B 2 310 ? 188.18100 143.12200 138.18800 1.000 76.17653 310 GLU B C 1
ATOM 9795 O O . GLU B 2 310 ? 189.18700 142.46600 137.90700 1.000 86.50500 310 GLU B O 1
ATOM 9801 N N . CYS B 2 311 ? 187.82400 144.22500 137.53700 1.000 70.91453 311 CYS B N 1
ATOM 9802 C CA . CYS B 2 311 ? 188.55900 144.74300 136.39100 1.000 67.91249 311 CYS B CA 1
ATOM 9803 C C . CYS B 2 311 ? 189.19700 146.07600 136.75200 1.000 71.46483 311 CYS B C 1
ATOM 9804 O O . CYS B 2 311 ? 188.51000 146.98700 137.22300 1.000 78.80223 311 CYS B O 1
ATOM 9807 N N . LYS B 2 312 ? 190.50100 146.19200 136.52000 1.000 57.48349 312 LYS B N 1
ATOM 9808 C CA . LYS B 2 312 ? 191.26500 147.36800 136.90600 1.000 61.12385 312 LYS B CA 1
ATOM 9809 C C . LYS B 2 312 ? 191.92200 147.99700 135.68800 1.000 64.74005 312 LYS B C 1
ATOM 9810 O O . LYS B 2 312 ? 192.48400 147.29500 134.84200 1.000 73.25472 312 LYS B O 1
ATOM 9816 N N . ALA B 2 313 ? 191.85800 149.32200 135.60700 1.000 56.11076 313 ALA B N 1
ATOM 9817 C CA . ALA B 2 313 ? 192.61000 150.03600 134.59100 1.000 54.90104 313 ALA B CA 1
ATOM 9818 C C . ALA B 2 313 ? 194.09800 149.99700 134.92000 1.000 68.07470 313 ALA B C 1
ATOM 9819 O O . ALA B 2 313 ? 194.50300 149.75200 136.05900 1.000 78.86875 313 ALA B O 1
ATOM 9821 N N . TRP B 2 314 ? 194.92100 150.25000 133.90300 1.000 79.94626 314 TRP B N 1
ATOM 9822 C CA . TRP B 2 314 ? 196.37800 150.22200 134.06300 1.000 73.12713 314 TRP B CA 1
ATOM 9823 C C . TRP B 2 314 ? 196.97500 151.43000 133.34400 1.000 78.36529 314 TRP B C 1
ATOM 9824 O O . TRP B 2 314 ? 197.31100 151.36400 132.15900 1.000 79.19065 314 TRP B O 1
ATOM 9835 N N . ALA B 2 315 ? 197.11000 152.53000 134.07900 1.000 68.38204 315 ALA B N 1
ATOM 9836 C CA . ALA B 2 315 ? 197.80300 153.71800 133.61100 1.000 61.54754 315 ALA B CA 1
ATOM 9837 C C . ALA B 2 315 ? 198.68000 154.22500 134.74400 1.000 69.82358 315 ALA B C 1
ATOM 9838 O O . ALA B 2 315 ? 198.47100 153.88700 135.91100 1.000 75.65436 315 ALA B O 1
ATOM 9840 N N . ASN B 2 316 ? 199.67900 155.03500 134.39000 1.000 79.29487 316 ASN B N 1
ATOM 9841 C CA . ASN B 2 316 ? 200.64400 155.47700 135.39100 1.000 81.12338 316 ASN B CA 1
ATOM 9842 C C . ASN B 2 316 ? 199.98500 156.33500 136.46300 1.000 77.78750 316 ASN B C 1
ATOM 9843 O O . ASN B 2 316 ? 200.25700 156.16300 137.65700 1.000 80.61072 316 ASN B O 1
ATOM 9848 N N . ASN B 2 317 ? 199.11600 157.25900 136.06600 1.000 65.22118 317 ASN B N 1
ATOM 9849 C CA . ASN B 2 317 ? 198.40500 158.08900 137.03700 1.000 68.42122 317 ASN B CA 1
ATOM 9850 C C . ASN B 2 317 ? 197.04700 157.49200 137.39800 1.000 73.38911 317 ASN B C 1
ATOM 9851 O O . ASN B 2 317 ? 196.02000 158.16800 137.40000 1.000 77.89854 317 ASN B O 1
ATOM 9856 N N . ILE B 2 318 ? 197.04500 156.20600 137.73800 1.000 76.66684 318 ILE B N 1
ATOM 9857 C CA . ILE B 2 318 ? 195.84000 155.50300 138.16400 1.000 72.36167 318 ILE B CA 1
ATOM 9858 C C . ILE B 2 318 ? 196.22500 154.53500 139.27200 1.000 70.46069 318 ILE B C 1
ATOM 9859 O O . ILE B 2 318 ? 197.10300 153.68700 139.08400 1.000 74.36798 318 ILE B O 1
ATOM 9864 N N . SER B 2 319 ? 195.58400 154.67000 140.42600 1.000 65.01566 319 SER B N 1
ATOM 9865 C CA . SER B 2 319 ? 195.82400 153.76800 141.54000 1.000 65.68202 319 SER B CA 1
ATOM 9866 C C . SER B 2 319 ? 194.86100 152.58900 141.48400 1.000 73.23797 319 SER B C 1
ATOM 9867 O O . SER B 2 319 ? 193.85500 152.60800 140.77100 1.000 76.93512 319 SER B O 1
ATOM 9870 N N . ARG B 2 320 ? 195.18200 151.55100 142.25200 1.000 76.94343 320 ARG B N 1
ATOM 9871 C CA . ARG B 2 320 ? 194.34600 150.36100 142.33300 1.000 76.04975 320 ARG B CA 1
ATOM 9872 C C . ARG B 2 320 ? 194.31000 149.88000 143.77300 1.000 72.76327 320 ARG B C 1
ATOM 9873 O O . ARG B 2 320 ? 195.35200 149.80300 144.42900 1.000 80.79746 320 ARG B O 1
ATOM 9881 N N . ASP B 2 321 ? 193.11500 149.55600 144.26100 1.000 78.90031 321 ASP B N 1
ATOM 9882 C CA . ASP B 2 321 ? 192.94900 149.10600 145.63400 1.000 84.63061 321 ASP B CA 1
ATOM 9883 C C . ASP B 2 321 ? 191.75600 148.16600 145.71200 1.000 90.49787 321 ASP B C 1
ATOM 9884 O O . ASP B 2 321 ? 190.69200 148.45500 145.15900 1.000 95.07178 321 ASP B O 1
ATOM 9889 N N . ARG B 2 322 ? 191.94200 147.04200 146.40200 1.000 94.29994 322 ARG B N 1
ATOM 9890 C CA . ARG B 2 322 ? 190.89900 146.03200 146.51700 1.000 92.50932 322 ARG B CA 1
ATOM 9891 C C . ARG B 2 322 ? 189.80000 146.41200 147.49900 1.000 89.79716 322 ARG B C 1
ATOM 9892 O O . ARG B 2 322 ? 188.78000 145.71700 147.55500 1.000 92.55919 322 ARG B O 1
ATOM 9900 N N . GLN B 2 323 ? 189.97400 147.48400 148.27000 1.000 81.71960 323 GLN B N 1
ATOM 9901 C CA . GLN B 2 323 ? 189.02900 147.84400 149.31700 1.000 87.51814 323 GLN B CA 1
ATOM 9902 C C . GLN B 2 323 ? 188.22500 149.08700 148.96000 1.000 90.35153 323 GLN B C 1
ATOM 9903 O O . GLN B 2 323 ? 186.99200 149.04500 148.94900 1.000 98.16736 323 GLN B O 1
ATOM 9909 N N . ARG B 2 324 ? 188.89100 150.20000 148.66300 1.000 74.89239 324 ARG B N 1
ATOM 9910 C CA . ARG B 2 324 ? 188.18600 151.39000 148.21100 1.000 75.40340 324 ARG B CA 1
ATOM 9911 C C . ARG B 2 324 ? 187.73300 151.28400 146.76400 1.000 75.96127 324 ARG B C 1
ATOM 9912 O O . ARG B 2 324 ? 186.98000 152.14800 146.30200 1.000 78.73831 324 ARG B O 1
ATOM 9920 N N . ARG B 2 325 ? 188.17300 150.24800 146.04900 1.000 69.06822 325 ARG B N 1
ATOM 9921 C CA . ARG B 2 325 ? 187.83000 150.03900 144.64200 1.000 67.27596 325 ARG B CA 1
ATOM 9922 C C . ARG B 2 325 ? 188.23000 151.24000 143.78800 1.000 65.48642 325 ARG B C 1
ATOM 9923 O O . ARG B 2 325 ? 187.50700 151.64700 142.87700 1.000 67.22238 325 ARG B O 1
ATOM 9931 N N . LEU B 2 326 ? 189.39300 151.81200 144.08900 1.000 66.13282 326 LEU B N 1
ATOM 9932 C CA . LEU B 2 326 ? 189.97000 152.85200 143.24900 1.000 70.72662 326 LEU B CA 1
ATOM 9933 C C . LEU B 2 326 ? 190.56100 152.22600 141.99500 1.000 77.92311 326 LEU B C 1
ATOM 9934 O O . LEU B 2 326 ? 191.24700 151.20200 142.06800 1.000 84.12639 326 LEU B O 1
ATOM 9939 N N . GLY B 2 327 ? 190.29400 152.83800 140.84500 1.000 61.50829 327 GLY B N 1
ATOM 9940 C CA . GLY B 2 327 ? 190.82600 152.32700 139.59800 1.000 57.29490 327 GLY B CA 1
ATOM 9941 C C . GLY B 2 327 ? 190.36300 150.93700 139.23800 1.000 58.52309 327 GLY B C 1
ATOM 9942 O O . GLY B 2 327 ? 191.02200 150.26200 138.44600 1.000 70.89141 327 GLY B O 1
ATOM 9943 N N . SER B 2 328 ? 189.24500 150.48500 139.79700 1.000 45.28209 328 SER B N 1
ATOM 9944 C CA . SER B 2 328 ? 188.76200 149.14100 139.52600 1.000 46.88258 328 SER B CA 1
ATOM 9945 C C . SER B 2 328 ? 187.26600 149.09000 139.78300 1.000 58.57744 328 SER B C 1
ATOM 9946 O O . SER B 2 328 ? 186.70500 149.94800 140.46800 1.000 70.51209 328 SER B O 1
ATOM 9949 N N . VAL B 2 329 ? 186.62600 148.06600 139.21900 1.000 58.34190 329 VAL B N 1
ATOM 9950 C CA . VAL B 2 329 ? 185.20500 147.82000 139.41100 1.000 60.74791 329 VAL B CA 1
ATOM 9951 C C . VAL B 2 329 ? 185.01800 146.35800 139.78600 1.000 66.52380 329 VAL B C 1
ATOM 9952 O O . VAL B 2 329 ? 185.84700 145.50100 139.47500 1.000 72.22970 329 VAL B O 1
ATOM 9956 N N . HIS B 2 330 ? 183.91400 146.08000 140.47400 1.000 75.76389 330 HIS B N 1
ATOM 9957 C CA . HIS B 2 330 ? 183.60800 144.73900 140.95500 1.000 77.32947 330 HIS B CA 1
ATOM 9958 C C . HIS B 2 330 ? 182.16200 144.40900 140.62100 1.000 76.73727 330 HIS B C 1
ATOM 9959 O O . HIS B 2 330 ? 181.24300 145.07400 141.10900 1.000 81.13988 330 HIS B O 1
ATOM 9966 N N . PHE B 2 331 ? 181.96500 143.38700 139.79200 1.000 57.11147 331 PHE B N 1
ATOM 9967 C CA . PHE B 2 331 ? 180.63900 142.88200 139.47600 1.000 54.71322 331 PHE B CA 1
ATOM 9968 C C . PHE B 2 331 ? 180.65800 141.36600 139.57100 1.000 64.88664 331 PHE B C 1
ATOM 9969 O O . PHE B 2 331 ? 181.69900 140.73200 139.38200 1.000 79.67867 331 PHE B O 1
ATOM 9977 N N . GLU B 2 332 ? 179.49700 140.78800 139.86000 1.000 85.78504 332 GLU B N 1
ATOM 9978 C CA . GLU B 2 332 ? 179.35200 139.34800 140.00900 1.000 91.32256 332 GLU B CA 1
ATOM 9979 C C . GLU B 2 332 ? 178.39400 138.82700 138.95100 1.000 89.04821 332 GLU B C 1
ATOM 9980 O O . GLU B 2 332 ? 177.30400 139.37700 138.77000 1.000 91.62294 332 GLU B O 1
ATOM 9986 N N . ILE B 2 333 ? 178.80500 137.77100 138.25400 1.000 81.44754 333 ILE B N 1
ATOM 9987 C CA . ILE B 2 333 ? 178.02100 137.16800 137.18500 1.000 77.47375 333 ILE B CA 1
ATOM 9988 C C . ILE B 2 333 ? 177.82700 135.69300 137.50800 1.000 83.93718 333 ILE B C 1
ATOM 9989 O O . ILE B 2 333 ? 178.78900 134.99500 137.85200 1.000 94.07459 333 ILE B O 1
ATOM 9994 N N . ARG B 2 334 ? 176.58500 135.22500 137.41600 1.000 101.49938 334 ARG B N 1
ATOM 9995 C CA . ARG B 2 334 ? 176.26600 133.82300 137.64300 1.000 103.60279 334 ARG B CA 1
ATOM 9996 C C . ARG B 2 334 ? 175.26300 133.37100 136.59600 1.000 106.94282 334 ARG B C 1
ATOM 9997 O O . ARG B 2 334 ? 174.26300 134.05300 136.35800 1.000 109.33502 334 ARG B O 1
ATOM 10005 N N . MET B 2 335 ? 175.53000 132.22400 135.98000 1.000 119.61318 335 MET B N 1
ATOM 10006 C CA . MET B 2 335 ? 174.68000 131.67200 134.93500 1.000 119.04396 335 MET B CA 1
ATOM 10007 C C . MET B 2 335 ? 174.03400 130.38700 135.42800 1.000 124.03678 335 MET B C 1
ATOM 10008 O O . MET B 2 335 ? 174.71600 129.51400 135.97400 1.000 123.48912 335 MET B O 1
ATOM 10013 N N . ASP B 2 336 ? 172.72400 130.27500 135.23300 1.000 136.26782 336 ASP B N 1
ATOM 10014 C CA . ASP B 2 336 ? 172.00300 129.05100 135.56200 1.000 136.48092 336 ASP B CA 1
ATOM 10015 C C . ASP B 2 336 ? 171.43100 128.42100 134.29800 1.000 135.63107 336 ASP B C 1
ATOM 10016 O O . ASP B 2 336 ? 171.09300 127.23800 134.27300 1.000 135.42746 336 ASP B O 1
#

Solvent-accessible surface area: 54035 Å² total; per-residue (Å²): 149,85,44,7,105,43,69,39,114,84,1,6,172,159,22,34,1,51,62,124,51,1,6,54,81,81,78,4,144,50,31,54,124,135,86,29,43,1,26,16,69,116,60,221,101,71,73,108,173,60,67,61,48,125,42,28,104,44,12,6,7,89,15,4,65,90,0,2,88,42,0,68,94,0,30,81,59,33,114,148,153,62,119,113,42,128,17,53,16,50,139,14,0,82,37,0,52,122,2,0,81,42,8,0,64,63,19,46,114,14,59,89,83,55,30,123,6,28,83,12,13,153,48,39,6,93,142,3,18,82,0,12,13,103,53,126,79,57,87,36,120,22,54,49,0,0,2,0,0,3,0,23,0,91,104,48,35,59,0,3,1,7,0,18,0,17,56,34,108,74,4,63,0,20,7,36,22,4,26,9,18,58,66,48,27,79,10,54,60,115,18,78,51,115,44,44,48,62,2,68,1,20,0,2,2,14,2,77,0,76,61,0,22,1,68,0,0,0,30,38,1,0,38,67,1,16,1,0,86,0,0,54,53,0,26,86,30,103,35,54,90,10,8,1,12,98,38,22,75,58,2,25,119,46,0,30,56,53,0,85,57,44,15,59,85,16,54,86,40,1,154,124,112,64,18,55,212,53,58,29,15,71,4,27,2,0,0,6,0,0,6,0,5,5,5,0,23,11,3,2,1,42,1,0,36,38,1,14,141,77,4,42,163,86,68,2,77,24,60,7,20,12,0,1,2,0,1,0,13,0,18,0,3,2,3,6,3,4,0,0,0,0,9,67,74,39,14,0,8,32,3,7,11,22,77,129,58,49,94,6,20,30,30,44,125,71,89,37,111,51,150,12,158,74,28,146,3,14,73,25,6,21,52,0,2,2,4,0,33,33,14,85,33,49,104,112,61,54,154,58,87,47,18,100,44,74,28,76,56,52,44,24,24,10,0,2,11,10,9,3,18,48,26,51,49,58,5,112,95,23,70,87,88,6,144,106,74,17,68,19,82,86,85,92,79,42,88,43,13,5,0,2,10,54,50,107,105,129,59,11,22,10,6,0,7,2,3,30,2,87,44,1,61,113,46,6,54,24,10,11,30,84,47,75,93,65,90,33,70,92,115,23,94,100,19,10,78,92,4,45,116,69,2,28,49,49,18,6,125,21,19,0,0,0,0,54,81,9,54,55,117,117,20,66,181,64,73,124,37,72,58,138,132,61,48,13,44,82,68,23,1,22,3,7,0,2,2,0,1,8,18,0,10,37,60,26,0,53,91,2,0,57,101,3,76,77,8,42,2,45,4,0,0,4,1,4,23,91,30,103,25,0,25,9,0,0,90,96,3,29,0,3,33,139,72,58,60,4,33,78,45,27,1,71,139,79,131,58,78,73,98,109,11,62,65,155,31,2,50,2,8,25,25,44,3,85,77,6,130,112,46,79,54,99,84,4,24,71,27,16,142,58,24,112,2,0,0,0,0,36,4,19,3,65,25,6,15,81,0,1,68,0,4,51,111,88,48,60,33,0,0,5,1,0,11,9,19,3,2,0,0,2,1,46,39,1,4,0,0,0,0,0,2,140,41,16,33,64,1,0,59,46,2,0,22,1,6,0,87,79,16,43,2,42,12,1,26,43,0,3,92,18,0,1,28,0,6,30,3,1,0,8,1,2,6,0,9,0,3,2,1,34,0,0,18,17,2,5,46,48,22,0,78,103,36,2,2,31,1,0,10,20,32,1,0,20,15,0,9,52,27,0,4,42,34,0,0,24,0,0,2,116,4,32,99,34,74,95,38,48,181,83,131,51,29,11,123,53,110,0,0,10,101,75,0,35,28,11,0,39,8,2,4,0,17,1,0,4,59,0,0,9,12,0,0,12,9,0,0,0,24,1,0,0,11,14,122,84,0,88,33,1,19,88,50,0,53,12,90,3,36,1,6,7,51,7,46,4,23,0,4,0,4,60,17,8,0,20,61,0,6,29,2,0,4,0,0,0,0,1,1,0,2,1,0,0,65,9,0,0,30,2,6,2,0,24,71,41,16,26,175,100,46,29,63,184,10,59,33,0,62,114,0,29,90,73,0,37,73,33,0,34,121,26,2,91,59,134,40,29,56,175,40,55,58,5,37,93,7,56,113,168,7,34,104,15,0,72,49,0,6,102,44,0,43,84,38,1,20,68,11,0,113,79,0,83,144,69,100,52,8,113,49,32,92,26,4,64,10,164,182,132,94,59,61,150,87,56,50,109,142,42,69,50,54,95,24,90,58,82,26,70,95,57,55,93,76,26,94,86,126,7,52,42,73,35,46,34,29,22,101,117,16,35,162,87,19,90,117,115,56,1,86,57,64,39,144,76,9,34,7,21,56,34,0,0,0,0,1,47,0,15,4,43,119,97,84,24,113,35,16,53,0,56,2,96,73,24,111,180,16,65,27,100,92,14,17,106,20,0,26,113,44,0,71,58,7,52,80,89,24,98,87,19,148,81,26,32,122,20,49,26,99,103,99,56,94,164,51,77,5,4,26,4,76,16,127,66,0,29,118,27,0,22,90,141,50,31,2,0,0,53,110,9,95,0,0,0,0,0,6,0,1,42,2,4,19,4,159,22,65,10,3,101,37,30,94,77,21,50,141,109,6,41,81,96,2,53,66,64,3,122,105,28,64,118,47,88,125,56,55,6,69,3,0,1,0,8,5,52,0,67,62,82,58,3,92,120,58,1,28,99,28,62,23,47,12,74,54,0,0,7,16,25,12,9,40,7,85,32,22,107,40,32,11,8,0,2,2,0,0,31,0,25,52,15,79,76,45,59,55,0,33,0,5,0,30,0,3,1,74,46,6,56,65,58,108,113,115,26,27,0,0,1,40,0,51,0,73,5,50